Protein AF-0000000070272590 (afdb_homodimer)

pLDDT: mean 91.19, std 13.29, range [21.83, 98.88]

Secondary structure (DSSP, 8-state):
---------------------PPEEEEEEE-TTT--EEEEEEETTTTEEEEEEEETT-SSEEEE--TT---TT-EEPBTTSTTS-TTS-EE--SS--BTTB-SSEEEEEEE-TTSS-EEEEEEEEEEEEETTEEEEEEEEEEE-GGG--SS--TTTTS-TTEEEEEE-SSSTTSHHHHHHH-TTT---SEEEEE--S-STT--EEEEESS--TTSGGGGSPPEEEEPB--SS--SSSB-TTPPP-S-EE-EEEEEETTEE--S-GGGGSB-TTS-B-EEE-SS-SSEEE-HHHHHHHHHHHHHHHHHTTPPB----TT-S-EEEGGG--EETTEE----EEEEEGGG-EEEE-HHHHEEE-SSSEEEE-EEE--SS-SSSEEE-HHHHTT-EEEEETTTTEEEE-S-GGGGT--SS--/---------------------PPEEEEEEE-TTT--EEEEEEETTTTEEEEEEEETT-SS-EEE--TT---TT-EEPBTTSTTS-TTS-EE--SS--BTTB-SSEEEEEEE-TTSS-EEEEEEEEEEEEETTEEEEEEEEEEE-GGG--SS--TTTTS-TTEEEEEE-SSSTTSHHHHHHH-TTT---SEEEEEB-S-STT--EEEEESS--TTSGGGGSPPEEEEPB--SS--SSSB-TTPPP-S-EE-EEEEEETTEE--S-GGGGSB-TTS-B-EEE-SS-SSEEE-HHHHHHHHHHHHHHHHHTTPPB----TT-S-EEEGGGS-EETTEE----EEEEEGGG-EEEE-HHHHEEE-SSSEEEE-EEE--SS-SSSEEE-HHHHBT-EEEEETTTTEEEE-S-GGGGT--SS--

Radius of gyration: 33.16 Å; Cα contacts (8 Å, |Δi|>4): 2237; chains: 2; bounding box: 157×88×71 Å

InterPro domains:
  IPR001461 Aspartic peptidase A1 [PTHR47965] (8-417)
  IPR021109 Aspartic peptidase domain superfamily [G3DSA:2.40.70.10] (17-209)
  IPR021109 Aspartic peptidase domain superfamily [G3DSA:2.40.70.10] (212-418)
  IPR021109 Aspartic peptidase domain superfamily [SSF50630] (30-411)
  IPR032799 Xylanase inhibitor, C-terminal [PF14541] (246-405)
  IPR032861 Xylanase inhibitor, N-terminal [PF14543] (37-210)
  IPR033121 Peptidase family A1 domain [PS51767] (37-405)

Foldseek 3Di:
DPPPPPPPPPPPPPPPPPPQQDWFKWWWAADPVLRFIWTWKWWAVVTDIFTATEKQQAQAWEFECAPPHAHPFKFFAALPDPPQDPPQDFDAAPDDDGAFHHHRGRWDFLDDPVDDDTDITGWIWIWMGGPPDIDGGQTGTYHNQVVDDDPDTSCPSPDPRGGTHQYNFQYCRHDLNVQCPDPVRVAASKKKWAQAPHPPQATFIIIRSDDDPPDPCVPFFWDKAFWDKQQDDPDPDDDPRDIHRFTFAQFQFKDWLRHTFDDDSCQCPQDPNRAHHETETSSFSFKEAAQRVLVRCQVVQVVQCVVLVWAWDDDDPPFDTKTWPVSWDADLLGTRGIWMWGQHPPRDIQIQGNQQQWDPPDPTMIGGRYGYPYNDDRYRIYGYDSSCFQKMWMQRPPRRMITINSHCSVVVDGSGND/DPDPPPPPPPPPPPPPPPPQQDWFKWWWAADPVLRFIWTWKWWAVVTDIFTATEKQQDQAWEFECAPPHAHPFKFFAALPDPPQDPPQDFDAAPDDDGAFHHHRGRWDFLDDPVDDDTDITGWIWIWMGGPPDIDGGQTGTYHNQVVDDDPDTSCPSHDPRGGTHQYNFQYCRHDLNVQCPDPVRVAASKKKWAQAPHPPQATFIIIRSDDDPPDPCVPFFWDKAFWDKQQDDPDPDDDPRDIHRFTFAQFQFKDWLRHTFDDDSCQCPQDPNRAHHETETSSFSFKEAAQRVLVRCQVVQVVQCVVLVWAWDDDDPPFDTKTWPVSWDADLLGTRGIWMWGQHPPRDIQIQGNQQQWDPPDPTMIGGRYGYPYNDDRYRIYGYDSSCFQKMWMQRPPRRMITINSHCSVVVDGRGHD

Structure (mmCIF, N/CA/C/O backbone):
data_AF-0000000070272590-model_v1
#
loop_
_entity.id
_entity.type
_entity.pdbx_description
1 polymer 'Eukaryotic aspartyl protease family protein'
#
loop_
_atom_site.group_PDB
_atom_site.id
_atom_site.type_symbol
_atom_site.label_atom_id
_atom_site.label_alt_id
_atom_site.label_comp_id
_atom_site.label_asym_id
_atom_site.label_entity_id
_atom_site.label_seq_id
_atom_site.pdbx_PDB_ins_code
_atom_site.Cartn_x
_atom_site.Cartn_y
_atom_site.Cartn_z
_atom_site.occupancy
_atom_site.B_iso_or_equiv
_atom_site.auth_seq_id
_atom_site.auth_comp_id
_atom_site.auth_asym_id
_atom_site.auth_atom_id
_atom_site.pdbx_PDB_model_num
ATOM 1 N N . MET A 1 1 ? 79.312 41.531 -0.266 1 23.56 1 MET A N 1
ATOM 2 C CA . MET A 1 1 ? 78 42 0.182 1 23.56 1 MET A CA 1
ATOM 3 C C . MET A 1 1 ? 76.875 41.5 -0.745 1 23.56 1 MET A C 1
ATOM 5 O O . MET A 1 1 ? 76.688 42.031 -1.839 1 23.56 1 MET A O 1
ATOM 9 N N . ALA A 1 2 ? 76.812 40.031 -0.861 1 39.34 2 ALA A N 1
ATOM 10 C CA . ALA A 1 2 ? 75.875 39.219 -1.618 1 39.34 2 ALA A CA 1
ATOM 11 C C . ALA A 1 2 ? 74.438 39.594 -1.263 1 39.34 2 ALA A C 1
ATOM 13 O O . ALA A 1 2 ? 74.062 39.594 -0.087 1 39.34 2 ALA A O 1
ATOM 14 N N . SER A 1 3 ? 73.812 40.5 -2.08 1 29.39 3 SER A N 1
ATOM 15 C CA . SER A 1 3 ? 72.438 41 -2.018 1 29.39 3 SER A CA 1
ATOM 16 C C . SER A 1 3 ? 71.438 39.875 -2.08 1 29.39 3 SER A C 1
ATOM 18 O O . SER A 1 3 ? 71.375 39.094 -3.043 1 29.39 3 SER A O 1
ATOM 20 N N . PHE A 1 4 ? 71 39.344 -0.961 1 34.31 4 PHE A N 1
ATOM 21 C CA . PHE A 1 4 ? 69.875 38.406 -0.749 1 34.31 4 PHE A CA 1
ATOM 22 C C . PHE A 1 4 ? 68.562 39.031 -1.14 1 34.31 4 PHE A C 1
ATOM 24 O O . PHE A 1 4 ? 68.125 39.969 -0.5 1 34.31 4 PHE A O 1
ATOM 31 N N . ALA A 1 5 ? 68.25 39.031 -2.504 1 39.94 5 ALA A N 1
ATOM 32 C CA . ALA A 1 5 ? 66.875 39.375 -2.959 1 39.94 5 ALA A CA 1
ATOM 33 C C . ALA A 1 5 ? 65.812 38.469 -2.312 1 39.94 5 ALA A C 1
ATOM 35 O O . ALA A 1 5 ? 65.938 37.25 -2.402 1 39.94 5 ALA A O 1
ATOM 36 N N . THR A 1 6 ? 65.125 38.969 -1.242 1 35.97 6 THR A N 1
ATOM 37 C CA . THR A 1 6 ? 64 38.344 -0.574 1 35.97 6 THR A CA 1
ATOM 38 C C . THR A 1 6 ? 62.812 38.25 -1.516 1 35.97 6 THR A C 1
ATOM 40 O O . THR A 1 6 ? 62.344 39.281 -2.021 1 35.97 6 THR A O 1
ATOM 43 N N . LEU A 1 7 ? 62.625 37.156 -2.324 1 40.78 7 LEU A N 1
ATOM 44 C CA . LEU A 1 7 ? 61.438 36.844 -3.088 1 40.78 7 LEU A CA 1
ATOM 45 C C . LEU A 1 7 ? 60.219 36.781 -2.178 1 40.78 7 LEU A C 1
ATOM 47 O O . LEU A 1 7 ? 60.125 35.906 -1.305 1 40.78 7 LEU A O 1
ATOM 51 N N . PHE A 1 8 ? 59.562 37.938 -1.929 1 36.78 8 PHE A N 1
ATOM 52 C CA . PHE A 1 8 ? 58.281 37.969 -1.274 1 36.78 8 PHE A CA 1
ATOM 53 C C . PHE A 1 8 ? 57.219 37.25 -2.115 1 36.78 8 PHE A C 1
ATOM 55 O O . PHE A 1 8 ? 56.875 37.688 -3.213 1 36.78 8 PHE A O 1
ATOM 62 N N . SER A 1 9 ? 57.156 35.938 -2.043 1 42.31 9 SER A N 1
ATOM 63 C CA . SER A 1 9 ? 56.031 35.219 -2.617 1 42.31 9 SER A CA 1
ATOM 64 C C . SER A 1 9 ? 54.719 35.688 -2 1 42.31 9 SER A C 1
ATOM 66 O O . SER A 1 9 ? 54.531 35.625 -0.784 1 42.31 9 SER A O 1
ATOM 68 N N . LEU A 1 10 ? 54.031 36.625 -2.635 1 40.84 10 LEU A N 1
ATOM 69 C CA . LEU A 1 10 ? 52.656 37 -2.301 1 40.84 10 LEU A CA 1
ATOM 70 C C . LEU A 1 10 ? 51.75 35.75 -2.326 1 40.84 10 LEU A C 1
ATOM 72 O O . LEU A 1 10 ? 51.531 35.156 -3.385 1 40.84 10 LEU A O 1
ATOM 76 N N . LEU A 1 11 ? 51.594 35.031 -1.229 1 41.69 11 LEU A N 1
ATOM 77 C CA . LEU A 1 11 ? 50.531 34.062 -1.007 1 41.69 11 LEU A CA 1
ATOM 78 C C . LEU A 1 11 ? 49.156 34.688 -1.185 1 41.69 11 LEU A C 1
ATOM 80 O O . LEU A 1 11 ? 48.75 35.5 -0.378 1 41.69 11 LEU A O 1
ATOM 84 N N . THR A 1 12 ? 48.688 34.781 -2.395 1 41.72 12 THR A N 1
ATOM 85 C CA . THR A 1 12 ? 47.281 35.062 -2.584 1 41.72 12 THR A CA 1
ATOM 86 C C . THR A 1 12 ? 46.406 34.031 -1.862 1 41.72 12 THR A C 1
ATOM 88 O O . THR A 1 12 ? 46.469 32.844 -2.168 1 41.72 12 THR A O 1
ATOM 91 N N . ILE A 1 13 ? 46.062 34.25 -0.66 1 39.94 13 ILE A N 1
ATOM 92 C CA . ILE A 1 13 ? 45 33.469 -0.012 1 39.94 13 ILE A CA 1
ATOM 93 C C . ILE A 1 13 ? 43.75 33.5 -0.869 1 39.94 13 ILE A C 1
ATOM 95 O O . ILE A 1 13 ? 43.156 34.562 -1.077 1 39.94 13 ILE A O 1
ATOM 99 N N . ALA A 1 14 ? 43.562 32.531 -1.718 1 43.75 14 ALA A N 1
ATOM 100 C CA . ALA A 1 14 ? 42.25 32.281 -2.303 1 43.75 14 ALA A CA 1
ATOM 101 C C . ALA A 1 14 ? 41.156 32.25 -1.229 1 43.75 14 ALA A C 1
ATOM 103 O O . ALA A 1 14 ? 41.125 31.359 -0.386 1 43.75 14 ALA A O 1
ATOM 104 N N . ILE A 1 15 ? 40.75 33.438 -0.889 1 37.97 15 ILE A N 1
ATOM 105 C CA . ILE A 1 15 ? 39.469 33.438 -0.148 1 37.97 15 ILE A CA 1
ATOM 106 C C . ILE A 1 15 ? 38.438 32.594 -0.88 1 37.97 15 ILE A C 1
ATOM 108 O O . ILE A 1 15 ? 38 32.938 -1.963 1 37.97 15 ILE A O 1
ATOM 112 N N . LEU A 1 16 ? 38.5 31.359 -0.751 1 38.59 16 LEU A N 1
ATOM 113 C CA . LEU A 1 16 ? 37.344 30.562 -1.112 1 38.59 16 LEU A CA 1
ATOM 114 C C . LEU A 1 16 ? 36.094 31.125 -0.49 1 38.59 16 LEU A C 1
ATOM 116 O O . LEU A 1 16 ? 35.875 31.062 0.727 1 38.59 16 LEU A O 1
ATOM 120 N N . SER A 1 17 ? 35.594 32.156 -1.078 1 37 17 SER A N 1
ATOM 121 C CA . SER A 1 17 ? 34.188 32.438 -0.777 1 37 17 SER A CA 1
ATOM 122 C C . SER A 1 17 ? 33.312 31.188 -0.854 1 37 17 SER A C 1
ATOM 124 O O . SER A 1 17 ? 33.156 30.609 -1.933 1 37 17 SER A O 1
ATOM 126 N N . PHE A 1 18 ? 33.375 30.375 0.127 1 38 18 PHE A N 1
ATOM 127 C CA . PHE A 1 18 ? 32.219 29.469 0.241 1 38 18 PHE A CA 1
ATOM 128 C C . PHE A 1 18 ? 30.922 30.188 -0.061 1 38 18 PHE A C 1
ATOM 130 O O . PHE A 1 18 ? 30.516 31.062 0.695 1 38 18 PHE A O 1
ATOM 137 N N . SER A 1 19 ? 30.703 30.469 -1.24 1 42.25 19 SER A N 1
ATOM 138 C CA . SER A 1 19 ? 29.312 30.812 -1.555 1 42.25 19 SER A CA 1
ATOM 139 C C . SER A 1 19 ? 28.328 30 -0.724 1 42.25 19 SER A C 1
ATOM 141 O O . SER A 1 19 ? 28.234 28.781 -0.895 1 42.25 19 SER A O 1
ATOM 143 N N . CYS A 1 20 ? 28.188 30.141 0.578 1 47.84 20 CYS A N 1
ATOM 144 C CA . CYS A 1 20 ? 27.25 29.516 1.518 1 47.84 20 CYS A CA 1
ATOM 145 C C . CYS A 1 20 ? 25.875 29.359 0.895 1 47.84 20 CYS A C 1
ATOM 147 O O . CYS A 1 20 ? 25.266 30.359 0.476 1 47.84 20 CYS A O 1
ATOM 149 N N . SER A 1 21 ? 25.562 28.406 0.154 1 58.12 21 SER A N 1
ATOM 150 C CA . SER A 1 21 ? 24.234 28.062 -0.337 1 58.12 21 SER A CA 1
ATOM 151 C C . SER A 1 21 ? 23.141 28.531 0.635 1 58.12 21 SER A C 1
ATOM 153 O O . SER A 1 21 ? 23.188 28.203 1.822 1 58.12 21 SER A O 1
ATOM 155 N N . SER A 1 22 ? 22.422 29.75 0.385 1 77 22 SER A N 1
ATOM 156 C CA . SER A 1 22 ? 21.5 30.5 1.222 1 77 22 SER A CA 1
ATOM 157 C C . SER A 1 22 ? 20.219 29.703 1.487 1 77 22 SER A C 1
ATOM 159 O O . SER A 1 22 ? 19.719 29.016 0.598 1 77 22 SER A O 1
ATOM 161 N N . GLN A 1 23 ? 19.812 29.516 2.717 1 88 23 GLN A N 1
ATOM 162 C CA . GLN A 1 23 ? 18.562 28.953 3.207 1 88 23 GLN A CA 1
ATOM 163 C C . GLN A 1 23 ? 17.359 29.594 2.525 1 88 23 GLN A C 1
ATOM 165 O O . GLN A 1 23 ? 17.453 30.719 2.027 1 88 23 GLN A O 1
ATOM 170 N N . PHE A 1 24 ? 16.406 28.812 2.262 1 92.62 24 PHE A N 1
ATOM 171 C CA . PHE A 1 24 ? 15.195 29.328 1.657 1 92.62 24 PHE A CA 1
ATOM 172 C C . PHE A 1 24 ? 14.188 29.734 2.729 1 92.62 24 PHE A C 1
ATOM 174 O O . PHE A 1 24 ? 14.047 29.062 3.746 1 92.62 24 PHE A O 1
ATOM 181 N N . ILE A 1 25 ? 13.562 30.875 2.479 1 93.62 25 ILE A N 1
ATOM 182 C CA . ILE A 1 25 ? 12.492 31.328 3.355 1 93.62 25 ILE A CA 1
ATOM 183 C C . ILE A 1 25 ? 11.203 31.484 2.559 1 93.62 25 ILE A C 1
ATOM 185 O O . ILE A 1 25 ? 11.164 32.188 1.543 1 93.62 25 ILE A O 1
ATOM 189 N N . LEU A 1 26 ? 10.18 30.781 2.973 1 95.5 26 LEU A N 1
ATOM 190 C CA . LEU A 1 26 ? 8.852 30.891 2.363 1 95.5 26 LEU A CA 1
ATOM 191 C C . LEU A 1 26 ? 7.852 31.5 3.34 1 95.5 26 LEU A C 1
ATOM 193 O O . LEU A 1 26 ? 7.836 31.141 4.52 1 95.5 26 LEU A O 1
ATOM 197 N N . PRO A 1 27 ? 7.098 32.438 2.877 1 95.31 27 PRO A N 1
ATOM 198 C CA . PRO A 1 27 ? 6.059 32.969 3.758 1 95.31 27 PRO A CA 1
ATOM 199 C C . PRO A 1 27 ? 4.93 31.969 4.012 1 95.31 27 PRO A C 1
ATOM 201 O O . PRO A 1 27 ? 4.574 31.203 3.121 1 95.31 27 PRO A O 1
ATOM 204 N N . ILE A 1 28 ? 4.375 31.953 5.176 1 97.38 28 ILE A N 1
ATOM 205 C CA . ILE A 1 28 ? 3.254 31.094 5.527 1 97.38 28 ILE A CA 1
ATOM 206 C C . ILE A 1 28 ? 2.01 31.938 5.785 1 97.38 28 ILE A C 1
ATOM 208 O O . ILE A 1 28 ? 2.051 32.906 6.566 1 97.38 28 ILE A O 1
ATOM 212 N N . GLU A 1 29 ? 0.971 31.609 5.109 1 96.88 29 GLU A N 1
ATOM 213 C CA . GLU A 1 29 ? -0.335 32.219 5.359 1 96.88 29 GLU A CA 1
ATOM 214 C C . GLU A 1 29 ? -1.28 31.234 6.035 1 96.88 29 GLU A C 1
ATOM 216 O O . GLU A 1 29 ? -1.221 30.031 5.773 1 96.88 29 GLU A O 1
ATOM 221 N N . LYS A 1 30 ? -2.074 31.734 6.914 1 96.81 30 LYS A N 1
ATOM 222 C CA . LYS A 1 30 ? -3.133 30.922 7.523 1 96.81 30 LYS A CA 1
ATOM 223 C C . LYS A 1 30 ? -4.477 31.188 6.848 1 96.81 30 LYS A C 1
ATOM 225 O O . LYS A 1 30 ? -4.883 32.344 6.688 1 96.81 30 LYS A O 1
ATOM 230 N N . ASP A 1 31 ? -5.094 30.141 6.402 1 96.81 31 ASP A N 1
ATOM 231 C CA . ASP A 1 31 ? -6.445 30.281 5.871 1 96.81 31 ASP A CA 1
ATOM 232 C C . ASP A 1 31 ? -7.473 30.375 6.996 1 96.81 31 ASP A C 1
ATOM 234 O O . ASP A 1 31 ? -7.633 29.422 7.766 1 96.81 31 ASP A O 1
ATOM 238 N N . PRO A 1 32 ? -8.18 31.453 7.074 1 92.31 32 PRO A N 1
ATOM 239 C CA . PRO A 1 32 ? -9.078 31.641 8.219 1 92.31 32 PRO A CA 1
ATOM 240 C C . PRO A 1 32 ? -10.266 30.688 8.203 1 92.31 32 PRO A C 1
ATOM 242 O O . PRO A 1 32 ? -10.875 30.438 9.242 1 92.31 32 PRO A O 1
ATOM 245 N N . LEU A 1 33 ? -10.586 30.188 7.074 1 93.38 33 LEU A N 1
ATOM 246 C CA . LEU A 1 33 ? -11.758 29.312 6.977 1 93.38 33 LEU A CA 1
ATOM 247 C C . LEU A 1 33 ? -11.406 27.891 7.375 1 93.38 33 LEU A C 1
ATOM 249 O O . LEU A 1 33 ? -12.133 27.266 8.148 1 93.38 33 LEU A O 1
ATOM 253 N N . THR A 1 34 ? -10.289 27.359 6.883 1 95.56 34 THR A N 1
ATOM 254 C CA . THR A 1 34 ? -9.922 25.984 7.133 1 95.56 34 THR A CA 1
ATOM 255 C C . THR A 1 34 ? -8.953 25.875 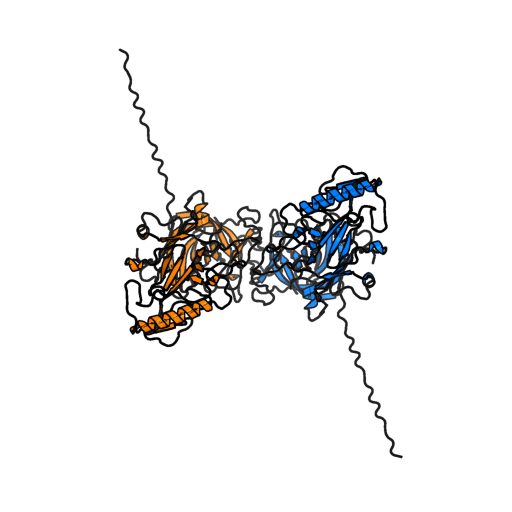8.305 1 95.56 34 THR A C 1
ATOM 257 O O . THR A 1 34 ? -8.727 24.797 8.852 1 95.56 34 THR A O 1
ATOM 260 N N . ASN A 1 35 ? -8.344 26.969 8.703 1 95.69 35 ASN A N 1
ATOM 261 C CA . ASN A 1 35 ? -7.312 27.047 9.727 1 95.69 35 ASN A CA 1
ATOM 262 C C . ASN A 1 35 ? -6.055 26.297 9.312 1 95.69 35 ASN A C 1
ATOM 264 O O . ASN A 1 35 ? -5.23 25.938 10.156 1 95.69 35 ASN A O 1
ATOM 268 N N . LEU A 1 36 ? -5.938 26.016 7.996 1 98.19 36 LEU A N 1
ATOM 269 C CA . LEU A 1 36 ? -4.727 25.406 7.465 1 98.19 36 LEU A CA 1
ATOM 270 C C . LEU A 1 36 ? -3.727 26.469 7.02 1 98.19 36 LEU A C 1
ATOM 272 O O . LEU A 1 36 ? -4.059 27.656 6.961 1 98.19 36 LEU A O 1
ATOM 276 N N . PHE A 1 37 ? -2.541 26.031 6.789 1 98.5 37 PHE A N 1
ATOM 277 C CA . PHE A 1 37 ? -1.443 26.938 6.441 1 98.5 37 PHE A CA 1
ATOM 278 C C . PHE A 1 37 ? -0.927 26.625 5.039 1 98.5 37 PHE A C 1
ATOM 280 O O . PHE A 1 37 ? -0.817 25.469 4.648 1 98.5 37 PHE A O 1
ATOM 287 N N . TYR A 1 38 ? -0.654 27.609 4.285 1 98.19 38 TYR A N 1
ATOM 288 C CA . TYR A 1 38 ? -0.16 27.391 2.928 1 98.19 38 TYR A CA 1
ATOM 289 C C . TYR A 1 38 ? 0.9 28.422 2.562 1 98.19 38 TYR A C 1
ATOM 291 O O . TYR A 1 38 ? 1.097 29.406 3.287 1 98.19 38 TYR A O 1
ATOM 299 N N . THR A 1 39 ? 1.668 28.172 1.595 1 97.38 39 THR A N 1
ATOM 300 C CA . THR A 1 39 ? 2.674 29.062 1.037 1 97.38 39 THR A CA 1
ATOM 301 C C . THR A 1 39 ? 2.553 29.141 -0.482 1 97.38 39 THR A C 1
ATOM 303 O O . THR A 1 39 ? 1.835 28.344 -1.091 1 97.38 39 THR A O 1
ATOM 306 N N . SER A 1 40 ? 3.154 30.141 -1.022 1 96.19 40 SER A N 1
ATOM 307 C CA . SER A 1 40 ? 3.121 30.328 -2.469 1 96.19 40 SER A CA 1
ATOM 308 C C . SER A 1 40 ? 4.48 30.031 -3.096 1 96.19 40 SER A C 1
ATOM 310 O O . SER A 1 40 ? 5.508 30.5 -2.613 1 96.19 40 SER A O 1
ATOM 312 N N . VAL A 1 41 ? 4.426 29.219 -4.148 1 96.31 41 VAL A N 1
ATOM 313 C CA . VAL A 1 41 ? 5.645 28.922 -4.891 1 96.31 41 VAL A CA 1
ATOM 314 C C . VAL A 1 41 ? 5.383 29.016 -6.391 1 96.31 41 VAL A C 1
ATOM 316 O O . VAL A 1 41 ? 4.23 28.969 -6.828 1 96.31 41 VAL A O 1
ATOM 319 N N . GLY A 1 42 ? 6.469 29.281 -7.125 1 95.69 42 GLY A N 1
ATOM 320 C CA . GLY A 1 42 ? 6.398 29.188 -8.578 1 95.69 42 GLY A CA 1
ATOM 321 C C . GLY A 1 42 ? 6.918 27.875 -9.125 1 95.69 42 GLY A C 1
ATOM 322 O O . GLY A 1 42 ? 7.934 27.359 -8.656 1 95.69 42 GLY A O 1
ATOM 323 N N . ILE A 1 43 ? 6.184 27.344 -10.156 1 95.75 43 ILE A N 1
ATOM 324 C CA . ILE A 1 43 ? 6.621 26.078 -10.75 1 95.75 43 ILE A CA 1
ATOM 325 C C . ILE A 1 43 ? 6.574 26.188 -12.273 1 95.75 43 ILE A C 1
ATOM 327 O O . ILE A 1 43 ? 5.629 26.75 -12.836 1 95.75 43 ILE A O 1
ATOM 331 N N . GLY A 1 44 ? 7.668 25.781 -12.875 1 95.94 44 GLY A N 1
ATOM 332 C CA . GLY A 1 44 ? 7.652 25.578 -14.312 1 95.94 44 GLY A CA 1
ATOM 333 C C . GLY A 1 44 ? 8.109 26.797 -15.094 1 95.94 44 GLY A C 1
ATOM 334 O O . GLY A 1 44 ? 8.406 27.844 -14.508 1 95.94 44 GLY A O 1
ATOM 335 N N . THR A 1 45 ? 8.195 26.531 -16.391 1 94.69 45 THR A N 1
ATOM 336 C CA . THR A 1 45 ? 8.516 27.562 -17.375 1 94.69 45 THR A CA 1
ATOM 337 C C . THR A 1 45 ? 7.441 27.641 -18.453 1 94.69 45 THR A C 1
ATOM 339 O O . THR A 1 45 ? 7.32 26.734 -19.281 1 94.69 45 THR A O 1
ATOM 342 N N . PRO A 1 46 ? 6.711 28.75 -18.625 1 94.38 46 PRO A N 1
ATOM 343 C CA . PRO A 1 46 ? 6.852 29.906 -17.75 1 94.38 46 PRO A CA 1
ATOM 344 C C . PRO A 1 46 ? 6.422 29.625 -16.312 1 94.38 46 PRO A C 1
ATOM 346 O O . PRO A 1 46 ? 5.824 28.578 -16.047 1 94.38 46 PRO A O 1
ATOM 349 N N . GLN A 1 47 ? 6.754 30.5 -15.484 1 93.94 47 GLN A N 1
ATOM 350 C CA . GLN A 1 47 ? 6.461 30.328 -14.062 1 93.94 47 GLN A CA 1
ATOM 351 C C . GLN A 1 47 ? 4.965 30.453 -13.797 1 93.94 47 GLN A C 1
ATOM 353 O O . GLN A 1 47 ? 4.316 31.391 -14.258 1 93.94 47 GLN A O 1
ATOM 358 N N . HIS A 1 48 ? 4.398 29.422 -13.117 1 94.69 48 HIS A N 1
ATOM 359 C CA . HIS A 1 48 ? 3.029 29.438 -12.617 1 94.69 48 HIS A CA 1
ATOM 360 C C . HIS A 1 48 ? 3.004 29.438 -11.094 1 94.69 48 HIS A C 1
ATOM 362 O O . HIS A 1 48 ? 3.676 28.625 -10.453 1 94.69 48 HIS A O 1
ATOM 368 N N . ASN A 1 49 ? 2.258 30.312 -10.531 1 94.25 49 ASN A N 1
ATOM 369 C CA . ASN A 1 49 ? 2.205 30.422 -9.078 1 94.25 49 ASN A CA 1
ATOM 370 C C . ASN A 1 49 ? 1.186 29.453 -8.484 1 94.25 49 ASN A C 1
ATOM 372 O O . ASN A 1 49 ? 0.055 29.359 -8.961 1 94.25 49 ASN A O 1
ATOM 376 N N . PHE A 1 50 ? 1.6 28.719 -7.504 1 96.25 50 PHE A N 1
ATOM 377 C CA . PHE A 1 50 ? 0.749 27.766 -6.797 1 96.25 50 PHE A CA 1
ATOM 378 C C . PHE A 1 50 ? 0.747 28.047 -5.301 1 96.25 50 PHE A C 1
ATOM 380 O O . PHE A 1 50 ? 1.808 28.203 -4.691 1 96.25 50 PHE A O 1
ATOM 387 N N . ASN A 1 51 ? -0.426 28.203 -4.727 1 97.75 51 ASN A N 1
ATOM 388 C CA . ASN A 1 51 ? -0.552 28.078 -3.279 1 97.75 51 ASN A CA 1
ATOM 389 C C . ASN A 1 51 ? -0.587 26.609 -2.846 1 97.75 51 ASN A C 1
ATOM 391 O O . ASN A 1 51 ? -1.481 25.859 -3.242 1 97.75 51 ASN A O 1
ATOM 395 N N . LEU A 1 52 ? 0.398 26.172 -2.109 1 98.5 52 LEU A N 1
ATOM 396 C CA . LEU A 1 52 ? 0.476 24.797 -1.638 1 98.5 52 LEU A CA 1
ATOM 397 C C . LEU A 1 52 ? 0.305 24.734 -0.124 1 98.5 52 LEU A C 1
ATOM 399 O O . LEU A 1 52 ? 0.97 25.469 0.612 1 98.5 52 LEU A O 1
ATOM 403 N N . VAL A 1 53 ? -0.628 23.891 0.3 1 98.88 53 VAL A N 1
ATOM 404 C CA . VAL A 1 53 ? -0.833 23.672 1.729 1 98.88 53 VAL A CA 1
ATOM 405 C C . VAL A 1 53 ? 0.383 22.969 2.33 1 98.88 53 VAL A C 1
ATOM 407 O O . VAL A 1 53 ? 0.918 22.031 1.737 1 98.88 53 VAL A O 1
ATOM 410 N N . ILE A 1 54 ? 0.801 23.438 3.471 1 98.81 54 ILE A N 1
ATOM 411 C CA . ILE A 1 54 ? 1.987 22.891 4.125 1 98.81 54 ILE A CA 1
ATOM 412 C C . ILE A 1 54 ? 1.604 21.672 4.961 1 98.81 54 ILE A C 1
ATOM 414 O O . ILE A 1 54 ? 0.823 21.781 5.91 1 98.81 54 ILE A O 1
ATOM 418 N N . ASP A 1 55 ? 2.107 20.531 4.574 1 98.75 55 ASP A N 1
ATOM 419 C CA . ASP A 1 55 ? 1.881 19.281 5.297 1 98.75 55 ASP A CA 1
ATOM 420 C C . ASP A 1 55 ? 3.191 18.719 5.832 1 98.75 55 ASP A C 1
ATOM 422 O O . ASP A 1 55 ? 3.93 18.047 5.098 1 98.75 55 ASP A O 1
ATOM 426 N N . ILE A 1 56 ? 3.439 18.844 7.113 1 98.5 56 ILE A N 1
ATOM 427 C CA . ILE A 1 56 ? 4.684 18.359 7.703 1 98.5 56 ILE A CA 1
ATOM 428 C C . ILE A 1 56 ? 4.758 16.844 7.578 1 98.5 56 ILE A C 1
ATOM 430 O O . ILE A 1 56 ? 5.848 16.266 7.555 1 98.5 56 ILE A O 1
ATOM 434 N N . GLY A 1 57 ? 3.621 16.188 7.465 1 97.94 57 GLY A N 1
ATOM 435 C CA . GLY A 1 57 ? 3.578 14.75 7.305 1 97.94 57 GLY A CA 1
ATOM 436 C C . GLY A 1 57 ? 3.34 14.312 5.871 1 97.94 57 GLY A C 1
ATOM 437 O O . GLY A 1 57 ? 3.105 13.133 5.602 1 97.94 57 GLY A O 1
ATOM 438 N N . GLY A 1 58 ? 3.357 15.242 4.965 1 97.81 58 GLY A N 1
ATOM 439 C CA . GLY A 1 58 ? 3.137 14.922 3.562 1 97.81 58 GLY A CA 1
ATOM 440 C C . GLY A 1 58 ? 4.359 14.336 2.885 1 97.81 58 GLY A C 1
ATOM 441 O O . GLY A 1 58 ? 5.449 14.914 2.951 1 97.81 58 GLY A O 1
ATOM 442 N N . PRO A 1 59 ? 4.23 13.242 2.234 1 96.12 59 PRO A N 1
ATOM 443 C CA . PRO A 1 59 ? 5.402 12.531 1.712 1 96.12 59 PRO A CA 1
ATOM 444 C C . PRO A 1 59 ? 5.949 13.156 0.431 1 96.12 59 PRO A C 1
ATOM 446 O O . PRO A 1 59 ? 7.078 12.867 0.03 1 96.12 59 PRO A O 1
ATOM 449 N N . THR A 1 60 ? 5.129 14 -0.289 1 95.69 60 THR A N 1
ATOM 450 C CA . THR A 1 60 ? 5.562 14.539 -1.572 1 95.69 60 THR A CA 1
ATOM 451 C C . THR A 1 60 ? 5.004 15.945 -1.787 1 95.69 60 THR A C 1
ATOM 453 O O . THR A 1 60 ? 4.113 16.375 -1.053 1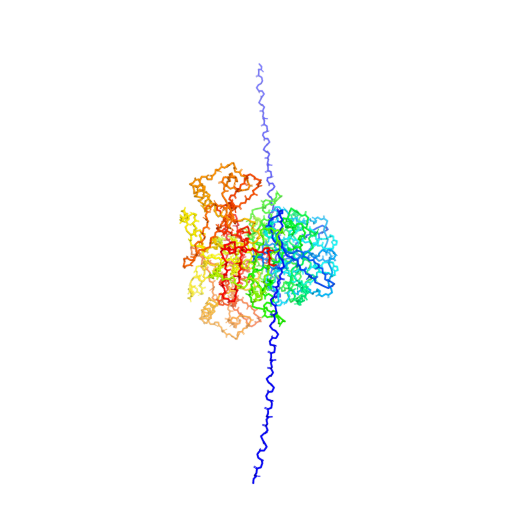 95.69 60 THR A O 1
ATOM 456 N N . ILE A 1 61 ? 5.633 16.625 -2.689 1 97.69 61 ILE A N 1
ATOM 457 C CA . ILE A 1 61 ? 5.023 17.828 -3.256 1 97.69 61 ILE A CA 1
ATOM 458 C C . ILE A 1 61 ? 4.121 17.438 -4.426 1 97.69 61 ILE A C 1
ATOM 460 O O . ILE A 1 61 ? 4.52 16.672 -5.301 1 97.69 61 ILE A O 1
ATOM 464 N N . TRP A 1 62 ? 2.918 17.922 -4.379 1 97.75 62 TRP A N 1
ATOM 465 C CA . TRP A 1 62 ? 2.074 17.688 -5.547 1 97.75 62 TRP A CA 1
ATOM 466 C C . TRP A 1 62 ? 1.17 18.891 -5.805 1 97.75 62 TRP A C 1
ATOM 468 O O . TRP A 1 62 ? 0.902 19.688 -4.895 1 97.75 62 TRP A O 1
ATOM 478 N N . TYR A 1 63 ? 0.791 19.125 -7.027 1 97.69 63 TYR A N 1
ATOM 479 C CA . TYR A 1 63 ? -0.053 20.25 -7.422 1 97.69 63 TYR A CA 1
ATOM 480 C C . TYR A 1 63 ? -0.984 19.859 -8.562 1 97.69 63 TYR A C 1
ATOM 482 O O . TYR A 1 63 ? -0.772 18.828 -9.219 1 97.69 63 TYR A O 1
ATOM 490 N N . ASP A 1 64 ? -1.979 20.625 -8.711 1 96.5 64 ASP A N 1
ATOM 491 C CA . ASP A 1 64 ? -2.967 20.453 -9.773 1 96.5 64 ASP A CA 1
ATOM 492 C C . ASP A 1 64 ? -2.453 21.031 -11.094 1 96.5 64 ASP A C 1
ATOM 494 O O . ASP A 1 64 ? -2.557 22.234 -11.336 1 96.5 64 ASP A O 1
ATOM 498 N N . CYS A 1 65 ? -1.915 20.109 -11.93 1 92.94 65 CYS A N 1
ATOM 499 C CA . CYS A 1 65 ? -1.512 20.562 -13.258 1 92.94 65 CYS A CA 1
ATOM 500 C C . CYS A 1 65 ? -2.699 20.562 -14.219 1 92.94 65 CYS A C 1
ATOM 502 O O . CYS A 1 65 ? -2.76 19.75 -15.141 1 92.94 65 CYS A O 1
ATOM 504 N N . ASN A 1 66 ? -3.547 21.453 -13.984 1 83.56 66 ASN A N 1
ATOM 505 C CA . ASN A 1 66 ? -4.805 21.547 -14.727 1 83.56 66 ASN A CA 1
ATOM 506 C C . ASN A 1 66 ? -4.562 21.766 -16.219 1 83.56 66 ASN A C 1
ATOM 508 O O . ASN A 1 66 ? -3.418 21.766 -16.672 1 83.56 66 ASN A O 1
ATOM 512 N N . LYS A 1 67 ? -5.594 21.938 -16.922 1 77.5 67 LYS A N 1
ATOM 513 C CA . LYS A 1 67 ? -5.543 22 -18.375 1 77.5 67 LYS A CA 1
ATOM 514 C C . LYS A 1 67 ? -4.742 23.219 -18.844 1 77.5 67 LYS A C 1
ATOM 516 O O . LYS A 1 67 ? -4.219 23.234 -19.953 1 77.5 67 LYS A O 1
ATOM 521 N N . ASN A 1 68 ? -4.527 24.141 -17.953 1 81.19 68 ASN A N 1
ATOM 522 C CA . ASN A 1 68 ? -3.842 25.359 -18.359 1 81.19 68 ASN A CA 1
ATOM 523 C C . ASN A 1 68 ? -2.375 25.344 -17.938 1 81.19 68 ASN A C 1
ATOM 525 O O . ASN A 1 68 ? -1.629 26.281 -18.25 1 81.19 68 ASN A O 1
ATOM 529 N N . TYR A 1 69 ? -2.078 24.344 -17.25 1 89.06 69 TYR A N 1
ATOM 530 C CA . TYR A 1 69 ? -0.676 24.266 -16.859 1 89.06 69 TYR A CA 1
ATOM 531 C C . TYR A 1 69 ? 0.174 23.656 -17.969 1 89.06 69 TYR A C 1
ATOM 533 O O . TYR A 1 69 ? -0.121 22.562 -18.469 1 89.06 69 TYR A O 1
ATOM 541 N N . ASN A 1 70 ? 1.118 24.375 -18.406 1 91.19 70 ASN A N 1
ATOM 542 C CA . ASN A 1 70 ? 2.145 23.906 -19.328 1 91.19 70 ASN A CA 1
ATOM 543 C C . ASN A 1 70 ? 3.533 24.391 -18.906 1 91.19 70 ASN A C 1
ATOM 545 O O . ASN A 1 70 ? 3.672 25.469 -18.312 1 91.19 70 ASN A O 1
ATOM 549 N N . SER A 1 71 ? 4.484 23.578 -19.062 1 95.31 71 SER A N 1
ATOM 550 C CA . SER A 1 71 ? 5.859 23.906 -18.703 1 95.31 71 SER A CA 1
ATOM 551 C C . SER A 1 71 ? 6.855 23.266 -19.672 1 95.31 71 SER A C 1
ATOM 553 O O . SER A 1 71 ? 6.855 22.047 -19.844 1 95.31 71 SER A O 1
ATOM 555 N N . SER A 1 72 ? 7.758 24.062 -20.266 1 95.56 72 SER A N 1
ATOM 556 C CA . SER A 1 72 ? 8.789 23.547 -21.156 1 95.56 72 SER A CA 1
ATOM 557 C C . SER A 1 72 ? 9.883 22.812 -20.406 1 95.56 72 SER A C 1
ATOM 559 O O . SER A 1 72 ? 10.672 22.078 -21 1 95.56 72 SER A O 1
ATOM 561 N N . THR A 1 73 ? 9.93 23.016 -19.109 1 95.94 73 THR A N 1
ATOM 562 C CA . THR A 1 73 ? 10.977 22.391 -18.312 1 95.94 73 THR A CA 1
ATOM 563 C C . THR A 1 73 ? 10.453 21.141 -17.609 1 95.94 73 THR A C 1
ATOM 565 O O . THR A 1 73 ? 11.211 20.438 -16.953 1 95.94 73 THR A O 1
ATOM 568 N N . TYR A 1 74 ? 9.164 20.859 -17.812 1 96.31 74 TYR A N 1
ATOM 569 C CA . TYR A 1 74 ? 8.594 19.656 -17.219 1 96.31 74 TYR A CA 1
ATOM 570 C C . TYR A 1 74 ? 9.125 18.406 -17.891 1 96.31 74 TYR A C 1
ATOM 572 O O . TYR A 1 74 ? 9.109 18.312 -19.125 1 96.31 74 TYR A O 1
ATOM 580 N N . ASN A 1 75 ? 9.594 17.5 -17.141 1 96.5 75 ASN A N 1
ATOM 581 C CA . ASN A 1 75 ? 10.047 16.203 -17.625 1 96.5 75 ASN A CA 1
ATOM 582 C C . ASN A 1 75 ? 9.516 15.062 -16.75 1 96.5 75 ASN A C 1
ATOM 584 O O . ASN A 1 75 ? 9.898 14.93 -15.594 1 96.5 75 ASN A O 1
ATOM 588 N N . PRO A 1 76 ? 8.602 14.203 -17.344 1 95.69 76 PRO A N 1
ATOM 589 C CA . PRO A 1 76 ? 8.094 13.078 -16.562 1 95.69 76 PRO A CA 1
ATOM 590 C C . PRO A 1 76 ? 9.18 12.062 -16.203 1 95.69 76 PRO A C 1
ATOM 592 O O . PRO A 1 76 ? 10.086 11.82 -17 1 95.69 76 PRO A O 1
ATOM 595 N N . ILE A 1 77 ? 9.102 11.492 -15.031 1 96.19 77 ILE A N 1
ATOM 596 C CA . ILE A 1 77 ? 10.039 10.477 -14.586 1 96.19 77 ILE A CA 1
ATOM 597 C C . ILE A 1 77 ? 9.586 9.102 -15.07 1 96.19 77 ILE A C 1
ATOM 599 O O . ILE A 1 77 ? 8.461 8.68 -14.797 1 96.19 77 ILE A O 1
ATOM 603 N N . SER A 1 78 ? 10.477 8.477 -15.789 1 94.5 78 SER A N 1
ATOM 604 C CA . SER A 1 78 ? 10.148 7.148 -16.312 1 94.5 78 SER A CA 1
ATOM 605 C C . SER A 1 78 ? 9.961 6.145 -15.172 1 94.5 78 SER A C 1
ATOM 607 O O . SER A 1 78 ? 10.602 6.25 -14.125 1 94.5 78 SER A O 1
ATOM 609 N N . CYS A 1 79 ? 9.148 5.172 -15.453 1 92 79 CYS A N 1
ATOM 610 C CA . CYS A 1 79 ? 8.922 4.102 -14.484 1 92 79 CYS A CA 1
ATOM 611 C C . CYS A 1 79 ? 10.211 3.344 -14.203 1 92 79 CYS A C 1
ATOM 613 O O . CYS A 1 79 ? 10.375 2.768 -13.125 1 92 79 CYS A O 1
ATOM 615 N N . ASP A 1 80 ? 11.164 3.447 -15.031 1 92.06 80 ASP A N 1
ATOM 616 C CA . ASP A 1 80 ? 12.414 2.709 -14.914 1 92.06 80 ASP A CA 1
ATOM 617 C C . ASP A 1 80 ? 13.469 3.52 -14.164 1 92.06 80 ASP A C 1
ATOM 619 O O . ASP A 1 80 ? 14.547 3.014 -13.859 1 92.06 80 ASP A O 1
ATOM 623 N N . SER A 1 81 ? 13.094 4.727 -13.953 1 92.12 81 SER A N 1
ATOM 624 C CA . SER A 1 81 ? 14.062 5.621 -13.32 1 92.12 81 SER A CA 1
ATOM 625 C C . SER A 1 81 ? 14.367 5.191 -11.891 1 92.12 81 SER A C 1
ATOM 627 O O . SER A 1 81 ? 13.469 4.754 -11.164 1 92.12 81 SER A O 1
ATOM 629 N N . LYS A 1 82 ? 15.586 5.34 -11.43 1 88.56 82 LYS A N 1
ATOM 630 C CA . LYS A 1 82 ? 15.984 5.074 -10.055 1 88.56 82 LYS A CA 1
ATOM 631 C C . LYS A 1 82 ? 15.289 6.023 -9.078 1 88.56 82 LYS A C 1
ATOM 633 O O . LYS A 1 82 ? 15.234 5.758 -7.879 1 88.56 82 LYS A O 1
ATOM 638 N N . LEU A 1 83 ? 14.766 7.148 -9.672 1 89.19 83 LEU A N 1
ATOM 639 C CA . LEU A 1 83 ? 14.07 8.141 -8.859 1 89.19 83 LEU A CA 1
ATOM 640 C C . LEU A 1 83 ? 12.656 7.688 -8.531 1 89.19 83 LEU A C 1
ATOM 642 O O . LEU A 1 83 ? 12.008 8.25 -7.645 1 89.19 83 LEU A O 1
ATOM 646 N N . CYS A 1 84 ? 12.211 6.719 -9.281 1 89 84 CYS A N 1
ATOM 647 C CA . CYS A 1 84 ? 10.875 6.176 -9.031 1 89 84 CYS A CA 1
ATOM 648 C C . CYS A 1 84 ? 10.898 5.156 -7.902 1 89 84 CYS A C 1
ATOM 650 O O . CYS A 1 84 ? 11.539 4.109 -8.016 1 89 84 CYS A O 1
ATOM 652 N N . PRO A 1 85 ? 10.188 5.57 -6.777 1 82.25 85 PRO A N 1
ATOM 653 C CA . PRO A 1 85 ? 10.172 4.578 -5.699 1 82.25 85 PRO A CA 1
ATOM 654 C C . PRO A 1 85 ? 9.602 3.232 -6.145 1 82.25 85 PRO A C 1
ATOM 656 O O . PRO A 1 85 ? 8.734 3.184 -7.02 1 82.25 85 PRO A O 1
ATOM 659 N N . LYS A 1 86 ? 10.07 2.236 -5.434 1 73.5 86 LYS A N 1
ATOM 660 C CA . LYS A 1 86 ? 9.617 0.89 -5.762 1 73.5 86 LYS A CA 1
ATOM 661 C C . LYS A 1 86 ? 8.117 0.743 -5.508 1 73.5 86 LYS A C 1
ATOM 663 O O . LYS A 1 86 ? 7.602 1.23 -4.5 1 73.5 86 LYS A O 1
ATOM 668 N N . PHE A 1 87 ? 7.43 0.335 -6.344 1 73.81 87 PHE A N 1
ATOM 669 C CA . PHE A 1 87 ? 6.027 -0.066 -6.293 1 73.81 87 PHE A CA 1
ATOM 670 C C . PHE A 1 87 ? 5.117 1.153 -6.219 1 73.81 87 PHE A C 1
ATOM 672 O O . PHE A 1 87 ? 3.998 1.07 -5.707 1 73.81 87 PHE A O 1
ATOM 679 N N . SER A 1 88 ? 5.598 2.375 -6.625 1 80.75 88 SER A N 1
ATOM 680 C CA . SER A 1 88 ? 4.742 3.547 -6.77 1 80.75 88 SER A CA 1
ATOM 681 C C . SER A 1 88 ? 3.699 3.336 -7.863 1 80.75 88 SER A C 1
ATOM 683 O O . SER A 1 88 ? 2.67 4.012 -7.887 1 80.75 88 SER A O 1
ATOM 685 N N . GLY A 1 89 ? 3.771 2.402 -8.602 1 87.38 89 GLY A N 1
ATOM 686 C CA . GLY A 1 89 ? 2.949 2.188 -9.781 1 87.38 89 GLY A CA 1
ATOM 687 C C . GLY A 1 89 ? 3.492 2.877 -11.016 1 87.38 89 GLY A C 1
ATOM 688 O O . GLY A 1 89 ? 4.363 3.742 -10.922 1 87.38 89 GLY A O 1
ATOM 689 N N . CYS A 1 90 ? 3.068 2.473 -12.156 1 92.94 90 CYS A N 1
ATOM 690 C CA . CYS A 1 90 ? 3.395 3.068 -13.445 1 92.94 90 CYS A CA 1
ATOM 691 C C . CYS A 1 90 ? 2.133 3.525 -14.172 1 92.94 90 CYS A C 1
ATOM 693 O O . CYS A 1 90 ? 1.137 2.801 -14.211 1 92.94 90 CYS A O 1
ATOM 695 N N . THR A 1 91 ? 2.189 4.711 -14.625 1 91.81 91 THR A N 1
ATOM 696 C CA . THR A 1 91 ? 1.024 5.262 -15.305 1 91.81 91 THR A CA 1
ATOM 697 C C . THR A 1 91 ? 1.311 5.457 -16.797 1 91.81 91 THR A C 1
ATOM 699 O O . THR A 1 91 ? 2.471 5.523 -17.203 1 91.81 91 THR A O 1
ATOM 702 N N . GLY A 1 92 ? 0.261 5.426 -17.547 1 88.06 92 GLY A N 1
ATOM 703 C CA . GLY A 1 92 ? 0.247 5.824 -18.938 1 88.06 92 GLY A CA 1
ATOM 704 C C . GLY A 1 92 ? -0.932 6.711 -19.297 1 88.06 92 GLY A C 1
ATOM 705 O O . GLY A 1 92 ? -1.851 6.883 -18.484 1 88.06 92 GLY A O 1
ATOM 706 N N . CYS A 1 93 ? -0.756 7.324 -20.469 1 85.44 93 CYS A N 1
ATOM 707 C CA . CYS A 1 93 ? -1.788 8.266 -20.875 1 85.44 93 CYS A CA 1
ATOM 708 C C . CYS A 1 93 ? -2.137 8.07 -22.359 1 85.44 93 CYS A C 1
ATOM 710 O O . CYS A 1 93 ? -1.25 7.891 -23.188 1 85.44 93 CYS A O 1
ATOM 712 N N . SER A 1 94 ? -3.455 8.023 -22.688 1 79.12 94 SER A N 1
ATOM 713 C CA . SER A 1 94 ? -3.932 7.824 -24.047 1 79.12 94 SER A CA 1
ATOM 714 C C . SER A 1 94 ? -4.004 9.141 -24.812 1 79.12 94 SER A C 1
ATOM 716 O O . SER A 1 94 ? -4.105 9.156 -26.031 1 79.12 94 SER A O 1
ATOM 718 N N . GLY A 1 95 ? -3.861 10.234 -24.156 1 79.69 95 GLY A N 1
ATOM 719 C CA . GLY A 1 95 ? -3.932 11.547 -24.781 1 79.69 95 GLY A CA 1
ATOM 720 C C . GLY A 1 95 ? -2.574 12.094 -25.172 1 79.69 95 GLY A C 1
ATOM 721 O O . GLY A 1 95 ? -1.559 11.406 -25.031 1 79.69 95 GLY A O 1
ATOM 722 N N . PRO A 1 96 ? -2.58 13.32 -25.828 1 85.25 96 PRO A N 1
ATOM 723 C CA . PRO A 1 96 ? -1.304 13.961 -26.141 1 85.25 96 PRO A CA 1
ATOM 724 C C . PRO A 1 96 ? -0.486 14.305 -24.906 1 85.25 96 PRO A C 1
ATOM 726 O O . PRO A 1 96 ? -1.054 14.562 -23.828 1 85.25 96 PRO A O 1
ATOM 729 N N . PHE A 1 97 ? 0.795 14.359 -25.156 1 89.25 97 PHE A N 1
ATOM 730 C CA . PHE A 1 97 ? 1.693 14.656 -24.047 1 89.25 97 PHE A CA 1
ATOM 731 C C . PHE A 1 97 ? 1.399 16.031 -23.453 1 89.25 97 PHE A C 1
ATOM 733 O O . PHE A 1 97 ? 1.249 17 -24.203 1 89.25 97 PHE A O 1
ATOM 740 N N . LYS A 1 98 ? 1.351 16.125 -22.203 1 90.12 98 LYS A N 1
ATOM 741 C CA . LYS A 1 98 ? 1.347 17.312 -21.344 1 90.12 98 LYS A CA 1
ATOM 742 C C . LYS A 1 98 ? 1.666 16.938 -19.906 1 90.12 98 LYS A C 1
ATOM 744 O O . LYS A 1 98 ? 1.635 15.758 -19.547 1 90.12 98 LYS A O 1
ATOM 749 N N . PRO A 1 99 ? 2.01 17.969 -19.141 1 91.44 99 PRO A N 1
ATOM 750 C CA . PRO A 1 99 ? 2.168 17.625 -17.719 1 91.44 99 PRO A CA 1
ATOM 751 C C . PRO A 1 99 ? 0.932 16.953 -17.125 1 91.44 99 PRO A C 1
ATOM 753 O O . PRO A 1 99 ? -0.184 17.453 -17.281 1 91.44 99 PRO A O 1
ATOM 756 N N . GLY A 1 100 ? 1.152 15.82 -16.547 1 88.62 100 GLY A N 1
ATOM 757 C CA . GLY A 1 100 ? 0.047 15.047 -16 1 88.62 100 GLY A CA 1
ATOM 758 C C . GLY A 1 100 ? -0.476 13.992 -16.953 1 88.62 100 GLY A C 1
ATOM 759 O O . GLY A 1 100 ? -1.354 13.203 -16.609 1 88.62 100 GLY A O 1
ATOM 760 N N . CYS A 1 101 ? 0.027 13.992 -18.172 1 90 101 CYS A N 1
ATOM 761 C CA . CYS A 1 101 ? -0.343 12.992 -19.172 1 90 101 CYS A CA 1
ATOM 762 C C . CYS A 1 101 ? 0.876 12.531 -19.953 1 90 101 CYS A C 1
ATOM 764 O O . CYS A 1 101 ? 1.232 13.133 -20.969 1 90 101 CYS A O 1
ATOM 766 N N . SER A 1 102 ? 1.479 11.469 -19.531 1 91 102 SER A N 1
ATOM 767 C CA . SER A 1 102 ? 2.68 10.914 -20.141 1 91 102 SER A CA 1
ATOM 768 C C . SER A 1 102 ? 2.688 9.391 -20.062 1 91 102 SER A C 1
ATOM 770 O O . SER A 1 102 ? 1.992 8.805 -19.234 1 91 102 SER A O 1
ATOM 772 N N . ASN A 1 103 ? 3.43 8.789 -20.984 1 91.62 103 ASN A N 1
ATOM 773 C CA . ASN A 1 103 ? 3.52 7.336 -21.016 1 91.62 103 ASN A CA 1
ATOM 774 C C . ASN A 1 103 ? 4.688 6.82 -20.188 1 91.62 103 ASN A C 1
ATOM 776 O O . ASN A 1 103 ? 5.68 7.531 -20 1 91.62 103 ASN A O 1
ATOM 780 N N . ASN A 1 104 ? 4.488 5.605 -19.703 1 93.94 104 ASN A N 1
ATOM 781 C CA . ASN A 1 104 ? 5.543 4.93 -18.953 1 93.94 104 ASN A CA 1
ATOM 782 C C . ASN A 1 104 ? 6.121 5.832 -17.859 1 93.94 104 ASN A C 1
ATOM 784 O O . ASN A 1 104 ? 7.332 6.051 -17.812 1 93.94 104 ASN A O 1
ATOM 788 N N . THR A 1 105 ? 5.203 6.305 -17.031 1 95.44 105 THR A N 1
ATOM 789 C CA . THR A 1 105 ? 5.582 7.34 -16.078 1 95.44 105 THR A CA 1
ATOM 790 C C . THR A 1 105 ? 5.434 6.832 -14.648 1 95.44 105 THR A C 1
ATOM 792 O O . THR A 1 105 ? 4.461 6.152 -14.32 1 95.44 105 THR A O 1
ATOM 795 N N . CYS A 1 106 ? 6.434 7.176 -13.867 1 95.44 106 CYS A N 1
ATOM 796 C CA . CYS A 1 106 ? 6.332 6.895 -12.445 1 95.44 106 CYS A CA 1
ATOM 797 C C . CYS A 1 106 ? 5.074 7.512 -11.852 1 95.44 106 CYS A C 1
ATOM 799 O O . CYS A 1 106 ? 4.855 8.719 -11.969 1 95.44 106 CYS A O 1
ATOM 801 N N . ALA A 1 107 ? 4.27 6.648 -11.273 1 93.94 107 ALA A N 1
ATOM 802 C CA . ALA A 1 107 ? 3.01 7.145 -10.719 1 93.94 107 ALA A CA 1
ATOM 803 C C . ALA A 1 107 ? 3.252 7.957 -9.453 1 93.94 107 ALA A C 1
ATOM 805 O O . ALA A 1 107 ? 4.121 7.613 -8.648 1 93.94 107 ALA A O 1
ATOM 806 N N . ALA A 1 108 ? 2.529 9.008 -9.312 1 94.56 108 ALA A N 1
ATOM 807 C CA . ALA A 1 108 ? 2.5 9.773 -8.07 1 94.56 108 ALA A CA 1
ATOM 808 C C . ALA A 1 108 ? 1.234 9.477 -7.273 1 94.56 108 ALA A C 1
ATOM 810 O O . ALA A 1 108 ? 0.123 9.586 -7.793 1 94.56 108 ALA A O 1
ATOM 811 N N . ASN A 1 109 ? 1.391 9.055 -6.043 1 92.62 109 ASN A N 1
ATOM 812 C CA . ASN A 1 109 ? 0.252 9 -5.133 1 92.62 109 ASN A CA 1
ATOM 813 C C . ASN A 1 109 ? -0.129 10.391 -4.633 1 92.62 109 ASN A C 1
ATOM 815 O O . ASN A 1 109 ? 0.598 10.992 -3.836 1 92.62 109 ASN A O 1
ATOM 819 N N . ILE A 1 110 ? -1.215 10.867 -5.148 1 95.38 110 ILE A N 1
ATOM 820 C CA . ILE A 1 110 ? -1.735 12.164 -4.723 1 95.38 110 ILE A CA 1
ATOM 821 C C . ILE A 1 110 ? -2.549 12 -3.441 1 95.38 110 ILE A C 1
ATOM 823 O O . ILE A 1 110 ? -3.703 11.57 -3.482 1 95.38 110 ILE A O 1
ATOM 827 N N . ILE A 1 111 ? -1.902 12.383 -2.334 1 95.44 111 ILE A N 1
ATOM 828 C CA . ILE A 1 111 ? -2.492 12.133 -1.021 1 95.44 111 ILE A CA 1
ATOM 829 C C . ILE A 1 111 ? -2.918 13.461 -0.393 1 95.44 111 ILE A C 1
ATOM 831 O O . ILE A 1 111 ? -2.08 14.328 -0.136 1 95.44 111 ILE A O 1
ATOM 835 N N . ASN A 1 112 ? -4.195 13.672 -0.27 1 96.62 112 ASN A N 1
ATOM 836 C CA . ASN A 1 112 ? -4.824 14.672 0.594 1 96.62 112 ASN A CA 1
ATOM 837 C C . ASN A 1 112 ? -5.398 14.031 1.855 1 96.62 112 ASN A C 1
ATOM 839 O O . ASN A 1 112 ? -6.398 13.312 1.793 1 96.62 112 ASN A O 1
ATOM 843 N N . PRO A 1 113 ? -4.695 14.25 2.961 1 96.25 113 PRO A N 1
ATOM 844 C CA . PRO A 1 113 ? -5.109 13.531 4.172 1 96.25 113 PRO A CA 1
ATOM 845 C C . PRO A 1 113 ? -6.488 13.961 4.668 1 96.25 113 PRO A C 1
ATOM 847 O O . PRO A 1 113 ? -7.016 13.367 5.617 1 96.25 113 PRO A O 1
ATOM 850 N N . LEU A 1 114 ? -7.125 14.914 4.055 1 96.75 114 LEU A N 1
ATOM 851 C CA . LEU A 1 114 ? -8.43 15.406 4.484 1 96.75 114 LEU A CA 1
ATOM 852 C C . LEU A 1 114 ? -9.555 14.68 3.75 1 96.75 114 LEU A C 1
ATOM 854 O O . LEU A 1 114 ? -10.727 14.977 3.963 1 96.75 114 LEU A O 1
ATOM 858 N N . VAL A 1 115 ? -9.172 13.797 2.869 1 93.38 115 VAL A N 1
ATOM 859 C CA . VAL A 1 115 ? -10.172 13 2.166 1 93.38 115 VAL A CA 1
ATOM 860 C C . VAL A 1 115 ? -9.828 11.516 2.303 1 93.38 115 VAL A C 1
ATOM 862 O O . VAL A 1 115 ? -8.758 11.156 2.787 1 93.38 115 VAL A O 1
ATOM 865 N N . ASN A 1 116 ? -10.828 10.703 1.992 1 88.44 116 ASN A N 1
ATOM 866 C CA . ASN A 1 116 ? -10.656 9.266 2.154 1 88.44 116 ASN A CA 1
ATOM 867 C C . ASN A 1 116 ? -10.406 8.578 0.817 1 88.44 116 ASN A C 1
ATOM 869 O O . ASN A 1 116 ? -11.086 7.602 0.478 1 88.44 116 ASN A O 1
ATOM 873 N N . ALA A 1 117 ? -9.445 9.094 0.057 1 91.19 117 ALA A N 1
ATOM 874 C CA . ALA A 1 117 ? -9.086 8.539 -1.245 1 91.19 117 ALA A CA 1
ATOM 875 C C . ALA A 1 117 ? -7.641 8.875 -1.604 1 91.19 117 ALA A C 1
ATOM 877 O O . ALA A 1 117 ? -7.086 9.867 -1.114 1 91.19 117 ALA A O 1
ATOM 878 N N . ILE A 1 118 ? -7.043 8.023 -2.33 1 93.19 118 ILE A N 1
ATOM 879 C CA . ILE A 1 118 ? -5.762 8.305 -2.971 1 93.19 118 ILE A CA 1
ATOM 880 C C . ILE A 1 118 ? -5.969 8.508 -4.469 1 93.19 118 ILE A C 1
ATOM 882 O O . ILE A 1 118 ? -6.727 7.773 -5.105 1 93.19 118 ILE A O 1
ATOM 886 N N . PHE A 1 119 ? -5.406 9.508 -5.023 1 94 119 PHE A N 1
ATOM 887 C CA . PHE A 1 119 ? -5.535 9.781 -6.449 1 94 119 PHE A CA 1
ATOM 888 C C . PHE A 1 119 ? -4.219 9.523 -7.172 1 94 119 PHE A C 1
ATOM 890 O O . PHE A 1 119 ? -3.148 9.586 -6.562 1 94 119 PHE A O 1
ATOM 897 N N . VAL A 1 120 ? -4.359 9.219 -8.375 1 92.62 120 VAL A N 1
ATOM 898 C CA . VAL A 1 120 ? -3.164 8.914 -9.156 1 92.62 120 VAL A CA 1
ATOM 899 C C . VAL A 1 120 ? -2.758 10.133 -9.984 1 92.62 120 VAL A C 1
ATOM 901 O O . VAL A 1 120 ? -3.609 10.805 -10.562 1 92.62 120 VAL A O 1
ATOM 904 N N . GLY A 1 121 ? -1.483 10.469 -9.977 1 94.31 121 GLY A N 1
ATOM 905 C CA . GLY A 1 121 ? -0.864 11.461 -10.836 1 94.31 121 GLY A CA 1
ATOM 906 C C . GLY A 1 121 ? 0.456 11 -11.43 1 94.31 121 GLY A C 1
ATOM 907 O O . GLY A 1 121 ? 0.769 9.812 -11.406 1 94.31 121 GLY A O 1
ATOM 908 N N . ASP A 1 122 ? 1.119 11.969 -12.07 1 95.31 122 ASP A N 1
ATOM 909 C CA . ASP A 1 122 ? 2.42 11.68 -12.664 1 95.31 122 ASP A CA 1
ATOM 910 C C . ASP A 1 122 ? 3.545 12.344 -11.867 1 95.31 122 ASP A C 1
ATOM 912 O O . ASP A 1 122 ? 3.438 13.508 -11.492 1 95.31 122 ASP A O 1
ATOM 916 N N . THR A 1 123 ? 4.562 11.555 -11.633 1 96.44 123 THR A N 1
ATOM 917 C CA . THR A 1 123 ? 5.77 12.156 -11.078 1 96.44 123 THR A CA 1
ATOM 918 C C . THR A 1 123 ? 6.605 12.805 -12.172 1 96.44 123 THR A C 1
ATOM 920 O O . THR A 1 123 ? 6.852 12.195 -13.219 1 96.44 123 THR A O 1
ATOM 923 N N . GLY A 1 124 ? 6.977 14.055 -11.977 1 96.31 124 GLY A N 1
ATOM 924 C CA . GLY A 1 124 ? 7.812 14.758 -12.938 1 96.31 124 GLY A CA 1
ATOM 925 C C . GLY A 1 124 ? 8.805 15.703 -12.289 1 96.31 124 GLY A C 1
ATOM 926 O O . GLY A 1 124 ? 8.695 15.992 -11.094 1 96.31 124 GLY A O 1
ATOM 927 N N . ASN A 1 125 ? 9.766 16.047 -13.109 1 95.38 125 ASN A N 1
ATOM 928 C CA . ASN A 1 125 ? 10.719 17.094 -12.75 1 95.38 125 ASN A CA 1
ATOM 929 C C . ASN A 1 125 ? 10.336 18.438 -13.367 1 95.38 125 ASN A C 1
ATOM 931 O O . ASN A 1 125 ? 9.883 18.484 -14.508 1 95.38 125 ASN A O 1
ATOM 935 N N . ASP A 1 126 ? 10.477 19.438 -12.555 1 95.5 126 ASP A N 1
ATOM 936 C CA . ASP A 1 126 ? 10.281 20.797 -13.078 1 95.5 126 ASP A CA 1
ATOM 937 C C . ASP A 1 126 ? 11.086 21.812 -12.273 1 95.5 126 ASP A C 1
ATOM 939 O O . ASP A 1 126 ? 11.844 21.438 -11.375 1 95.5 126 ASP A O 1
ATOM 943 N N . VAL A 1 127 ? 11 23.047 -12.68 1 95.31 127 VAL A N 1
ATOM 944 C CA . VAL A 1 127 ? 11.711 24.109 -11.961 1 95.31 127 VAL A CA 1
ATOM 945 C C . VAL A 1 127 ? 10.805 24.688 -10.875 1 95.31 127 VAL A C 1
ATOM 947 O O . VAL A 1 127 ? 9.609 24.859 -11.086 1 95.31 127 VAL A O 1
ATOM 950 N N . LEU A 1 128 ? 11.438 24.891 -9.711 1 94.12 128 LEU A N 1
ATOM 951 C CA . LEU A 1 128 ? 10.758 25.516 -8.586 1 94.12 128 LEU A CA 1
ATOM 952 C C . LEU A 1 128 ? 11.32 26.906 -8.32 1 94.12 128 LEU A C 1
ATOM 954 O O . LEU A 1 128 ? 12.539 27.109 -8.352 1 94.12 128 LEU A O 1
ATOM 958 N N . PHE A 1 129 ? 10.453 27.797 -8.141 1 94 129 PHE A N 1
ATOM 959 C CA . PHE A 1 129 ? 10.852 29.156 -7.785 1 94 129 PHE A CA 1
ATOM 960 C C . PHE A 1 129 ? 10.406 29.5 -6.367 1 94 129 PHE A C 1
ATOM 962 O O . PHE A 1 129 ? 9.211 29.453 -6.059 1 94 129 PHE A O 1
ATOM 969 N N . ILE A 1 130 ? 11.391 29.734 -5.559 1 90.81 130 ILE A N 1
ATOM 970 C CA . ILE A 1 130 ? 11.148 30.25 -4.211 1 90.81 130 ILE A CA 1
ATOM 971 C C . ILE A 1 130 ? 11.672 31.672 -4.094 1 90.81 130 ILE A C 1
ATOM 973 O O . ILE A 1 130 ? 12.883 31.891 -4.098 1 90.81 130 ILE A O 1
ATOM 977 N N . SER A 1 131 ? 10.711 32.531 -3.939 1 81.88 131 SER A N 1
ATOM 978 C CA . SER A 1 131 ? 11.102 33.938 -3.984 1 81.88 131 SER A CA 1
ATOM 979 C C . SER A 1 131 ? 11.938 34.219 -5.219 1 81.88 131 SER A C 1
ATOM 981 O O . SER A 1 131 ? 11.492 34.031 -6.348 1 81.88 131 SER A O 1
ATOM 983 N N . HIS A 1 132 ? 13.148 34.531 -5.125 1 79.44 132 HIS A N 1
ATOM 984 C CA . HIS A 1 132 ? 13.938 34.938 -6.289 1 79.44 132 HIS A CA 1
ATOM 985 C C . HIS A 1 132 ? 14.969 33.875 -6.645 1 79.44 132 HIS A C 1
ATOM 987 O O . HIS A 1 132 ? 15.82 34.094 -7.508 1 79.44 132 HIS A O 1
ATOM 993 N N . SER A 1 133 ? 14.703 32.719 -6.02 1 86.12 133 SER A N 1
ATOM 994 C CA . SER A 1 133 ? 15.664 31.656 -6.277 1 86.12 133 SER A CA 1
ATOM 995 C C . SER A 1 133 ? 15.031 30.547 -7.098 1 86.12 133 SER A C 1
ATOM 997 O O . SER A 1 133 ? 13.867 30.188 -6.887 1 86.12 133 SER A O 1
ATOM 999 N N . LYS A 1 134 ? 15.836 30.094 -8 1 88.12 134 LYS A N 1
ATOM 1000 C CA . LYS A 1 134 ? 15.414 29 -8.883 1 88.12 134 LYS A CA 1
ATOM 1001 C C . LYS A 1 134 ? 16.031 27.672 -8.461 1 88.12 134 LYS A C 1
ATOM 1003 O O . LYS A 1 134 ? 17.234 27.594 -8.211 1 88.12 134 LYS A O 1
ATOM 1008 N N . VAL A 1 135 ? 15.195 26.688 -8.227 1 88.88 135 VAL A N 1
ATOM 1009 C CA . VAL A 1 135 ? 15.641 25.328 -7.941 1 88.88 135 VAL A CA 1
ATOM 1010 C C . VAL A 1 135 ? 15.297 24.422 -9.117 1 88.88 135 VAL A C 1
ATOM 1012 O O . VAL A 1 135 ? 14.125 24.234 -9.438 1 88.88 135 VAL A O 1
ATOM 1015 N N . SER A 1 136 ? 16.328 23.797 -9.688 1 90.31 136 SER A N 1
ATOM 1016 C CA . SER A 1 136 ? 16.094 22.922 -10.828 1 90.31 136 SER A CA 1
ATOM 1017 C C . SER A 1 136 ? 15.844 21.484 -10.391 1 90.31 136 SER A C 1
ATOM 1019 O O . SER A 1 136 ? 16.25 21.094 -9.289 1 90.31 136 SER A O 1
ATOM 1021 N N . ASN A 1 137 ? 15.109 20.766 -11.18 1 90.5 137 ASN A N 1
ATOM 1022 C CA . ASN A 1 137 ? 14.914 19.328 -11.055 1 90.5 137 ASN A CA 1
ATOM 1023 C C . ASN A 1 137 ? 14.172 18.969 -9.773 1 90.5 137 ASN A C 1
ATOM 1025 O O . ASN A 1 137 ? 14.594 18.078 -9.031 1 90.5 137 ASN A O 1
ATOM 1029 N N . LEU A 1 138 ? 13.141 19.75 -9.5 1 92.31 138 LEU A N 1
ATOM 1030 C CA . LEU A 1 138 ? 12.266 19.422 -8.383 1 92.31 138 LEU A CA 1
ATOM 1031 C C . LEU A 1 138 ? 11.32 18.281 -8.75 1 92.31 138 LEU A C 1
ATOM 1033 O O . LEU A 1 138 ? 10.523 18.406 -9.688 1 92.31 138 LEU A O 1
ATOM 1037 N N . LEU A 1 139 ? 11.406 17.172 -8.047 1 95.81 139 LEU A N 1
ATOM 1038 C CA . LEU A 1 139 ? 10.469 16.078 -8.234 1 95.81 139 LEU A CA 1
ATOM 1039 C C . LEU A 1 139 ? 9.141 16.359 -7.535 1 95.81 139 LEU A C 1
ATOM 1041 O O . LEU A 1 139 ? 9.125 16.75 -6.359 1 95.81 139 LEU A O 1
ATOM 1045 N N . SER A 1 140 ? 8.047 16.297 -8.266 1 96.69 140 SER A N 1
ATOM 1046 C CA . SER A 1 140 ? 6.715 16.531 -7.719 1 96.69 140 SER A CA 1
ATOM 1047 C C . SER A 1 140 ? 5.664 15.703 -8.453 1 96.69 140 SER A C 1
ATOM 1049 O O . SER A 1 140 ? 5.938 15.141 -9.508 1 96.69 140 SER A O 1
ATOM 1051 N N . GLY A 1 141 ? 4.555 15.531 -7.758 1 96.5 141 GLY A N 1
ATOM 1052 C CA . GLY A 1 141 ? 3.404 14.906 -8.398 1 96.5 141 GLY A CA 1
ATOM 1053 C C . GLY A 1 141 ? 2.473 15.906 -9.055 1 96.5 141 GLY A C 1
ATOM 1054 O O . GLY A 1 141 ? 2.178 16.953 -8.484 1 96.5 141 GLY A O 1
ATOM 1055 N N . CYS A 1 142 ? 2.057 15.57 -10.266 1 94.56 142 CYS A N 1
ATOM 1056 C CA . CYS A 1 142 ? 1.12 16.391 -11.023 1 94.56 142 CYS A CA 1
ATOM 1057 C C . CYS A 1 142 ? -0.143 15.609 -11.359 1 94.56 142 CYS A C 1
ATOM 1059 O O . CYS A 1 142 ? -0.068 14.492 -11.883 1 94.56 142 CYS A O 1
ATOM 1061 N N . THR A 1 143 ? -1.312 16.156 -10.961 1 93 143 THR A N 1
ATOM 1062 C CA . THR A 1 143 ? -2.574 15.516 -11.297 1 93 143 THR A CA 1
ATOM 1063 C C . THR A 1 143 ? -3.574 16.531 -11.844 1 93 143 THR A C 1
ATOM 1065 O O . THR A 1 143 ? -3.525 17.703 -11.484 1 93 143 THR A O 1
ATOM 1068 N N . GLU A 1 144 ? -4.387 16.094 -12.766 1 91.19 144 GLU A N 1
ATOM 1069 C CA . GLU A 1 144 ? -5.492 16.922 -13.227 1 91.19 144 GLU A CA 1
ATOM 1070 C C . GLU A 1 144 ? -6.734 16.734 -12.367 1 91.19 144 GLU A C 1
ATOM 1072 O O . GLU A 1 144 ? -7.48 15.766 -12.547 1 91.19 144 GLU A O 1
ATOM 1077 N N . SER A 1 145 ? -6.988 17.703 -11.539 1 90.81 145 SER A N 1
ATOM 1078 C CA . SER A 1 145 ? -8.047 17.531 -10.547 1 90.81 145 SER A CA 1
ATOM 1079 C C . SER A 1 145 ? -9.414 17.453 -11.211 1 90.81 145 SER A C 1
ATOM 1081 O O . SER A 1 145 ? -10.344 16.844 -10.664 1 90.81 145 SER A O 1
ATOM 1083 N N . GLU A 1 146 ? -9.57 17.969 -12.414 1 90.44 146 GLU A N 1
ATOM 1084 C CA . GLU A 1 146 ? -10.867 18.094 -13.07 1 90.44 146 GLU A CA 1
ATOM 1085 C C . GLU A 1 146 ? -11.391 16.734 -13.516 1 90.44 146 GLU A C 1
ATOM 1087 O O . GLU A 1 146 ? -12.586 16.578 -13.797 1 90.44 146 GLU A O 1
ATOM 1092 N N . VAL A 1 147 ? -10.523 15.766 -13.547 1 89.25 147 VAL A N 1
ATOM 1093 C CA . VAL A 1 147 ? -10.945 14.461 -14.047 1 89.25 147 VAL A CA 1
ATOM 1094 C C . VAL A 1 147 ? -11.547 13.648 -12.906 1 89.25 147 VAL A C 1
ATOM 1096 O O . VAL A 1 147 ? -12.07 12.547 -13.125 1 89.25 147 VAL A O 1
ATOM 1099 N N . PHE A 1 148 ? -11.5 14.125 -11.758 1 91.62 148 PHE A N 1
ATOM 1100 C CA . PHE A 1 148 ? -12.102 13.492 -10.602 1 91.62 148 PHE A CA 1
ATOM 1101 C C . PHE A 1 148 ? -13.391 14.203 -10.203 1 91.62 148 PHE A C 1
ATOM 1103 O O . PHE A 1 148 ? -13.375 15.398 -9.898 1 91.62 148 PHE A O 1
ATOM 1110 N N . THR A 1 149 ? -14.547 13.57 -10.234 1 90.12 149 THR A N 1
ATOM 1111 C CA . THR A 1 149 ? -15.836 14.219 -10.008 1 90.12 149 THR A CA 1
ATOM 1112 C C . THR A 1 149 ? -16.609 13.516 -8.898 1 90.12 149 THR A C 1
ATOM 1114 O O . THR A 1 149 ? -17.812 13.742 -8.727 1 90.12 149 THR A O 1
ATOM 1117 N N . GLY A 1 150 ? -16.047 12.727 -8.133 1 88.56 150 GLY A N 1
ATOM 1118 C CA . GLY A 1 150 ? -16.719 11.984 -7.078 1 88.56 150 GLY A CA 1
ATOM 1119 C C . GLY A 1 150 ? -16.844 12.781 -5.789 1 88.56 150 GLY A C 1
ATOM 1120 O O . GLY A 1 150 ? -16.734 14.008 -5.793 1 88.56 150 GLY A O 1
ATOM 1121 N N . GLU A 1 151 ? -17.25 12.117 -4.762 1 88.69 151 GLU A N 1
ATOM 1122 C CA . GLU A 1 151 ? -17.375 12.734 -3.443 1 88.69 151 GLU A CA 1
ATOM 1123 C C . GLU A 1 151 ? -16.047 13.297 -2.959 1 88.69 151 GLU A C 1
ATOM 1125 O O . GLU A 1 151 ? -15.992 14.391 -2.4 1 88.69 151 GLU A O 1
ATOM 1130 N N . ASP A 1 152 ? -15.031 12.516 -3.195 1 91.81 152 ASP A N 1
ATOM 1131 C CA . ASP A 1 152 ? -13.68 12.961 -2.877 1 91.81 152 ASP A CA 1
ATOM 1132 C C . ASP A 1 152 ? -12.922 13.359 -4.141 1 91.81 152 ASP A C 1
ATOM 1134 O O . ASP A 1 152 ? -13.016 12.688 -5.168 1 91.81 152 ASP A O 1
ATOM 1138 N N . VAL A 1 153 ? -12.312 14.508 -4.035 1 94.31 153 VAL A N 1
ATOM 1139 C CA . VAL A 1 153 ? -11.453 15.008 -5.102 1 94.31 153 VAL A CA 1
ATOM 1140 C C . VAL A 1 153 ? -10.141 15.523 -4.508 1 94.31 153 VAL A C 1
ATOM 1142 O O . VAL A 1 153 ? -10.07 15.812 -3.314 1 94.31 153 VAL A O 1
ATOM 1145 N N . PRO A 1 154 ? -9.102 15.648 -5.312 1 95.94 154 PRO A N 1
ATOM 1146 C CA . PRO A 1 154 ? -7.758 15.914 -4.789 1 95.94 154 PRO A CA 1
ATOM 1147 C C . PRO A 1 154 ? -7.699 17.188 -3.951 1 95.94 154 PRO A C 1
ATOM 1149 O O . PRO A 1 154 ? -6.973 17.25 -2.957 1 95.94 154 PRO A O 1
ATOM 1152 N N . LEU A 1 155 ? -8.516 18.219 -4.27 1 97.56 155 LEU A N 1
ATOM 1153 C CA . LEU A 1 155 ? -8.359 19.531 -3.645 1 97.56 155 LEU A CA 1
ATOM 1154 C C . LEU A 1 155 ? -9.438 19.766 -2.586 1 97.56 155 LEU A C 1
ATOM 1156 O O . LEU A 1 155 ? -9.492 20.828 -1.973 1 97.56 155 LEU A O 1
ATOM 1160 N N . LYS A 1 156 ? -10.195 18.734 -2.303 1 96.75 156 LYS A N 1
ATOM 1161 C CA . LYS A 1 156 ? -11.328 18.891 -1.394 1 96.75 156 LYS A CA 1
ATOM 1162 C C . LYS A 1 156 ? -10.859 19.219 0.019 1 96.75 156 LYS A C 1
ATOM 1164 O O . LYS A 1 156 ? -9.906 18.625 0.522 1 96.75 156 LYS A O 1
ATOM 1169 N N . ASN A 1 157 ? -11.5 20.219 0.696 1 97.5 157 ASN A N 1
ATOM 1170 C CA . ASN A 1 157 ? -11.32 20.625 2.086 1 97.5 157 ASN A CA 1
ATOM 1171 C C . ASN A 1 157 ? -10.008 21.391 2.281 1 97.5 157 ASN A C 1
ATOM 1173 O O . ASN A 1 157 ? -9.656 21.75 3.404 1 97.5 157 ASN A O 1
ATOM 1177 N N . LEU A 1 158 ? -9.234 21.609 1.188 1 98.31 158 LEU A N 1
ATOM 1178 C CA . LEU A 1 158 ? -8.102 22.531 1.226 1 98.31 158 LEU A CA 1
ATOM 1179 C C . LEU A 1 158 ? -8.57 23.969 1.072 1 98.31 158 LEU A C 1
ATOM 1181 O O . LEU A 1 158 ? -9.719 24.219 0.696 1 98.31 158 LEU A O 1
ATOM 1185 N N . PRO A 1 159 ? -7.637 24.906 1.506 1 97.81 159 PRO A N 1
ATOM 1186 C CA . PRO A 1 159 ? -8.008 26.297 1.217 1 97.81 159 PRO A CA 1
ATOM 1187 C C . PRO A 1 159 ? -8.398 26.5 -0.244 1 97.81 159 PRO A C 1
ATOM 1189 O O . PRO A 1 159 ? -7.785 25.922 -1.143 1 97.81 159 PRO A O 1
ATOM 1192 N N . LYS A 1 160 ? -9.406 27.312 -0.51 1 96.06 160 LYS A N 1
ATOM 1193 C CA . LYS A 1 160 ? -9.992 27.5 -1.832 1 96.06 160 LYS A CA 1
ATOM 1194 C C . LYS A 1 160 ? -8.938 27.922 -2.854 1 96.06 160 LYS A C 1
ATOM 1196 O O . LYS A 1 160 ? -9.031 27.547 -4.027 1 96.06 160 LYS A O 1
ATOM 1201 N N . THR A 1 161 ? -7.984 28.641 -2.379 1 94.75 161 THR A N 1
ATOM 1202 C CA . THR A 1 161 ? -6.992 29.172 -3.312 1 94.75 161 THR A CA 1
ATOM 1203 C C . THR A 1 161 ? -5.844 28.188 -3.498 1 94.75 161 THR A C 1
ATOM 1205 O O . THR A 1 161 ? -4.973 28.391 -4.344 1 94.75 161 THR A O 1
ATOM 1208 N N . SER A 1 162 ? -5.844 27.109 -2.715 1 97.06 162 SER A N 1
ATOM 1209 C CA . SER A 1 162 ? -4.742 26.156 -2.779 1 97.06 162 SER A CA 1
ATOM 1210 C C . SER A 1 162 ? -4.906 25.203 -3.959 1 97.06 162 SER A C 1
ATOM 1212 O O . SER A 1 162 ? -6.027 24.844 -4.324 1 97.06 162 SER A O 1
ATOM 1214 N N . LYS A 1 163 ? -3.742 24.797 -4.52 1 97.5 163 LYS A N 1
ATOM 1215 C CA . LYS A 1 163 ? -3.736 23.922 -5.691 1 97.5 163 LYS A CA 1
ATOM 1216 C C . LYS A 1 163 ? -2.838 22.719 -5.469 1 97.5 163 LYS A C 1
ATOM 1218 O O . LYS A 1 163 ? -2.338 22.125 -6.43 1 97.5 163 LYS A O 1
ATOM 1223 N N . GLY A 1 164 ? -2.609 22.375 -4.262 1 98.25 164 GLY A N 1
ATOM 1224 C CA . GLY A 1 164 ? -1.783 21.219 -3.955 1 98.25 164 GLY A CA 1
ATOM 1225 C C . GLY A 1 164 ? -1.254 21.234 -2.533 1 98.25 164 GLY A C 1
ATOM 1226 O O . GLY A 1 164 ? -1.766 21.953 -1.679 1 98.25 164 GLY A O 1
ATOM 1227 N N . ILE A 1 165 ? -0.282 20.375 -2.289 1 98.69 165 ILE A N 1
ATOM 1228 C CA . ILE A 1 165 ? 0.281 20.203 -0.955 1 98.69 165 ILE A CA 1
ATOM 1229 C C . ILE A 1 165 ? 1.806 20.172 -1.037 1 98.69 165 ILE A C 1
ATOM 1231 O O . ILE A 1 165 ? 2.375 19.578 -1.953 1 98.69 165 ILE A O 1
ATOM 1235 N N . LEU A 1 166 ? 2.4 20.891 -0.16 1 98.62 166 LEU A N 1
ATOM 1236 C CA . LEU A 1 166 ? 3.846 20.891 0.039 1 98.62 166 LEU A CA 1
ATOM 1237 C C . LEU A 1 166 ? 4.242 19.938 1.166 1 98.62 166 LEU A C 1
ATOM 1239 O O . LEU A 1 166 ? 4.102 20.281 2.344 1 98.62 166 LEU A O 1
ATOM 1243 N N . GLY A 1 167 ? 4.793 18.797 0.764 1 98.5 167 GLY A N 1
ATOM 1244 C CA . GLY A 1 167 ? 5.164 17.781 1.748 1 98.5 167 GLY A CA 1
ATOM 1245 C C . GLY A 1 167 ? 6.527 18.031 2.369 1 98.5 167 GLY A C 1
ATOM 1246 O O . GLY A 1 167 ? 7.488 18.344 1.666 1 98.5 167 GLY A O 1
ATOM 1247 N N . LEU A 1 168 ? 6.594 17.828 3.688 1 98.62 168 LEU A N 1
ATOM 1248 C CA . LEU A 1 168 ? 7.832 18.078 4.422 1 98.62 168 LEU A CA 1
ATOM 1249 C C . LEU A 1 168 ? 8.266 16.844 5.191 1 98.62 168 LEU A C 1
ATOM 1251 O O . LEU A 1 168 ? 9.156 16.906 6.039 1 98.62 168 LEU A O 1
ATOM 1255 N N . ALA A 1 169 ? 7.633 15.664 4.906 1 98.06 169 ALA A N 1
ATOM 1256 C CA . ALA A 1 169 ? 7.871 14.445 5.68 1 98.06 169 ALA A CA 1
ATOM 1257 C C . ALA A 1 169 ? 9.273 13.906 5.434 1 98.06 169 ALA A C 1
ATOM 1259 O O . ALA A 1 169 ? 10.047 14.492 4.676 1 98.06 169 ALA A O 1
ATOM 1260 N N . ARG A 1 170 ? 9.594 12.852 6.195 1 96.62 170 ARG A N 1
ATOM 1261 C CA . ARG A 1 170 ? 10.891 12.203 6.07 1 96.62 170 ARG A CA 1
ATOM 1262 C C . ARG A 1 170 ? 10.922 11.266 4.867 1 96.62 170 ARG A C 1
ATOM 1264 O O . ARG A 1 170 ? 11.031 10.047 5.02 1 96.62 170 ARG A O 1
ATOM 1271 N N . THR A 1 171 ? 10.789 11.805 3.723 1 94.62 171 THR A N 1
ATOM 1272 C CA . THR A 1 171 ? 10.836 11.023 2.492 1 94.62 171 THR A CA 1
ATOM 1273 C C . THR A 1 171 ? 11.805 11.648 1.49 1 94.62 171 THR A C 1
ATOM 1275 O O . THR A 1 171 ? 12.188 12.812 1.635 1 94.62 171 THR A O 1
ATOM 1278 N N . LYS A 1 172 ? 12.148 10.93 0.501 1 91.69 172 LYS A N 1
ATOM 1279 C CA . LYS A 1 172 ? 13.07 11.398 -0.53 1 91.69 172 LYS A CA 1
ATOM 1280 C C . LYS A 1 172 ? 12.414 12.461 -1.41 1 91.69 172 LYS A C 1
ATOM 1282 O O . LYS A 1 172 ? 13.109 13.273 -2.029 1 91.69 172 LYS A O 1
ATOM 1287 N N . LEU A 1 173 ? 11.086 12.523 -1.404 1 92.94 173 LEU A N 1
ATOM 1288 C CA . LEU A 1 173 ? 10.367 13.391 -2.336 1 92.94 173 LEU A CA 1
ATOM 1289 C C . LEU A 1 173 ? 9.898 14.664 -1.642 1 92.94 173 LEU A C 1
ATOM 1291 O O . LEU A 1 173 ? 9.312 15.547 -2.279 1 92.94 173 LEU A O 1
ATOM 1295 N N . SER A 1 174 ? 10.195 14.805 -0.381 1 95.94 174 SER A N 1
ATOM 1296 C CA . SER A 1 174 ? 9.82 16.016 0.347 1 95.94 174 SER A CA 1
ATOM 1297 C C . SER A 1 174 ? 10.742 17.188 -0.014 1 95.94 174 SER A C 1
ATOM 1299 O O . SER A 1 174 ? 11.859 16.969 -0.479 1 95.94 174 SER A O 1
ATOM 1301 N N . LEU A 1 175 ? 10.312 18.375 0.214 1 96.38 175 LEU A N 1
ATOM 1302 C CA . LEU A 1 175 ? 11.047 19.562 -0.209 1 96.38 175 LEU A CA 1
ATOM 1303 C C . LEU A 1 175 ? 12.383 19.672 0.513 1 96.38 175 LEU A C 1
ATOM 1305 O O . LEU A 1 175 ? 13.43 19.828 -0.125 1 96.38 175 LEU A O 1
ATOM 1309 N N . PRO A 1 176 ? 12.461 19.531 1.871 1 96.25 176 PRO A N 1
ATOM 1310 C CA . PRO A 1 176 ? 13.758 19.656 2.539 1 96.25 176 PRO A CA 1
ATOM 1311 C C . PRO A 1 176 ? 14.766 18.609 2.066 1 96.25 176 PRO A C 1
ATOM 1313 O O . PRO A 1 176 ? 15.938 18.938 1.856 1 96.25 176 PRO A O 1
ATOM 1316 N N . LYS A 1 177 ? 14.312 17.391 1.894 1 95.19 177 LYS A N 1
ATOM 1317 C CA . LYS A 1 177 ? 15.227 16.328 1.464 1 95.19 177 LYS A CA 1
ATOM 1318 C C . LYS A 1 177 ? 15.75 16.594 0.055 1 95.19 177 LYS A C 1
ATOM 1320 O O . LYS A 1 177 ? 16.938 16.406 -0.217 1 95.19 177 LYS A O 1
ATOM 1325 N N . GLN A 1 178 ? 14.867 17.031 -0.821 1 94 178 GLN A N 1
ATOM 1326 C CA . GLN A 1 178 ? 15.281 17.297 -2.195 1 94 178 GLN A CA 1
ATOM 1327 C C . GLN A 1 178 ? 16.281 18.438 -2.256 1 94 178 GLN A C 1
ATOM 1329 O O . GLN A 1 178 ? 17.25 18.391 -3.021 1 94 178 GLN A O 1
ATOM 1334 N N . LEU A 1 179 ? 16.109 19.484 -1.509 1 93.5 179 LEU A N 1
ATOM 1335 C CA . LEU A 1 179 ? 17.016 20.625 -1.518 1 93.5 179 LEU A CA 1
ATOM 1336 C C . LEU A 1 179 ? 18.344 20.266 -0.858 1 93.5 179 LEU A C 1
ATOM 1338 O O . LEU A 1 179 ? 19.391 20.828 -1.21 1 93.5 179 LEU A O 1
ATOM 1342 N N . SER A 1 180 ? 18.281 19.328 0.071 1 92.88 180 SER A N 1
ATOM 1343 C CA . SER A 1 180 ? 19.516 18.875 0.706 1 92.88 180 SER A CA 1
ATOM 1344 C C . SER A 1 180 ? 20.328 17.984 -0.236 1 92.88 180 SER A C 1
ATOM 1346 O O . SER A 1 180 ? 21.547 17.938 -0.139 1 92.88 180 SER A O 1
ATOM 1348 N N . SER A 1 181 ? 19.641 17.297 -1.124 1 87.88 181 SER A N 1
ATOM 1349 C CA . SER A 1 181 ? 20.297 16.375 -2.037 1 87.88 181 SER A CA 1
ATOM 1350 C C . SER A 1 181 ? 20.688 17.062 -3.336 1 87.88 181 SER A C 1
ATOM 1352 O O . SER A 1 181 ? 21.406 16.484 -4.164 1 87.88 181 SER A O 1
ATOM 1354 N N . SER A 1 182 ? 20.188 18.219 -3.49 1 84.56 182 SER A N 1
ATOM 1355 C CA . SER A 1 182 ? 20.5 18.969 -4.703 1 84.56 182 SER A CA 1
ATOM 1356 C C . SER A 1 182 ? 21.969 19.375 -4.738 1 84.56 182 SER A C 1
ATOM 1358 O O . SER A 1 182 ? 22.516 19.828 -3.73 1 84.56 182 SER A O 1
ATOM 1360 N N . SER A 1 183 ? 22.641 19.188 -5.836 1 76.81 183 SER A N 1
ATOM 1361 C CA . SER A 1 183 ? 24.047 19.531 -5.988 1 76.81 183 SER A CA 1
ATOM 1362 C C . SER A 1 183 ? 24.25 21.047 -5.98 1 76.81 183 SER A C 1
ATOM 1364 O O . SER A 1 183 ? 25.328 21.531 -5.629 1 76.81 183 SER A O 1
ATOM 1366 N N . SER A 1 184 ? 23.156 21.75 -6.289 1 78.31 184 SER A N 1
ATOM 1367 C CA . SER A 1 184 ? 23.266 23.188 -6.406 1 78.31 184 SER A CA 1
ATOM 1368 C C . SER A 1 184 ? 23.109 23.875 -5.051 1 78.31 184 SER A C 1
ATOM 1370 O O . SER A 1 184 ? 23.656 24.969 -4.832 1 78.31 184 SER A O 1
ATOM 1372 N N . HIS A 1 185 ? 22.453 23.25 -4.152 1 79.19 185 HIS A N 1
ATOM 1373 C CA . HIS A 1 185 ? 22.156 23.922 -2.895 1 79.19 185 HIS A CA 1
ATOM 1374 C C . HIS A 1 185 ? 22.797 23.188 -1.716 1 79.19 185 HIS A C 1
ATOM 1376 O O . HIS A 1 185 ? 23.422 23.812 -0.862 1 79.19 185 HIS A O 1
ATOM 1382 N N . LYS A 1 186 ? 22.781 21.984 -1.627 1 83.38 186 LYS A N 1
ATOM 1383 C CA . LYS A 1 186 ? 23.375 21.125 -0.603 1 83.38 186 LYS A CA 1
ATOM 1384 C C . LYS A 1 186 ? 23.078 21.656 0.797 1 83.38 186 LYS A C 1
ATOM 1386 O O . LYS A 1 186 ? 23.984 21.828 1.608 1 83.38 186 LYS A O 1
ATOM 1391 N N . LEU A 1 187 ? 21.844 22.016 1.019 1 91.69 187 LEU A N 1
ATOM 1392 C CA . LEU A 1 187 ? 21.375 22.516 2.312 1 91.69 187 LEU A CA 1
ATOM 1393 C C . LEU A 1 187 ? 21.297 21.375 3.328 1 91.69 187 LEU A C 1
ATOM 1395 O O . LEU A 1 187 ? 21.141 20.203 2.951 1 91.69 187 LEU A O 1
ATOM 1399 N N . PRO A 1 188 ? 21.547 21.75 4.578 1 94.56 188 PRO A N 1
ATOM 1400 C CA . PRO A 1 188 ? 21.266 20.703 5.57 1 94.56 188 PRO A CA 1
ATOM 1401 C C . PRO A 1 188 ? 19.812 20.219 5.527 1 94.56 188 PRO A C 1
ATOM 1403 O O . PRO A 1 188 ? 18.906 21.016 5.324 1 94.56 188 PRO A O 1
ATOM 1406 N N . ASN A 1 189 ? 19.609 18.922 5.676 1 96.31 189 ASN A N 1
ATOM 1407 C CA . ASN A 1 189 ? 18.266 18.375 5.738 1 96.31 189 ASN A CA 1
ATOM 1408 C C . ASN A 1 189 ? 17.547 18.781 7.02 1 96.31 189 ASN A C 1
ATOM 1410 O O . ASN A 1 189 ? 17.359 17.969 7.922 1 96.31 189 ASN A O 1
ATOM 1414 N N . LYS A 1 190 ? 17.203 20.047 6.992 1 96.38 190 LYS A N 1
ATOM 1415 C CA . LYS A 1 190 ? 16.531 20.734 8.094 1 96.38 190 LYS A CA 1
ATOM 1416 C C . LYS A 1 190 ? 15.461 21.672 7.578 1 96.38 190 LYS A C 1
ATOM 1418 O O . LYS A 1 190 ? 15.57 22.203 6.469 1 96.38 190 LYS A O 1
ATOM 1423 N N . PHE A 1 191 ? 14.484 21.797 8.438 1 98 191 PHE A N 1
ATOM 1424 C CA . PHE A 1 191 ? 13.531 22.875 8.156 1 98 191 PHE A CA 1
ATOM 1425 C C . PHE A 1 191 ? 12.906 23.391 9.453 1 98 191 PHE A C 1
ATOM 1427 O O . PHE A 1 191 ? 12.961 22.719 10.484 1 98 191 PHE A O 1
ATOM 1434 N N . ALA A 1 192 ? 12.445 24.578 9.398 1 97.56 192 ALA A N 1
ATOM 1435 C CA . ALA A 1 192 ? 11.789 25.203 10.547 1 97.56 192 ALA A CA 1
ATOM 1436 C C . ALA A 1 192 ? 10.484 25.875 10.141 1 97.56 192 ALA A C 1
ATOM 1438 O O . ALA A 1 192 ? 10.328 26.297 8.992 1 97.56 192 ALA A O 1
ATOM 1439 N N . LEU A 1 193 ? 9.57 25.891 11.078 1 96.94 193 LEU A N 1
ATOM 1440 C CA . LEU A 1 193 ? 8.258 26.5 10.867 1 96.94 193 LEU A CA 1
ATOM 1441 C C . LEU A 1 193 ? 7.934 27.484 11.984 1 96.94 193 LEU A C 1
ATOM 1443 O O . LEU A 1 193 ? 8.195 27.219 13.156 1 96.94 193 LEU A O 1
ATOM 1447 N N . CYS A 1 194 ? 7.488 28.578 11.617 1 96.75 194 CYS A N 1
ATOM 1448 C CA . CYS A 1 194 ? 6.84 29.531 12.508 1 96.75 194 CYS A CA 1
ATOM 1449 C C . CYS A 1 194 ? 5.457 29.906 11.992 1 96.75 194 CYS A C 1
ATOM 1451 O O . CYS A 1 194 ? 5.32 30.797 11.148 1 96.75 194 CYS A O 1
ATOM 1453 N N . LEU A 1 195 ? 4.418 29.234 12.508 1 97.12 195 LEU A N 1
ATOM 1454 C CA . LEU A 1 195 ? 3.051 29.375 12.023 1 97.12 195 LEU A CA 1
ATOM 1455 C C . LEU A 1 195 ? 2.387 30.609 12.617 1 97.12 195 LEU A C 1
ATOM 1457 O O . LEU A 1 195 ? 2.449 30.828 13.828 1 97.12 195 LEU A O 1
ATOM 1461 N N . PRO A 1 196 ? 1.787 31.391 11.781 1 95.94 196 PRO A N 1
ATOM 1462 C CA . PRO A 1 196 ? 1.111 32.594 12.289 1 95.94 196 PRO A CA 1
ATOM 1463 C C . PRO A 1 196 ? -0.254 32.281 12.898 1 95.94 196 PRO A C 1
ATOM 1465 O O . PRO A 1 196 ? -0.946 31.359 12.445 1 95.94 196 PRO A O 1
ATOM 1468 N N . SER A 1 197 ? -0.628 33.031 13.922 1 90.81 197 SER A N 1
ATOM 1469 C CA . SER A 1 197 ? -1.966 32.906 14.492 1 90.81 197 SER A CA 1
ATOM 1470 C C . SER A 1 197 ? -3.002 33.625 13.648 1 90.81 197 SER A C 1
ATOM 1472 O O . SER A 1 197 ? -4.184 33.281 13.672 1 90.81 197 SER A O 1
ATOM 1474 N N . SER A 1 198 ? -2.602 34.625 12.992 1 84.69 198 SER A N 1
ATOM 1475 C CA . SER A 1 198 ? -3.428 35.375 12.062 1 84.69 198 SER A CA 1
ATOM 1476 C C . SER A 1 198 ? -2.578 36.062 10.992 1 84.69 198 SER A C 1
ATOM 1478 O O . SER A 1 198 ? -1.38 36.281 11.18 1 84.69 198 SER A O 1
ATOM 1480 N N . ASN A 1 199 ? -3.283 36.344 9.914 1 83.62 199 ASN A N 1
ATOM 1481 C CA . ASN A 1 199 ? -2.574 37 8.836 1 83.62 199 ASN A CA 1
ATOM 1482 C C . ASN A 1 199 ? -2.535 38.531 9.055 1 83.62 199 ASN A C 1
ATOM 1484 O O . ASN A 1 199 ? -1.821 39.25 8.352 1 83.62 199 ASN A O 1
ATOM 1488 N N . LYS A 1 200 ? -3.275 39.031 9.93 1 82.25 200 LYS A N 1
ATOM 1489 C CA . LYS A 1 200 ? -3.447 40.469 10.117 1 82.25 200 LYS A CA 1
ATOM 1490 C C . LYS A 1 200 ? -2.141 41.125 10.555 1 82.25 200 LYS A C 1
ATOM 1492 O O . LYS A 1 200 ? -1.862 42.25 10.188 1 82.25 200 LYS A O 1
ATOM 1497 N N . LYS A 1 201 ? -1.343 40.406 11.266 1 78.75 201 LYS A N 1
ATOM 1498 C CA . LYS A 1 201 ? -0.11 41 11.789 1 78.75 201 LYS A CA 1
ATOM 1499 C C . LYS A 1 201 ? 1.101 40.531 10.984 1 78.75 201 LYS A C 1
ATOM 1501 O O . LYS A 1 201 ? 2.244 40.75 11.398 1 78.75 201 LYS A O 1
ATOM 1506 N N . GLY A 1 202 ? 0.823 39.906 9.914 1 86.69 202 GLY A N 1
ATOM 1507 C CA . GLY A 1 202 ? 1.93 39.438 9.094 1 86.69 202 GLY A CA 1
ATOM 1508 C C . GLY A 1 202 ? 1.854 37.938 8.789 1 86.69 202 GLY A C 1
ATOM 1509 O O . GLY A 1 202 ? 0.908 37.281 9.195 1 86.69 202 GLY A O 1
ATOM 1510 N N . LEU A 1 203 ? 2.891 37.531 8.016 1 94 203 LEU A N 1
ATOM 1511 C CA . LEU A 1 203 ? 2.949 36.156 7.574 1 94 203 LEU A CA 1
ATOM 1512 C C . LEU A 1 203 ? 3.965 35.375 8.391 1 94 203 LEU A C 1
ATOM 1514 O O . LEU A 1 203 ? 4.848 35.938 9.023 1 94 203 LEU A O 1
ATOM 1518 N N . GLY A 1 204 ? 3.725 34.062 8.531 1 96.12 204 GLY A N 1
ATOM 1519 C CA . GLY A 1 204 ? 4.719 33.188 9.133 1 96.12 204 GLY A CA 1
ATOM 1520 C C . GLY A 1 204 ? 5.875 32.875 8.203 1 96.12 204 GLY A C 1
ATOM 1521 O O . GLY A 1 204 ? 6.027 33.5 7.156 1 96.12 204 GLY A O 1
ATOM 1522 N N . SER A 1 205 ? 6.703 31.969 8.703 1 95.31 205 SER A N 1
ATOM 1523 C CA . SER A 1 205 ? 7.883 31.656 7.902 1 95.31 205 SER A CA 1
ATOM 1524 C C . SER A 1 205 ? 8.172 30.156 7.91 1 95.31 205 SER A C 1
ATOM 1526 O O . SER A 1 205 ? 8.094 29.5 8.961 1 95.31 205 SER A O 1
ATOM 1528 N N . LEU A 1 206 ? 8.398 29.641 6.754 1 96.88 206 LEU A N 1
ATOM 1529 C CA . LEU A 1 206 ? 8.984 28.312 6.555 1 96.88 206 LEU A CA 1
ATOM 1530 C C . LEU A 1 206 ? 10.438 28.422 6.105 1 96.88 206 LEU A C 1
ATOM 1532 O O . LEU A 1 206 ? 10.727 29.016 5.07 1 96.88 206 LEU A O 1
ATOM 1536 N N . PHE A 1 207 ? 11.336 27.875 6.914 1 95.88 207 PHE A N 1
ATOM 1537 C CA . PHE A 1 207 ? 12.758 27.891 6.598 1 95.88 207 PHE A CA 1
ATOM 1538 C C . PHE A 1 207 ? 13.211 26.516 6.105 1 95.88 207 PHE A C 1
ATOM 1540 O O . PHE A 1 207 ? 12.984 25.5 6.77 1 95.88 207 PHE A O 1
ATOM 1547 N N . ILE A 1 208 ? 13.758 26.469 4.973 1 96.06 208 ILE A N 1
ATOM 1548 C CA . ILE A 1 208 ? 14.359 25.234 4.477 1 96.06 208 ILE A CA 1
ATOM 1549 C C . ILE A 1 208 ? 15.883 25.328 4.582 1 96.06 208 ILE A C 1
ATOM 1551 O O . ILE A 1 208 ? 16.484 26.312 4.129 1 96.06 208 ILE A O 1
ATOM 1555 N N . GLY A 1 209 ? 16.531 24.359 5.137 1 94.44 209 GLY A N 1
ATOM 1556 C CA . GLY A 1 209 ? 17.969 24.391 5.387 1 94.44 209 GLY A CA 1
ATOM 1557 C C . GLY A 1 209 ? 18.328 24.906 6.77 1 94.44 209 GLY A C 1
ATOM 1558 O O . GLY A 1 209 ? 19.5 25.141 7.066 1 94.44 209 GLY A O 1
ATOM 1559 N N . GLY A 1 210 ? 17.297 25.125 7.555 1 92.62 210 GLY A N 1
ATOM 1560 C CA . GLY A 1 210 ? 17.5 25.672 8.891 1 92.62 210 GLY A CA 1
ATOM 1561 C C . GLY A 1 210 ? 17.219 27.156 8.969 1 92.62 210 GLY A C 1
ATOM 1562 O O . GLY A 1 210 ? 16.953 27.797 7.949 1 92.62 210 GLY A O 1
ATOM 1563 N N . ILE A 1 211 ? 17.25 27.625 10.18 1 92.31 211 ILE A N 1
ATOM 1564 C CA . ILE A 1 211 ? 17 29.047 10.414 1 92.31 211 ILE A CA 1
ATOM 1565 C C . ILE A 1 211 ? 18.266 29.844 10.086 1 92.31 211 ILE A C 1
ATOM 1567 O O . ILE A 1 211 ? 19.328 29.594 10.656 1 92.31 211 ILE A O 1
ATOM 1571 N N . PRO A 1 212 ? 18.109 30.75 9.195 1 90.88 212 PRO A N 1
ATOM 1572 C CA . PRO A 1 212 ? 19.297 31.547 8.859 1 90.88 212 PRO A CA 1
ATOM 1573 C C . PRO A 1 212 ? 19.797 32.375 10.039 1 90.88 212 PRO A C 1
ATOM 1575 O O . PRO A 1 212 ? 19 32.875 10.828 1 90.88 212 PRO A O 1
ATOM 1578 N N . GLN A 1 213 ? 21.094 32.562 10.008 1 88.25 213 GLN A N 1
ATOM 1579 C CA . GLN A 1 213 ? 21.719 33.312 11.094 1 88.25 213 GLN A CA 1
ATOM 1580 C C . GLN A 1 213 ? 21.234 34.781 11.109 1 88.25 213 GLN A C 1
ATOM 1582 O O . GLN A 1 213 ? 21.156 35.406 12.172 1 88.25 213 GLN A O 1
ATOM 1587 N N . GLN A 1 214 ? 20.906 35.25 9.961 1 85.75 214 GLN A N 1
ATOM 1588 C CA . GLN A 1 214 ? 20.484 36.625 9.844 1 85.75 214 GLN A CA 1
ATOM 1589 C C . GLN A 1 214 ? 19.031 36.812 10.25 1 85.75 214 GLN A C 1
ATOM 1591 O O . GLN A 1 214 ? 18.562 37.938 10.445 1 85.75 214 GLN A O 1
ATOM 1596 N N . SER A 1 215 ? 18.359 35.688 10.383 1 87 215 SER A N 1
ATOM 1597 C CA . SER A 1 215 ? 16.953 35.781 10.766 1 87 215 SER A CA 1
ATOM 1598 C C . SER A 1 215 ? 16.781 36.188 12.219 1 87 215 SER A C 1
ATOM 1600 O O . SER A 1 215 ? 17.578 35.781 13.078 1 87 215 SER A O 1
ATOM 1602 N N . SER A 1 216 ? 15.781 36.969 12.477 1 85 216 SER A N 1
ATOM 1603 C CA . SER A 1 216 ? 15.477 37.375 13.836 1 85 216 SER A CA 1
ATOM 1604 C C . SER A 1 216 ? 15.117 36.188 14.719 1 85 216 SER A C 1
ATOM 1606 O O . SER A 1 216 ? 15.164 36.281 15.945 1 85 216 SER A O 1
ATOM 1608 N N . PHE A 1 217 ? 14.836 35.156 14.086 1 88.12 217 PHE A N 1
ATOM 1609 C CA . PHE A 1 217 ? 14.422 33.969 14.836 1 88.12 217 PHE A CA 1
ATOM 1610 C C . PHE A 1 217 ? 15.633 33.219 15.352 1 88.12 217 PHE A C 1
ATOM 1612 O O . PHE A 1 217 ? 15.508 32.344 16.219 1 88.12 217 PHE A O 1
ATOM 1619 N N . PHE A 1 218 ? 16.75 33.562 14.82 1 87 218 PHE A N 1
ATOM 1620 C CA . PHE A 1 218 ? 17.953 32.812 15.188 1 87 218 PHE A CA 1
ATOM 1621 C C . PHE A 1 218 ? 18.312 33.062 16.641 1 87 218 PHE A C 1
ATOM 1623 O O . PHE A 1 218 ? 19 32.25 17.266 1 87 218 PHE A O 1
ATOM 1630 N N . LYS A 1 219 ? 17.828 34.094 17.125 1 84.62 219 LYS A N 1
ATOM 1631 C CA . LYS A 1 219 ? 18.188 34.5 18.484 1 84.62 219 LYS A CA 1
ATOM 1632 C C . LYS A 1 219 ? 17.484 33.625 19.516 1 84.62 219 LYS A C 1
ATOM 1634 O O . LYS A 1 219 ? 17.891 33.594 20.688 1 84.62 219 LYS A O 1
ATOM 1639 N N . PHE A 1 220 ? 16.469 33 19.125 1 89 220 PHE A N 1
ATOM 1640 C CA . PHE A 1 220 ? 15.719 32.188 20.078 1 89 220 PHE A CA 1
ATOM 1641 C C . PHE A 1 220 ? 16.391 30.859 20.312 1 89 220 PHE A C 1
ATOM 1643 O O . PHE A 1 220 ? 16.766 30.156 19.375 1 89 220 PHE A O 1
ATOM 1650 N N . GLN A 1 221 ? 16.672 30.578 21.594 1 87.94 221 GLN A N 1
ATOM 1651 C CA . GLN A 1 221 ? 17.203 29.266 21.969 1 87.94 221 GLN A CA 1
ATOM 1652 C C . GLN A 1 221 ? 16.094 28.219 22.016 1 87.94 221 GLN A C 1
ATOM 1654 O O . GLN A 1 221 ? 15.141 28.344 22.797 1 87.94 221 GLN A O 1
ATOM 1659 N N . LEU A 1 222 ? 16.266 27.219 21.219 1 94.25 222 LEU A N 1
ATOM 1660 C CA . LEU A 1 222 ? 15.25 26.188 21.141 1 94.25 222 LEU A CA 1
ATOM 1661 C C . LEU A 1 222 ? 15.609 25 22.031 1 94.25 222 LEU A C 1
ATOM 1663 O O . LEU A 1 222 ? 16.781 24.625 22.141 1 94.25 222 LEU A O 1
ATOM 1667 N N . THR A 1 223 ? 14.656 24.531 22.734 1 94.88 223 THR A N 1
ATOM 1668 C CA . THR A 1 223 ? 14.805 23.266 23.422 1 94.88 223 THR A CA 1
ATOM 1669 C C . THR A 1 223 ? 14.828 22.109 22.422 1 94.88 223 THR A C 1
ATOM 1671 O O . THR A 1 223 ? 13.977 22.031 21.531 1 94.88 223 THR A O 1
ATOM 1674 N N . LYS A 1 224 ? 15.828 21.203 22.594 1 95.25 224 LYS A N 1
ATOM 1675 C CA . LYS A 1 224 ? 15.977 20.109 21.641 1 95.25 224 LYS A CA 1
ATOM 1676 C C . LYS A 1 224 ? 15.594 18.766 22.25 1 95.25 224 LYS A C 1
ATOM 1678 O O . LYS A 1 224 ? 15.992 18.469 23.375 1 95.25 224 LYS A O 1
ATOM 1683 N N . ILE A 1 225 ? 14.773 18.078 21.516 1 96.44 225 ILE A N 1
ATOM 1684 C CA . ILE A 1 225 ? 14.391 16.734 21.922 1 96.44 225 ILE A CA 1
ATOM 1685 C C . ILE A 1 225 ? 14.531 15.773 20.734 1 96.44 225 ILE A C 1
ATOM 1687 O O . ILE A 1 225 ? 14.477 16.203 19.578 1 96.44 225 ILE A O 1
ATOM 1691 N N . PRO A 1 226 ? 14.727 14.492 21.047 1 96.62 226 PRO A N 1
ATOM 1692 C CA . PRO A 1 226 ? 14.859 13.547 19.938 1 96.62 226 PRO A CA 1
ATOM 1693 C C . PRO A 1 226 ? 13.555 13.352 19.172 1 96.62 226 PRO A C 1
ATOM 1695 O O . PRO A 1 226 ? 12.477 13.344 19.766 1 96.62 226 PRO A O 1
ATOM 1698 N N . LEU A 1 227 ? 13.68 13.219 17.859 1 97.69 227 LEU A N 1
ATOM 1699 C CA . LEU A 1 227 ? 12.586 12.711 17.047 1 97.69 227 LEU A CA 1
ATOM 1700 C C . LEU A 1 227 ? 12.531 11.188 17.094 1 97.69 227 LEU A C 1
ATOM 1702 O O . LEU A 1 227 ? 13.57 10.523 17.016 1 97.69 227 LEU A O 1
ATOM 1706 N N . VAL A 1 228 ? 11.344 10.711 17.281 1 96.75 228 VAL A N 1
ATOM 1707 C CA . VAL A 1 228 ? 11.164 9.266 17.359 1 96.75 228 VAL A CA 1
ATOM 1708 C C . VAL A 1 228 ? 10.609 8.742 16.031 1 96.75 228 VAL A C 1
ATOM 1710 O O . VAL A 1 228 ? 9.844 9.43 15.359 1 96.75 228 VAL A O 1
ATOM 1713 N N . ILE A 1 229 ? 11.039 7.531 15.727 1 96.88 229 ILE A N 1
ATOM 1714 C CA . ILE A 1 229 ? 10.547 6.895 14.508 1 96.88 229 ILE A CA 1
ATOM 1715 C C . ILE A 1 229 ? 9.539 5.805 14.867 1 96.88 229 ILE A C 1
ATOM 1717 O O . ILE A 1 229 ? 9.844 4.914 15.664 1 96.88 229 ILE A O 1
ATOM 1721 N N . ASN A 1 230 ? 8.312 5.949 14.414 1 97 230 ASN A N 1
ATOM 1722 C CA . ASN A 1 230 ? 7.41 4.805 14.43 1 97 230 ASN A CA 1
ATOM 1723 C C . ASN A 1 230 ? 7.832 3.738 13.43 1 97 230 ASN A C 1
ATOM 1725 O O . ASN A 1 230 ? 7.84 3.984 12.219 1 97 230 ASN A O 1
ATOM 1729 N N . PRO A 1 231 ? 8.188 2.574 13.867 1 94.88 231 PRO A N 1
ATOM 1730 C CA . PRO A 1 231 ? 8.719 1.566 12.953 1 94.88 231 PRO A CA 1
ATOM 1731 C C . PRO A 1 231 ? 7.66 1.003 12.008 1 94.88 231 PRO A C 1
ATOM 1733 O O . PRO A 1 231 ? 7.98 0.23 11.102 1 94.88 231 PRO A O 1
ATOM 1736 N N . PHE A 1 232 ? 6.434 1.402 12.242 1 92.69 232 PHE A N 1
ATOM 1737 C CA . PHE A 1 232 ? 5.336 1.001 11.375 1 92.69 232 PHE A CA 1
ATOM 1738 C C . PHE A 1 232 ? 4.801 2.193 10.586 1 92.69 232 PHE A C 1
ATOM 1740 O O . PHE A 1 232 ? 4.629 3.281 11.148 1 92.69 232 PHE A O 1
ATOM 1747 N N . SER A 1 233 ? 4.531 1.944 9.305 1 93.31 233 SER A N 1
ATOM 1748 C CA . SER A 1 233 ? 4.086 3.023 8.422 1 93.31 233 SER A CA 1
ATOM 1749 C C . SER A 1 233 ? 2.719 3.551 8.844 1 93.31 233 SER A C 1
ATOM 1751 O O . SER A 1 233 ? 1.846 2.777 9.242 1 93.31 233 SER A O 1
ATOM 1753 N N . THR A 1 234 ? 2.588 4.844 8.719 1 92.62 234 THR A N 1
ATOM 1754 C CA . THR A 1 234 ? 1.294 5.484 8.938 1 92.62 234 THR A CA 1
ATOM 1755 C C . THR A 1 234 ? 0.694 5.949 7.609 1 92.62 234 THR A C 1
ATOM 1757 O O . THR A 1 234 ? -0.292 6.688 7.598 1 92.62 234 THR A O 1
ATOM 1760 N N . ALA A 1 235 ? 1.373 5.531 6.477 1 90.75 235 ALA A N 1
ATOM 1761 C CA . ALA A 1 235 ? 0.866 5.863 5.148 1 90.75 235 ALA A CA 1
ATOM 1762 C C . ALA A 1 235 ? -0.409 5.086 4.836 1 90.75 235 ALA A C 1
ATOM 1764 O O . ALA A 1 235 ? -0.636 4.008 5.391 1 90.75 235 ALA A O 1
ATOM 1765 N N . PRO A 1 236 ? -1.262 5.688 4.031 1 89 236 PRO A N 1
ATOM 1766 C CA . PRO A 1 236 ? -2.471 4.941 3.676 1 89 236 PRO A CA 1
ATOM 1767 C C . PRO A 1 236 ? -2.162 3.621 2.969 1 89 236 PRO A C 1
ATOM 1769 O O . PRO A 1 236 ? -2.857 2.625 3.184 1 89 236 PRO A O 1
ATOM 1772 N N . ILE A 1 237 ? -1.182 3.607 2.127 1 87.69 237 ILE A N 1
ATOM 1773 C CA . ILE A 1 237 ? -0.655 2.408 1.484 1 87.69 237 ILE A CA 1
ATOM 1774 C C . ILE A 1 237 ? 0.867 2.385 1.604 1 87.69 237 ILE A C 1
ATOM 1776 O O . ILE A 1 237 ? 1.518 3.43 1.536 1 87.69 237 ILE A O 1
ATOM 1780 N N . PHE A 1 238 ? 1.375 1.164 1.846 1 89.94 238 PHE A N 1
ATOM 1781 C CA . PHE A 1 238 ? 2.814 1.083 2.064 1 89.94 238 PHE A CA 1
ATOM 1782 C C . PHE A 1 238 ? 3.334 -0.312 1.74 1 89.94 238 PHE A C 1
ATOM 1784 O O . PHE A 1 238 ? 2.562 -1.193 1.355 1 89.94 238 PHE A O 1
ATOM 1791 N N . THR A 1 239 ? 4.613 -0.462 1.652 1 87.88 239 THR A N 1
ATOM 1792 C CA . THR A 1 239 ? 5.27 -1.745 1.428 1 87.88 239 THR A CA 1
ATOM 1793 C C . THR A 1 239 ? 5.738 -2.352 2.748 1 87.88 239 THR A C 1
ATOM 1795 O O . THR A 1 239 ? 5.863 -1.646 3.75 1 87.88 239 THR A O 1
ATOM 1798 N N . LYS A 1 240 ? 5.887 -3.609 2.74 1 86.25 240 LYS A N 1
ATOM 1799 C CA . LYS A 1 240 ? 6.297 -4.336 3.939 1 86.25 240 LYS A CA 1
ATOM 1800 C C . LYS A 1 240 ? 7.582 -3.754 4.52 1 86.25 240 LYS A C 1
ATOM 1802 O O . LYS A 1 240 ? 8.555 -3.527 3.793 1 86.25 240 LYS A O 1
ATOM 1807 N N . GLY A 1 241 ? 7.555 -3.439 5.773 1 87.5 241 GLY A N 1
ATOM 1808 C CA . GLY A 1 241 ? 8.75 -3.014 6.477 1 87.5 241 GLY A CA 1
ATOM 1809 C C . GLY A 1 241 ? 8.922 -1.506 6.516 1 87.5 241 GLY A C 1
ATOM 1810 O O . GLY A 1 241 ? 9.812 -0.992 7.191 1 87.5 241 GLY A O 1
ATOM 1811 N N . ASP A 1 242 ? 8.016 -0.776 5.867 1 91.81 242 ASP A N 1
ATOM 1812 C CA . ASP A 1 242 ? 8.109 0.68 5.84 1 91.81 242 ASP A CA 1
ATOM 1813 C C . ASP A 1 242 ? 7.863 1.273 7.227 1 91.81 242 ASP A C 1
ATOM 1815 O O . ASP A 1 242 ? 6.914 0.887 7.91 1 91.81 242 ASP A O 1
ATOM 1819 N N . ALA A 1 243 ? 8.727 2.188 7.652 1 95.69 243 ALA A N 1
ATOM 1820 C CA . ALA A 1 243 ? 8.484 2.986 8.852 1 95.69 243 ALA A CA 1
ATOM 1821 C C . ALA A 1 243 ? 7.637 4.215 8.523 1 95.69 243 ALA A C 1
ATOM 1823 O O . ALA A 1 243 ? 7.422 4.539 7.352 1 95.69 243 ALA A O 1
ATOM 1824 N N . SER A 1 244 ? 7.113 4.812 9.578 1 97.19 244 SER A N 1
ATOM 1825 C CA . SER A 1 244 ? 6.402 6.07 9.375 1 97.19 244 SER A CA 1
ATOM 1826 C C . SER A 1 244 ? 7.355 7.176 8.938 1 97.19 244 SER A C 1
ATOM 1828 O O . SER A 1 244 ? 8.469 7.285 9.445 1 97.19 244 SER A O 1
ATOM 1830 N N . TYR A 1 245 ? 6.871 7.969 7.977 1 97.25 245 TYR A N 1
ATOM 1831 C CA . TYR A 1 245 ? 7.664 9.109 7.535 1 97.25 245 TYR A CA 1
ATOM 1832 C C . TYR A 1 245 ? 7.258 10.383 8.273 1 97.25 245 TYR A C 1
ATOM 1834 O O . TYR A 1 245 ? 7.773 11.461 7.992 1 97.25 245 TYR A O 1
ATOM 1842 N N . GLU A 1 246 ? 6.328 10.297 9.195 1 98.06 246 GLU A N 1
ATOM 1843 C CA . GLU A 1 246 ? 5.84 11.445 9.953 1 98.06 246 GLU A CA 1
ATOM 1844 C C . GLU A 1 246 ? 6.719 11.719 11.172 1 98.06 246 GLU A C 1
ATOM 1846 O O . GLU A 1 246 ? 7.645 10.953 11.453 1 98.06 246 GLU A O 1
ATOM 1851 N N . TYR A 1 247 ? 6.48 12.828 11.844 1 98.62 247 TYR A N 1
ATOM 1852 C CA . TYR A 1 247 ? 7.328 13.25 12.953 1 98.62 247 TYR A CA 1
ATOM 1853 C C . TYR A 1 247 ? 6.66 12.961 14.289 1 98.62 247 TYR A C 1
ATOM 1855 O O . TYR A 1 247 ? 5.629 13.555 14.617 1 98.62 247 TYR A O 1
ATOM 1863 N N . PHE A 1 248 ? 7.281 12.047 15.039 1 98.44 248 PHE A N 1
ATOM 1864 C CA . PHE A 1 248 ? 6.816 11.664 16.359 1 98.44 248 PHE A CA 1
ATOM 1865 C C . PHE A 1 248 ? 7.762 12.18 17.438 1 98.44 248 PHE A C 1
ATOM 1867 O O . PHE A 1 248 ? 8.961 12.32 17.203 1 98.44 248 PHE A O 1
ATOM 1874 N N . ILE A 1 249 ? 7.25 12.492 18.531 1 97.81 249 ILE A N 1
ATOM 1875 C CA . ILE A 1 249 ? 8.023 12.828 19.719 1 97.81 249 ILE A CA 1
ATOM 1876 C C . ILE A 1 249 ? 7.621 11.922 20.891 1 97.81 249 ILE A C 1
ATOM 1878 O O . ILE A 1 249 ? 6.574 11.273 20.844 1 97.81 249 ILE A O 1
ATOM 1882 N N . ASP A 1 250 ? 8.477 11.906 21.875 1 97 250 ASP A N 1
ATOM 1883 C CA . ASP A 1 250 ? 8.273 10.977 22.969 1 97 250 ASP A CA 1
ATOM 1884 C C . ASP A 1 250 ? 7.672 11.688 24.188 1 97 250 ASP A C 1
ATOM 1886 O O . ASP A 1 250 ? 8.398 12.055 25.109 1 97 250 ASP A O 1
ATOM 1890 N N . VAL A 1 251 ? 6.371 11.789 24.188 1 98.25 251 VAL A N 1
ATOM 1891 C CA . VAL A 1 251 ? 5.656 12.344 25.328 1 98.25 251 VAL A CA 1
ATOM 1892 C C . VAL A 1 251 ? 5.465 11.266 26.391 1 98.25 251 VAL A C 1
ATOM 1894 O O . VAL A 1 251 ? 4.988 10.172 26.094 1 98.25 251 VAL A O 1
ATOM 1897 N N . LYS A 1 252 ? 5.797 11.609 27.609 1 97.69 252 LYS A N 1
ATOM 1898 C CA . LYS A 1 252 ? 5.727 10.633 28.703 1 97.69 252 LYS A CA 1
ATOM 1899 C C . LYS A 1 252 ? 4.461 10.82 29.531 1 97.69 252 LYS A C 1
ATOM 1901 O O . LYS A 1 252 ? 3.891 9.852 30.031 1 97.69 252 LYS A O 1
ATOM 1906 N N . SER A 1 253 ? 4.082 11.969 29.656 1 97.81 253 SER A N 1
ATOM 1907 C CA . SER A 1 253 ? 2.863 12.312 30.391 1 97.81 253 SER A CA 1
ATOM 1908 C C . SER A 1 253 ? 2.346 13.688 30 1 97.81 253 SER A C 1
ATOM 1910 O O . SER A 1 253 ? 3.027 14.43 29.281 1 97.81 253 SER A O 1
ATOM 1912 N N . ILE A 1 254 ? 1.127 13.977 30.359 1 98.62 254 ILE A N 1
ATOM 1913 C CA . ILE A 1 254 ? 0.492 15.266 30.109 1 98.62 254 ILE A CA 1
ATOM 1914 C C . ILE A 1 254 ? 0.011 15.859 31.438 1 98.62 254 ILE A C 1
ATOM 1916 O O . ILE A 1 254 ? -0.549 15.148 32.281 1 98.62 254 ILE A O 1
ATOM 1920 N N . LYS A 1 255 ? 0.245 17.156 31.625 1 98.44 255 LYS A N 1
ATOM 1921 C CA . LYS A 1 255 ? -0.19 17.859 32.812 1 98.44 255 LYS A CA 1
ATOM 1922 C C . LYS A 1 255 ? -1.201 18.953 32.5 1 98.44 255 LYS A C 1
ATOM 1924 O O . LYS A 1 255 ? -1.143 19.547 31.422 1 98.44 255 LYS A O 1
ATOM 1929 N N . VAL A 1 256 ? -2.047 19.172 33.375 1 98.5 256 VAL A N 1
ATOM 1930 C CA . VAL A 1 256 ? -2.926 20.328 33.344 1 98.5 256 VAL A CA 1
ATOM 1931 C C . VAL A 1 256 ? -2.787 21.109 34.656 1 98.5 256 VAL A C 1
ATOM 1933 O O . VAL A 1 256 ? -2.988 20.547 35.75 1 98.5 256 VAL A O 1
ATOM 1936 N N . GLY A 1 257 ? -2.408 22.328 34.5 1 97.38 257 GLY A N 1
ATOM 1937 C CA . GLY A 1 257 ? -2.199 23.109 35.719 1 97.38 257 GLY A CA 1
ATOM 1938 C C . GLY A 1 257 ? -1.169 22.5 36.656 1 97.38 257 GLY A C 1
ATOM 1939 O O . GLY A 1 257 ? -1.37 22.453 37.875 1 97.38 257 GLY A O 1
ATOM 1940 N N . GLY A 1 258 ? -0.273 21.844 36.062 1 96.62 258 GLY A N 1
ATOM 1941 C CA . GLY A 1 258 ? 0.828 21.297 36.844 1 96.62 258 GLY A CA 1
ATOM 1942 C C . GLY A 1 258 ? 0.57 19.875 37.344 1 96.62 258 GLY A C 1
ATOM 1943 O O . GLY A 1 258 ? 1.478 19.219 37.844 1 96.62 258 GLY A O 1
ATOM 1944 N N . GLU A 1 259 ? -0.545 19.375 37.188 1 97.81 259 GLU A N 1
ATOM 1945 C CA . GLU A 1 259 ? -0.888 18.031 37.656 1 97.81 259 GLU A CA 1
ATOM 1946 C C . GLU A 1 259 ? -0.947 17.031 36.531 1 97.81 259 GLU A C 1
ATOM 1948 O O . GLU A 1 259 ? -1.544 17.297 35.469 1 97.81 259 GLU A O 1
ATOM 1953 N N . ILE A 1 260 ? -0.405 15.875 36.781 1 97.75 260 ILE A N 1
ATOM 1954 C CA . ILE A 1 260 ? -0.343 14.828 35.781 1 97.75 260 ILE A CA 1
ATOM 1955 C C . ILE A 1 260 ? -1.73 14.227 35.562 1 97.75 260 ILE A C 1
ATOM 1957 O O . ILE A 1 260 ? -2.438 13.938 36.531 1 97.75 260 ILE A O 1
ATOM 1961 N N . LEU A 1 261 ? -2.117 14.117 34.344 1 98.31 261 LEU A N 1
ATOM 1962 C CA . LEU A 1 261 ? -3.393 13.492 34 1 98.31 261 LEU A CA 1
ATOM 1963 C C . LEU A 1 261 ? -3.352 11.992 34.25 1 98.31 261 LEU A C 1
ATOM 1965 O O . LEU A 1 261 ? -2.324 11.344 34.031 1 98.31 261 LEU A O 1
ATOM 1969 N N . ASN A 1 262 ? -4.504 11.469 34.656 1 97.5 262 ASN A N 1
ATOM 1970 C CA . ASN A 1 262 ? -4.598 10.047 34.969 1 97.5 262 ASN A CA 1
ATOM 1971 C C . ASN A 1 262 ? -5.23 9.273 33.812 1 97.5 262 ASN A C 1
ATOM 1973 O O . ASN A 1 262 ? -6.453 9.156 33.719 1 97.5 262 ASN A O 1
ATOM 1977 N N . PHE A 1 263 ? -4.492 8.703 32.938 1 97.56 263 PHE A N 1
ATOM 1978 C CA . PHE A 1 263 ? -4.883 7.781 31.875 1 97.56 263 PHE A CA 1
ATOM 1979 C C . PHE A 1 263 ? -3.787 6.75 31.625 1 97.56 263 PHE A C 1
ATOM 1981 O O . PHE A 1 263 ? -2.707 6.828 32.219 1 97.56 263 PHE A O 1
ATOM 1988 N N . LYS A 1 264 ? -4.066 5.684 30.859 1 96.25 264 LYS A N 1
ATOM 1989 C CA . LYS A 1 264 ? -3.09 4.629 30.578 1 96.25 264 LYS A CA 1
ATOM 1990 C C . LYS A 1 264 ? -1.894 5.176 29.812 1 96.25 264 LYS A C 1
ATOM 1992 O O . LYS A 1 264 ? -2.025 5.566 28.656 1 96.25 264 LYS A O 1
ATOM 1997 N N . SER A 1 265 ? -0.742 5.184 30.406 1 95.5 265 SER A N 1
ATOM 1998 C CA . SER A 1 265 ? 0.457 5.805 29.859 1 95.5 265 SER A CA 1
ATOM 1999 C C . SER A 1 265 ? 0.912 5.098 28.594 1 95.5 265 SER A C 1
ATOM 2001 O O . SER A 1 265 ? 1.646 5.672 27.781 1 95.5 265 SER A O 1
ATOM 2003 N N . SER A 1 266 ? 0.463 3.875 28.391 1 97.06 266 SER A N 1
ATOM 2004 C CA . SER A 1 266 ? 0.852 3.115 27.203 1 97.06 266 SER A CA 1
ATOM 2005 C C . SER A 1 266 ? 0.333 3.771 25.922 1 97.06 266 SER A C 1
ATOM 2007 O O . SER A 1 266 ? 0.86 3.529 24.844 1 97.06 266 SER A O 1
ATOM 2009 N N . LEU A 1 267 ? -0.677 4.652 26.062 1 98.12 267 LEU A N 1
ATOM 2010 C CA . LEU A 1 267 ? -1.235 5.367 24.922 1 98.12 267 LEU A CA 1
ATOM 2011 C C . LEU A 1 267 ? -0.216 6.344 24.344 1 98.12 267 LEU A C 1
ATOM 2013 O O . LEU A 1 267 ? -0.305 6.715 23.172 1 98.12 267 LEU A O 1
ATOM 2017 N N . LEU A 1 268 ? 0.756 6.711 25.234 1 98.19 268 LEU A N 1
ATOM 2018 C CA . LEU A 1 268 ? 1.728 7.715 24.812 1 98.19 268 LEU A CA 1
ATOM 2019 C C . LEU A 1 268 ? 2.951 7.055 24.172 1 98.19 268 LEU A C 1
ATOM 2021 O O . LEU A 1 268 ? 3.82 7.738 23.641 1 98.19 268 LEU A O 1
ATOM 2025 N N . SER A 1 269 ? 2.986 5.734 24.219 1 97.19 269 SER A N 1
ATOM 2026 C CA . SER A 1 269 ? 4.062 4.973 23.594 1 97.19 269 SER A CA 1
ATOM 2027 C C . SER A 1 269 ? 3.576 4.273 22.328 1 97.19 269 SER A C 1
ATOM 2029 O O . SER A 1 269 ? 2.389 3.965 22.188 1 97.19 269 SER A O 1
ATOM 2031 N N . ILE A 1 270 ? 4.461 4.133 21.406 1 96.88 270 ILE A N 1
ATOM 2032 C CA . ILE A 1 270 ? 4.133 3.379 20.203 1 96.88 270 ILE A CA 1
ATOM 2033 C C . ILE A 1 270 ? 4.188 1.882 20.5 1 96.88 270 ILE A C 1
ATOM 2035 O O . ILE A 1 270 ? 5.215 1.372 20.953 1 96.88 270 ILE A O 1
ATOM 2039 N N . ASP A 1 271 ? 3.145 1.188 20.219 1 94.31 271 ASP A N 1
ATOM 2040 C CA . ASP A 1 271 ? 3.102 -0.234 20.547 1 94.31 271 ASP A CA 1
ATOM 2041 C C . ASP A 1 271 ? 3.666 -1.075 19.406 1 94.31 271 ASP A C 1
ATOM 2043 O O . ASP A 1 271 ? 4.203 -0.535 18.438 1 94.31 271 ASP A O 1
ATOM 2047 N N . ASN A 1 272 ? 3.52 -2.381 19.531 1 89.06 272 ASN A N 1
ATOM 2048 C CA . ASN A 1 272 ? 4.164 -3.297 18.594 1 89.06 272 ASN A CA 1
ATOM 2049 C C . ASN A 1 272 ? 3.393 -3.395 17.281 1 89.06 272 ASN A C 1
ATOM 2051 O O . ASN A 1 272 ? 3.762 -4.164 16.406 1 89.06 272 ASN A O 1
ATOM 2055 N N . LYS A 1 273 ? 2.322 -2.602 17.094 1 86.38 273 LYS A N 1
ATOM 2056 C CA . LYS A 1 273 ? 1.564 -2.529 15.852 1 86.38 273 LYS A CA 1
ATOM 2057 C C . LYS A 1 273 ? 1.585 -1.117 15.273 1 86.38 273 LYS A C 1
ATOM 2059 O O . LYS A 1 273 ? 0.88 -0.826 14.305 1 86.38 273 LYS A O 1
ATOM 2064 N N . GLY A 1 274 ? 2.299 -0.246 16 1 92.94 274 GLY A N 1
ATOM 2065 C CA . GLY A 1 274 ? 2.486 1.106 15.492 1 92.94 274 GLY A CA 1
ATOM 2066 C C . GLY A 1 274 ? 1.438 2.08 16 1 92.94 274 GLY A C 1
ATOM 2067 O O . GLY A 1 274 ? 1.366 3.219 15.539 1 92.94 274 GLY A O 1
ATOM 2068 N N . ASN A 1 275 ? 0.592 1.636 16.938 1 95.44 275 ASN A N 1
ATOM 2069 C CA . ASN A 1 275 ? -0.425 2.516 17.5 1 95.44 275 ASN A CA 1
ATOM 2070 C C . ASN A 1 275 ? 0.115 3.309 18.688 1 95.44 275 ASN A C 1
ATOM 2072 O O . ASN A 1 275 ? 1.062 2.879 19.344 1 95.44 275 ASN A O 1
ATOM 2076 N N . GLY A 1 276 ? -0.518 4.398 18.891 1 97.88 276 GLY A N 1
ATOM 2077 C CA . GLY A 1 276 ? -0.124 5.211 20.031 1 97.88 276 GLY A CA 1
ATOM 2078 C C . GLY A 1 276 ? 0.897 6.277 19.688 1 97.88 276 GLY A C 1
ATOM 2079 O O . GLY A 1 276 ? 1.047 6.645 18.516 1 97.88 276 GLY A O 1
ATOM 2080 N N . GLY A 1 277 ? 1.425 6.871 20.734 1 98.19 277 GLY A N 1
ATOM 2081 C CA . GLY A 1 277 ? 2.449 7.887 20.547 1 98.19 277 GLY A CA 1
ATOM 2082 C C . GLY A 1 277 ? 1.88 9.266 20.266 1 98.19 277 GLY A C 1
ATOM 2083 O O . GLY A 1 277 ? 0.688 9.5 20.469 1 98.19 277 GLY A O 1
ATOM 2084 N N . THR A 1 278 ? 2.826 10.133 19.953 1 98.62 278 THR A N 1
ATOM 2085 C CA . THR A 1 278 ? 2.482 11.523 19.703 1 98.62 278 THR A CA 1
ATOM 2086 C C . THR A 1 278 ? 3.152 12.023 18.422 1 98.62 278 THR A C 1
ATOM 2088 O O . THR A 1 278 ? 4.371 11.914 18.266 1 98.62 278 THR A O 1
ATOM 2091 N N . LYS A 1 279 ? 2.35 12.516 17.531 1 98.5 279 LYS A N 1
ATOM 2092 C CA . LYS A 1 279 ? 2.93 13.094 16.328 1 98.5 279 LYS A CA 1
ATOM 2093 C C . LYS A 1 279 ? 2.465 14.539 16.141 1 98.5 279 LYS A C 1
ATOM 2095 O O . LYS A 1 279 ? 1.565 15.008 16.844 1 98.5 279 LYS A O 1
ATOM 2100 N N . ILE A 1 280 ? 3.121 15.242 15.242 1 98.5 280 ILE A N 1
ATOM 2101 C CA . ILE A 1 280 ? 2.807 16.625 14.93 1 98.5 280 ILE A CA 1
ATOM 2102 C C . ILE A 1 280 ? 2.209 16.719 13.523 1 98.5 280 ILE A C 1
ATOM 2104 O O . ILE A 1 280 ? 2.689 16.062 12.594 1 98.5 280 ILE A O 1
ATOM 2108 N N . SER A 1 281 ? 1.134 17.453 13.398 1 98.5 281 SER A N 1
ATOM 2109 C CA . SER A 1 281 ? 0.463 17.578 12.109 1 98.5 281 SER A CA 1
ATOM 2110 C C . SER A 1 281 ? 0.028 19.016 11.844 1 98.5 281 SER A C 1
ATOM 2112 O O . SER A 1 281 ? -0.519 19.672 12.727 1 98.5 281 SER A O 1
ATOM 2114 N N . THR A 1 282 ? 0.299 19.5 10.633 1 98.69 282 THR A N 1
ATOM 2115 C CA . THR A 1 282 ? -0.224 20.797 10.211 1 98.69 282 THR A CA 1
ATOM 2116 C C . THR A 1 282 ? -1.52 20.625 9.422 1 98.69 282 THR A C 1
ATOM 2118 O O . THR A 1 282 ? -2.125 21.609 8.992 1 98.69 282 THR A O 1
ATOM 2121 N N . MET A 1 283 ? -1.954 19.359 9.266 1 98.56 283 MET A N 1
ATOM 2122 C CA . MET A 1 283 ? -3.172 19.109 8.5 1 98.56 283 MET A CA 1
ATOM 2123 C C . MET A 1 283 ? -4.363 18.906 9.43 1 98.56 283 MET A C 1
ATOM 2125 O O . MET A 1 283 ? -5.492 18.734 8.969 1 98.56 283 MET A O 1
ATOM 2129 N N . LYS A 1 284 ? -4.082 18.875 10.703 1 97.81 284 LYS A N 1
ATOM 2130 C CA . LYS A 1 284 ? -5.109 18.984 11.734 1 97.81 284 LYS A CA 1
ATOM 2131 C C . LYS A 1 284 ? -5.125 20.375 12.359 1 97.81 284 LYS A C 1
ATOM 2133 O O . LYS A 1 284 ? -4.121 20.828 12.906 1 97.81 284 LYS A O 1
ATOM 2138 N N . SER A 1 285 ? -6.27 21.016 12.25 1 96.56 285 SER A N 1
ATOM 2139 C CA . SER A 1 285 ? -6.355 22.375 12.766 1 96.56 285 SER A CA 1
ATOM 2140 C C . SER A 1 285 ? -6.148 22.406 14.273 1 96.56 285 SER A C 1
ATOM 2142 O O . SER A 1 285 ? -5.48 23.312 14.797 1 96.56 285 SER A O 1
ATOM 2144 N N . PHE A 1 286 ? -6.738 21.422 14.922 1 97.94 286 PHE A N 1
ATOM 2145 C CA . PHE A 1 286 ? -6.645 21.312 16.375 1 97.94 286 PHE A CA 1
ATOM 2146 C C . PHE A 1 286 ? -6.047 19.969 16.766 1 97.94 286 PHE A C 1
ATOM 2148 O O . PHE A 1 286 ? -6.066 19.016 15.984 1 97.94 286 PHE A O 1
ATOM 2155 N N . SER A 1 287 ? -5.492 19.953 17.938 1 98.62 287 SER A N 1
ATOM 2156 C CA . SER A 1 287 ? -4.945 18.688 18.422 1 98.62 287 SER A CA 1
ATOM 2157 C C . SER A 1 287 ? -6.039 17.641 18.594 1 98.62 287 SER A C 1
ATOM 2159 O O . SER A 1 287 ? -7.133 17.953 19.078 1 98.62 287 SER A O 1
ATOM 2161 N N . VAL A 1 288 ? -5.738 16.484 18.203 1 98.75 288 VAL A N 1
ATOM 2162 C CA . VAL A 1 288 ? -6.652 15.352 18.297 1 98.75 288 VAL A CA 1
ATOM 2163 C C . VAL A 1 288 ? -6.121 14.344 19.312 1 98.75 288 VAL A C 1
ATOM 2165 O O . VAL A 1 288 ? -4.961 13.93 19.234 1 98.75 288 VAL A O 1
ATOM 2168 N N . LEU A 1 289 ? -6.992 13.945 20.234 1 98.88 289 LEU A N 1
ATOM 2169 C CA . LEU A 1 289 ? -6.559 13.07 21.312 1 98.88 289 LEU A CA 1
ATOM 2170 C C . LEU A 1 289 ? -7.402 11.797 21.359 1 98.88 289 LEU A C 1
ATOM 2172 O O . LEU A 1 289 ? -8.602 11.836 21.094 1 98.88 289 LEU A O 1
ATOM 2176 N N . HIS A 1 290 ? -6.68 10.727 21.672 1 98.81 290 HIS A N 1
ATOM 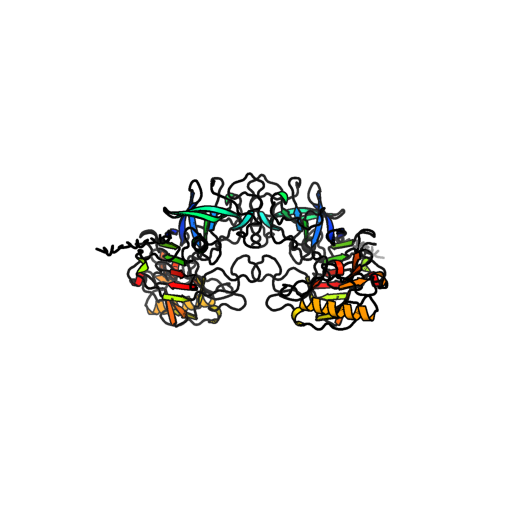2177 C CA . HIS A 1 290 ? -7.426 9.523 22.031 1 98.81 290 HIS A CA 1
ATOM 2178 C C . HIS A 1 290 ? -8.508 9.844 23.062 1 98.81 290 HIS A C 1
ATOM 2180 O O . HIS A 1 290 ? -8.281 10.609 24 1 98.81 290 HIS A O 1
ATOM 2186 N N . SER A 1 291 ? -9.648 9.164 22.984 1 98.62 291 SER A N 1
ATOM 2187 C CA . SER A 1 291 ? -10.82 9.477 23.797 1 98.62 291 SER A CA 1
ATOM 2188 C C . SER A 1 291 ? -10.484 9.453 25.281 1 98.62 291 SER A C 1
ATOM 2190 O O . SER A 1 291 ? -10.961 10.297 26.047 1 98.62 291 SER A O 1
ATOM 2192 N N . SER A 1 292 ? -9.664 8.5 25.703 1 98.56 292 SER A N 1
ATOM 2193 C CA . SER A 1 292 ? -9.312 8.391 27.109 1 98.56 292 SER A CA 1
ATOM 2194 C C . SER A 1 292 ? -8.477 9.578 27.562 1 98.56 292 SER A C 1
ATOM 2196 O O . SER A 1 292 ? -8.641 10.07 28.688 1 98.56 292 SER A O 1
ATOM 2198 N N . ILE A 1 293 ? -7.625 10.016 26.766 1 98.75 293 ILE A N 1
ATOM 2199 C CA . ILE A 1 293 ? -6.797 11.172 27.078 1 98.75 293 ILE A CA 1
ATOM 2200 C C . ILE A 1 293 ? -7.648 12.438 27.031 1 98.75 293 ILE A C 1
ATOM 2202 O O . ILE A 1 293 ? -7.578 13.273 27.938 1 98.75 293 ILE A O 1
ATOM 2206 N N . TYR A 1 294 ? -8.477 12.484 25.969 1 98.62 294 TYR A N 1
ATOM 2207 C CA . TYR A 1 294 ? -9.312 13.656 25.734 1 98.62 294 TYR A CA 1
ATOM 2208 C C . TYR A 1 294 ? -10.25 13.898 26.906 1 98.62 294 TYR A C 1
ATOM 2210 O O . TYR A 1 294 ? -10.328 15.008 27.438 1 98.62 294 TYR A O 1
ATOM 2218 N N . SER A 1 295 ? -10.906 12.883 27.328 1 98.44 295 SER A N 1
ATOM 2219 C CA . SER A 1 295 ? -11.875 13.008 28.422 1 98.44 295 SER A CA 1
ATOM 2220 C C . SER A 1 295 ? -11.203 13.414 29.719 1 98.44 295 SER A C 1
ATOM 2222 O O . SER A 1 295 ? -11.734 14.242 30.469 1 98.44 295 SER A O 1
ATOM 2224 N N . THR A 1 296 ? -10.086 12.812 29.953 1 98.56 296 THR A N 1
ATOM 2225 C CA . THR A 1 296 ? -9.344 13.141 31.172 1 98.56 296 THR A CA 1
ATOM 2226 C C . THR A 1 296 ? -8.836 14.586 31.125 1 98.56 296 THR A C 1
ATOM 2228 O O . THR A 1 296 ? -8.906 15.297 32.125 1 98.56 296 THR A O 1
ATOM 2231 N N . LEU A 1 297 ? -8.344 15.023 30.016 1 98.75 297 LEU A N 1
ATOM 2232 C CA . LEU A 1 297 ? -7.848 16.391 29.844 1 98.75 297 LEU A CA 1
ATOM 2233 C C . LEU A 1 297 ? -8.961 17.406 30.062 1 98.75 297 LEU A C 1
ATOM 2235 O O . LEU A 1 297 ? -8.789 18.375 30.797 1 98.75 297 LEU A O 1
ATOM 2239 N N . VAL A 1 298 ? -10.086 17.156 29.391 1 98.5 298 VAL A N 1
ATOM 2240 C CA . VAL A 1 298 ? -11.219 18.078 29.469 1 98.5 298 VAL A CA 1
ATOM 2241 C C . VAL A 1 298 ? -11.695 18.172 30.922 1 98.5 298 VAL A C 1
ATOM 2243 O O . VAL A 1 298 ? -11.898 19.281 31.438 1 98.5 298 VAL A O 1
ATOM 2246 N N . ARG A 1 299 ? -11.844 17.016 31.594 1 98.19 299 ARG A N 1
ATOM 2247 C CA . ARG A 1 299 ? -12.305 16.984 32.969 1 98.19 299 ARG A CA 1
ATOM 2248 C C . ARG A 1 299 ? -11.375 17.781 33.875 1 98.19 299 ARG A C 1
ATOM 2250 O O . ARG A 1 299 ? -11.836 18.625 34.656 1 98.19 299 ARG A O 1
ATOM 2257 N N . ASP A 1 300 ? -10.125 17.5 33.781 1 98.44 300 ASP A N 1
ATOM 2258 C CA . ASP A 1 300 ? -9.156 18.156 34.656 1 98.44 300 ASP A CA 1
ATOM 2259 C C . ASP A 1 300 ? -9.016 19.641 34.312 1 98.44 300 ASP A C 1
ATOM 2261 O O . ASP A 1 300 ? -8.812 20.453 35.219 1 98.44 300 ASP A O 1
ATOM 2265 N N . PHE A 1 301 ? -9.055 20.016 33.062 1 98.69 301 PHE A N 1
ATOM 2266 C CA . PHE A 1 301 ? -8.969 21.406 32.656 1 98.69 301 PHE A CA 1
ATOM 2267 C C . PHE A 1 301 ? -10.141 22.219 33.219 1 98.69 301 PHE A C 1
ATOM 2269 O O . PHE A 1 301 ? -9.953 23.312 33.75 1 98.69 301 PHE A O 1
ATOM 2276 N N . VAL A 1 302 ? -11.336 21.641 33.062 1 98.44 302 VAL A N 1
ATOM 2277 C CA . VAL A 1 302 ? -12.547 22.312 33.562 1 98.44 302 VAL A CA 1
ATOM 2278 C C . VAL A 1 302 ? -12.445 22.516 35.062 1 98.44 302 VAL A C 1
ATOM 2280 O O . VAL A 1 302 ? -12.805 23.578 35.562 1 98.44 302 VAL A O 1
ATOM 2283 N N . LYS A 1 303 ? -12 21.5 35.75 1 98.12 303 LYS A N 1
ATOM 2284 C CA . LYS A 1 303 ? -11.828 21.609 37.188 1 98.12 303 LYS A CA 1
ATOM 2285 C C . LYS A 1 303 ? -10.867 22.734 37.531 1 98.12 303 LYS A C 1
ATOM 2287 O O . LYS A 1 303 ? -11.172 23.578 38.406 1 98.12 303 LYS A O 1
ATOM 2292 N N . LYS A 1 304 ? -9.758 22.75 36.906 1 98.12 304 LYS A N 1
ATOM 2293 C CA . LYS A 1 304 ? -8.758 23.766 37.188 1 98.12 304 LYS A CA 1
ATOM 2294 C C . LYS A 1 304 ? -9.266 25.156 36.781 1 98.12 304 LYS A C 1
ATOM 2296 O O . LYS A 1 304 ? -8.93 26.156 37.406 1 98.12 304 LYS A O 1
ATOM 2301 N N . ALA A 1 305 ? -9.961 25.25 35.688 1 98.19 305 ALA A N 1
ATOM 2302 C CA . ALA A 1 305 ? -10.555 26.5 35.281 1 98.19 305 ALA A CA 1
ATOM 2303 C C . ALA A 1 305 ? -11.539 27.031 36.312 1 98.19 305 ALA A C 1
ATOM 2305 O O . ALA A 1 305 ? -11.586 28.234 36.594 1 98.19 305 ALA A O 1
ATOM 2306 N N . SER A 1 306 ? -12.281 26.125 36.844 1 97.38 306 SER A N 1
ATOM 2307 C CA . SER A 1 306 ? -13.219 26.5 37.875 1 97.38 306 SER A CA 1
ATOM 2308 C C . SER A 1 306 ? -12.5 27.062 39.094 1 97.38 306 SER A C 1
ATOM 2310 O O . SER A 1 306 ? -12.969 28.016 39.719 1 97.38 306 SER A O 1
ATOM 2312 N N . ASP A 1 307 ? -11.422 26.422 39.438 1 96.94 307 ASP A N 1
ATOM 2313 C CA . ASP A 1 307 ? -10.617 26.906 40.562 1 96.94 307 ASP A CA 1
ATOM 2314 C C . ASP A 1 307 ? -10.156 28.344 40.312 1 96.94 307 ASP A C 1
ATOM 2316 O O . ASP A 1 307 ? -9.961 29.094 41.281 1 96.94 307 ASP A O 1
ATOM 2320 N N . LYS A 1 308 ? -10.047 28.719 39.062 1 96.31 308 LYS A N 1
ATOM 2321 C CA . LYS A 1 308 ? -9.641 30.078 38.688 1 96.31 308 LYS A CA 1
ATOM 2322 C C . LYS A 1 308 ? -10.852 30.984 38.531 1 96.31 308 LYS A C 1
ATOM 2324 O O . LYS A 1 308 ? -10.727 32.125 38.062 1 96.31 308 LYS A O 1
ATOM 2329 N N . LYS A 1 309 ? -12.023 30.5 38.781 1 97 309 LYS A N 1
ATOM 2330 C CA . LYS A 1 309 ? -13.289 31.234 38.75 1 97 309 LYS A CA 1
ATOM 2331 C C . LYS A 1 309 ? -13.672 31.562 37.312 1 97 309 LYS A C 1
ATOM 2333 O O . LYS A 1 309 ? -14.266 32.625 37.062 1 97 309 LYS A O 1
ATOM 2338 N N . ILE A 1 310 ? -13.219 30.75 36.406 1 98.06 310 ILE A N 1
ATOM 2339 C CA . ILE A 1 310 ? -13.625 30.859 35.031 1 98.06 310 ILE A CA 1
ATOM 2340 C C . ILE A 1 310 ? -14.961 30.156 34.812 1 98.06 310 ILE A C 1
ATOM 2342 O O . ILE A 1 310 ? -15.094 28.969 35.156 1 98.06 310 ILE A O 1
ATOM 2346 N N . LYS A 1 311 ? -15.898 30.812 34.281 1 98 311 LYS A N 1
ATOM 2347 C CA . LYS A 1 311 ? -17.266 30.297 34.219 1 98 311 LYS A CA 1
ATOM 2348 C C . LYS A 1 311 ? -17.469 29.422 33 1 98 311 LYS A C 1
ATOM 2350 O O . LYS A 1 311 ? -17.266 29.875 31.859 1 98 311 LYS A O 1
ATOM 2355 N N . LYS A 1 312 ? -17.891 28.234 33.188 1 97.62 312 LYS A N 1
ATOM 2356 C CA . LYS A 1 312 ? -18.219 27.312 32.094 1 97.62 312 LYS A CA 1
ATOM 2357 C C . LYS A 1 312 ? -19.547 27.688 31.453 1 97.62 312 LYS A C 1
ATOM 2359 O O . LYS A 1 312 ? -20.469 28.125 32.125 1 97.62 312 LYS A O 1
ATOM 2364 N N . VAL A 1 313 ? -19.625 27.531 30.188 1 97.75 313 VAL A N 1
ATOM 2365 C CA . VAL A 1 313 ? -20.859 27.781 29.453 1 97.75 313 VAL A CA 1
ATOM 2366 C C . VAL A 1 313 ? -21.203 26.578 28.578 1 97.75 313 VAL A C 1
ATOM 2368 O O . VAL A 1 313 ? -20.562 25.531 28.688 1 97.75 313 VAL A O 1
ATOM 2371 N N . ALA A 1 314 ? -22.234 26.672 27.75 1 96 314 ALA A N 1
ATOM 2372 C CA . ALA A 1 314 ? -22.656 25.578 26.859 1 96 314 ALA A CA 1
ATOM 2373 C C . ALA A 1 314 ? -21.562 25.234 25.844 1 96 314 ALA A C 1
ATOM 2375 O O . ALA A 1 314 ? -20.859 26.125 25.359 1 96 314 ALA A O 1
ATOM 2376 N N . LEU A 1 315 ? -21.531 23.969 25.547 1 94.81 315 LEU A N 1
ATOM 2377 C CA . LEU A 1 315 ? -20.516 23.484 24.625 1 94.81 315 LEU A CA 1
ATOM 2378 C C . LEU A 1 315 ? -20.781 23.984 23.219 1 94.81 315 LEU A C 1
ATOM 2380 O O . LEU A 1 315 ? -21.938 24.156 22.812 1 94.81 315 LEU A O 1
ATOM 2384 N N . VAL A 1 316 ? -19.75 24.297 22.547 1 93.81 316 VAL A N 1
ATOM 2385 C CA . VAL A 1 316 ? -19.797 24.594 21.125 1 93.81 316 VAL A CA 1
ATOM 2386 C C . VAL A 1 316 ? -19.016 23.547 20.328 1 93.81 316 VAL A C 1
ATOM 2388 O O . VAL A 1 316 ? -17.797 23.406 20.516 1 93.81 316 VAL A O 1
ATOM 2391 N N . ALA A 1 317 ? -19.688 22.875 19.453 1 91.06 317 ALA A N 1
ATOM 2392 C CA . ALA A 1 317 ? -19.016 21.828 18.672 1 91.06 317 ALA A CA 1
ATOM 2393 C C . ALA A 1 317 ? -17.844 22.391 17.875 1 91.06 317 ALA A C 1
ATOM 2395 O O . ALA A 1 317 ? -17.922 23.516 17.359 1 91.06 317 ALA A O 1
ATOM 2396 N N . PRO A 1 318 ? -16.719 21.656 17.766 1 93.94 318 PRO A N 1
ATOM 2397 C CA . PRO A 1 318 ? -16.484 20.281 18.203 1 93.94 318 PRO A CA 1
ATOM 2398 C C . PRO A 1 318 ? -15.812 20.219 19.578 1 93.94 318 PRO A C 1
ATOM 2400 O O . PRO A 1 318 ? -15.289 19.172 19.969 1 93.94 318 PRO A O 1
ATOM 2403 N N . PHE A 1 319 ? -15.844 21.281 20.297 1 97.25 319 PHE A N 1
ATOM 2404 C CA . PHE A 1 319 ? -15.062 21.391 21.531 1 97.25 319 PHE A CA 1
ATOM 2405 C C . PHE A 1 319 ? -15.852 20.906 22.734 1 97.25 319 PHE A C 1
ATOM 2407 O O . PHE A 1 319 ? -17.062 21.125 22.812 1 97.25 319 PHE A O 1
ATOM 2414 N N . GLY A 1 320 ? -15.156 20.297 23.641 1 96.38 320 GLY A N 1
ATOM 2415 C CA . GLY A 1 320 ? -15.812 19.656 24.766 1 96.38 320 GLY A CA 1
ATOM 2416 C C . GLY A 1 320 ? -15.781 20.5 26.031 1 96.38 320 GLY A C 1
ATOM 2417 O O . GLY A 1 320 ? -16.281 20.078 27.078 1 96.38 320 GLY A O 1
ATOM 2418 N N . ALA A 1 321 ? -15.211 21.625 26 1 98 321 ALA A N 1
ATOM 2419 C CA . ALA A 1 321 ? -15.195 22.578 27.109 1 98 321 ALA A CA 1
ATOM 2420 C C . ALA A 1 321 ? -15.172 24.016 26.625 1 98 321 ALA A C 1
ATOM 2422 O O . ALA A 1 321 ? -14.273 24.406 25.875 1 98 321 ALA A O 1
ATOM 2423 N N . CYS A 1 322 ? -16.141 24.766 27.062 1 98.44 322 CYS A N 1
ATOM 2424 C CA . CYS A 1 322 ? -16.25 26.172 26.672 1 98.44 322 CYS A CA 1
ATOM 2425 C C . CYS A 1 322 ? -16.531 27.062 27.891 1 98.44 322 CYS A C 1
ATOM 2427 O O . CYS A 1 322 ? -17.109 26.594 28.875 1 98.44 322 CYS A O 1
ATOM 2429 N N . PHE A 1 323 ? -16.141 28.312 27.797 1 98.62 323 PHE A N 1
ATOM 2430 C CA . PHE A 1 323 ? -16.156 29.219 28.953 1 98.62 323 PHE A CA 1
ATOM 2431 C C . PHE A 1 323 ? -16.594 30.609 28.531 1 98.62 323 PHE A C 1
ATOM 2433 O O . PHE A 1 323 ? -16.438 31 27.359 1 98.62 323 PHE A O 1
ATOM 2440 N N . ASP A 1 324 ? -17.031 31.344 29.469 1 98.19 324 ASP A N 1
ATOM 2441 C CA . ASP A 1 324 ? -17.344 32.75 29.297 1 98.19 324 ASP A CA 1
ATOM 2442 C C . ASP A 1 324 ? -16.078 33.594 29.156 1 98.19 324 ASP A C 1
ATOM 2444 O O . ASP A 1 324 ? -15.32 33.75 30.109 1 98.19 324 ASP A O 1
ATOM 2448 N N . PHE A 1 325 ? -15.984 34.156 27.984 1 97.19 325 PHE A N 1
ATOM 2449 C CA . PHE A 1 325 ? -14.781 34.906 27.641 1 97.19 325 PHE A CA 1
ATOM 2450 C C . PHE A 1 325 ? -14.547 36.031 28.641 1 97.19 325 PHE A C 1
ATOM 2452 O O . PHE A 1 325 ? -13.398 36.344 28.984 1 97.19 325 PHE A O 1
ATOM 2459 N N . SER A 1 326 ? -15.5 36.656 29.156 1 97 326 SER A N 1
ATOM 2460 C CA . SER A 1 326 ? -15.422 37.812 30.031 1 97 326 SER A CA 1
ATOM 2461 C C . SER A 1 326 ? -14.828 37.438 31.391 1 97 326 SER A C 1
ATOM 2463 O O . SER A 1 326 ? -14.391 38.312 32.156 1 97 326 SER A O 1
ATOM 2465 N N . THR A 1 327 ? -14.852 36.125 31.609 1 97.62 327 THR A N 1
ATOM 2466 C CA . THR A 1 327 ? -14.375 35.688 32.906 1 97.62 327 THR A CA 1
ATOM 2467 C C . THR A 1 327 ? -12.914 35.25 32.844 1 97.62 327 THR A C 1
ATOM 2469 O O . THR A 1 327 ? -12.344 34.781 33.844 1 97.62 327 THR A O 1
ATOM 2472 N N . ILE A 1 328 ? -12.359 35.344 31.766 1 97.81 328 ILE A N 1
ATOM 2473 C CA . ILE A 1 328 ? -10.992 34.875 31.562 1 97.81 328 ILE A CA 1
ATOM 2474 C C . ILE A 1 328 ? -10.039 36.062 31.469 1 97.81 328 ILE A C 1
ATOM 2476 O O . ILE A 1 328 ? -10.25 36.969 30.656 1 97.81 328 ILE A O 1
ATOM 2480 N N . GLY A 1 329 ? -9.047 36.094 32.25 1 96.56 329 GLY A N 1
ATOM 2481 C CA . GLY A 1 329 ? -8.031 37.125 32.156 1 96.56 329 GLY A CA 1
ATOM 2482 C C . GLY A 1 329 ? -7.141 37 30.938 1 96.56 329 GLY A C 1
ATOM 2483 O O . GLY A 1 329 ? -7.293 36.094 30.141 1 96.56 329 GLY A O 1
ATOM 2484 N N . ARG A 1 330 ? -6.301 38.031 30.781 1 95.12 330 ARG A N 1
ATOM 2485 C CA . ARG A 1 330 ? -5.344 38.031 29.688 1 95.12 330 ARG A CA 1
ATOM 2486 C C . ARG A 1 330 ? -3.91 38.094 30.203 1 95.12 330 ARG A C 1
ATOM 2488 O O . ARG A 1 330 ? -3.639 38.719 31.234 1 95.12 330 ARG A O 1
ATOM 2495 N N . THR A 1 331 ? -3.123 37.344 29.5 1 94 331 THR A N 1
ATOM 2496 C CA . THR A 1 331 ? -1.691 37.344 29.781 1 94 331 THR A CA 1
ATOM 2497 C C . THR A 1 331 ? -0.894 37.562 28.5 1 94 331 THR A C 1
ATOM 2499 O O . THR A 1 331 ? -1.472 37.688 27.406 1 94 331 THR A O 1
ATOM 2502 N N . ASN A 1 332 ? 0.417 37.625 28.625 1 92.31 332 ASN A N 1
ATOM 2503 C CA . ASN A 1 332 ? 1.279 37.781 27.469 1 92.31 332 ASN A CA 1
ATOM 2504 C C . ASN A 1 332 ? 1.236 36.531 26.578 1 92.31 332 ASN A C 1
ATOM 2506 O O . ASN A 1 332 ? 1.577 36.594 25.391 1 92.31 332 ASN A O 1
ATOM 2510 N N . THR A 1 333 ? 0.81 35.438 27.172 1 94.06 333 THR A N 1
ATOM 2511 C CA . THR A 1 333 ? 0.771 34.188 26.422 1 94.06 333 THR A CA 1
ATOM 2512 C C . THR A 1 333 ? -0.661 33.844 26.031 1 94.06 333 THR A C 1
ATOM 2514 O O . THR A 1 333 ? -0.961 32.688 25.75 1 94.06 333 THR A O 1
ATOM 2517 N N . GLY A 1 334 ? -1.558 34.844 26.078 1 93.94 334 GLY A N 1
ATOM 2518 C CA . GLY A 1 334 ? -2.947 34.656 25.703 1 93.94 334 GLY A CA 1
ATOM 2519 C C . GLY A 1 334 ? -3.891 34.625 26.891 1 93.94 334 GLY A C 1
ATOM 2520 O O . GLY A 1 334 ? -3.682 35.375 27.859 1 93.94 334 GLY A O 1
ATOM 2521 N N . LEU A 1 335 ? -4.879 33.812 26.75 1 96.38 335 LEU A N 1
ATOM 2522 C CA . LEU A 1 335 ? -5.883 33.781 27.812 1 96.38 335 LEU A CA 1
ATOM 2523 C C . LEU A 1 335 ? -5.312 33.125 29.078 1 96.38 335 LEU A C 1
ATOM 2525 O O . LEU A 1 335 ? -4.539 32.156 28.984 1 96.38 335 LEU A O 1
ATOM 2529 N N . ASP A 1 336 ? -5.699 33.75 30.156 1 97.56 336 ASP A N 1
ATOM 2530 C CA . ASP A 1 336 ? -5.219 33.25 31.438 1 97.56 336 ASP A CA 1
ATOM 2531 C C . ASP A 1 336 ? -5.996 32 31.875 1 97.56 336 ASP A C 1
ATOM 2533 O O . ASP A 1 336 ? -6.828 32.094 32.781 1 97.56 336 ASP A O 1
ATOM 2537 N N . VAL A 1 337 ? -5.688 30.938 31.359 1 98.25 337 VAL A N 1
ATOM 2538 C CA . VAL A 1 337 ? -6.289 29.641 31.656 1 98.25 337 VAL A CA 1
ATOM 2539 C C . VAL A 1 337 ? -5.211 28.656 32.125 1 98.25 337 VAL A C 1
ATOM 2541 O O . VAL A 1 337 ? -4.02 28.953 32.031 1 98.25 337 VAL A O 1
ATOM 2544 N N . PRO A 1 338 ? -5.605 27.469 32.656 1 98.25 338 PRO A N 1
ATOM 2545 C CA . PRO A 1 338 ? -4.59 26.484 33.062 1 98.25 338 PRO A CA 1
ATOM 2546 C C . PRO A 1 338 ? -3.711 26.062 31.875 1 98.25 338 PRO A C 1
ATOM 2548 O O . PRO A 1 338 ? -4.2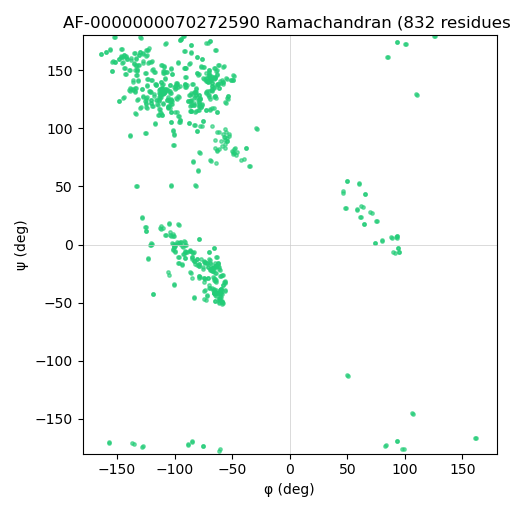03 25.906 30.75 1 98.25 338 PRO A O 1
ATOM 2551 N N . THR A 1 339 ? -2.445 25.953 32.156 1 97.62 339 THR A N 1
ATOM 2552 C CA . THR A 1 339 ? -1.532 25.5 31.094 1 97.62 339 THR A CA 1
ATOM 2553 C C . THR A 1 339 ? -1.642 24 30.891 1 97.62 339 THR A C 1
ATOM 2555 O O . THR A 1 339 ? -2.096 23.266 31.781 1 97.62 339 THR A O 1
ATOM 2558 N N . ILE A 1 340 ? -1.354 23.578 29.781 1 98.44 340 ILE A N 1
ATOM 2559 C CA . ILE A 1 340 ? -1.23 22.172 29.438 1 98.44 340 ILE A CA 1
ATOM 2560 C C . ILE A 1 340 ? 0.219 21.844 29.094 1 98.44 340 ILE A C 1
ATOM 2562 O O . ILE A 1 340 ? 0.794 22.453 28.188 1 98.44 340 ILE A O 1
ATOM 2566 N N . ASP A 1 341 ? 0.812 20.891 29.766 1 98 341 ASP A N 1
ATOM 2567 C CA . ASP A 1 341 ? 2.223 20.578 29.547 1 98 341 ASP A CA 1
ATOM 2568 C C . ASP A 1 341 ? 2.396 19.172 29 1 98 341 ASP A C 1
ATOM 2570 O O . ASP A 1 341 ? 1.866 18.203 29.562 1 98 341 ASP A O 1
ATOM 2574 N N . LEU A 1 342 ? 3.045 19.094 27.906 1 98.06 342 LEU A N 1
ATOM 2575 C CA . LEU A 1 342 ? 3.547 17.812 27.438 1 98.06 342 LEU A CA 1
ATOM 2576 C C . LEU A 1 342 ? 4.91 17.516 28.047 1 98.06 342 LEU A C 1
ATOM 2578 O O . LEU A 1 342 ? 5.891 18.203 27.766 1 98.06 342 LEU A O 1
ATOM 2582 N N . VAL A 1 343 ? 4.949 16.516 28.828 1 97.75 343 VAL A N 1
ATOM 2583 C CA . VAL A 1 343 ? 6.203 16.141 29.484 1 97.75 343 VAL A CA 1
ATOM 2584 C C . VAL A 1 343 ? 6.988 15.188 28.578 1 97.75 343 VAL A C 1
ATOM 2586 O O . VAL A 1 343 ? 6.48 14.133 28.188 1 97.75 343 VAL A O 1
ATOM 2589 N N . LEU A 1 344 ? 8.164 15.625 28.312 1 96.19 344 LEU A N 1
ATOM 2590 C CA . LEU A 1 344 ? 8.992 14.875 27.375 1 96.19 344 LEU A CA 1
ATOM 2591 C C . LEU A 1 344 ? 10.125 14.164 28.109 1 96.19 344 LEU A C 1
ATOM 2593 O O . LEU A 1 344 ? 10.227 14.234 29.328 1 96.19 344 LEU A O 1
ATOM 2597 N N . GLN A 1 345 ? 10.773 13.367 27.266 1 87.94 345 GLN A N 1
ATOM 2598 C CA . GLN A 1 345 ? 11.898 12.641 27.844 1 87.94 345 GLN A CA 1
ATOM 2599 C C . GLN A 1 345 ? 12.891 13.586 28.516 1 87.94 345 GLN A C 1
ATOM 2601 O O . GLN A 1 345 ? 13.172 14.672 27.984 1 87.94 345 GLN A O 1
ATOM 2606 N N . GLY A 1 346 ? 13.484 13.188 29.641 1 86.69 346 GLY A N 1
ATOM 2607 C CA . GLY A 1 346 ? 14.469 13.977 30.359 1 86.69 346 GLY A CA 1
ATOM 2608 C C . GLY A 1 346 ? 13.852 15.062 31.234 1 86.69 346 GLY A C 1
ATOM 2609 O O . GLY A 1 346 ? 14.562 15.898 31.781 1 86.69 346 GLY A O 1
ATOM 2610 N N . GLY A 1 347 ? 12.609 15.078 31.25 1 86.94 347 GLY A N 1
ATOM 2611 C CA . GLY A 1 347 ? 11.922 16.031 32.094 1 86.94 347 GLY A CA 1
ATOM 2612 C C . GLY A 1 347 ? 11.656 17.359 31.422 1 86.94 347 GLY A C 1
ATOM 2613 O O . GLY A 1 347 ? 11.18 18.312 32.062 1 86.94 347 GLY A O 1
ATOM 2614 N N . VAL A 1 348 ? 11.953 17.438 30.219 1 93 348 VAL A N 1
ATOM 2615 C CA . VAL A 1 348 ? 11.664 18.625 29.438 1 93 348 VAL A CA 1
ATOM 2616 C C . VAL A 1 348 ? 10.156 18.75 29.203 1 93 348 VAL A C 1
ATOM 2618 O O . VAL A 1 348 ? 9.477 17.734 29 1 93 348 VAL A O 1
ATOM 2621 N N . GLU A 1 349 ? 9.656 20.031 29.297 1 95.12 349 GLU A N 1
ATOM 2622 C CA . GLU A 1 349 ? 8.227 20.219 29.125 1 95.12 349 GLU A CA 1
ATOM 2623 C C . GLU A 1 349 ? 7.934 21.172 27.969 1 95.12 349 GLU A C 1
ATOM 2625 O O . GLU A 1 349 ? 8.625 22.188 27.797 1 95.12 349 GLU A O 1
ATOM 2630 N N . TRP A 1 350 ? 7.055 20.781 27.156 1 96.44 350 TRP A N 1
ATOM 2631 C CA . TRP A 1 350 ? 6.441 21.672 26.172 1 96.44 350 TRP A CA 1
ATOM 2632 C C . TRP A 1 350 ? 5.109 22.219 26.688 1 96.44 350 TRP A C 1
ATOM 2634 O O . TRP A 1 350 ? 4.117 21.484 26.734 1 96.44 350 TRP A O 1
ATOM 2644 N N . THR A 1 351 ? 5.09 23.484 26.984 1 96.88 351 THR A N 1
ATOM 2645 C CA . THR A 1 351 ? 3.922 24.078 27.625 1 96.88 351 THR A CA 1
ATOM 2646 C C . THR A 1 351 ? 3.01 24.734 26.594 1 96.88 351 THR A C 1
ATOM 2648 O O . THR A 1 351 ? 3.469 25.516 25.75 1 96.88 351 THR A O 1
ATOM 2651 N N . ILE A 1 352 ? 1.779 24.391 26.609 1 97.56 352 ILE A N 1
ATOM 2652 C CA . ILE A 1 352 ? 0.729 25.016 25.812 1 97.56 352 ILE A CA 1
ATOM 2653 C C . ILE A 1 352 ? -0.029 26.031 26.656 1 97.56 352 ILE A C 1
ATOM 2655 O O . ILE A 1 352 ? -0.721 25.672 27.609 1 97.56 352 ILE A O 1
ATOM 2659 N N . TYR A 1 353 ? 0.1 27.266 26.281 1 97.06 353 TYR A N 1
ATOM 2660 C CA . TYR A 1 353 ? -0.537 28.359 27.016 1 97.06 353 TYR A CA 1
ATOM 2661 C C . TYR A 1 353 ? -1.906 28.688 26.422 1 97.06 353 TYR A C 1
ATOM 2663 O O . TYR A 1 353 ? -2.33 28.062 25.438 1 97.06 353 TYR A O 1
ATOM 2671 N N . GLY A 1 354 ? -2.551 29.641 27.016 1 96.69 354 GLY A N 1
ATOM 2672 C CA . GLY A 1 354 ? -3.902 29.984 26.609 1 96.69 354 GLY A CA 1
ATOM 2673 C C . GLY A 1 354 ? -3.99 30.438 25.156 1 96.69 354 GLY A C 1
ATOM 2674 O O . GLY A 1 354 ? -5.012 30.219 24.5 1 96.69 354 GLY A O 1
ATOM 2675 N N . GLY A 1 355 ? -2.906 30.969 24.672 1 94.19 355 GLY A N 1
ATOM 2676 C CA . GLY A 1 355 ? -2.883 31.391 23.281 1 94.19 355 GLY A CA 1
ATOM 2677 C C . GLY A 1 355 ? -2.986 30.234 22.297 1 94.19 355 GLY A C 1
ATOM 2678 O O . GLY A 1 355 ? -3.424 30.422 21.156 1 94.19 355 GLY A O 1
ATOM 2679 N N . ASN A 1 356 ? -2.607 29.062 22.781 1 96.75 356 ASN A N 1
ATOM 2680 C CA . ASN A 1 356 ? -2.605 27.891 21.906 1 96.75 356 ASN A CA 1
ATOM 2681 C C . ASN A 1 356 ? -3.525 26.797 22.438 1 96.75 356 ASN A C 1
ATOM 2683 O O . ASN A 1 356 ? -3.623 25.719 21.844 1 96.75 356 ASN A O 1
ATOM 2687 N N . SER A 1 357 ? -4.16 27.031 23.562 1 97.94 357 SER A N 1
ATOM 2688 C CA . SER A 1 357 ? -5.051 26 24.094 1 97.94 357 SER A CA 1
ATOM 2689 C C . SER A 1 357 ? -6.516 26.391 23.891 1 97.94 357 SER A C 1
ATOM 2691 O O . SER A 1 357 ? -7.391 25.516 23.859 1 97.94 357 SER A O 1
ATOM 2693 N N . MET A 1 358 ? -6.734 27.719 23.766 1 97.88 358 MET A N 1
ATOM 2694 C CA . MET A 1 358 ? -8.109 28.219 23.688 1 97.88 358 MET A CA 1
ATOM 2695 C C . MET A 1 358 ? -8.414 28.75 22.297 1 97.88 358 MET A C 1
ATOM 2697 O O . MET A 1 358 ? -7.531 29.281 21.625 1 97.88 358 MET A O 1
ATOM 2701 N N . VAL A 1 359 ? -9.656 28.625 21.938 1 96 359 VAL A N 1
ATOM 2702 C CA . VAL A 1 359 ? -10.164 29.141 20.672 1 96 359 VAL A CA 1
ATOM 2703 C C . VAL A 1 359 ? -11.359 30.047 20.938 1 96 359 VAL A C 1
ATOM 2705 O O . VAL A 1 359 ? -12.32 29.656 21.594 1 96 359 VAL A O 1
ATOM 2708 N N . LEU A 1 360 ? -11.242 31.25 20.469 1 94.44 360 LEU A N 1
ATOM 2709 C CA . LEU A 1 360 ? -12.406 32.125 20.531 1 94.44 360 LEU A CA 1
ATOM 2710 C C . LEU A 1 360 ? -13.422 31.75 19.453 1 94.44 360 LEU A C 1
ATOM 2712 O O . LEU A 1 360 ? -13.25 32.094 18.297 1 94.44 360 LEU A O 1
ATOM 2716 N N . VAL A 1 361 ? -14.453 31.062 19.844 1 94.38 361 VAL A N 1
ATOM 2717 C CA . VAL A 1 361 ? -15.438 30.578 18.875 1 94.38 361 VAL A CA 1
ATOM 2718 C C . VAL A 1 361 ? -16.375 31.703 18.469 1 94.38 361 VAL A C 1
ATOM 2720 O O . VAL A 1 361 ? -16.969 31.672 17.391 1 94.38 361 VAL A O 1
ATOM 2723 N N . ASN A 1 362 ? -16.594 32.688 19.297 1 93.12 362 ASN A N 1
ATOM 2724 C CA . ASN A 1 362 ? -17.281 33.938 19.047 1 93.12 362 ASN A CA 1
ATOM 2725 C C . ASN A 1 362 ? -16.844 35 20.047 1 93.12 362 ASN A C 1
ATOM 2727 O O . ASN A 1 362 ? -15.859 34.844 20.75 1 93.12 362 ASN A O 1
ATOM 2731 N N . LYS A 1 363 ? -17.531 36.094 20.047 1 93.19 363 LYS A N 1
ATOM 2732 C CA . LYS A 1 363 ? -17.094 37.25 20.844 1 93.19 363 LYS A CA 1
ATOM 2733 C C . LYS A 1 363 ? -17.234 36.969 22.328 1 93.19 363 LYS A C 1
ATOM 2735 O O . LYS A 1 363 ? -16.578 37.594 23.156 1 93.19 363 LYS A O 1
ATOM 2740 N N . LYS A 1 364 ? -17.953 35.906 22.703 1 96 364 LYS A N 1
ATOM 2741 C CA . LYS A 1 364 ? -18.297 35.781 24.109 1 96 364 LYS A CA 1
ATOM 2742 C C . LYS A 1 364 ? -17.781 34.438 24.656 1 96 364 LYS A C 1
ATOM 2744 O O . LYS A 1 364 ? -17.75 34.219 25.875 1 96 364 LYS A O 1
ATOM 2749 N N . VAL A 1 365 ? -17.391 33.594 23.75 1 97.62 365 VAL A N 1
ATOM 2750 C CA . VAL A 1 365 ? -17.141 32.219 24.188 1 97.62 365 VAL A CA 1
ATOM 2751 C C . VAL A 1 365 ? -15.742 31.797 23.734 1 97.62 365 VAL A C 1
ATOM 2753 O O . VAL A 1 365 ? -15.383 31.938 22.562 1 97.62 365 VAL A O 1
ATOM 2756 N N . ALA A 1 366 ? -14.969 31.312 24.672 1 98.06 366 ALA A N 1
ATOM 2757 C CA . ALA A 1 366 ? -13.68 30.672 24.422 1 98.06 366 ALA A CA 1
ATOM 2758 C C . ALA A 1 366 ? -13.742 29.172 24.719 1 98.06 366 ALA A C 1
ATOM 2760 O O . ALA A 1 366 ? -14.266 28.766 25.75 1 98.06 366 ALA A O 1
ATOM 2761 N N . SER A 1 367 ? -13.312 28.422 23.828 1 98.44 367 SER A N 1
ATOM 2762 C CA . SER A 1 367 ? -13.383 26.969 24.016 1 98.44 367 SER A CA 1
ATOM 2763 C C . SER A 1 367 ? -11.992 26.344 24 1 98.44 367 SER A C 1
ATOM 2765 O O . SER A 1 367 ? -11.055 26.891 23.422 1 98.44 367 SER A O 1
ATOM 2767 N N . LEU A 1 368 ? -11.875 25.203 24.734 1 98.56 368 LEU A N 1
ATOM 2768 C CA . LEU A 1 368 ? -10.641 24.438 24.719 1 98.56 368 LEU A CA 1
ATOM 2769 C C . LEU A 1 368 ? -10.398 23.797 23.359 1 98.56 368 LEU A C 1
ATOM 2771 O O . LEU A 1 368 ? -11.203 23 22.891 1 98.56 368 LEU A O 1
ATOM 2775 N N . GLY A 1 369 ? -9.281 24.188 22.672 1 98 369 GLY A N 1
ATOM 2776 C CA . GLY A 1 369 ? -9.023 23.859 21.281 1 98 369 GLY A CA 1
ATOM 2777 C C . GLY A 1 369 ? -8.453 22.469 21.078 1 98 369 GLY A C 1
ATOM 2778 O O . GLY A 1 369 ? -7.422 22.297 20.422 1 98 369 GLY A O 1
ATOM 2779 N N . PHE A 1 370 ? -9.078 21.453 21.656 1 98.56 370 PHE A N 1
ATOM 2780 C CA . PHE A 1 370 ? -8.766 20.031 21.484 1 98.56 370 PHE A CA 1
ATOM 2781 C C . PHE A 1 370 ? -9.992 19.266 21.031 1 98.56 370 PHE A C 1
ATOM 2783 O O . PHE A 1 370 ? -11.125 19.609 21.391 1 98.56 370 PHE A O 1
ATOM 2790 N N . VAL A 1 371 ? -9.766 18.25 20.25 1 98.25 371 VAL A N 1
ATOM 2791 C CA . VAL A 1 371 ? -10.914 17.484 19.766 1 98.25 371 VAL A CA 1
ATOM 2792 C C . VAL A 1 371 ? -10.703 15.992 20.062 1 98.25 371 VAL A C 1
ATOM 2794 O O . VAL A 1 371 ? -9.57 15.547 20.25 1 98.25 371 VAL A O 1
ATOM 2797 N N . ASP A 1 372 ? -11.797 15.258 20.141 1 98.31 372 ASP A N 1
ATOM 2798 C CA . ASP A 1 372 ? -11.789 13.82 20.422 1 98.31 372 ASP A CA 1
ATOM 2799 C C . ASP A 1 372 ? -11.539 13.016 19.141 1 98.31 372 ASP A C 1
ATOM 2801 O O . ASP A 1 372 ? -12.32 13.078 18.203 1 98.31 372 ASP A O 1
ATOM 2805 N N . GLY A 1 373 ? -10.438 12.25 19.203 1 97.69 373 GLY A N 1
ATOM 2806 C CA . GLY A 1 373 ? -10.07 11.461 18.031 1 97.69 373 GLY A CA 1
ATOM 2807 C C . GLY A 1 373 ? -10.672 10.07 18.031 1 97.69 373 GLY A C 1
ATOM 2808 O O . GLY A 1 373 ? -10.414 9.266 17.141 1 97.69 373 GLY A O 1
ATOM 2809 N N . GLY A 1 374 ? -11.422 9.742 19.062 1 97.44 374 GLY A N 1
ATOM 2810 C CA . GLY A 1 374 ? -12.055 8.438 19.125 1 97.44 374 GLY A CA 1
ATOM 2811 C C . GLY A 1 374 ? -11.297 7.445 19.984 1 97.44 374 GLY A C 1
ATOM 2812 O O . GLY A 1 374 ? -10.219 7.758 20.5 1 97.44 374 GLY A O 1
ATOM 2813 N N . LYS A 1 375 ? -11.82 6.156 20 1 96.69 375 LYS A N 1
ATOM 2814 C CA . LYS A 1 375 ? -11.305 5.141 20.922 1 96.69 375 LYS A CA 1
ATOM 2815 C C . LYS A 1 375 ? -10.219 4.297 20.25 1 96.69 375 LYS A C 1
ATOM 2817 O O . LYS A 1 375 ? -9.469 3.598 20.938 1 96.69 375 LYS A O 1
ATOM 2822 N N . LYS A 1 376 ? -10.164 4.332 18.938 1 93.06 376 LYS A N 1
ATOM 2823 C CA . LYS A 1 376 ? -9.211 3.461 18.266 1 93.06 376 LYS A CA 1
ATOM 2824 C C . LYS A 1 376 ? -8.43 4.223 17.203 1 93.06 376 LYS A C 1
ATOM 2826 O O . LYS A 1 376 ? -8.336 3.779 16.047 1 93.06 376 LYS A O 1
ATOM 2831 N N . PRO A 1 377 ? -7.852 5.379 17.531 1 95.44 377 PRO A N 1
ATOM 2832 C CA . PRO A 1 377 ? -6.984 6.051 16.562 1 95.44 377 PRO A CA 1
ATOM 2833 C C . PRO A 1 377 ? -5.621 5.375 16.422 1 95.44 377 PRO A C 1
ATOM 2835 O O . PRO A 1 377 ? -5.156 4.719 17.359 1 95.44 377 PRO A O 1
ATOM 2838 N N . THR A 1 378 ? -5.043 5.523 15.266 1 94.5 378 THR A N 1
ATOM 2839 C CA . THR A 1 378 ? -3.689 5.008 15.086 1 94.5 378 THR A CA 1
ATOM 2840 C C . THR A 1 378 ? -2.703 5.75 15.984 1 94.5 378 THR A C 1
ATOM 2842 O O . THR A 1 378 ? -1.849 5.129 16.625 1 94.5 378 THR A O 1
ATOM 2845 N N . THR A 1 379 ? -2.824 7.035 16.047 1 97.69 379 THR A N 1
ATOM 2846 C CA . THR A 1 379 ? -1.98 7.867 16.906 1 97.69 379 THR A CA 1
ATOM 2847 C C . THR A 1 379 ? -2.795 8.469 18.047 1 97.69 379 THR A C 1
ATOM 2849 O O . THR A 1 379 ? -3.854 9.055 17.828 1 97.69 379 THR A O 1
ATOM 2852 N N . SER A 1 380 ? -2.283 8.344 19.25 1 98.69 380 SER A N 1
ATOM 2853 C CA . SER A 1 380 ? -3.033 8.734 20.438 1 98.69 380 SER A CA 1
ATOM 2854 C C . SER A 1 380 ? -3.115 10.25 20.578 1 98.69 380 SER A C 1
ATOM 2856 O O . SER A 1 380 ? -4.117 10.781 21.047 1 98.69 380 SER A O 1
ATOM 2858 N N . VAL A 1 381 ? -2.027 10.867 20.25 1 98.81 381 VAL A N 1
ATOM 2859 C CA . VAL A 1 381 ? -1.967 12.32 20.359 1 98.81 381 VAL A CA 1
ATOM 2860 C C . VAL A 1 381 ? -1.441 12.906 19.047 1 98.81 381 VAL A C 1
ATOM 2862 O O . VAL A 1 381 ? -0.33 12.586 18.609 1 98.81 381 VAL A O 1
ATOM 2865 N N . VAL A 1 382 ? -2.244 13.688 18.406 1 98.75 382 VAL A N 1
ATOM 2866 C CA . VAL A 1 382 ? -1.816 14.453 17.234 1 98.75 382 VAL A CA 1
ATOM 2867 C C . VAL A 1 382 ? -1.842 15.945 17.562 1 98.75 382 VAL A C 1
ATOM 2869 O O . VAL A 1 382 ? -2.91 16.516 17.797 1 98.75 382 VAL A O 1
ATOM 2872 N N . ILE A 1 383 ? -0.684 16.547 17.625 1 98.69 383 ILE A N 1
ATOM 2873 C CA . ILE A 1 383 ? -0.606 17.969 17.875 1 98.69 383 ILE A CA 1
ATOM 2874 C C . ILE A 1 383 ? -0.97 18.75 16.609 1 98.69 383 ILE A C 1
ATOM 2876 O O . ILE A 1 383 ? -0.305 18.625 15.586 1 98.69 383 ILE A O 1
ATOM 2880 N N . GLY A 1 384 ? -1.985 19.562 16.703 1 98.44 384 GLY A N 1
ATOM 2881 C CA . GLY A 1 384 ? -2.529 20.25 15.547 1 98.44 384 GLY A CA 1
ATOM 2882 C C . GLY A 1 384 ? -1.969 21.641 15.367 1 98.44 384 GLY A C 1
ATOM 2883 O O . GLY A 1 384 ? -1.221 22.125 16.219 1 98.44 384 GLY A O 1
ATOM 2884 N N . GLY A 1 385 ? -2.373 22.266 14.273 1 97.88 385 GLY A N 1
ATOM 2885 C CA . GLY A 1 385 ? -1.836 23.547 13.844 1 97.88 385 GLY A CA 1
ATOM 2886 C C . GLY A 1 385 ? -2.043 24.641 14.859 1 97.88 385 GLY A C 1
ATOM 2887 O O . GLY A 1 385 ? -1.155 25.469 15.078 1 97.88 385 GLY A O 1
ATOM 2888 N N . HIS A 1 386 ? -3.16 24.641 15.492 1 97.12 386 HIS A N 1
ATOM 2889 C CA . HIS A 1 386 ? -3.469 25.688 16.453 1 97.12 386 HIS A CA 1
ATOM 2890 C C . HIS A 1 386 ? -2.461 25.703 17.594 1 97.12 386 HIS A C 1
ATOM 2892 O O . HIS A 1 386 ? -2.033 26.766 18.047 1 97.12 386 HIS A O 1
ATOM 2898 N N . GLN A 1 387 ? -2.061 24.531 18.031 1 97.5 387 GLN A N 1
ATOM 2899 C CA . GLN A 1 387 ? -1.121 24.406 19.141 1 97.5 387 GLN A CA 1
ATOM 2900 C C . GLN A 1 387 ? 0.294 24.781 18.719 1 97.5 387 GLN A C 1
ATOM 2902 O O . GLN A 1 387 ? 1.161 25.031 19.547 1 97.5 387 GLN A O 1
ATOM 2907 N N . LEU A 1 388 ? 0.469 24.844 17.438 1 97.5 388 LEU A N 1
ATOM 2908 C CA . LEU A 1 388 ? 1.803 25.125 16.922 1 97.5 388 LEU A CA 1
ATOM 2909 C C . LEU A 1 388 ? 1.979 26.594 16.609 1 97.5 388 LEU A C 1
ATOM 2911 O O . LEU A 1 388 ? 3.1 27.062 16.391 1 97.5 388 LEU A O 1
ATOM 2915 N N . GLU A 1 389 ? 0.923 27.359 16.625 1 96.38 389 GLU A N 1
ATOM 2916 C CA . GLU A 1 389 ? 0.988 28.781 16.266 1 96.38 389 GLU A CA 1
ATOM 2917 C C . GLU A 1 389 ? 1.888 29.547 17.234 1 96.38 389 GLU A C 1
ATOM 2919 O O . GLU A 1 389 ? 1.89 29.281 18.438 1 96.38 389 GLU A O 1
ATOM 2924 N N . ASP A 1 390 ? 2.674 30.422 16.703 1 94.88 390 ASP A N 1
ATOM 2925 C CA . ASP A 1 390 ? 3.561 31.312 17.438 1 94.88 390 ASP A CA 1
ATOM 2926 C C . ASP A 1 390 ? 4.594 30.516 18.234 1 94.88 390 ASP A C 1
ATOM 2928 O O . ASP A 1 390 ? 5.004 30.938 19.328 1 94.88 390 ASP A O 1
ATOM 2932 N N . ASN A 1 391 ? 4.855 29.328 17.812 1 95.62 391 ASN A N 1
ATOM 2933 C CA . ASN A 1 391 ? 5.996 28.516 18.203 1 95.62 391 ASN A CA 1
ATOM 2934 C C . ASN A 1 391 ? 6.98 28.328 17.062 1 95.62 391 ASN A C 1
ATOM 2936 O O . ASN A 1 391 ? 6.57 28.141 15.906 1 95.62 391 ASN A O 1
ATOM 2940 N N . LEU A 1 392 ? 8.195 28.547 17.406 1 96.5 392 LEU A N 1
ATOM 2941 C CA . LEU A 1 392 ? 9.234 28.188 16.438 1 96.5 392 LEU A CA 1
ATOM 2942 C C . LEU A 1 392 ? 9.633 26.719 16.578 1 96.5 392 LEU A C 1
ATOM 2944 O O . LEU A 1 392 ? 10.008 26.281 17.672 1 96.5 392 LEU A O 1
ATOM 2948 N N . LEU A 1 393 ? 9.453 26.016 15.523 1 97.44 393 LEU A N 1
ATOM 2949 C CA . LEU A 1 393 ? 9.812 24.594 15.484 1 97.44 393 LEU A CA 1
ATOM 2950 C C . LEU A 1 393 ? 10.883 24.328 14.438 1 97.44 393 LEU A C 1
ATOM 2952 O O . LEU A 1 393 ? 10.758 24.766 13.297 1 97.44 393 LEU A O 1
ATOM 2956 N N . GLU A 1 394 ? 11.93 23.688 14.844 1 97.75 394 GLU A N 1
ATOM 2957 C CA . GLU A 1 394 ? 12.977 23.297 13.898 1 97.75 394 GLU A CA 1
ATOM 2958 C C . GLU A 1 394 ? 13.141 21.781 13.867 1 97.75 394 GLU A C 1
ATOM 2960 O O . GLU A 1 394 ? 13.43 21.156 14.891 1 97.75 394 GLU A O 1
ATOM 2965 N N . PHE A 1 395 ? 12.914 21.219 12.703 1 98.44 395 PHE A N 1
ATOM 2966 C CA . PHE A 1 395 ? 13.117 19.797 12.461 1 98.44 395 PHE A CA 1
ATOM 2967 C C . PHE A 1 395 ? 14.5 19.531 11.859 1 98.44 395 PHE A C 1
ATOM 2969 O O . PHE A 1 395 ? 14.742 19.859 10.695 1 98.44 395 PHE A O 1
ATOM 2976 N N . ASP A 1 396 ? 15.359 18.984 12.672 1 97.69 396 ASP A N 1
ATOM 2977 C CA . ASP A 1 396 ? 16.734 18.688 12.273 1 97.69 396 ASP A CA 1
ATOM 2978 C C . ASP A 1 396 ? 16.891 17.203 11.961 1 97.69 396 ASP A C 1
ATOM 2980 O O . ASP A 1 396 ? 17.156 16.391 12.859 1 97.69 396 ASP A O 1
ATOM 2984 N N . LEU A 1 397 ? 16.828 16.859 10.688 1 97.56 397 LEU A N 1
ATOM 2985 C CA . LEU A 1 397 ? 16.859 15.453 10.297 1 97.56 397 LEU A CA 1
ATOM 2986 C C . LEU A 1 397 ? 18.281 14.938 10.188 1 97.56 397 LEU A C 1
ATOM 2988 O O . LEU A 1 397 ? 18.5 13.734 10.023 1 97.56 397 LEU A O 1
ATOM 2992 N N . VAL A 1 398 ? 19.203 15.852 10.328 1 96 398 VAL A N 1
ATOM 2993 C CA . VAL A 1 398 ? 20.609 15.438 10.391 1 96 398 VAL A CA 1
ATOM 2994 C C . VAL A 1 398 ? 20.891 14.781 11.734 1 96 398 VAL A C 1
ATOM 2996 O O . VAL A 1 398 ? 21.422 13.672 11.797 1 96 398 VAL A O 1
ATOM 2999 N N . SER A 1 399 ? 20.453 15.43 12.773 1 96.88 399 SER A N 1
ATOM 3000 C CA . SER A 1 399 ? 20.688 14.922 14.117 1 96.88 399 SER A CA 1
ATOM 3001 C C . SER A 1 399 ? 19.438 14.227 14.664 1 96.88 399 SER A C 1
ATOM 3003 O O . SER A 1 399 ? 19.453 13.719 15.781 1 96.88 399 SER A O 1
ATOM 3005 N N . SER A 1 400 ? 18.375 14.219 13.938 1 96.81 400 SER A N 1
ATOM 3006 C CA . SER A 1 400 ? 17.109 13.609 14.312 1 96.81 400 SER A CA 1
ATOM 3007 C C . SER A 1 400 ? 16.547 14.227 15.586 1 96.81 400 SER A C 1
ATOM 3009 O O . SER A 1 400 ? 16.234 13.516 16.531 1 96.81 400 SER A O 1
ATOM 3011 N N . LYS A 1 401 ? 16.469 15.547 15.547 1 97.56 401 LYS A N 1
ATOM 3012 C CA . LYS A 1 401 ? 15.992 16.266 16.719 1 97.56 401 LYS A CA 1
ATOM 3013 C C . LYS A 1 401 ? 14.938 17.297 16.328 1 97.56 401 LYS A C 1
ATOM 3015 O O . LYS A 1 401 ? 14.953 17.828 15.219 1 97.56 401 LYS A O 1
ATOM 3020 N N . LEU A 1 402 ? 14.078 17.516 17.25 1 97.44 402 LEU A N 1
ATOM 3021 C CA . LEU A 1 402 ? 13.133 18.625 17.172 1 97.44 402 LEU A CA 1
ATOM 3022 C C . LEU A 1 402 ? 13.516 19.734 18.141 1 97.44 402 LEU A C 1
ATOM 3024 O O . LEU A 1 402 ? 13.711 19.484 19.328 1 97.44 402 LEU A O 1
ATOM 3028 N N . GLY A 1 403 ? 13.68 20.938 17.625 1 96.62 403 GLY A N 1
ATOM 3029 C CA . GLY A 1 403 ? 13.797 22.125 18.453 1 96.62 403 GLY A CA 1
ATOM 3030 C C . GLY A 1 403 ? 12.508 22.922 18.531 1 96.62 403 GLY A C 1
ATOM 3031 O O . GLY A 1 403 ? 11.797 23.078 17.547 1 96.62 403 GLY A O 1
ATOM 3032 N N . PHE A 1 404 ? 12.172 23.359 19.766 1 95.69 404 PHE A N 1
ATOM 3033 C CA . PHE A 1 404 ? 10.961 24.156 19.875 1 95.69 404 PHE A CA 1
ATOM 3034 C C . PHE A 1 404 ? 11.141 25.281 20.891 1 95.69 404 PHE A C 1
ATOM 3036 O O . PHE A 1 404 ? 11.938 25.141 21.828 1 95.69 404 PHE A O 1
ATOM 3043 N N . SER A 1 405 ? 10.562 26.406 20.734 1 90.94 405 SER A N 1
ATOM 3044 C CA . SER A 1 405 ? 10.664 27.578 21.594 1 90.94 405 SER A CA 1
ATOM 3045 C C . SER A 1 405 ? 9.703 27.484 22.781 1 90.94 405 SER A C 1
ATOM 3047 O O . SER A 1 405 ? 9.891 28.156 23.797 1 90.94 405 SER A O 1
ATOM 3049 N N . SER A 1 406 ? 8.852 26.578 22.922 1 80.69 406 SER A N 1
ATOM 3050 C CA . SER A 1 406 ? 7.781 26.516 23.906 1 80.69 406 SER A CA 1
ATOM 3051 C C . SER A 1 406 ? 7.004 27.828 23.969 1 80.69 406 SER A C 1
ATOM 3053 O O . SER A 1 406 ? 6.816 28.406 25.031 1 80.69 406 SER A O 1
ATOM 3055 N N . SER A 1 407 ? 6.836 28.578 22.984 1 89.25 407 SER A N 1
ATOM 3056 C CA . SER A 1 407 ? 6.02 29.75 22.719 1 89.25 407 SER A CA 1
ATOM 3057 C C . SER A 1 407 ? 6.883 31 22.594 1 89.25 407 SER A C 1
ATOM 3059 O O . SER A 1 407 ? 7.57 31.391 23.531 1 89.25 407 SER A O 1
ATOM 3061 N N . LEU A 1 408 ? 6.719 31.672 21.625 1 90.94 408 LEU A N 1
ATOM 3062 C CA . LEU A 1 408 ? 7.414 32.938 21.375 1 90.94 408 LEU A CA 1
ATOM 3063 C C . LEU A 1 408 ? 6.754 34.062 22.141 1 90.94 408 LEU A C 1
ATOM 3065 O O . LEU A 1 408 ? 7.371 35.125 22.344 1 90.94 408 LEU A O 1
ATOM 3069 N N . LEU A 1 409 ? 5.562 33.812 22.562 1 90 409 LEU A N 1
ATOM 3070 C CA . LEU A 1 409 ? 4.797 34.844 23.25 1 90 409 LEU A CA 1
ATOM 3071 C C . LEU A 1 409 ? 5.441 35.188 24.594 1 90 409 LEU A C 1
ATOM 3073 O O . LEU A 1 409 ? 5.285 36.312 25.094 1 90 409 LEU A O 1
ATOM 3077 N N . LEU A 1 410 ? 6.117 34.219 25.156 1 90.69 410 LEU A N 1
ATOM 3078 C CA . LEU A 1 410 ? 6.82 34.438 26.406 1 90.69 410 LEU A CA 1
ATOM 3079 C C . LEU A 1 410 ? 7.879 35.531 26.25 1 90.69 410 LEU A C 1
ATOM 3081 O O . LEU A 1 410 ? 8.297 36.156 27.219 1 90.69 410 LEU A O 1
ATOM 3085 N N . HIS A 1 411 ? 8.281 35.75 25.047 1 89 411 HIS A N 1
ATOM 3086 C CA . HIS A 1 411 ? 9.32 36.75 24.75 1 89 411 HIS A CA 1
ATOM 3087 C C . HIS A 1 411 ? 8.758 37.938 23.984 1 89 411 HIS A C 1
ATOM 3089 O O . HIS A 1 411 ? 9.492 38.625 23.281 1 89 411 HIS A O 1
ATOM 3095 N N . ASN A 1 412 ? 7.492 38.031 23.953 1 88 412 ASN A N 1
ATOM 3096 C CA . ASN A 1 412 ? 6.789 39.125 23.266 1 88 412 ASN A CA 1
ATOM 3097 C C . ASN A 1 412 ? 7.062 39.094 21.766 1 88 412 ASN A C 1
ATOM 3099 O O . ASN A 1 412 ? 7.254 40.156 21.156 1 88 412 ASN A O 1
ATOM 3103 N N . ALA A 1 413 ? 7.227 37.906 21.312 1 89.31 413 ALA A N 1
ATOM 3104 C CA . ALA A 1 413 ? 7.445 37.719 19.875 1 89.31 413 ALA A CA 1
ATOM 3105 C C . ALA A 1 413 ? 6.344 36.844 19.266 1 89.31 413 ALA A C 1
ATOM 3107 O O . ALA A 1 413 ? 5.59 36.188 20 1 89.31 413 ALA A O 1
ATOM 3108 N N . ARG A 1 414 ? 6.141 36.969 17.906 1 91.62 414 ARG A N 1
ATOM 3109 C CA . ARG A 1 414 ? 5.164 36.219 17.156 1 91.62 414 ARG A CA 1
ATOM 3110 C C . ARG A 1 414 ? 5.75 35.75 15.82 1 91.62 414 ARG A C 1
ATOM 3112 O O . ARG A 1 414 ? 6.77 36.281 15.367 1 91.62 414 ARG A O 1
ATOM 3119 N N . CYS A 1 415 ? 5.105 34.75 15.328 1 93 415 CYS A N 1
ATOM 3120 C CA . CYS A 1 415 ? 5.547 34.25 14.031 1 93 415 CYS A CA 1
ATOM 3121 C C . CYS A 1 415 ? 5.133 35.188 12.914 1 93 415 CYS A C 1
ATOM 3123 O O . CYS A 1 415 ? 5.793 35.281 11.875 1 93 415 CYS A O 1
ATOM 3125 N N . SER A 1 416 ? 4.016 36 12.938 1 85.5 416 SER A N 1
ATOM 3126 C CA . SER A 1 416 ? 3.537 36.938 11.938 1 85.5 416 SER A CA 1
ATOM 3127 C C . SER A 1 416 ? 4.457 38.156 11.836 1 85.5 416 SER A C 1
ATOM 3129 O O . SER A 1 416 ? 4.391 38.938 10.867 1 85.5 416 SER A O 1
ATOM 3131 N N . ASN A 1 417 ? 5.105 38.719 12.852 1 62.66 417 ASN A N 1
ATOM 3132 C CA . ASN A 1 417 ? 5.711 40.062 12.922 1 62.66 417 ASN A CA 1
ATOM 3133 C C . ASN A 1 417 ? 7.035 40.094 12.164 1 62.66 417 ASN A C 1
ATOM 3135 O O . ASN A 1 417 ? 7.57 41.188 11.914 1 62.66 417 ASN A O 1
ATOM 3139 N N . SER A 1 418 ? 7.867 39.094 11.633 1 46.75 418 SER A N 1
ATOM 3140 C CA . SER A 1 418 ? 9.211 39.625 11.453 1 46.75 418 SER A CA 1
ATOM 3141 C C . SER A 1 418 ? 9.367 40.281 10.094 1 46.75 418 SER A C 1
ATOM 3143 O O . SER A 1 418 ? 8.672 39.938 9.141 1 46.75 418 SER A O 1
ATOM 3145 N N . MET B 1 1 ? -80.125 -38.562 1.434 1 21.83 1 MET B N 1
ATOM 3146 C CA . MET B 1 1 ? -79.438 -38.594 0.164 1 21.83 1 MET B CA 1
ATOM 3147 C C . MET B 1 1 ? -78.062 -37.969 0.31 1 21.83 1 MET B C 1
ATOM 3149 O O . MET B 1 1 ? -77.438 -37.625 -0.688 1 21.83 1 MET B O 1
ATOM 3153 N N . ALA B 1 2 ? -77.625 -37.531 1.539 1 35.97 2 ALA B N 1
ATOM 3154 C CA . ALA B 1 2 ? -76.5 -36.562 1.629 1 35.97 2 ALA B CA 1
ATOM 3155 C C . ALA B 1 2 ? -75.188 -37.156 1.077 1 35.97 2 ALA B C 1
ATOM 3157 O O . ALA B 1 2 ? -74.75 -38.188 1.568 1 35.97 2 ALA B O 1
ATOM 3158 N N . SER B 1 3 ? -74.812 -36.875 -0.249 1 27.14 3 SER B N 1
ATOM 3159 C CA . SER B 1 3 ? -73.688 -37.281 -1.073 1 27.14 3 SER B CA 1
ATOM 3160 C C . SER B 1 3 ? -72.375 -36.688 -0.552 1 27.14 3 SER B C 1
ATOM 3162 O O . SER B 1 3 ? -72.312 -35.469 -0.353 1 27.14 3 SER B O 1
ATOM 3164 N N . PHE B 1 4 ? -71.562 -37.438 0.142 1 37.41 4 PHE B N 1
ATOM 3165 C CA . PHE B 1 4 ? -70.25 -37.156 0.633 1 37.41 4 PHE B CA 1
ATOM 3166 C C . PHE B 1 4 ? -69.25 -36.938 -0.525 1 37.41 4 PHE B C 1
ATOM 3168 O O . PHE B 1 4 ? -68.938 -37.906 -1.195 1 37.41 4 PHE B O 1
ATOM 3175 N N . ALA B 1 5 ? -69.375 -35.75 -1.305 1 38.94 5 ALA B N 1
ATOM 3176 C CA . ALA B 1 5 ? -68.375 -35.375 -2.318 1 38.94 5 ALA B CA 1
ATOM 3177 C C . ALA B 1 5 ? -67 -35.312 -1.731 1 38.94 5 ALA B C 1
ATOM 3179 O O . ALA B 1 5 ? -66.688 -34.562 -0.787 1 38.94 5 ALA B O 1
ATOM 3180 N N . THR B 1 6 ? -66.188 -36.438 -1.877 1 35.62 6 THR B N 1
ATOM 3181 C CA . THR B 1 6 ? -64.75 -36.531 -1.551 1 35.62 6 THR B CA 1
ATOM 3182 C C . THR B 1 6 ? -63.906 -35.625 -2.455 1 35.62 6 THR B C 1
ATOM 3184 O O . THR B 1 6 ? -63.875 -35.844 -3.672 1 35.62 6 THR B O 1
ATOM 3187 N N . LEU B 1 7 ? -63.719 -34.312 -2.225 1 38.06 7 LEU B N 1
ATOM 3188 C CA . LEU B 1 7 ? -62.844 -33.406 -2.918 1 38.06 7 LEU B CA 1
ATOM 3189 C C . LEU B 1 7 ? -61.375 -33.875 -2.805 1 38.06 7 LEU B C 1
ATOM 3191 O O . LEU B 1 7 ? -60.812 -33.906 -1.705 1 38.06 7 LEU B O 1
ATOM 3195 N N . PHE B 1 8 ? -60.906 -34.719 -3.73 1 35.62 8 PHE B N 1
ATOM 3196 C CA . PHE B 1 8 ? -59.5 -35.031 -3.926 1 35.62 8 PHE B CA 1
ATOM 3197 C C . PHE B 1 8 ? -58.719 -33.781 -4.297 1 35.62 8 PHE B C 1
ATOM 3199 O O . PHE B 1 8 ? -58.906 -33.219 -5.371 1 35.62 8 PHE B O 1
ATOM 3206 N N . SER B 1 9 ? -58.312 -32.969 -3.365 1 39.41 9 SER B N 1
ATOM 3207 C CA . SER B 1 9 ? -57.375 -31.891 -3.646 1 39.41 9 SER B CA 1
ATOM 3208 C C . SER B 1 9 ? -56.031 -32.438 -4.168 1 39.41 9 SER B C 1
ATOM 3210 O O . SER B 1 9 ? -55.375 -33.25 -3.498 1 39.41 9 SER B O 1
ATOM 3212 N N . LEU B 1 10 ? -55.781 -32.5 -5.492 1 37.28 10 LEU B N 1
ATOM 3213 C CA . LEU B 1 10 ? -54.5 -32.75 -6.125 1 37.28 10 LEU B CA 1
ATOM 3214 C C . LEU B 1 10 ? -53.469 -31.734 -5.652 1 37.28 10 LEU B C 1
ATOM 3216 O O . LEU B 1 10 ? -53.594 -30.547 -5.949 1 37.28 10 LEU B O 1
ATOM 3220 N N . LEU B 1 11 ? -52.719 -32.031 -4.621 1 38.06 11 LEU B N 1
ATOM 3221 C CA . LEU B 1 11 ? -51.5 -31.312 -4.238 1 38.06 11 LEU B CA 1
ATOM 3222 C C . LEU B 1 11 ? -50.469 -31.328 -5.363 1 38.06 11 LEU B C 1
ATOM 3224 O O . LEU B 1 11 ? -49.938 -32.406 -5.695 1 38.06 11 LEU B O 1
ATOM 3228 N N . THR B 1 12 ? -50.594 -30.422 -6.262 1 39.44 12 THR B N 1
ATOM 3229 C CA . THR B 1 12 ? -49.5 -30.203 -7.199 1 39.44 12 THR B CA 1
ATOM 3230 C C . THR B 1 12 ? -48.219 -29.938 -6.457 1 39.44 12 THR B C 1
ATOM 3232 O O . THR B 1 12 ? -48.094 -28.953 -5.723 1 39.44 12 THR B O 1
ATOM 3235 N N . ILE B 1 13 ? -47.438 -30.906 -6.172 1 40.91 13 ILE B N 1
ATOM 3236 C CA . ILE B 1 13 ? -46.031 -30.734 -5.742 1 40.91 13 ILE B CA 1
ATOM 3237 C C . ILE B 1 13 ? -45.281 -29.891 -6.773 1 40.91 13 ILE B C 1
ATOM 3239 O O . ILE B 1 13 ? -45.094 -30.312 -7.918 1 40.91 13 ILE B O 1
ATOM 3243 N N . ALA B 1 14 ? -45.281 -28.609 -6.633 1 43.38 14 ALA B N 1
ATOM 3244 C CA . ALA B 1 14 ? -44.344 -27.766 -7.332 1 43.38 14 ALA B CA 1
ATOM 3245 C C . ALA B 1 14 ? -42.906 -28.312 -7.199 1 43.38 14 ALA B C 1
ATOM 3247 O O . ALA B 1 14 ? -42.344 -28.312 -6.109 1 43.38 14 ALA B O 1
ATOM 3248 N N . ILE B 1 15 ? -42.594 -29.25 -8.047 1 37.78 15 ILE B N 1
ATOM 3249 C CA . ILE B 1 15 ? -41.188 -29.547 -8.18 1 37.78 15 ILE B CA 1
ATOM 3250 C C . ILE B 1 15 ? -40.406 -28.25 -8.398 1 37.78 15 ILE B C 1
ATOM 3252 O O . ILE B 1 15 ? -40.531 -27.609 -9.445 1 37.78 15 ILE B O 1
ATOM 3256 N N . LEU B 1 16 ? -40.125 -27.547 -7.422 1 38.47 16 LEU B N 1
ATOM 3257 C CA . LEU B 1 16 ? -39.094 -26.531 -7.527 1 38.47 16 LEU B CA 1
ATOM 3258 C C . LEU B 1 16 ? -37.844 -27.109 -8.148 1 38.47 16 LEU B C 1
ATOM 3260 O O . LEU B 1 16 ? -37.125 -27.922 -7.52 1 38.47 16 LEU B O 1
ATOM 3264 N N . SER B 1 17 ? -37.844 -27.266 -9.422 1 36.72 17 SER B N 1
ATOM 3265 C CA . SER B 1 17 ? -36.531 -27.406 -10.07 1 36.72 17 SER B CA 1
ATOM 3266 C C . SER B 1 17 ? -35.562 -26.375 -9.555 1 36.72 17 SER B C 1
ATOM 3268 O O . SER B 1 17 ? -35.688 -25.172 -9.836 1 36.72 17 SER B O 1
ATOM 3270 N N . PHE B 1 18 ? -35 -26.578 -8.438 1 37.84 18 PHE B N 1
ATOM 3271 C CA . PHE B 1 18 ? -33.781 -25.844 -8.188 1 37.84 18 PHE B CA 1
ATOM 3272 C C . PHE B 1 18 ? -32.875 -25.828 -9.422 1 37.84 18 PHE B C 1
ATOM 3274 O O . PHE B 1 18 ? -32.375 -26.875 -9.828 1 37.84 18 PHE B O 1
ATOM 3281 N N . SER B 1 19 ? -33.25 -25.109 -10.359 1 42.34 19 SER B N 1
ATOM 3282 C CA . SER B 1 19 ? -32.219 -24.828 -11.367 1 42.34 19 SER B CA 1
ATOM 3283 C C . SER B 1 19 ? -30.828 -24.719 -10.742 1 42.34 19 SER B C 1
ATOM 3285 O O . SER B 1 19 ? -30.562 -23.766 -9.992 1 42.34 19 SER B O 1
ATOM 3287 N N . CYS B 1 20 ? -30.203 -25.719 -10.211 1 47.78 20 CYS B N 1
ATOM 3288 C CA . CYS B 1 20 ? -28.859 -25.828 -9.648 1 47.78 20 CYS B CA 1
ATOM 3289 C C . CYS B 1 20 ? -27.859 -25.016 -10.461 1 47.78 20 CYS B C 1
ATOM 3291 O O . CYS B 1 20 ? -27.703 -25.25 -11.664 1 47.78 20 CYS B O 1
ATOM 3293 N N . SER B 1 21 ? -27.688 -23.781 -10.312 1 58.31 21 SER B N 1
ATOM 3294 C CA . SER B 1 21 ? -26.641 -22.953 -10.906 1 58.31 21 SER B CA 1
ATOM 3295 C C . SER B 1 21 ? -25.375 -23.75 -11.156 1 58.31 21 SER B C 1
ATOM 3297 O O . SER B 1 21 ? -24.844 -24.391 -10.242 1 58.31 21 SER B O 1
ATOM 3299 N N . SER B 1 22 ? -25.078 -24.25 -12.484 1 77.06 22 SER B N 1
ATOM 3300 C CA . SER B 1 22 ? -24.047 -25.172 -12.961 1 77.06 22 SER B CA 1
ATOM 3301 C C . SER B 1 22 ? -22.656 -24.594 -12.773 1 77.06 22 SER B C 1
ATOM 3303 O O . SER B 1 22 ? -22.438 -23.391 -12.945 1 77.06 22 SER B O 1
ATOM 3305 N N . GLN B 1 23 ? -21.734 -25.297 -12.156 1 88.12 23 GLN B N 1
ATOM 3306 C CA . GLN B 1 23 ? -20.312 -25.047 -12 1 88.12 23 GLN B CA 1
ATOM 3307 C C . GLN B 1 23 ? -19.656 -24.719 -13.344 1 88.12 23 GLN B C 1
ATOM 3309 O O . GLN B 1 23 ? -20.172 -25.109 -14.391 1 88.12 23 GLN B O 1
ATOM 3314 N N . PHE B 1 24 ? -18.766 -23.828 -13.297 1 92.62 24 PHE B N 1
ATOM 3315 C CA . PHE B 1 24 ? -18.047 -23.484 -14.516 1 92.62 24 PHE B CA 1
ATOM 3316 C C . PHE B 1 24 ? -16.781 -24.328 -14.664 1 92.62 24 PHE B C 1
ATOM 3318 O O . PHE B 1 24 ? -16.094 -24.609 -13.68 1 92.62 24 PHE B O 1
ATOM 3325 N N . ILE B 1 25 ? -16.578 -24.75 -15.891 1 93.62 25 ILE B N 1
ATOM 3326 C CA . ILE B 1 25 ? -15.344 -25.484 -16.203 1 93.62 25 ILE B CA 1
ATOM 3327 C C . ILE B 1 25 ? -14.562 -24.734 -17.281 1 93.62 25 ILE B C 1
ATOM 3329 O O . ILE B 1 25 ? -15.102 -24.438 -18.359 1 93.62 25 ILE B O 1
ATOM 3333 N N . LEU B 1 26 ? -13.344 -24.375 -16.984 1 95.5 26 LEU B N 1
ATOM 3334 C CA . LEU B 1 26 ? -12.453 -23.734 -17.938 1 95.5 26 LEU B CA 1
ATOM 3335 C C . LEU B 1 26 ? -11.273 -24.641 -18.281 1 95.5 26 LEU B C 1
ATOM 3337 O O . LEU B 1 26 ? -10.688 -25.266 -17.391 1 95.5 26 LEU B O 1
ATOM 3341 N N . PRO B 1 27 ? -10.992 -24.766 -19.547 1 95.38 27 PRO B N 1
ATOM 3342 C CA . PRO B 1 27 ? -9.812 -25.547 -19.906 1 95.38 27 PRO B CA 1
ATOM 3343 C C . PRO B 1 27 ? -8.508 -24.859 -19.5 1 95.38 27 PRO B C 1
ATOM 3345 O O . PRO B 1 27 ? -8.406 -23.641 -19.562 1 95.38 27 PRO B O 1
ATOM 3348 N N . ILE B 1 28 ? -7.527 -25.609 -19.109 1 97.38 28 ILE B N 1
ATOM 3349 C CA . ILE B 1 28 ? -6.215 -25.078 -18.766 1 97.38 28 ILE B CA 1
ATOM 3350 C C . ILE B 1 28 ? -5.176 -25.562 -19.766 1 97.38 28 ILE B C 1
ATOM 3352 O O . ILE B 1 28 ? -5.078 -26.766 -20.031 1 97.38 28 ILE B O 1
ATOM 3356 N N . GLU B 1 29 ? -4.473 -24.656 -20.312 1 96.94 29 GLU B N 1
ATOM 3357 C CA . GLU B 1 29 ? -3.334 -24.969 -21.172 1 96.94 29 GLU B CA 1
ATOM 3358 C C . GLU B 1 29 ? -2.016 -24.641 -20.484 1 96.94 29 GLU B C 1
ATOM 3360 O O . GLU B 1 29 ? -1.936 -23.672 -19.719 1 96.94 29 GLU B O 1
ATOM 3365 N N . LYS B 1 30 ? -1.054 -25.453 -20.703 1 96.88 30 LYS B N 1
ATOM 3366 C CA . LYS B 1 30 ? 0.3 -25.172 -20.234 1 96.88 30 LYS B CA 1
ATOM 3367 C C . LYS B 1 30 ? 1.153 -24.578 -21.359 1 96.88 30 LYS B C 1
ATOM 3369 O O . LYS B 1 30 ? 1.214 -25.125 -22.453 1 96.88 30 LYS B O 1
ATOM 3374 N N . ASP B 1 31 ? 1.718 -23.438 -21.094 1 96.88 31 ASP B N 1
ATOM 3375 C CA . ASP B 1 31 ? 2.658 -22.875 -22.062 1 96.88 31 ASP B CA 1
ATOM 3376 C C . ASP B 1 31 ? 4.023 -23.547 -21.953 1 96.88 31 ASP B C 1
ATOM 3378 O O . ASP B 1 31 ? 4.68 -23.469 -20.922 1 96.88 31 ASP B O 1
ATOM 3382 N N . PRO B 1 32 ? 4.461 -24.172 -23 1 92.44 32 PRO B N 1
ATOM 3383 C CA . PRO B 1 32 ? 5.695 -24.953 -22.906 1 92.44 32 PRO B CA 1
ATOM 3384 C C . PRO B 1 32 ? 6.934 -24.078 -22.719 1 92.44 32 PRO B C 1
ATOM 3386 O O . PRO B 1 32 ? 7.961 -24.562 -22.234 1 92.44 32 PRO B O 1
ATOM 3389 N N . LEU B 1 33 ? 6.844 -22.859 -23.094 1 93.38 33 LEU B N 1
ATOM 3390 C CA . LEU B 1 33 ? 8.016 -21.984 -23 1 93.38 33 LEU B CA 1
ATOM 3391 C C . LEU B 1 33 ? 8.164 -21.422 -21.594 1 93.38 33 LEU B C 1
ATOM 3393 O O . LEU B 1 33 ? 9.258 -21.438 -21.016 1 93.38 33 LEU B O 1
ATOM 3397 N N . THR B 1 34 ? 7.078 -20.953 -21 1 95.56 34 THR B N 1
ATOM 3398 C CA . THR B 1 34 ? 7.137 -20.312 -19.688 1 95.56 34 THR B CA 1
ATOM 3399 C C . THR B 1 34 ? 6.789 -21.297 -18.578 1 95.56 34 THR B C 1
ATOM 3401 O O . THR B 1 34 ? 7.039 -21.047 -17.406 1 95.56 34 THR B O 1
ATOM 3404 N N . ASN B 1 35 ? 6.199 -22.422 -18.922 1 95.75 35 ASN B N 1
ATOM 3405 C CA . ASN B 1 35 ? 5.699 -23.422 -17.984 1 95.75 35 ASN B CA 1
ATOM 3406 C C . ASN B 1 35 ? 4.562 -22.875 -17.125 1 95.75 35 ASN B C 1
ATOM 3408 O O . ASN B 1 35 ? 4.254 -23.438 -16.078 1 95.75 35 ASN B O 1
ATOM 3412 N N . LEU B 1 36 ? 3.971 -21.766 -17.578 1 98.19 36 LEU B N 1
ATOM 3413 C CA . LEU B 1 36 ? 2.801 -21.203 -16.891 1 98.19 36 LEU B CA 1
ATOM 3414 C C . LEU B 1 36 ? 1.515 -21.766 -17.5 1 98.19 36 LEU B C 1
ATOM 3416 O O . LEU B 1 36 ? 1.546 -22.438 -18.531 1 98.19 36 LEU B O 1
ATOM 3420 N N . PHE B 1 37 ? 0.462 -21.562 -16.812 1 98.5 37 PHE B N 1
ATOM 3421 C CA . PHE B 1 37 ? -0.837 -22.094 -17.188 1 98.5 37 PHE B CA 1
ATOM 3422 C C . PHE B 1 37 ? -1.82 -20.984 -17.5 1 98.5 37 PHE B C 1
ATOM 3424 O O . PHE B 1 37 ? -1.845 -19.953 -16.812 1 98.5 37 PHE B O 1
ATOM 3431 N N . TYR B 1 38 ? -2.576 -21.125 -18.5 1 98.19 38 TYR B N 1
ATOM 3432 C CA . TYR B 1 38 ? -3.537 -20.078 -18.859 1 98.19 38 TYR B CA 1
ATOM 3433 C C . TYR B 1 38 ? -4.836 -20.703 -19.359 1 98.19 38 TYR B C 1
ATOM 3435 O O . TYR B 1 38 ? -4.906 -21.906 -19.609 1 98.19 38 TYR B O 1
ATOM 3443 N N . THR B 1 39 ? -5.863 -19.984 -19.375 1 97.38 39 THR B N 1
ATOM 3444 C CA . THR B 1 39 ? -7.168 -20.344 -19.906 1 97.38 39 THR B CA 1
ATOM 3445 C C . THR B 1 39 ? -7.715 -19.25 -20.828 1 97.38 39 THR B C 1
ATOM 3447 O O . THR B 1 39 ? -7.188 -18.141 -20.844 1 97.38 39 THR B O 1
ATOM 3450 N N . SER B 1 40 ? -8.68 -19.625 -21.594 1 96.19 40 SER B N 1
ATOM 3451 C CA . SER B 1 40 ? -9.297 -18.672 -22.516 1 96.19 40 SER B CA 1
ATOM 3452 C C . SER B 1 40 ? -10.703 -18.297 -22.047 1 96.19 40 SER B C 1
ATOM 3454 O O . SER B 1 40 ? -11.5 -19.156 -21.703 1 96.19 40 SER B O 1
ATOM 3456 N N . VAL B 1 41 ? -10.93 -16.984 -22.047 1 96.31 41 VAL B N 1
ATOM 3457 C CA . VAL B 1 41 ? -12.266 -16.484 -21.719 1 96.31 41 VAL B CA 1
ATOM 3458 C C . VAL B 1 41 ? -12.68 -15.398 -22.703 1 96.31 41 VAL B C 1
ATOM 3460 O O . VAL B 1 41 ? -11.828 -14.812 -23.375 1 96.31 41 VAL B O 1
ATOM 3463 N N . GLY B 1 42 ? -13.992 -15.234 -22.828 1 95.69 42 GLY B N 1
ATOM 3464 C CA . GLY B 1 42 ? -14.523 -14.109 -23.578 1 95.69 42 GLY B CA 1
ATOM 3465 C C . GLY B 1 42 ? -14.953 -12.953 -22.688 1 95.69 42 GLY B C 1
ATOM 3466 O O . GLY B 1 42 ? -15.562 -13.172 -21.641 1 95.69 42 GLY B O 1
ATOM 3467 N N . ILE B 1 43 ? -14.625 -11.711 -23.156 1 95.62 43 ILE B N 1
ATOM 3468 C CA . ILE B 1 43 ? -15.008 -10.547 -22.359 1 95.62 43 ILE B CA 1
ATOM 3469 C C . ILE B 1 43 ? -15.625 -9.484 -23.266 1 95.62 43 ILE B C 1
ATOM 3471 O O . ILE B 1 43 ? -15.133 -9.242 -24.375 1 95.62 43 ILE B O 1
ATOM 3475 N N . GLY B 1 44 ? -16.75 -8.992 -22.828 1 95.81 44 GLY B N 1
ATOM 3476 C CA . GLY B 1 44 ? -17.297 -7.797 -23.453 1 95.81 44 GLY B CA 1
ATOM 3477 C C . GLY B 1 44 ? -18.281 -8.109 -24.562 1 95.81 44 GLY B C 1
ATOM 3478 O O . GLY B 1 44 ? -18.5 -9.273 -24.906 1 95.81 44 GLY B O 1
ATOM 3479 N N . THR B 1 45 ? -18.844 -7.004 -25.031 1 94.62 45 THR B N 1
ATOM 3480 C CA . THR B 1 45 ? -19.734 -7.027 -26.188 1 94.62 45 THR B CA 1
ATOM 3481 C C . THR B 1 45 ? -19.25 -6.066 -27.266 1 94.62 45 THR B C 1
ATOM 3483 O O . THR B 1 45 ? -19.297 -4.848 -27.094 1 94.62 45 THR B O 1
ATOM 3486 N N . PRO B 1 46 ? -18.906 -6.512 -28.484 1 94.38 46 PRO B N 1
ATOM 3487 C CA . PRO B 1 46 ? -18.891 -7.941 -28.797 1 94.38 46 PRO B CA 1
ATOM 3488 C C . PRO B 1 46 ? -17.859 -8.719 -28 1 94.38 46 PRO B C 1
ATOM 3490 O O . PRO B 1 46 ? -17 -8.117 -27.328 1 94.38 46 PRO B O 1
ATOM 3493 N N . GLN B 1 47 ? -17.984 -9.953 -28.047 1 93.94 47 GLN B N 1
ATOM 3494 C CA . GLN B 1 47 ? -17.109 -10.836 -27.297 1 93.94 47 GLN B CA 1
ATOM 3495 C C . GLN B 1 47 ? -15.688 -10.812 -27.875 1 93.94 47 GLN B C 1
ATOM 3497 O O . GLN B 1 47 ? -15.5 -10.969 -29.078 1 93.94 47 GLN B O 1
ATOM 3502 N N . HIS B 1 48 ? -14.695 -10.516 -27 1 94.56 48 HIS B N 1
ATOM 3503 C CA . HIS B 1 48 ? -13.281 -10.617 -27.328 1 94.56 48 HIS B CA 1
ATOM 3504 C C . HIS B 1 48 ? -12.617 -11.734 -26.516 1 94.56 48 HIS B C 1
ATOM 3506 O O . HIS B 1 48 ? -12.781 -11.812 -25.297 1 94.56 48 HIS B O 1
ATOM 3512 N N . ASN B 1 49 ? -11.906 -12.57 -27.172 1 94.19 49 ASN B N 1
ATOM 3513 C CA . ASN B 1 49 ? -11.266 -13.703 -26.5 1 94.19 49 ASN B CA 1
ATOM 3514 C C . ASN B 1 49 ? -9.922 -13.312 -25.906 1 94.19 49 ASN B C 1
ATOM 3516 O O . ASN B 1 49 ? -9.102 -12.672 -26.562 1 94.19 49 ASN B O 1
ATOM 3520 N N . PHE B 1 50 ? -9.734 -13.625 -24.672 1 96.19 50 PHE B N 1
ATOM 3521 C CA . PHE B 1 50 ? -8.492 -13.359 -23.953 1 96.19 50 PHE B CA 1
ATOM 3522 C C . PHE B 1 50 ? -7.918 -14.648 -23.359 1 96.19 50 PHE B C 1
ATOM 3524 O O . PHE B 1 50 ? -8.633 -15.406 -22.703 1 96.19 50 PHE B O 1
ATOM 3531 N N . ASN B 1 51 ? -6.672 -14.922 -23.656 1 97.75 51 ASN B N 1
ATOM 3532 C CA . ASN B 1 51 ? -5.926 -15.883 -22.844 1 97.75 51 ASN B CA 1
ATOM 3533 C C . ASN B 1 51 ? -5.422 -15.242 -21.547 1 97.75 51 ASN B C 1
ATOM 3535 O O . ASN B 1 51 ? -4.641 -14.289 -21.594 1 97.75 51 ASN B O 1
ATOM 3539 N N . LEU B 1 52 ? -5.898 -15.703 -20.422 1 98.5 52 LEU B N 1
ATOM 3540 C CA . LEU B 1 52 ? -5.492 -15.172 -19.125 1 98.5 52 LEU B CA 1
ATOM 3541 C C . LEU B 1 52 ? -4.691 -16.203 -18.344 1 98.5 52 LEU B C 1
ATOM 3543 O O . LEU B 1 52 ? -5.117 -17.359 -18.203 1 98.5 52 LEU B O 1
ATOM 3547 N N . VAL B 1 53 ? -3.514 -15.781 -17.891 1 98.88 53 VAL B N 1
ATOM 3548 C CA . VAL B 1 53 ? -2.693 -16.656 -17.062 1 98.88 53 VAL B CA 1
ATOM 3549 C C . VAL B 1 53 ? -3.375 -16.891 -15.711 1 98.88 53 VAL B C 1
ATOM 3551 O O . VAL B 1 53 ? -3.906 -15.945 -15.117 1 98.88 53 VAL B O 1
ATOM 3554 N N . ILE B 1 54 ? -3.361 -18.094 -15.266 1 98.81 54 ILE B N 1
ATOM 3555 C CA . ILE B 1 54 ? -4.027 -18.469 -14.023 1 98.81 54 ILE B CA 1
ATOM 3556 C C . ILE B 1 54 ? -3.096 -18.219 -12.844 1 98.81 54 ILE B C 1
ATOM 3558 O O . ILE B 1 54 ? -2.027 -18.828 -12.742 1 98.81 54 ILE B O 1
ATOM 3562 N N . ASP B 1 55 ? -3.475 -17.297 -12.008 1 98.75 55 ASP B N 1
ATOM 3563 C CA . ASP B 1 55 ? -2.717 -16.969 -10.797 1 98.75 55 ASP B CA 1
ATOM 3564 C C . ASP B 1 55 ? -3.535 -17.25 -9.539 1 98.75 55 ASP B C 1
ATOM 3566 O O . ASP B 1 55 ? -4.367 -16.438 -9.141 1 98.75 55 ASP B O 1
ATOM 3570 N N . ILE B 1 56 ? -3.24 -18.328 -8.844 1 98.44 56 ILE B N 1
ATOM 3571 C CA . ILE B 1 56 ? -3.994 -18.688 -7.648 1 98.44 56 ILE B CA 1
ATOM 3572 C C . ILE B 1 56 ? -3.803 -17.625 -6.574 1 98.44 56 ILE B C 1
ATOM 3574 O O . ILE B 1 56 ? -4.656 -17.453 -5.699 1 98.44 56 ILE B O 1
ATOM 3578 N N . GLY B 1 57 ? -2.713 -16.891 -6.633 1 97.88 57 GLY B N 1
ATOM 3579 C CA . GLY B 1 57 ? -2.449 -15.828 -5.68 1 97.88 57 GLY B CA 1
ATOM 3580 C C . GLY B 1 57 ? -2.758 -14.453 -6.227 1 97.88 57 GLY B C 1
ATOM 3581 O O . GLY B 1 57 ? -2.428 -13.438 -5.602 1 97.88 57 GLY B O 1
ATOM 3582 N N . GLY B 1 58 ? -3.344 -14.398 -7.391 1 97.81 58 GLY B N 1
ATOM 3583 C CA . GLY B 1 58 ? -3.672 -13.117 -7.996 1 97.81 58 GLY B CA 1
ATOM 3584 C C . GLY B 1 58 ? -4.922 -12.484 -7.414 1 97.81 58 GLY B C 1
ATOM 3585 O O . GLY B 1 58 ? -5.973 -13.125 -7.344 1 97.81 58 GLY B O 1
ATOM 3586 N N . PRO B 1 59 ? -4.855 -11.266 -7.016 1 96.12 59 PRO B N 1
ATOM 3587 C CA . PRO B 1 59 ? -5.969 -10.656 -6.281 1 96.12 59 PRO B CA 1
ATOM 3588 C C . PRO B 1 59 ? -7.117 -10.234 -7.195 1 96.12 59 PRO B C 1
ATOM 3590 O O . PRO B 1 59 ? -8.227 -9.977 -6.719 1 96.12 59 PRO B O 1
ATOM 3593 N N . THR B 1 60 ? -6.859 -10.086 -8.531 1 95.69 60 THR B N 1
ATOM 3594 C CA . THR B 1 60 ? -7.895 -9.586 -9.43 1 95.69 60 THR B CA 1
ATOM 3595 C C . THR B 1 60 ? -7.773 -10.227 -10.805 1 95.69 60 THR B C 1
ATOM 3597 O O . THR B 1 60 ? -6.773 -10.883 -11.102 1 95.69 60 THR B O 1
ATOM 3600 N N . ILE B 1 61 ? -8.844 -10.117 -11.531 1 97.62 61 ILE B N 1
ATOM 3601 C CA . ILE B 1 61 ? -8.781 -10.359 -12.969 1 97.62 61 ILE B CA 1
ATOM 3602 C C . ILE B 1 61 ? -8.398 -9.078 -13.695 1 97.62 61 ILE B C 1
ATOM 3604 O O . ILE B 1 61 ? -8.961 -8.008 -13.43 1 97.62 61 ILE B O 1
ATOM 3608 N N . TRP B 1 62 ? -7.41 -9.18 -14.516 1 97.69 62 TRP B N 1
ATOM 3609 C CA . TRP B 1 62 ? -7.109 -8.008 -15.328 1 97.69 62 TRP B CA 1
ATOM 3610 C C . TRP B 1 62 ? -6.66 -8.422 -16.734 1 97.69 62 TRP B C 1
ATOM 3612 O O . TRP B 1 62 ? -6.203 -9.547 -16.938 1 97.69 62 TRP B O 1
ATOM 3622 N N . TYR B 1 63 ? -6.883 -7.598 -17.703 1 97.62 63 TYR B N 1
ATOM 3623 C CA . TYR B 1 63 ? -6.531 -7.867 -19.094 1 97.62 63 TYR B CA 1
ATOM 3624 C C . TYR B 1 63 ? -6.105 -6.59 -19.812 1 97.62 63 TYR B C 1
ATOM 3626 O O . TYR B 1 63 ? -6.367 -5.484 -19.328 1 97.62 63 TYR B O 1
ATOM 3634 N N . ASP B 1 64 ? -5.438 -6.789 -20.875 1 96.38 64 ASP B N 1
ATOM 3635 C CA . ASP B 1 64 ? -4.977 -5.703 -21.734 1 96.38 64 ASP B CA 1
ATOM 3636 C C . ASP B 1 64 ? -6.098 -5.207 -22.641 1 96.38 64 ASP B C 1
ATOM 3638 O O . ASP B 1 64 ? -6.355 -5.797 -23.688 1 96.38 64 ASP B O 1
ATOM 3642 N N . CYS B 1 65 ? -6.742 -4.102 -22.188 1 92.75 65 CYS B N 1
ATOM 3643 C CA . CYS B 1 65 ? -7.746 -3.498 -23.062 1 92.75 65 CYS B CA 1
ATOM 3644 C C . CYS B 1 65 ? -7.102 -2.564 -24.078 1 92.75 65 CYS B C 1
ATOM 3646 O O . CYS B 1 65 ? -7.262 -1.345 -24 1 92.75 65 CYS B O 1
ATOM 3648 N N . ASN B 1 66 ? -6.445 -3.145 -24.984 1 83.06 66 ASN B N 1
ATOM 3649 C CA . ASN B 1 66 ? -5.664 -2.412 -25.969 1 83.06 66 ASN B CA 1
ATOM 3650 C C . ASN B 1 66 ? -6.547 -1.502 -26.812 1 83.06 66 ASN B C 1
ATOM 3652 O O . ASN B 1 66 ? -7.754 -1.404 -26.578 1 83.06 66 ASN B O 1
ATOM 3656 N N . LYS B 1 67 ? -5.957 -0.867 -27.719 1 76.94 67 LYS B N 1
ATOM 3657 C CA . LYS B 1 67 ? -6.625 0.156 -28.516 1 76.94 67 LYS B CA 1
ATOM 3658 C C . LYS B 1 67 ? -7.777 -0.439 -29.328 1 76.94 67 LYS B C 1
ATOM 3660 O O . LYS B 1 67 ? -8.711 0.272 -29.703 1 76.94 67 LYS B O 1
ATOM 3665 N N . ASN B 1 68 ? -7.793 -1.723 -29.453 1 80.69 68 ASN B N 1
ATOM 3666 C CA . ASN B 1 68 ? -8.82 -2.342 -30.266 1 80.69 68 ASN B CA 1
ATOM 3667 C C . ASN B 1 68 ? -9.938 -2.947 -29.422 1 80.69 68 ASN B C 1
ATOM 3669 O O . ASN B 1 68 ? -10.914 -3.479 -29.953 1 80.69 68 ASN B O 1
ATOM 3673 N N . TYR B 1 69 ? -9.695 -2.857 -28.188 1 88.88 69 TYR B N 1
ATOM 3674 C CA . TYR B 1 69 ? -10.75 -3.387 -27.328 1 88.88 69 TYR B CA 1
ATOM 3675 C C . TYR B 1 69 ? -11.852 -2.357 -27.125 1 88.88 69 TYR B C 1
ATOM 3677 O O . TYR B 1 69 ? -11.594 -1.232 -26.688 1 88.88 69 TYR B O 1
ATOM 3685 N N . ASN B 1 70 ? -13.008 -2.701 -27.516 1 91 70 ASN B N 1
ATOM 3686 C CA . ASN B 1 70 ? -14.219 -1.929 -27.234 1 91 70 ASN B CA 1
ATOM 3687 C C . ASN B 1 70 ? -15.367 -2.826 -26.797 1 91 70 ASN B C 1
ATOM 3689 O O . ASN B 1 70 ? -15.453 -3.984 -27.203 1 91 70 ASN B O 1
ATOM 3693 N N . SER B 1 71 ? -16.094 -2.379 -25.859 1 95.19 71 SER B N 1
ATOM 3694 C CA . SER B 1 71 ? -17.219 -3.139 -25.328 1 95.19 71 SER B CA 1
ATOM 3695 C C . SER B 1 71 ? -18.375 -2.219 -24.953 1 95.19 71 SER B C 1
ATOM 3697 O O . SER B 1 71 ? -18.219 -1.302 -24.156 1 95.19 71 SER B O 1
ATOM 3699 N N . SER B 1 72 ? -19.594 -2.484 -25.469 1 95.5 72 SER B N 1
ATOM 3700 C CA . SER B 1 72 ? -20.781 -1.7 -25.156 1 95.5 72 SER B CA 1
ATOM 3701 C C . SER B 1 72 ? -21.281 -2.01 -23.75 1 95.5 72 SER B C 1
ATOM 3703 O O . SER B 1 72 ? -22.078 -1.258 -23.188 1 95.5 72 SER B O 1
ATOM 3705 N N . THR B 1 73 ? -20.812 -3.088 -23.188 1 95.88 73 THR B N 1
ATOM 3706 C CA . THR B 1 73 ? -21.281 -3.482 -21.859 1 95.88 73 THR B CA 1
ATOM 3707 C C . THR B 1 73 ? -20.281 -3.086 -20.781 1 95.88 73 THR B C 1
ATOM 3709 O O . THR B 1 73 ? -20.516 -3.271 -19.594 1 95.88 73 THR B O 1
ATOM 3712 N N . TYR B 1 74 ? -19.172 -2.494 -21.234 1 96.31 74 TYR B N 1
ATOM 3713 C CA . TYR B 1 74 ? -18.172 -2.037 -20.266 1 96.31 74 TYR B CA 1
ATOM 3714 C C . TYR B 1 74 ? -18.672 -0.827 -19.5 1 96.31 74 TYR B C 1
ATOM 3716 O O . TYR B 1 74 ? -19.156 0.141 -20.078 1 96.31 74 TYR B O 1
ATOM 3724 N N . ASN B 1 75 ? -18.594 -0.889 -18.219 1 96.44 75 ASN B N 1
ATOM 3725 C CA . ASN B 1 75 ? -18.938 0.217 -17.328 1 96.44 75 ASN B CA 1
ATOM 3726 C C . ASN B 1 75 ? -17.875 0.431 -16.266 1 96.44 75 ASN B C 1
ATOM 3728 O O . ASN B 1 75 ? -17.703 -0.406 -15.367 1 96.44 75 ASN B O 1
ATOM 3732 N N . PRO B 1 76 ? -17.141 1.595 -16.328 1 95.69 76 PRO B N 1
ATOM 3733 C CA . PRO B 1 76 ? -16.125 1.856 -15.305 1 95.69 76 PRO B CA 1
ATOM 3734 C C . PRO B 1 76 ? -16.734 2.023 -13.914 1 95.69 76 PRO B C 1
ATOM 3736 O O . PRO B 1 76 ? -17.828 2.584 -13.773 1 95.69 76 PRO B O 1
ATOM 3739 N N . ILE B 1 77 ? -16.062 1.564 -12.898 1 96.12 77 ILE B N 1
ATOM 3740 C CA . ILE B 1 77 ? -16.5 1.704 -11.516 1 96.12 77 ILE B CA 1
ATOM 3741 C C . ILE B 1 77 ? -16.016 3.043 -10.961 1 96.12 77 ILE B C 1
ATOM 3743 O O . ILE B 1 77 ? -14.82 3.336 -10.969 1 96.12 77 ILE B O 1
ATOM 3747 N N . SER B 1 78 ? -16.984 3.797 -10.5 1 94.44 78 SER B N 1
ATOM 3748 C CA . SER B 1 78 ? -16.641 5.102 -9.938 1 94.44 78 SER B CA 1
ATOM 3749 C C . SER B 1 78 ? -15.805 4.961 -8.672 1 94.44 78 SER B C 1
ATOM 3751 O O . SER B 1 78 ? -15.953 3.994 -7.922 1 94.44 78 SER B O 1
ATOM 3753 N N . CYS B 1 79 ? -15.008 5.945 -8.445 1 91.94 79 CYS B N 1
ATOM 3754 C CA . CYS B 1 79 ? -14.195 5.973 -7.238 1 91.94 79 CYS B CA 1
ATOM 3755 C C . CYS B 1 79 ? -15.07 6 -5.992 1 91.94 79 CYS B C 1
ATOM 3757 O O . CYS B 1 79 ? -14.648 5.555 -4.922 1 91.94 79 CYS B O 1
ATOM 3759 N N . ASP B 1 80 ? -16.266 6.359 -6.121 1 92 80 ASP B N 1
ATOM 3760 C CA . ASP B 1 80 ? -17.188 6.504 -4.992 1 92 80 ASP B CA 1
ATOM 3761 C C . ASP B 1 80 ? -17.953 5.211 -4.746 1 92 80 ASP B C 1
ATOM 3763 O O . ASP B 1 80 ? -18.688 5.098 -3.754 1 92 80 ASP B O 1
ATOM 3767 N N . SER B 1 81 ? -17.766 4.34 -5.668 1 92.19 81 SER B N 1
ATOM 3768 C CA . SER B 1 81 ? -18.547 3.105 -5.582 1 92.19 81 SER B CA 1
ATOM 3769 C C . SER B 1 81 ? -18.125 2.271 -4.375 1 92.19 81 SER B C 1
ATOM 3771 O O . SER B 1 81 ? -16.938 2.203 -4.047 1 92.19 81 SER B O 1
ATOM 3773 N N . LYS B 1 82 ? -19.047 1.598 -3.721 1 88.56 82 LYS B N 1
ATOM 3774 C CA . LYS B 1 82 ? -18.766 0.677 -2.623 1 88.56 82 LYS B CA 1
ATOM 3775 C C . LYS B 1 82 ? -17.938 -0.509 -3.1 1 88.56 82 LYS B C 1
ATOM 3777 O O . LYS B 1 82 ? -17.328 -1.215 -2.291 1 88.56 82 LYS B O 1
ATOM 3782 N N . LEU B 1 83 ? -17.938 -0.694 -4.469 1 89.25 83 LEU B N 1
ATOM 3783 C CA . LEU B 1 83 ? -17.188 -1.796 -5.059 1 89.25 83 LEU B CA 1
ATOM 3784 C C . LEU B 1 83 ? -15.711 -1.455 -5.145 1 89.25 83 LEU B C 1
ATOM 3786 O O . LEU B 1 83 ? -14.875 -2.34 -5.359 1 89.25 83 LEU B O 1
ATOM 3790 N N . CYS B 1 84 ? -15.43 -0.188 -5.02 1 88.94 84 CYS B N 1
ATOM 3791 C CA . CYS B 1 84 ? -14.039 0.251 -5.051 1 88.94 84 CYS B CA 1
ATOM 3792 C C . CYS B 1 84 ? -13.375 0.067 -3.689 1 88.94 84 CYS B C 1
ATOM 3794 O O . CYS B 1 84 ? -13.781 0.693 -2.709 1 88.94 84 CYS B O 1
ATOM 3796 N N . PRO B 1 85 ? -12.352 -0.862 -3.701 1 82.31 85 PRO B N 1
ATOM 3797 C CA . PRO B 1 85 ? -11.68 -1.021 -2.408 1 82.31 85 PRO B CA 1
ATOM 3798 C C . PRO B 1 85 ? -11.094 0.289 -1.884 1 82.31 85 PRO B C 1
ATOM 3800 O O . PRO B 1 85 ? -10.695 1.149 -2.672 1 82.31 85 PRO B O 1
ATOM 3803 N N . LYS B 1 86 ? -11.016 0.297 -0.559 1 73.62 86 LYS B N 1
ATOM 3804 C CA . LYS B 1 86 ? -10.484 1.499 0.072 1 73.62 86 LYS B CA 1
ATOM 3805 C C . LYS B 1 86 ? -9.023 1.722 -0.322 1 73.62 86 LYS B C 1
ATOM 3807 O O . LYS B 1 86 ? -8.234 0.777 -0.354 1 73.62 86 LYS B O 1
ATOM 3812 N N . PHE B 1 87 ? -8.695 2.729 -0.78 1 73.81 87 PHE B N 1
ATOM 3813 C CA . PHE B 1 87 ? -7.359 3.25 -1.051 1 73.81 87 PHE B CA 1
ATOM 3814 C C . PHE B 1 87 ? -6.762 2.592 -2.289 1 73.81 87 PHE B C 1
ATOM 3816 O O . PHE B 1 87 ? -5.539 2.504 -2.424 1 73.81 87 PHE B O 1
ATOM 3823 N N . SER B 1 88 ? -7.59 1.992 -3.201 1 81.06 88 SER B N 1
ATOM 3824 C CA . SER B 1 88 ? -7.125 1.519 -4.5 1 81.06 88 SER B CA 1
ATOM 3825 C C . SER B 1 88 ? -6.621 2.672 -5.363 1 81.06 88 SER B C 1
ATOM 3827 O O . SER B 1 88 ? -5.852 2.461 -6.301 1 81.06 88 SER B O 1
ATOM 3829 N N . GLY B 1 89 ? -6.801 3.807 -5.039 1 87.5 89 GLY B N 1
ATOM 3830 C CA . GLY B 1 89 ? -6.527 4.98 -5.852 1 87.5 89 GLY B CA 1
ATOM 3831 C C . GLY B 1 89 ? -7.664 5.328 -6.797 1 87.5 89 GLY B C 1
ATOM 3832 O O . GLY B 1 89 ? -8.562 4.516 -7.023 1 87.5 89 GLY B O 1
ATOM 3833 N N . CYS B 1 90 ? -7.699 6.516 -7.277 1 93.06 90 CYS B N 1
ATOM 3834 C CA . CYS B 1 90 ? -8.648 7.004 -8.273 1 93.06 90 CYS B CA 1
ATOM 3835 C C . CYS B 1 90 ? -7.93 7.492 -9.523 1 93.06 90 CYS B C 1
ATOM 3837 O O . CYS B 1 90 ? -6.922 8.195 -9.43 1 93.06 90 CYS B O 1
ATOM 3839 N N . THR B 1 91 ? -8.406 7.035 -10.609 1 91.88 91 THR B N 1
ATOM 3840 C CA . THR B 1 91 ? -7.773 7.41 -11.867 1 91.88 91 THR B CA 1
ATOM 3841 C C . THR B 1 91 ? -8.688 8.32 -12.68 1 91.88 91 THR B C 1
ATOM 3843 O O . THR B 1 91 ? -9.906 8.344 -12.461 1 91.88 91 THR B O 1
ATOM 3846 N N . GLY B 1 92 ? -8.07 9.094 -13.5 1 88.19 92 GLY B N 1
ATOM 3847 C CA . GLY B 1 92 ? -8.727 9.875 -14.539 1 88.19 92 GLY B CA 1
ATOM 3848 C C . GLY B 1 92 ? -8.016 9.797 -15.875 1 88.19 92 GLY B C 1
ATOM 3849 O O . GLY B 1 92 ? -6.906 9.273 -15.961 1 88.19 92 GLY B O 1
ATOM 3850 N N . CYS B 1 93 ? -8.797 10.234 -16.875 1 85.38 93 CYS B N 1
ATOM 3851 C CA . CYS B 1 93 ? -8.25 10.141 -18.219 1 85.38 93 CYS B CA 1
ATOM 3852 C C . CYS B 1 93 ? -8.523 11.422 -19 1 85.38 93 CYS B C 1
ATOM 3854 O O . CYS B 1 93 ? -9.617 11.977 -18.938 1 85.38 93 CYS B O 1
ATOM 3856 N N . SER B 1 94 ? -7.484 11.961 -19.688 1 79.19 94 SER B N 1
ATOM 3857 C CA . SER B 1 94 ? -7.598 13.188 -20.484 1 79.19 94 SER B CA 1
ATOM 3858 C C . SER B 1 94 ? -8.117 12.891 -21.891 1 79.19 94 SER B C 1
ATOM 3860 O O . SER B 1 94 ? -8.57 13.805 -22.594 1 79.19 94 SER B O 1
ATOM 3862 N N . GLY B 1 95 ? -8.188 11.68 -22.281 1 79.69 95 GLY B N 1
ATOM 3863 C CA . GLY B 1 95 ? -8.648 11.289 -23.609 1 79.69 95 GLY B CA 1
ATOM 3864 C C . GLY B 1 95 ? -10.125 10.945 -23.641 1 79.69 95 GLY B C 1
ATOM 3865 O O . GLY B 1 95 ? -10.828 11.086 -22.641 1 79.69 95 GLY B O 1
ATOM 3866 N N . PRO B 1 96 ? -10.648 10.633 -24.906 1 85.19 96 PRO B N 1
ATOM 3867 C CA . PRO B 1 96 ? -12.039 10.195 -25.016 1 85.19 96 PRO B CA 1
ATOM 3868 C C . PRO B 1 96 ? -12.305 8.898 -24.25 1 85.19 96 PRO B C 1
ATOM 3870 O O . PRO B 1 96 ? -11.406 8.062 -24.109 1 85.19 96 PRO B O 1
ATOM 3873 N N . PHE B 1 97 ? -13.555 8.797 -23.891 1 89.06 97 PHE B N 1
ATOM 3874 C CA . PHE B 1 97 ? -13.938 7.609 -23.141 1 89.06 97 PHE B CA 1
ATOM 3875 C C . PHE B 1 97 ? -13.711 6.344 -23.953 1 89.06 97 PHE B C 1
ATOM 3877 O O . PHE B 1 97 ? -14.086 6.281 -25.125 1 89.06 97 PHE B O 1
ATOM 3884 N N . LYS B 1 98 ? -13.156 5.367 -23.375 1 90 98 LYS B N 1
ATOM 3885 C CA . LYS B 1 98 ? -13.031 3.973 -23.797 1 90 98 LYS B CA 1
ATOM 3886 C C . LYS B 1 98 ? -12.633 3.09 -22.609 1 90 98 LYS B C 1
ATOM 3888 O O . LYS B 1 98 ? -12.203 3.594 -21.562 1 90 98 LYS B O 1
ATOM 3893 N N . PRO B 1 99 ? -12.82 1.796 -22.797 1 91.31 99 PRO B N 1
ATOM 3894 C CA . PRO B 1 99 ? -12.297 0.943 -21.734 1 91.31 99 PRO B CA 1
ATOM 3895 C C . PRO B 1 99 ? -10.82 1.201 -21.438 1 91.31 99 PRO B C 1
ATOM 3897 O O . PRO B 1 99 ? -10 1.223 -22.359 1 91.31 99 PRO B O 1
ATOM 3900 N N . GLY B 1 100 ? -10.539 1.469 -20.203 1 88.5 100 GLY B N 1
ATOM 3901 C CA . GLY B 1 100 ? -9.18 1.789 -19.812 1 88.5 100 GLY B CA 1
ATOM 3902 C C . GLY B 1 100 ? -8.906 3.281 -19.781 1 88.5 100 GLY B C 1
ATOM 3903 O O . GLY B 1 100 ? -7.816 3.707 -19.375 1 88.5 100 GLY B O 1
ATOM 3904 N N . CYS B 1 101 ? -9.859 4.07 -20.219 1 90 101 CYS B N 1
ATOM 3905 C CA . CYS B 1 101 ? -9.742 5.523 -20.172 1 90 101 CYS B CA 1
ATOM 3906 C C . CYS B 1 101 ? -11.062 6.16 -19.734 1 90 101 CYS B C 1
ATOM 3908 O O . CYS B 1 101 ? -11.922 6.438 -20.578 1 90 101 CYS B O 1
ATOM 3910 N N . SER B 1 102 ? -11.203 6.398 -18.484 1 91 102 SER B N 1
ATOM 3911 C CA . SER B 1 102 ? -12.414 6.977 -17.906 1 91 102 SER B CA 1
ATOM 3912 C C . SER B 1 102 ? -12.078 7.902 -16.734 1 91 102 SER B C 1
ATOM 3914 O O . SER B 1 102 ? -10.992 7.812 -16.156 1 91 102 SER B O 1
ATOM 3916 N N . ASN B 1 103 ? -12.992 8.805 -16.469 1 91.62 103 ASN B N 1
ATOM 3917 C CA . ASN B 1 103 ? -12.789 9.766 -15.391 1 91.62 103 ASN B CA 1
ATOM 3918 C C . ASN B 1 103 ? -13.367 9.25 -14.07 1 91.62 103 ASN B C 1
ATOM 3920 O O . ASN B 1 103 ? -14.305 8.453 -14.07 1 91.62 103 ASN B O 1
ATOM 3924 N N . ASN B 1 104 ? -12.742 9.719 -13.008 1 93.94 104 ASN B N 1
ATOM 3925 C CA . ASN B 1 104 ? -13.219 9.391 -11.664 1 93.94 104 ASN B CA 1
ATOM 3926 C C . ASN B 1 104 ? -13.453 7.895 -11.5 1 93.94 104 ASN B C 1
ATOM 3928 O O . ASN B 1 104 ? -14.555 7.473 -11.125 1 93.94 104 ASN B O 1
ATOM 3932 N N . THR B 1 105 ? -12.406 7.172 -11.797 1 95.44 105 THR B N 1
ATOM 3933 C CA . THR B 1 105 ? -12.547 5.723 -11.883 1 95.44 105 THR B CA 1
ATOM 3934 C C . THR B 1 105 ? -11.711 5.031 -10.812 1 95.44 105 THR B C 1
ATOM 3936 O O . THR B 1 105 ? -10.578 5.43 -10.555 1 95.44 105 THR B O 1
ATOM 3939 N N . CYS B 1 106 ? -12.336 4.027 -10.227 1 95.38 106 CYS B N 1
ATOM 3940 C CA . CYS B 1 106 ? -11.586 3.186 -9.297 1 95.38 106 CYS B CA 1
ATOM 3941 C C . CYS B 1 106 ? -10.344 2.605 -9.969 1 95.38 106 CYS B C 1
ATOM 3943 O O . CYS B 1 106 ? -10.445 1.949 -11.008 1 95.38 106 CYS B O 1
ATOM 3945 N N . ALA B 1 107 ? -9.219 2.912 -9.359 1 93.94 107 ALA B N 1
ATOM 3946 C CA . ALA B 1 107 ? -7.977 2.439 -9.961 1 93.94 107 ALA B CA 1
ATOM 3947 C C . ALA B 1 107 ? -7.816 0.933 -9.781 1 93.94 107 ALA B C 1
ATOM 3949 O O . ALA B 1 107 ? -8.18 0.385 -8.734 1 93.94 107 ALA B O 1
ATOM 3950 N N . ALA B 1 108 ? -7.332 0.289 -10.781 1 94.5 108 ALA B N 1
ATOM 3951 C CA . ALA B 1 108 ? -6.938 -1.114 -10.695 1 94.5 108 ALA B CA 1
ATOM 3952 C C . ALA B 1 108 ? -5.422 -1.253 -10.586 1 94.5 108 ALA B C 1
ATOM 3954 O O . ALA B 1 108 ? -4.68 -0.712 -11.406 1 94.5 108 ALA B O 1
ATOM 3955 N N . ASN B 1 109 ? -4.961 -1.906 -9.562 1 92.62 109 ASN B N 1
ATOM 3956 C CA . ASN B 1 109 ? -3.559 -2.311 -9.508 1 92.62 109 ASN B CA 1
ATOM 3957 C C . ASN B 1 109 ? -3.289 -3.508 -10.422 1 92.62 109 ASN B C 1
ATOM 3959 O O . ASN B 1 109 ? -3.721 -4.625 -10.133 1 92.62 109 ASN B O 1
ATOM 3963 N N . ILE B 1 110 ? -2.643 -3.221 -11.508 1 95.31 110 ILE B N 1
ATOM 3964 C CA . ILE B 1 110 ? -2.266 -4.27 -12.445 1 95.31 110 ILE B CA 1
ATOM 3965 C C . ILE B 1 110 ? -0.974 -4.938 -11.977 1 95.31 110 ILE B C 1
ATOM 3967 O O . ILE B 1 110 ? 0.117 -4.398 -12.172 1 95.31 110 ILE B O 1
ATOM 3971 N N . ILE B 1 111 ? -1.163 -6.129 -11.398 1 95.44 111 ILE B N 1
ATOM 3972 C CA . ILE B 1 111 ? -0.04 -6.816 -10.766 1 95.44 111 ILE B CA 1
ATOM 3973 C C . ILE B 1 111 ? 0.331 -8.055 -11.578 1 95.44 111 ILE B C 1
ATOM 3975 O O . ILE B 1 111 ? -0.479 -8.969 -11.727 1 95.44 111 ILE B O 1
ATOM 3979 N N . ASN B 1 112 ? 1.47 -8.031 -12.203 1 96.62 112 ASN B N 1
ATOM 3980 C CA . ASN B 1 112 ? 2.186 -9.188 -12.734 1 96.62 112 ASN B CA 1
ATOM 3981 C C . ASN B 1 112 ? 3.352 -9.586 -11.836 1 96.62 112 ASN B C 1
ATOM 3983 O O . ASN B 1 112 ? 4.355 -8.875 -11.758 1 96.62 112 ASN B O 1
ATOM 3987 N N . PRO B 1 113 ? 3.152 -10.688 -11.109 1 96.25 113 PRO B N 1
ATOM 3988 C CA . PRO B 1 113 ? 4.168 -11.031 -10.117 1 96.25 113 PRO B CA 1
ATOM 3989 C C . PRO B 1 113 ? 5.512 -11.398 -10.742 1 96.25 113 PRO B C 1
ATOM 3991 O O . PRO B 1 113 ? 6.496 -11.602 -10.023 1 96.25 113 PRO B O 1
ATOM 3994 N N . LEU B 1 114 ? 5.625 -11.438 -12.031 1 96.75 114 LEU B N 1
ATOM 3995 C CA . LEU B 1 114 ? 6.859 -11.812 -12.719 1 96.75 114 LEU B CA 1
ATOM 3996 C C . LEU B 1 114 ? 7.691 -10.578 -13.047 1 96.75 114 LEU B C 1
ATOM 3998 O O . LEU B 1 114 ? 8.766 -10.688 -13.641 1 96.75 114 LEU B O 1
ATOM 4002 N N . VAL B 1 115 ? 7.164 -9.422 -12.703 1 93.31 115 VAL B N 1
ATOM 4003 C CA . VAL B 1 115 ? 7.914 -8.188 -12.914 1 93.31 115 VAL B CA 1
ATOM 4004 C C . VAL B 1 115 ? 7.965 -7.391 -11.609 1 93.31 115 VAL B C 1
ATOM 4006 O O . VAL B 1 115 ? 7.285 -7.73 -10.641 1 93.31 115 VAL B O 1
ATOM 4009 N N . ASN B 1 116 ? 8.875 -6.441 -11.602 1 88.44 116 ASN B N 1
ATOM 4010 C CA . ASN B 1 116 ? 9.086 -5.656 -10.383 1 88.44 116 ASN B CA 1
ATOM 4011 C C . ASN B 1 116 ? 8.438 -4.277 -10.492 1 88.44 116 ASN B C 1
ATOM 4013 O O . ASN B 1 116 ? 9.094 -3.264 -10.234 1 88.44 116 ASN B O 1
ATOM 4017 N N . ALA B 1 117 ? 7.164 -4.25 -10.875 1 91.19 117 ALA B N 1
ATOM 4018 C CA . ALA B 1 117 ? 6.41 -3.004 -11.016 1 91.19 117 ALA B CA 1
ATOM 4019 C C . ALA B 1 117 ? 4.914 -3.248 -10.844 1 91.19 117 ALA B C 1
ATOM 4021 O O . ALA B 1 117 ? 4.43 -4.355 -11.078 1 91.19 117 ALA B O 1
ATOM 4022 N N . ILE B 1 118 ? 4.254 -2.277 -10.359 1 93.19 118 ILE B N 1
ATOM 4023 C CA . ILE B 1 118 ? 2.795 -2.24 -10.359 1 93.19 118 ILE B CA 1
ATOM 4024 C C . ILE B 1 118 ? 2.305 -1.232 -11.398 1 93.19 118 ILE B C 1
ATOM 4026 O O . ILE B 1 118 ? 2.857 -0.135 -11.516 1 93.19 118 ILE B O 1
ATOM 4030 N N . PHE B 1 119 ? 1.381 -1.59 -12.188 1 93.94 119 PHE B N 1
ATOM 4031 C CA . PHE B 1 119 ? 0.843 -0.694 -13.203 1 93.94 119 PHE B CA 1
ATOM 4032 C C . PHE B 1 119 ? -0.575 -0.263 -12.852 1 93.94 119 PHE B C 1
ATOM 4034 O O . PHE B 1 119 ? -1.285 -0.972 -12.133 1 93.94 119 PHE B O 1
ATOM 4041 N N . VAL B 1 120 ? -0.888 0.856 -13.328 1 92.56 120 VAL B N 1
ATOM 4042 C CA . VAL B 1 120 ? -2.211 1.387 -13.023 1 92.56 120 VAL B CA 1
ATOM 4043 C C . VAL B 1 120 ? -3.162 1.12 -14.188 1 92.56 120 VAL B C 1
ATOM 4045 O O . VAL B 1 120 ? -2.785 1.276 -15.352 1 92.56 120 VAL B O 1
ATOM 4048 N N . GLY B 1 121 ? -4.359 0.661 -13.891 1 94.19 121 GLY B N 1
ATOM 4049 C CA . GLY B 1 121 ? -5.469 0.526 -14.82 1 94.19 121 GLY B CA 1
ATOM 4050 C C . GLY B 1 121 ? -6.793 0.987 -14.242 1 94.19 121 GLY B C 1
ATOM 4051 O O . GLY B 1 121 ? -6.824 1.684 -13.227 1 94.19 121 GLY B O 1
ATOM 4052 N N . ASP B 1 122 ? -7.844 0.687 -15.023 1 95.19 122 ASP B N 1
ATOM 4053 C CA . ASP B 1 122 ? -9.188 1.044 -14.578 1 95.19 122 ASP B CA 1
ATOM 4054 C C . ASP B 1 122 ? -9.977 -0.197 -14.172 1 95.19 122 ASP B C 1
ATOM 4056 O O . ASP B 1 122 ? -9.953 -1.212 -14.875 1 95.19 122 ASP B O 1
ATOM 4060 N N . THR B 1 123 ? -10.617 -0.068 -13.031 1 96.38 123 THR B N 1
ATOM 4061 C CA . THR B 1 123 ? -11.57 -1.11 -12.672 1 96.38 123 THR B CA 1
ATOM 4062 C C . THR B 1 123 ? -12.906 -0.888 -13.383 1 96.38 123 THR B C 1
ATOM 4064 O O . THR B 1 123 ? -13.438 0.225 -13.391 1 96.38 123 THR B O 1
ATOM 4067 N N . GLY B 1 124 ? -13.406 -1.918 -14.039 1 96.31 124 GLY B N 1
ATOM 4068 C CA . GLY B 1 124 ? -14.688 -1.835 -14.719 1 96.31 124 GLY B CA 1
ATOM 4069 C C . GLY B 1 124 ? -15.484 -3.125 -14.656 1 96.31 124 GLY B C 1
ATOM 4070 O O . GLY B 1 124 ? -14.945 -4.172 -14.273 1 96.31 124 GLY B O 1
ATOM 4071 N N . ASN B 1 125 ? -16.75 -2.947 -14.938 1 95.31 125 ASN B N 1
ATOM 4072 C CA . ASN B 1 125 ? -17.641 -4.086 -15.109 1 95.31 125 ASN B CA 1
ATOM 4073 C C . ASN B 1 125 ? -17.844 -4.418 -16.594 1 95.31 125 ASN B C 1
ATOM 4075 O O . ASN B 1 125 ? -17.938 -3.52 -17.422 1 95.31 125 ASN B O 1
ATOM 4079 N N . ASP B 1 126 ? -17.812 -5.68 -16.828 1 95.38 126 ASP B N 1
ATOM 4080 C CA . ASP B 1 126 ? -18.141 -6.137 -18.188 1 95.38 126 ASP B CA 1
ATOM 4081 C C . ASP B 1 126 ? -18.719 -7.547 -18.156 1 95.38 126 ASP B C 1
ATOM 4083 O O . ASP B 1 126 ? -18.938 -8.117 -17.094 1 95.38 126 ASP B O 1
ATOM 4087 N N . VAL B 1 127 ? -19.078 -8.039 -19.328 1 95.25 127 VAL B N 1
ATOM 4088 C CA . VAL B 1 127 ? -19.609 -9.391 -19.422 1 95.25 127 VAL B CA 1
ATOM 4089 C C . VAL B 1 127 ? -18.469 -10.383 -19.641 1 95.25 127 VAL B C 1
ATOM 4091 O O . VAL B 1 127 ? -17.531 -10.102 -20.391 1 95.25 127 VAL B O 1
ATOM 4094 N N . LEU B 1 128 ? -18.594 -11.492 -18.906 1 94.06 128 LEU B N 1
ATOM 4095 C CA . LEU B 1 128 ? -17.641 -12.594 -19.047 1 94.06 128 LEU B CA 1
ATOM 4096 C C . LEU B 1 128 ? -18.312 -13.805 -19.688 1 94.06 128 LEU B C 1
ATOM 4098 O O . LEU B 1 128 ? -19.438 -14.164 -19.328 1 94.06 128 LEU B O 1
ATOM 4102 N N . PHE B 1 129 ? -17.641 -14.336 -20.609 1 94 129 PHE B N 1
ATOM 4103 C CA . PHE B 1 129 ? -18.125 -15.555 -21.25 1 94 129 PHE B CA 1
ATOM 4104 C C . PHE B 1 129 ? -17.203 -16.734 -20.938 1 94 129 PHE B C 1
ATOM 4106 O O . PHE B 1 129 ? -16.016 -16.688 -21.25 1 94 129 PHE B O 1
ATOM 4113 N N . ILE B 1 130 ? -17.797 -17.672 -20.266 1 90.81 130 ILE B N 1
ATOM 4114 C CA . ILE B 1 130 ? -17.109 -18.938 -20.016 1 90.81 130 ILE B CA 1
ATOM 4115 C C . ILE B 1 130 ? -17.812 -20.062 -20.781 1 90.81 130 ILE B C 1
ATOM 4117 O O . ILE B 1 130 ? -18.938 -20.438 -20.438 1 90.81 130 ILE B O 1
ATOM 4121 N N . SER B 1 131 ? -17.062 -20.547 -21.703 1 81.88 131 SER B N 1
ATOM 4122 C CA . SER B 1 131 ? -17.703 -21.5 -22.594 1 81.88 131 SER B CA 1
ATOM 4123 C C . SER B 1 131 ? -19.031 -20.953 -23.141 1 81.88 131 SER B C 1
ATOM 4125 O O . SER B 1 131 ? -19.062 -19.906 -23.781 1 81.88 131 SER B O 1
ATOM 4127 N N . HIS B 1 132 ? -20.141 -21.469 -22.797 1 79.62 132 HIS B N 1
ATOM 4128 C CA . HIS B 1 132 ? -21.391 -21.016 -23.391 1 79.62 132 HIS B CA 1
ATOM 4129 C C . HIS B 1 132 ? -22.25 -20.281 -22.359 1 79.62 132 HIS B C 1
ATOM 4131 O O . HIS B 1 132 ? -23.406 -19.969 -22.625 1 79.62 132 HIS B O 1
ATOM 4137 N N . SER B 1 133 ? -21.516 -19.938 -21.297 1 86.25 133 SER B N 1
ATOM 4138 C CA . SER B 1 133 ? -22.266 -19.234 -20.25 1 86.25 133 SER B CA 1
ATOM 4139 C C . SER B 1 133 ? -21.828 -17.781 -20.125 1 86.25 133 SER B C 1
ATOM 4141 O O . SER B 1 133 ? -20.641 -17.484 -20.25 1 86.25 133 SER B O 1
ATOM 4143 N N . LYS B 1 134 ? -22.828 -17 -19.938 1 88.12 134 LYS B N 1
ATOM 4144 C CA . LYS B 1 134 ? -22.594 -15.562 -19.797 1 88.12 134 LYS B CA 1
ATOM 4145 C C . LYS B 1 134 ? -22.688 -15.133 -18.344 1 88.12 134 LYS B C 1
ATOM 4147 O O . LYS B 1 134 ? -23.641 -15.492 -17.641 1 88.12 134 LYS B O 1
ATOM 4152 N N . VAL B 1 135 ? -21.656 -14.5 -17.859 1 88.88 135 VAL B N 1
ATOM 4153 C CA . VAL B 1 135 ? -21.656 -13.914 -16.531 1 88.88 135 VAL B CA 1
ATOM 4154 C C . VAL B 1 135 ? -21.656 -12.391 -16.625 1 88.88 135 VAL B C 1
ATOM 4156 O O . VAL B 1 135 ? -20.719 -11.789 -17.156 1 88.88 135 VAL B O 1
ATOM 4159 N N . SER B 1 136 ? -22.672 -11.773 -16.062 1 90.31 136 SER B N 1
ATOM 4160 C CA . SER B 1 136 ? -22.781 -10.32 -16.125 1 90.31 136 SER B CA 1
ATOM 4161 C C . SER B 1 136 ? -22.078 -9.664 -14.93 1 90.31 136 SER B C 1
ATOM 4163 O O . SER B 1 136 ? -21.906 -10.297 -13.883 1 90.31 136 SER B O 1
ATOM 4165 N N . ASN B 1 137 ? -21.625 -8.484 -15.125 1 90.56 137 ASN B N 1
ATOM 4166 C CA . ASN B 1 137 ? -21.109 -7.598 -14.078 1 90.56 137 ASN B CA 1
ATOM 4167 C C . ASN B 1 137 ? -19.844 -8.156 -13.445 1 90.56 137 ASN B C 1
ATOM 4169 O O . ASN B 1 137 ? -19.734 -8.211 -12.219 1 90.56 137 ASN B O 1
ATOM 4173 N N . LEU B 1 138 ? -18.969 -8.656 -14.305 1 92.31 138 LEU B N 1
ATOM 4174 C CA . LEU B 1 138 ? -17.672 -9.086 -13.828 1 92.31 138 LEU B CA 1
ATOM 4175 C C . LEU B 1 138 ? -16.75 -7.891 -13.586 1 92.31 138 LEU B C 1
ATOM 4177 O O . LEU B 1 138 ? -16.469 -7.129 -14.516 1 92.31 138 LEU B O 1
ATOM 4181 N N . LEU B 1 139 ? -16.312 -7.699 -12.359 1 95.81 139 LEU B N 1
ATOM 4182 C CA . LEU B 1 139 ? -15.336 -6.66 -12.047 1 95.81 139 LEU B CA 1
ATOM 4183 C C . LEU B 1 139 ? -13.938 -7.102 -12.445 1 95.81 139 LEU B C 1
ATOM 4185 O O . LEU B 1 139 ? -13.5 -8.203 -12.094 1 95.81 139 LEU B O 1
ATOM 4189 N N . SER B 1 140 ? -13.258 -6.301 -13.25 1 96.69 140 SER B N 1
ATOM 4190 C CA . SER B 1 140 ? -11.898 -6.59 -13.688 1 96.69 140 SER B CA 1
ATOM 4191 C C . SER B 1 140 ? -11.102 -5.309 -13.914 1 96.69 140 SER B C 1
ATOM 4193 O O . SER B 1 140 ? -11.68 -4.215 -13.953 1 96.69 140 SER B O 1
ATOM 4195 N N . GLY B 1 141 ? -9.797 -5.484 -13.883 1 96.38 141 GLY B N 1
ATOM 4196 C CA . GLY B 1 141 ? -8.922 -4.383 -14.25 1 96.38 141 GLY B CA 1
ATOM 4197 C C . GLY B 1 141 ? -8.578 -4.359 -15.734 1 96.38 141 GLY B C 1
ATOM 4198 O O . GLY B 1 141 ? -8.289 -5.402 -16.328 1 96.38 141 GLY B O 1
ATOM 4199 N N . CYS B 1 142 ? -8.648 -3.178 -16.297 1 94.5 142 CYS B N 1
ATOM 4200 C CA . 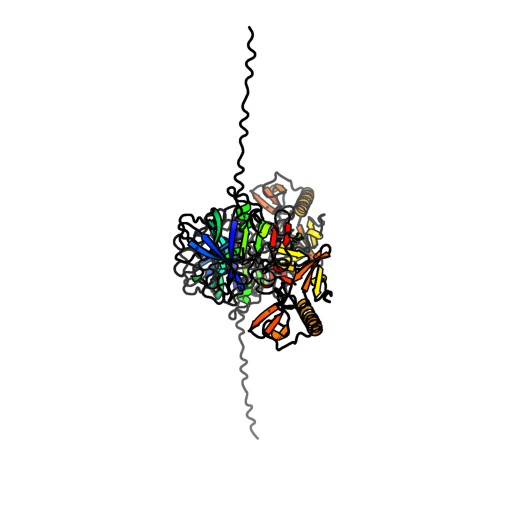CYS B 1 142 ? -8.312 -2.961 -17.703 1 94.5 142 CYS B CA 1
ATOM 4201 C C . CYS B 1 142 ? -7.176 -1.952 -17.844 1 94.5 142 CYS B C 1
ATOM 4203 O O . CYS B 1 142 ? -7.234 -0.863 -17.266 1 94.5 142 CYS B O 1
ATOM 4205 N N . THR B 1 143 ? -6.082 -2.365 -18.531 1 92.94 143 THR B N 1
ATOM 4206 C CA . THR B 1 143 ? -4.973 -1.444 -18.766 1 92.94 143 THR B CA 1
ATOM 4207 C C . THR B 1 143 ? -4.52 -1.508 -20.219 1 92.94 143 THR B C 1
ATOM 4209 O O . THR B 1 143 ? -4.645 -2.547 -20.859 1 92.94 143 THR B O 1
ATOM 4212 N N . GLU B 1 144 ? -4.105 -0.394 -20.734 1 90.94 144 GLU B N 1
ATOM 4213 C CA . GLU B 1 144 ? -3.484 -0.369 -22.047 1 90.94 144 GLU B CA 1
ATOM 4214 C C . GLU B 1 144 ? -1.982 -0.626 -21.969 1 90.94 144 GLU B C 1
ATOM 4216 O O . GLU B 1 144 ? -1.208 0.285 -21.672 1 90.94 144 GLU B O 1
ATOM 4221 N N . SER B 1 145 ? -1.6 -1.812 -22.344 1 90.5 145 SER B N 1
ATOM 4222 C CA . SE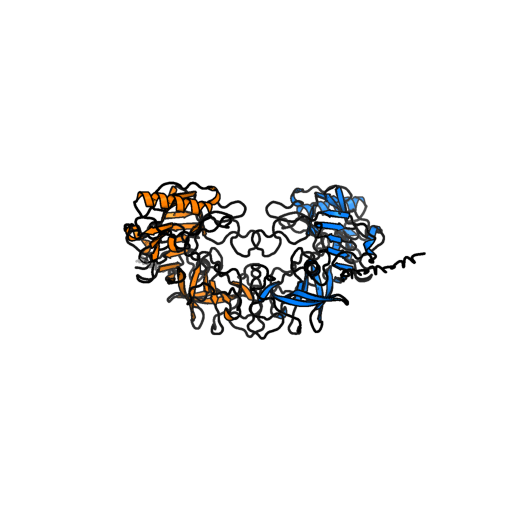R B 1 145 ? -0.213 -2.215 -22.125 1 90.5 145 SER B CA 1
ATOM 4223 C C . SER B 1 145 ? 0.739 -1.405 -23 1 90.5 145 SER B C 1
ATOM 4225 O O . SER B 1 145 ? 1.906 -1.22 -22.656 1 90.5 145 SER B O 1
ATOM 4227 N N . GLU B 1 146 ? 0.268 -0.825 -24.094 1 90.19 146 GLU B N 1
ATOM 4228 C CA . GLU B 1 146 ? 1.118 -0.164 -25.078 1 90.19 146 GLU B CA 1
ATOM 4229 C C . GLU B 1 146 ? 1.663 1.157 -24.531 1 90.19 146 GLU B C 1
ATOM 4231 O O . GLU B 1 146 ? 2.625 1.705 -25.078 1 90.19 146 GLU B O 1
ATOM 4236 N N . VAL B 1 147 ? 1.065 1.625 -23.484 1 89.12 147 VAL B N 1
ATOM 4237 C CA . VAL B 1 147 ? 1.491 2.924 -22.969 1 89.12 147 VAL B CA 1
ATOM 4238 C C . VAL B 1 147 ? 2.664 2.744 -22.016 1 89.12 147 VAL B C 1
ATOM 4240 O O . VAL B 1 147 ? 3.246 3.725 -21.547 1 89.12 147 VAL B O 1
ATOM 4243 N N . PHE B 1 148 ? 3.012 1.578 -21.75 1 91.62 148 PHE B N 1
ATOM 4244 C CA . PHE B 1 148 ? 4.164 1.263 -20.906 1 91.62 148 PHE B CA 1
ATOM 4245 C C . PHE B 1 148 ? 5.328 0.767 -21.75 1 91.62 148 PHE B C 1
ATOM 4247 O O . PHE B 1 148 ? 5.203 -0.232 -22.469 1 91.62 148 PHE B O 1
ATOM 4254 N N . THR B 1 149 ? 6.477 1.438 -21.797 1 90.06 149 THR B N 1
ATOM 4255 C CA . THR B 1 149 ? 7.582 1.107 -22.688 1 90.06 149 THR B CA 1
ATOM 4256 C C . THR B 1 149 ? 8.867 0.901 -21.906 1 90.06 149 THR B C 1
ATOM 4258 O O . THR B 1 149 ? 9.961 0.856 -22.484 1 90.06 149 THR B O 1
ATOM 4261 N N . GLY B 1 150 ? 8.852 0.738 -20.688 1 88.44 150 GLY B N 1
ATOM 4262 C CA . GLY B 1 150 ? 10.039 0.577 -19.859 1 88.44 150 GLY B CA 1
ATOM 4263 C C . GLY B 1 150 ? 10.539 -0.855 -19.812 1 88.44 150 GLY B C 1
ATOM 4264 O O . GLY B 1 150 ? 10.188 -1.672 -20.656 1 88.44 150 GLY B O 1
ATOM 4265 N N . GLU B 1 151 ? 11.453 -1.101 -18.922 1 88.62 151 GLU B N 1
ATOM 4266 C CA . GLU B 1 151 ? 12 -2.439 -18.734 1 88.62 151 GLU B CA 1
ATOM 4267 C C . GLU B 1 151 ? 10.906 -3.426 -18.328 1 88.62 151 GLU B C 1
ATOM 4269 O O . GLU B 1 151 ? 10.875 -4.562 -18.812 1 88.62 151 GLU B O 1
ATOM 4274 N N . ASP B 1 152 ? 10.062 -2.951 -17.469 1 91.81 152 ASP B N 1
ATOM 4275 C CA . ASP B 1 152 ? 8.914 -3.744 -17.047 1 91.81 152 ASP B CA 1
ATOM 4276 C C . ASP B 1 152 ? 7.629 -3.23 -17.703 1 91.81 152 ASP B C 1
ATOM 4278 O O . ASP B 1 152 ? 7.418 -2.021 -17.797 1 91.81 152 ASP B O 1
ATOM 4282 N N . VAL B 1 153 ? 6.902 -4.168 -18.234 1 94.19 153 VAL B N 1
ATOM 4283 C CA . VAL B 1 153 ? 5.594 -3.885 -18.812 1 94.19 153 VAL B CA 1
ATOM 4284 C C . VAL B 1 153 ? 4.578 -4.914 -18.328 1 94.19 153 VAL B C 1
ATOM 4286 O O . VAL B 1 153 ? 4.953 -6 -17.875 1 94.19 153 VAL B O 1
ATOM 4289 N N . PRO B 1 154 ? 3.305 -4.609 -18.391 1 95.81 154 PRO B N 1
ATOM 4290 C CA . PRO B 1 154 ? 2.285 -5.441 -17.75 1 95.81 154 PRO B CA 1
ATOM 4291 C C . PRO B 1 154 ? 2.328 -6.895 -18.219 1 95.81 154 PRO B C 1
ATOM 4293 O O . PRO B 1 154 ? 2.1 -7.809 -17.422 1 95.81 154 PRO B O 1
ATOM 4296 N N . LEU B 1 155 ? 2.693 -7.176 -19.484 1 97.56 155 LEU B N 1
ATOM 4297 C CA . LEU B 1 155 ? 2.557 -8.516 -20.047 1 97.56 155 LEU B CA 1
ATOM 4298 C C . LEU B 1 155 ? 3.906 -9.227 -20.109 1 97.56 155 LEU B C 1
ATOM 4300 O O . LEU B 1 155 ? 4 -10.352 -20.594 1 97.56 155 LEU B O 1
ATOM 4304 N N . LYS B 1 156 ? 4.906 -8.617 -19.531 1 96.75 156 LYS B N 1
ATOM 4305 C CA . LYS B 1 156 ? 6.258 -9.156 -19.641 1 96.75 156 LYS B CA 1
ATOM 4306 C C . LYS B 1 156 ? 6.367 -10.508 -18.938 1 96.75 156 LYS B C 1
ATOM 4308 O O . LYS B 1 156 ? 5.855 -10.68 -17.828 1 96.75 156 LYS B O 1
ATOM 4313 N N . ASN B 1 157 ? 7.016 -11.531 -19.562 1 97.5 157 ASN B N 1
ATOM 4314 C CA . ASN B 1 157 ? 7.355 -12.852 -19.031 1 97.5 157 ASN B CA 1
ATOM 4315 C C . ASN B 1 157 ? 6.121 -13.75 -18.938 1 97.5 157 ASN B C 1
ATOM 4317 O O . ASN B 1 157 ? 6.211 -14.883 -18.453 1 97.5 157 ASN B O 1
ATOM 4321 N N . LEU B 1 158 ? 4.938 -13.242 -19.359 1 98.31 158 LEU B N 1
ATOM 4322 C CA . LEU B 1 158 ? 3.766 -14.094 -19.547 1 98.31 158 LEU B CA 1
ATOM 4323 C C . LEU B 1 158 ? 3.824 -14.82 -20.875 1 98.31 158 LEU B C 1
ATOM 4325 O O . LEU B 1 158 ? 4.629 -14.477 -21.75 1 98.31 158 LEU B O 1
ATOM 4329 N N . PRO B 1 159 ? 2.984 -15.93 -20.938 1 97.88 159 PRO B N 1
ATOM 4330 C CA . PRO B 1 159 ? 2.912 -16.547 -22.266 1 97.88 159 PRO B CA 1
ATOM 4331 C C . PRO B 1 159 ? 2.604 -15.531 -23.375 1 97.88 159 PRO B C 1
ATOM 4333 O O . PRO B 1 159 ? 1.803 -14.617 -23.172 1 97.88 159 PRO B O 1
ATOM 4336 N N . LYS B 1 160 ? 3.215 -15.664 -24.531 1 96 160 LYS B N 1
ATOM 4337 C CA . LYS B 1 160 ? 3.15 -14.688 -25.625 1 96 160 LYS B CA 1
ATOM 4338 C C . LYS B 1 160 ? 1.704 -14.422 -26.031 1 96 160 LYS B C 1
ATOM 4340 O O . LYS B 1 160 ? 1.364 -13.297 -26.422 1 96 160 LYS B O 1
ATOM 4345 N N . THR B 1 161 ? 0.902 -15.422 -25.891 1 94.75 161 THR B N 1
ATOM 4346 C CA . THR B 1 161 ? -0.471 -15.273 -26.359 1 94.75 161 THR B CA 1
ATOM 4347 C C . THR B 1 161 ? -1.365 -14.727 -25.25 1 94.75 161 THR B C 1
ATOM 4349 O O . THR B 1 161 ? -2.533 -14.414 -25.484 1 94.75 161 THR B O 1
ATOM 4352 N N . SER B 1 162 ? -0.815 -14.609 -24.047 1 97 162 SER B N 1
ATOM 4353 C CA . SER B 1 162 ? -1.623 -14.172 -22.922 1 97 162 SER B CA 1
ATOM 4354 C C . SER B 1 162 ? -1.785 -12.648 -22.922 1 97 162 SER B C 1
ATOM 4356 O O . SER B 1 162 ? -0.877 -11.922 -23.328 1 97 162 SER B O 1
ATOM 4358 N N . LYS B 1 163 ? -2.965 -12.219 -22.438 1 97.44 163 LYS B N 1
ATOM 4359 C CA . LYS B 1 163 ? -3.289 -10.789 -22.422 1 97.44 163 LYS B CA 1
ATOM 4360 C C . LYS B 1 163 ? -3.742 -10.344 -21.031 1 97.44 163 LYS B C 1
ATOM 4362 O O . LYS B 1 163 ? -4.473 -9.359 -20.906 1 97.44 163 LYS B O 1
ATOM 4367 N N . GLY B 1 164 ? -3.373 -11.062 -20.047 1 98.19 164 GLY B N 1
ATOM 4368 C CA . GLY B 1 164 ? -3.74 -10.703 -18.688 1 98.19 164 GLY B CA 1
ATOM 4369 C C . GLY B 1 164 ? -3.615 -11.859 -17.719 1 98.19 164 GLY B C 1
ATOM 4370 O O . GLY B 1 164 ? -2.955 -12.859 -18.016 1 98.19 164 GLY B O 1
ATOM 4371 N N . ILE B 1 165 ? -4.191 -11.672 -16.547 1 98.69 165 ILE B N 1
ATOM 4372 C CA . ILE B 1 165 ? -4.098 -12.656 -15.469 1 98.69 165 ILE B CA 1
ATOM 4373 C C . ILE B 1 165 ? -5.48 -12.883 -14.859 1 98.69 165 ILE B C 1
ATOM 4375 O O . ILE B 1 165 ? -6.246 -11.938 -14.664 1 98.69 165 ILE B O 1
ATOM 4379 N N . LEU B 1 166 ? -5.777 -14.102 -14.664 1 98.62 166 LEU B N 1
ATOM 4380 C CA . LEU B 1 166 ? -6.973 -14.539 -13.953 1 98.62 166 LEU B CA 1
ATOM 4381 C C . LEU B 1 166 ? -6.66 -14.828 -12.484 1 98.62 166 LEU B C 1
ATOM 4383 O O . LEU B 1 166 ? -6.098 -15.875 -12.164 1 98.62 166 LEU B O 1
ATOM 4387 N N . GLY B 1 167 ? -7.098 -13.906 -11.633 1 98.5 167 GLY B N 1
ATOM 4388 C CA . GLY B 1 167 ? -6.805 -14.047 -10.211 1 98.5 167 GLY B CA 1
ATOM 4389 C C . GLY B 1 167 ? -7.797 -14.93 -9.484 1 98.5 167 GLY B C 1
ATOM 4390 O O . GLY B 1 167 ? -9.008 -14.812 -9.688 1 98.5 167 GLY B O 1
ATOM 4391 N N . LEU B 1 168 ? -7.262 -15.773 -8.609 1 98.62 168 LEU B N 1
ATOM 4392 C CA . LEU B 1 168 ? -8.102 -16.719 -7.879 1 98.62 168 LEU B CA 1
ATOM 4393 C C . LEU B 1 168 ? -7.906 -16.562 -6.371 1 98.62 168 LEU B C 1
ATOM 4395 O O . LEU B 1 168 ? -8.352 -17.406 -5.594 1 98.62 168 LEU B O 1
ATOM 4399 N N . ALA B 1 169 ? -7.227 -15.477 -5.93 1 98.06 169 ALA B N 1
ATOM 4400 C CA . ALA B 1 169 ? -6.867 -15.305 -4.523 1 98.06 169 ALA B CA 1
ATOM 4401 C C . ALA B 1 169 ? -8.109 -15.055 -3.67 1 98.06 169 ALA B C 1
ATOM 4403 O O . ALA B 1 169 ? -9.227 -15.039 -4.18 1 98.06 169 ALA B O 1
ATOM 4404 N N . ARG B 1 170 ? -7.859 -14.984 -2.367 1 96.56 170 ARG B N 1
ATOM 4405 C CA . ARG B 1 170 ? -8.93 -14.727 -1.408 1 96.56 170 ARG B CA 1
ATOM 4406 C C . ARG B 1 170 ? -9.273 -13.242 -1.354 1 96.56 170 ARG B C 1
ATOM 4408 O O . ARG B 1 170 ? -9.055 -12.586 -0.336 1 96.56 170 ARG B O 1
ATOM 4415 N N . THR B 1 171 ? -9.734 -12.727 -2.41 1 94.56 171 THR B N 1
ATOM 4416 C CA . THR B 1 171 ? -10.141 -11.32 -2.475 1 94.56 171 THR B CA 1
ATOM 4417 C C . THR B 1 171 ? -11.539 -11.188 -3.068 1 94.56 171 THR B C 1
ATOM 4419 O O . THR B 1 171 ? -12.047 -12.125 -3.689 1 94.56 171 THR B O 1
ATOM 4422 N N . LYS B 1 172 ? -12.109 -10.062 -2.914 1 91.62 172 LYS B N 1
ATOM 4423 C CA . LYS B 1 172 ? -13.453 -9.797 -3.42 1 91.62 172 LYS B CA 1
ATOM 4424 C C . LYS B 1 172 ? -13.461 -9.711 -4.945 1 91.62 172 LYS B C 1
ATOM 4426 O O . LYS B 1 172 ? -14.492 -9.922 -5.578 1 91.62 172 LYS B O 1
ATOM 4431 N N . LEU B 1 173 ? -12.297 -9.492 -5.551 1 92.88 173 LEU B N 1
ATOM 4432 C CA . LEU B 1 173 ? -12.234 -9.227 -6.984 1 92.88 173 LEU B CA 1
ATOM 4433 C C . LEU B 1 173 ? -11.781 -10.469 -7.746 1 92.88 173 LEU B C 1
ATOM 4435 O O . LEU B 1 173 ? -11.711 -10.453 -8.977 1 92.88 173 LEU B O 1
ATOM 4439 N N . SER B 1 174 ? -11.547 -11.539 -7.055 1 95.88 174 SER B N 1
ATOM 4440 C CA . SER B 1 174 ? -11.156 -12.781 -7.711 1 95.88 174 SER B CA 1
ATOM 4441 C C . SER B 1 174 ? -12.352 -13.461 -8.375 1 95.88 174 SER B C 1
ATOM 4443 O O . SER B 1 174 ? -13.5 -13.203 -7.996 1 95.88 174 SER B O 1
ATOM 4445 N N . LEU B 1 175 ? -12.117 -14.32 -9.305 1 96.31 175 LEU B N 1
ATOM 4446 C CA . LEU B 1 175 ? -13.188 -14.922 -10.102 1 96.31 175 LEU B CA 1
ATOM 4447 C C . LEU B 1 175 ? -14.086 -15.789 -9.219 1 96.31 175 LEU B C 1
ATOM 4449 O O . LEU B 1 175 ? -15.312 -15.633 -9.242 1 96.31 175 LEU B O 1
ATOM 4453 N N . PRO B 1 176 ? -13.555 -16.703 -8.359 1 96.19 176 PRO B N 1
ATOM 4454 C CA . PRO B 1 176 ? -14.453 -17.547 -7.555 1 96.19 176 PRO B CA 1
ATOM 4455 C C . PRO B 1 176 ? -15.336 -16.719 -6.617 1 96.19 176 PRO B C 1
ATOM 4457 O O . PRO B 1 176 ? -16.531 -17.016 -6.48 1 96.19 176 PRO B O 1
ATOM 4460 N N . LYS B 1 177 ? -14.758 -15.703 -5.996 1 95.12 177 LYS B N 1
ATOM 4461 C CA . LYS B 1 177 ? -15.531 -14.891 -5.066 1 95.12 177 LYS B CA 1
ATOM 4462 C C . LYS B 1 177 ? -16.641 -14.133 -5.793 1 95.12 177 LYS B C 1
ATOM 4464 O O . LYS B 1 177 ? -17.766 -14.055 -5.305 1 95.12 177 LYS B O 1
ATOM 4469 N N . GLN B 1 178 ? -16.312 -13.594 -6.949 1 94 178 GLN B N 1
ATOM 4470 C CA . GLN B 1 178 ? -17.312 -12.844 -7.703 1 94 178 GLN B CA 1
ATOM 4471 C C . GLN B 1 178 ? -18.453 -13.742 -8.156 1 94 178 GLN B C 1
ATOM 4473 O O . GLN B 1 178 ? -19.625 -13.344 -8.117 1 94 178 GLN B O 1
ATOM 4478 N N . LEU B 1 179 ? -18.188 -14.922 -8.594 1 93.5 179 LEU B N 1
ATOM 4479 C CA . LEU B 1 179 ? -19.219 -15.836 -9.055 1 93.5 179 LEU B CA 1
ATOM 4480 C C . LEU B 1 179 ? -20.062 -16.359 -7.891 1 93.5 179 LEU B C 1
ATOM 4482 O O . LEU B 1 179 ? -21.234 -16.672 -8.055 1 93.5 179 LEU B O 1
ATOM 4486 N N . SER B 1 180 ? -19.422 -16.422 -6.727 1 92.75 180 SER B N 1
ATOM 4487 C CA . SER B 1 180 ? -20.156 -16.828 -5.535 1 92.75 180 SER B CA 1
ATOM 4488 C C . SER B 1 180 ? -21.094 -15.734 -5.051 1 92.75 180 SER B C 1
ATOM 4490 O O . SER B 1 180 ? -22.141 -16.016 -4.445 1 92.75 180 SER B O 1
ATOM 4492 N N . SER B 1 181 ? -20.719 -14.492 -5.309 1 87.81 181 SER B N 1
ATOM 4493 C CA . SER B 1 181 ? -21.5 -13.352 -4.84 1 87.81 181 SER B CA 1
ATOM 4494 C C . SER B 1 181 ? -22.531 -12.93 -5.875 1 87.81 181 SER B C 1
ATOM 4496 O O . SER B 1 181 ? -23.391 -12.086 -5.594 1 87.81 181 SER B O 1
ATOM 4498 N N . SER B 1 182 ? -22.375 -13.469 -7.012 1 84.5 182 SER B N 1
ATOM 4499 C CA . SER B 1 182 ? -23.297 -13.125 -8.078 1 84.5 182 SER B CA 1
ATOM 4500 C C . SER B 1 182 ? -24.703 -13.664 -7.789 1 84.5 182 SER B C 1
ATOM 4502 O O . SER B 1 182 ? -24.844 -14.812 -7.355 1 84.5 182 SER B O 1
ATOM 4504 N N . SER B 1 183 ? -25.719 -12.859 -7.941 1 76.5 183 SER B N 1
ATOM 4505 C CA . SER B 1 183 ? -27.109 -13.258 -7.688 1 76.5 183 SER B CA 1
ATOM 4506 C C . SER B 1 183 ? -27.578 -14.281 -8.711 1 76.5 183 SER B C 1
ATOM 4508 O O . SER B 1 183 ? -28.484 -15.07 -8.43 1 76.5 183 SER B O 1
ATOM 4510 N N . SER B 1 184 ? -26.875 -14.297 -9.852 1 78.25 184 SER B N 1
ATOM 4511 C CA . SER B 1 184 ? -27.328 -15.164 -10.93 1 78.25 184 SER B CA 1
ATOM 4512 C C . SER B 1 184 ? -26.75 -16.578 -10.781 1 78.25 184 SER B C 1
ATOM 4514 O O . SER B 1 184 ? -27.359 -17.547 -11.234 1 78.25 184 SER B O 1
ATOM 4516 N N . HIS B 1 185 ? -25.672 -16.688 -10.109 1 79.06 185 HIS B N 1
ATOM 4517 C CA . HIS B 1 185 ? -25.016 -17.984 -10.062 1 79.06 185 HIS B CA 1
ATOM 4518 C C . HIS B 1 185 ? -24.938 -18.516 -8.633 1 79.06 185 HIS B C 1
ATOM 4520 O O . HIS B 1 185 ? -25.266 -19.672 -8.367 1 79.06 185 HIS B O 1
ATOM 4526 N N . LYS B 1 186 ? -24.641 -17.797 -7.695 1 83.31 186 LYS B N 1
ATOM 4527 C CA . LYS B 1 186 ? -24.562 -18.109 -6.273 1 83.31 186 LYS B CA 1
ATOM 4528 C C . LYS B 1 186 ? -23.812 -19.422 -6.035 1 83.31 186 LYS B C 1
ATOM 4530 O O . LYS B 1 186 ? -24.312 -20.312 -5.348 1 83.31 186 LYS B O 1
ATOM 4535 N N . LEU B 1 187 ? -22.719 -19.578 -6.73 1 91.69 187 LEU B N 1
ATOM 4536 C CA . LEU B 1 187 ? -21.859 -20.75 -6.59 1 91.69 187 LEU B CA 1
ATOM 4537 C C . LEU B 1 187 ? -21.156 -20.734 -5.246 1 91.69 187 LEU B C 1
ATOM 4539 O O . LEU B 1 187 ? -20.938 -19.688 -4.656 1 91.69 187 LEU B O 1
ATOM 4543 N N . PRO B 1 188 ? -20.922 -21.953 -4.746 1 94.44 188 PRO B N 1
ATOM 4544 C CA . PRO B 1 188 ? -20.047 -21.953 -3.566 1 94.44 188 PRO B CA 1
ATOM 4545 C C . PRO B 1 188 ? -18.688 -21.312 -3.834 1 94.44 188 PRO B C 1
ATOM 4547 O O . PRO B 1 188 ? -18.125 -21.484 -4.918 1 94.44 188 PRO B O 1
ATOM 4550 N N . ASN B 1 189 ? -18.188 -20.547 -2.895 1 96.25 189 ASN B N 1
ATOM 4551 C CA . ASN B 1 189 ? -16.859 -19.969 -3.016 1 96.25 189 ASN B CA 1
ATOM 4552 C C . ASN B 1 189 ? -15.766 -21.031 -2.934 1 96.25 189 ASN B C 1
ATOM 4554 O O . ASN B 1 189 ? -15.062 -21.125 -1.927 1 96.25 189 ASN B O 1
ATOM 4558 N N . LYS B 1 190 ? -15.734 -21.766 -4 1 96.25 190 LYS B N 1
ATOM 4559 C CA . LYS B 1 190 ? -14.812 -22.875 -4.195 1 96.25 190 LYS B CA 1
ATOM 4560 C C . LYS B 1 190 ? -14.266 -22.906 -5.621 1 96.25 190 LYS B C 1
ATOM 4562 O O . LYS B 1 190 ? -14.938 -22.469 -6.555 1 96.25 190 LYS B O 1
ATOM 4567 N N . PHE B 1 191 ? -13.078 -23.422 -5.66 1 98 191 PHE B N 1
ATOM 4568 C CA . PHE B 1 191 ? -12.57 -23.719 -6.992 1 98 191 PHE B CA 1
ATOM 4569 C C . PHE B 1 191 ? -11.578 -24.875 -6.941 1 98 191 PHE B C 1
ATOM 4571 O O . PHE B 1 191 ? -11.055 -25.203 -5.875 1 98 191 PHE B O 1
ATOM 4578 N N . ALA B 1 192 ? -11.422 -25.516 -8.047 1 97.56 192 ALA B N 1
ATOM 4579 C CA . ALA B 1 192 ? -10.484 -26.625 -8.156 1 97.56 192 ALA B CA 1
ATOM 4580 C C . ALA B 1 192 ? -9.633 -26.516 -9.422 1 97.56 192 ALA B C 1
ATOM 4582 O O . ALA B 1 192 ? -10.062 -25.906 -10.406 1 97.56 192 ALA B O 1
ATOM 4583 N N . LEU B 1 193 ? -8.438 -27.031 -9.32 1 96.94 193 LEU B N 1
ATOM 4584 C CA . LEU B 1 193 ? -7.484 -27.016 -10.422 1 96.94 193 LEU B CA 1
ATOM 4585 C C . LEU B 1 193 ? -6.93 -28.406 -10.695 1 96.94 193 LEU B C 1
ATOM 4587 O O . LEU B 1 193 ? -6.617 -29.141 -9.766 1 96.94 193 LEU B O 1
ATOM 4591 N N . CYS B 1 194 ? -6.895 -28.75 -11.867 1 96.81 194 CYS B N 1
ATOM 4592 C CA . CYS B 1 194 ? -6.148 -29.891 -12.375 1 96.81 194 CYS B CA 1
ATOM 4593 C C . CYS B 1 194 ? -5.215 -29.484 -13.508 1 96.81 194 CYS B C 1
ATOM 4595 O O . CYS B 1 194 ? -5.637 -29.406 -14.664 1 96.81 194 CYS B O 1
ATOM 4597 N N . LEU B 1 195 ? -3.945 -29.234 -13.18 1 97.19 195 LEU B N 1
ATOM 4598 C CA . LEU B 1 195 ? -2.973 -28.688 -14.117 1 97.19 195 LEU B CA 1
ATOM 4599 C C . LEU B 1 195 ? -2.385 -29.797 -14.984 1 97.19 195 LEU B C 1
ATOM 4601 O O . LEU B 1 195 ? -1.979 -30.844 -14.477 1 97.19 195 LEU B O 1
ATOM 4605 N N . PRO B 1 196 ? -2.361 -29.578 -16.25 1 96 196 PRO B N 1
ATOM 4606 C CA . PRO B 1 196 ? -1.796 -30.594 -17.141 1 96 196 PRO B CA 1
ATOM 4607 C C . PRO B 1 196 ? -0.269 -30.562 -17.172 1 96 196 PRO B C 1
ATOM 4609 O O . PRO B 1 196 ? 0.339 -29.5 -17.047 1 96 196 PRO B O 1
ATOM 4612 N N . SER B 1 197 ? 0.345 -31.75 -17.312 1 90.94 197 SER B N 1
ATOM 4613 C CA . SER B 1 197 ? 1.794 -31.812 -17.484 1 90.94 197 SER B CA 1
ATOM 4614 C C . SER B 1 197 ? 2.207 -31.453 -18.906 1 90.94 197 SER B C 1
ATOM 4616 O O . SER B 1 197 ? 3.332 -31 -19.141 1 90.94 197 SER B O 1
ATOM 4618 N N . SER B 1 198 ? 1.374 -31.688 -19.812 1 84.75 198 SER B N 1
ATOM 4619 C CA . SER B 1 198 ? 1.562 -31.344 -21.219 1 84.75 198 SER B CA 1
ATOM 4620 C C . SER B 1 198 ? 0.223 -31.156 -21.938 1 84.75 198 SER B C 1
ATOM 4622 O O . SER B 1 198 ? -0.798 -31.688 -21.484 1 84.75 198 SER B O 1
ATOM 4624 N N . ASN B 1 199 ? 0.345 -30.406 -23 1 83.75 199 ASN B N 1
ATOM 4625 C CA . ASN B 1 199 ? -0.872 -30.188 -23.781 1 83.75 199 ASN B CA 1
ATOM 4626 C C . ASN B 1 199 ? -1.123 -31.344 -24.75 1 83.75 199 ASN B C 1
ATOM 4628 O O . ASN B 1 199 ? -2.199 -31.438 -25.344 1 83.75 199 ASN B O 1
ATOM 4632 N N . LYS B 1 200 ? -0.199 -32.156 -24.969 1 82.5 200 LYS B N 1
ATOM 4633 C CA . LYS B 1 200 ? -0.262 -33.188 -25.984 1 82.5 200 LYS B CA 1
ATOM 4634 C C . LYS B 1 200 ? -1.36 -34.188 -25.672 1 82.5 200 LYS B C 1
ATOM 4636 O O . LYS B 1 200 ? -1.986 -34.75 -26.578 1 82.5 200 LYS B O 1
ATOM 4641 N N . LYS B 1 201 ? -1.63 -34.438 -24.453 1 78.69 201 LYS B N 1
ATOM 4642 C CA . LYS B 1 201 ? -2.613 -35.438 -24.062 1 78.69 201 LYS B CA 1
ATOM 4643 C C . LYS B 1 201 ? -3.934 -34.781 -23.656 1 78.69 201 LYS B C 1
ATOM 4645 O O . LYS B 1 201 ? -4.812 -35.469 -23.109 1 78.69 201 LYS B O 1
ATOM 4650 N N . GLY B 1 202 ? -4.031 -33.531 -23.891 1 87.19 202 GLY B N 1
ATOM 4651 C CA . GLY B 1 202 ? -5.258 -32.844 -23.516 1 87.19 202 GLY B CA 1
ATOM 4652 C C . GLY B 1 202 ? -5.016 -31.641 -22.625 1 87.19 202 GLY B C 1
ATOM 4653 O O . GLY B 1 202 ? -3.871 -31.312 -22.312 1 87.19 202 GLY B O 1
ATOM 4654 N N . LEU B 1 203 ? -6.164 -31.016 -22.297 1 93.94 203 LEU B N 1
ATOM 4655 C CA . LEU B 1 203 ? -6.117 -29.797 -21.5 1 93.94 203 LEU B CA 1
ATOM 4656 C C . LEU B 1 203 ? -6.508 -30.094 -20.047 1 93.94 203 LEU B C 1
ATOM 4658 O O . LEU B 1 203 ? -7.148 -31.109 -19.766 1 93.94 203 LEU B O 1
ATOM 4662 N N . GLY B 1 204 ? -5.98 -29.297 -19.125 1 96.19 204 GLY B N 1
ATOM 4663 C CA . GLY B 1 204 ? -6.426 -29.359 -17.734 1 96.19 204 GLY B CA 1
ATOM 4664 C C . GLY B 1 204 ? -7.781 -28.719 -17.516 1 96.19 204 GLY B C 1
ATOM 4665 O O . GLY B 1 204 ? -8.484 -28.391 -18.469 1 96.19 204 GLY B O 1
ATOM 4666 N N . SER B 1 205 ? -8.109 -28.656 -16.234 1 95.31 205 SER B N 1
ATOM 4667 C CA . SER B 1 205 ? -9.422 -28.094 -15.938 1 95.31 205 SER B CA 1
ATOM 4668 C C . SER B 1 205 ? -9.375 -27.188 -14.719 1 95.31 205 SER B C 1
ATOM 4670 O O . SER B 1 205 ? -8.734 -27.516 -13.719 1 95.31 205 SER B O 1
ATOM 4672 N N . LEU B 1 206 ? -9.953 -26.062 -14.867 1 96.88 206 LEU B N 1
ATOM 4673 C CA . LEU B 1 206 ? -10.289 -25.172 -13.758 1 96.88 206 LEU B CA 1
ATOM 4674 C C . LEU B 1 206 ? -11.781 -25.203 -13.461 1 96.88 206 LEU B C 1
ATOM 4676 O O . LEU B 1 206 ? -12.594 -24.891 -14.336 1 96.88 206 LEU B O 1
ATOM 4680 N N . PHE B 1 207 ? -12.133 -25.609 -12.258 1 95.88 207 PHE B N 1
ATOM 4681 C CA . PHE B 1 207 ? -13.531 -25.672 -11.836 1 95.88 207 PHE B CA 1
ATOM 4682 C C . PHE B 1 207 ? -13.859 -24.516 -10.906 1 95.88 207 PHE B C 1
ATOM 4684 O O . PHE B 1 207 ? -13.172 -24.297 -9.914 1 95.88 207 PHE B O 1
ATOM 4691 N N . ILE B 1 208 ? -14.805 -23.766 -11.258 1 96 208 ILE B N 1
ATOM 4692 C CA . ILE B 1 208 ? -15.305 -22.719 -10.359 1 96 208 ILE B CA 1
ATOM 4693 C C . ILE B 1 208 ? -16.625 -23.172 -9.734 1 96 208 ILE B C 1
ATOM 4695 O O . ILE B 1 208 ? -17.547 -23.594 -10.445 1 96 208 ILE B O 1
ATOM 4699 N N . GLY B 1 209 ? -16.781 -23.078 -8.445 1 94.38 209 GLY B N 1
ATOM 4700 C CA . GLY B 1 209 ? -17.953 -23.562 -7.73 1 94.38 209 GLY B CA 1
ATOM 4701 C C . GLY B 1 209 ? -17.781 -24.984 -7.223 1 94.38 209 GLY B C 1
ATOM 4702 O O . GLY B 1 209 ? -18.75 -25.594 -6.758 1 94.38 209 GLY B O 1
ATOM 4703 N N . GLY B 1 210 ? -16.594 -25.484 -7.395 1 92.44 210 GLY B N 1
ATOM 4704 C CA . GLY B 1 210 ? -16.328 -26.859 -7 1 92.44 210 GLY B CA 1
ATOM 4705 C C . GLY B 1 210 ? -16.328 -27.828 -8.164 1 92.44 210 GLY B C 1
ATOM 4706 O O . GLY B 1 210 ? -16.672 -27.453 -9.289 1 92.44 210 GLY B O 1
ATOM 4707 N N . ILE B 1 211 ? -15.945 -29.031 -7.852 1 92.25 211 ILE B N 1
ATOM 4708 C CA . ILE B 1 211 ? -15.922 -30.078 -8.867 1 92.25 211 ILE B CA 1
ATOM 4709 C C . ILE B 1 211 ? -17.328 -30.609 -9.102 1 92.25 211 ILE B C 1
ATOM 4711 O O . ILE B 1 211 ? -17.984 -31.078 -8.164 1 92.25 211 ILE B O 1
ATOM 4715 N N . PRO B 1 212 ? -17.766 -30.516 -10.305 1 90.81 212 PRO B N 1
ATOM 4716 C CA . PRO B 1 212 ? -19.109 -31.016 -10.578 1 90.81 212 PRO B CA 1
ATOM 4717 C C . PRO B 1 212 ? -19.234 -32.531 -10.328 1 90.81 212 PRO B C 1
ATOM 4719 O O . PRO B 1 212 ? -18.297 -33.281 -10.617 1 90.81 212 PRO B O 1
ATOM 4722 N N . GLN B 1 213 ? -20.422 -32.906 -9.953 1 88.06 213 GLN B N 1
ATOM 4723 C CA . GLN B 1 213 ? -20.688 -34.312 -9.664 1 88.06 213 GLN B CA 1
ATOM 4724 C C . GLN B 1 213 ? -20.531 -35.156 -10.914 1 88.06 213 GLN B C 1
ATOM 4726 O O . GLN B 1 213 ? -20.141 -36.312 -10.836 1 88.06 213 GLN B O 1
ATOM 4731 N N . GLN B 1 214 ? -20.812 -34.562 -12.016 1 85.44 214 GLN B N 1
ATOM 4732 C CA . GLN B 1 214 ? -20.766 -35.281 -13.273 1 85.44 214 GLN B CA 1
ATOM 4733 C C . GLN B 1 214 ? -19.344 -35.406 -13.805 1 85.44 214 GLN B C 1
ATOM 4735 O O . GLN B 1 214 ? -19.078 -36.188 -14.727 1 85.44 214 GLN B O 1
ATOM 4740 N N . SER B 1 215 ? -18.469 -34.656 -13.203 1 86.94 215 SER B N 1
ATOM 4741 C CA . SER B 1 215 ? -17.078 -34.688 -13.641 1 86.94 215 SER B CA 1
ATOM 4742 C C . SER B 1 215 ? -16.406 -36 -13.242 1 86.94 215 SER B C 1
ATOM 4744 O O . SER B 1 215 ? -16.656 -36.531 -12.148 1 86.94 215 SER B O 1
ATOM 4746 N N . SER B 1 216 ? -15.562 -36.5 -14.086 1 84.94 216 SER B N 1
ATOM 4747 C CA . SER B 1 216 ? -14.797 -37.688 -13.797 1 84.94 216 SER B CA 1
ATOM 4748 C C . SER B 1 216 ? -13.875 -37.5 -12.602 1 84.94 216 SER B C 1
ATOM 4750 O O . SER B 1 216 ? -13.422 -38.469 -11.984 1 84.94 216 SER B O 1
ATOM 4752 N N . PHE B 1 217 ? -13.688 -36.312 -12.289 1 88 217 PHE B N 1
ATOM 4753 C CA . PHE B 1 217 ? -12.773 -36 -11.195 1 88 217 PHE B CA 1
ATOM 4754 C C . PHE B 1 217 ? -13.477 -36.125 -9.844 1 88 217 PHE B C 1
ATOM 4756 O O . PHE B 1 217 ? -12.828 -36.188 -8.805 1 88 217 PHE B O 1
ATOM 4763 N N . PHE B 1 218 ? -14.766 -36.188 -9.922 1 86.94 218 PHE B N 1
ATOM 4764 C CA . PHE B 1 218 ? -15.531 -36.25 -8.688 1 86.94 218 PHE B CA 1
ATOM 4765 C C . PHE B 1 218 ? -15.297 -37.531 -7.941 1 86.94 218 PHE B C 1
ATOM 4767 O O . PHE B 1 218 ? -15.477 -37.625 -6.723 1 86.94 218 PHE B O 1
ATOM 4774 N N . LYS B 1 219 ? -14.852 -38.438 -8.648 1 84.62 219 LYS B N 1
ATOM 4775 C CA . LYS B 1 219 ? -14.68 -39.781 -8.062 1 84.62 219 LYS B CA 1
ATOM 4776 C C . LYS B 1 219 ? -13.453 -39.812 -7.156 1 84.62 219 LYS B C 1
ATOM 4778 O O . LYS B 1 219 ? -13.305 -40.75 -6.348 1 84.62 219 LYS B O 1
ATOM 4783 N N . PHE B 1 220 ? -12.602 -38.938 -7.348 1 88.81 220 PHE B N 1
ATOM 4784 C CA . PHE B 1 220 ? -11.375 -38.969 -6.559 1 88.81 220 PHE B CA 1
ATOM 4785 C C . PHE B 1 220 ? -11.609 -38.406 -5.164 1 88.81 220 PHE B C 1
ATOM 4787 O O . PHE B 1 220 ? -12.195 -37.344 -5.008 1 88.81 220 PHE B O 1
ATOM 4794 N N . GLN B 1 221 ? -11.266 -39.219 -4.156 1 87.88 221 GLN B N 1
ATOM 4795 C CA . GLN B 1 221 ? -11.312 -38.75 -2.777 1 87.88 221 GLN B CA 1
ATOM 4796 C C . GLN B 1 221 ? -10.102 -37.875 -2.443 1 87.88 221 GLN B C 1
ATOM 4798 O O . GLN B 1 221 ? -8.961 -38.344 -2.512 1 87.88 221 GLN B O 1
ATOM 4803 N N . LEU B 1 222 ? -10.375 -36.688 -2.084 1 94.25 222 LEU B N 1
ATOM 4804 C CA . LEU B 1 222 ? -9.297 -35.75 -1.79 1 94.25 222 LEU B CA 1
ATOM 4805 C C . LEU B 1 222 ? -9.008 -35.719 -0.294 1 94.25 222 LEU B C 1
ATOM 4807 O O . LEU B 1 222 ? -9.922 -35.781 0.526 1 94.25 222 LEU B O 1
ATOM 4811 N N . THR B 1 223 ? -7.785 -35.719 0.038 1 94.94 223 THR B N 1
ATOM 4812 C CA . THR B 1 223 ? -7.375 -35.438 1.407 1 94.94 223 THR B CA 1
ATOM 4813 C C . THR B 1 223 ? -7.574 -33.969 1.731 1 94.94 223 THR B C 1
ATOM 4815 O O . THR B 1 223 ? -7.18 -33.094 0.953 1 94.94 223 THR B O 1
ATOM 4818 N N . LYS B 1 224 ? -8.211 -33.688 2.914 1 95.31 224 LYS B N 1
ATOM 4819 C CA . LYS B 1 224 ? -8.531 -32.312 3.26 1 95.31 224 LYS B CA 1
ATOM 4820 C C . LYS B 1 224 ? -7.656 -31.812 4.41 1 95.31 224 LYS B C 1
ATOM 4822 O O . LYS B 1 224 ? -7.473 -32.531 5.406 1 95.31 224 LYS B O 1
ATOM 4827 N N . ILE B 1 225 ? -7.086 -30.656 4.18 1 96.38 225 ILE B N 1
ATOM 4828 C CA . ILE B 1 225 ? -6.305 -30 5.223 1 96.38 225 ILE B CA 1
ATOM 4829 C C . ILE B 1 225 ? -6.734 -28.531 5.352 1 96.38 225 ILE B C 1
ATOM 4831 O O . ILE B 1 225 ? -7.254 -27.953 4.398 1 96.38 225 ILE B O 1
ATOM 4835 N N . PRO B 1 226 ? -6.535 -27.969 6.535 1 96.56 226 PRO B N 1
ATOM 4836 C CA . PRO B 1 226 ? -6.926 -26.562 6.688 1 96.56 226 PRO B CA 1
ATOM 4837 C C . PRO B 1 226 ? -6.051 -25.609 5.875 1 96.56 226 PRO B C 1
ATOM 4839 O O . PRO B 1 226 ? -4.844 -25.844 5.742 1 96.56 226 PRO B O 1
ATOM 4842 N N . LEU B 1 227 ? -6.68 -24.609 5.332 1 97.62 227 LEU B N 1
ATOM 4843 C CA . LEU B 1 227 ? -5.949 -23.469 4.809 1 97.62 227 LEU B CA 1
ATOM 4844 C C . LEU B 1 227 ? -5.578 -22.5 5.926 1 97.62 227 LEU B C 1
ATOM 4846 O O . LEU B 1 227 ? -6.398 -22.203 6.797 1 97.62 227 LEU B O 1
ATOM 4850 N N . VAL B 1 228 ? -4.348 -22.078 5.875 1 96.62 228 VAL B N 1
ATOM 4851 C CA . VAL B 1 228 ? -3.869 -21.156 6.902 1 96.62 228 VAL B CA 1
ATOM 4852 C C . VAL B 1 228 ? -3.83 -19.734 6.344 1 96.62 228 VAL B C 1
ATOM 4854 O O . VAL B 1 228 ? -3.592 -19.531 5.152 1 96.62 228 VAL B O 1
ATOM 4857 N N . ILE B 1 229 ? -4.094 -18.812 7.25 1 96.88 229 ILE B N 1
ATOM 4858 C CA . ILE B 1 229 ? -4.039 -17.406 6.859 1 96.88 229 ILE B CA 1
ATOM 4859 C C . ILE B 1 229 ? -2.775 -16.766 7.426 1 96.88 229 ILE B C 1
ATOM 4861 O O . ILE B 1 229 ? -2.523 -16.828 8.633 1 96.88 229 ILE B O 1
ATOM 4865 N N . ASN B 1 230 ? -1.899 -16.281 6.559 1 97 230 ASN B N 1
ATOM 4866 C CA . ASN B 1 230 ? -0.855 -15.375 7.027 1 97 230 ASN B CA 1
ATOM 4867 C C . ASN B 1 230 ? -1.432 -14.031 7.449 1 97 230 ASN B C 1
ATOM 4869 O O . ASN B 1 230 ? -1.992 -13.305 6.625 1 97 230 ASN B O 1
ATOM 4873 N N . PRO B 1 231 ? -1.343 -13.672 8.68 1 94.88 231 PRO B N 1
ATOM 4874 C CA . PRO B 1 231 ? -1.995 -12.445 9.148 1 94.88 231 PRO B CA 1
ATOM 4875 C C . PRO B 1 231 ? -1.332 -11.18 8.617 1 94.88 231 PRO B C 1
ATOM 4877 O O . PRO B 1 231 ? -1.84 -10.078 8.828 1 94.88 231 PRO B O 1
ATOM 4880 N N . PHE B 1 232 ? -0.215 -11.367 7.949 1 92.81 232 PHE B N 1
ATOM 4881 C CA . PHE B 1 232 ? 0.473 -10.242 7.316 1 92.81 232 PHE B CA 1
ATOM 4882 C C . PHE B 1 232 ? 0.378 -10.336 5.801 1 92.81 232 PHE B C 1
ATOM 4884 O O . PHE B 1 232 ? 0.553 -11.414 5.227 1 92.81 232 PHE B O 1
ATOM 4891 N N . SER B 1 233 ? 0.124 -9.18 5.188 1 93.31 233 SER B N 1
ATOM 4892 C CA . SER B 1 233 ? -0.067 -9.148 3.742 1 93.31 233 SER B CA 1
ATOM 4893 C C . S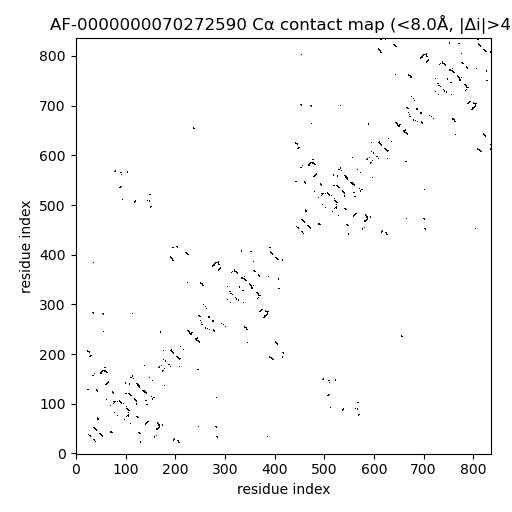ER B 1 233 ? 1.213 -9.531 3.006 1 93.31 233 SER B C 1
ATOM 4895 O O . SER B 1 233 ? 2.311 -9.156 3.426 1 93.31 233 SER B O 1
ATOM 4897 N N . THR B 1 234 ? 1.021 -10.234 1.93 1 92.75 234 THR B N 1
ATOM 4898 C CA . THR B 1 234 ? 2.127 -10.547 1.032 1 92.75 234 THR B CA 1
ATOM 4899 C C . THR B 1 234 ? 2.01 -9.758 -0.268 1 92.75 234 THR B C 1
ATOM 4901 O O . THR B 1 234 ? 2.727 -10.031 -1.233 1 92.75 234 THR B O 1
ATOM 4904 N N . ALA B 1 235 ? 1.01 -8.797 -0.278 1 90.88 235 ALA B N 1
ATOM 4905 C CA . ALA B 1 235 ? 0.833 -7.934 -1.443 1 90.88 235 ALA B CA 1
ATOM 4906 C C . ALA B 1 235 ? 1.989 -6.945 -1.574 1 90.88 235 ALA B C 1
ATOM 4908 O O . ALA B 1 235 ? 2.641 -6.609 -0.583 1 90.88 235 ALA B O 1
ATOM 4909 N N . PRO B 1 236 ? 2.287 -6.566 -2.807 1 89.19 236 PRO B N 1
ATOM 4910 C CA . PRO B 1 236 ? 3.357 -5.578 -2.957 1 89.19 236 PRO B CA 1
ATOM 4911 C C . PRO B 1 236 ? 3.057 -4.27 -2.234 1 89.19 236 PRO B C 1
ATOM 4913 O O . PRO B 1 236 ? 3.963 -3.643 -1.678 1 89.19 236 PRO B O 1
ATOM 4916 N N . ILE B 1 237 ? 1.837 -3.842 -2.268 1 87.88 237 ILE B N 1
ATOM 4917 C CA . ILE B 1 237 ? 1.344 -2.699 -1.505 1 87.88 237 ILE B CA 1
ATOM 4918 C C . ILE B 1 237 ? 0.05 -3.078 -0.788 1 87.88 237 ILE B C 1
ATOM 4920 O O . ILE B 1 237 ? -0.767 -3.83 -1.324 1 87.88 237 ILE B O 1
ATOM 4924 N N . PHE B 1 238 ? -0.055 -2.561 0.453 1 89.94 238 PHE B N 1
ATOM 4925 C CA . PHE B 1 238 ? -1.222 -2.957 1.232 1 89.94 238 PHE B CA 1
ATOM 4926 C C . PHE B 1 238 ? -1.535 -1.919 2.303 1 89.94 238 PHE B C 1
ATOM 4928 O O . PHE B 1 238 ? -0.837 -0.909 2.42 1 89.94 238 PHE B O 1
ATOM 4935 N N . THR B 1 239 ? -2.668 -2.02 2.9 1 87.88 239 THR B N 1
ATOM 4936 C CA . THR B 1 239 ? -3.082 -1.151 3.996 1 87.88 239 THR B CA 1
ATOM 4937 C C . THR B 1 239 ? -2.82 -1.817 5.344 1 87.88 239 THR B C 1
ATOM 4939 O O . THR B 1 239 ? -2.654 -3.037 5.418 1 87.88 239 THR B O 1
ATOM 4942 N N . LYS B 1 240 ? -2.705 -1.017 6.332 1 86.19 240 LYS B N 1
ATOM 4943 C CA . LYS B 1 240 ? -2.42 -1.51 7.676 1 86.19 240 LYS B CA 1
ATOM 4944 C C . LYS B 1 240 ? -3.432 -2.572 8.094 1 86.19 240 LYS B C 1
ATOM 4946 O O . LYS B 1 240 ? -4.641 -2.379 7.949 1 86.19 240 LYS B O 1
ATOM 4951 N N . GLY B 1 241 ? -2.936 -3.693 8.531 1 87.5 241 GLY B N 1
ATOM 4952 C CA . GLY B 1 241 ? -3.789 -4.727 9.094 1 87.5 241 GLY B CA 1
ATOM 4953 C C . GLY B 1 241 ? -4.223 -5.766 8.078 1 87.5 241 GLY B C 1
ATOM 4954 O O . GLY B 1 241 ? -4.84 -6.77 8.438 1 87.5 241 GLY B O 1
ATOM 4955 N N . ASP B 1 242 ? -3.846 -5.582 6.816 1 91.81 242 ASP B N 1
ATOM 4956 C CA . ASP B 1 242 ? -4.238 -6.527 5.773 1 91.81 242 ASP B CA 1
ATOM 4957 C C . ASP B 1 242 ? -3.559 -7.879 5.973 1 91.81 242 ASP B C 1
ATOM 4959 O O . ASP B 1 242 ? -2.354 -7.945 6.227 1 91.81 242 ASP B O 1
ATOM 4963 N N . ALA B 1 243 ? -4.328 -8.953 5.887 1 95.62 243 ALA B N 1
ATOM 4964 C CA . ALA B 1 243 ? -3.773 -10.305 5.832 1 95.62 243 ALA B CA 1
ATOM 4965 C C . ALA B 1 243 ? -3.412 -10.695 4.402 1 95.62 243 ALA B C 1
ATOM 4967 O O . ALA B 1 243 ? -3.777 -10 3.451 1 95.62 243 ALA B O 1
ATOM 4968 N N . SER B 1 244 ? -2.629 -11.766 4.305 1 97.19 244 SER B N 1
ATOM 4969 C CA . SER B 1 244 ? -2.342 -12.289 2.973 1 97.19 244 SER B CA 1
ATOM 4970 C C . SER B 1 244 ? -3.594 -12.867 2.326 1 97.19 244 SER B C 1
ATOM 4972 O O . SER B 1 244 ? -4.387 -13.539 2.988 1 97.19 244 SER B O 1
ATOM 4974 N N . TYR B 1 245 ? -3.721 -12.586 1.032 1 97.19 245 TYR B N 1
ATOM 4975 C CA . TYR B 1 245 ? -4.84 -13.164 0.293 1 97.19 245 TYR B CA 1
ATOM 4976 C C . TYR B 1 245 ? -4.426 -14.445 -0.411 1 97.19 245 TYR B C 1
ATOM 4978 O O . TYR B 1 245 ? -5.219 -15.047 -1.136 1 97.19 245 TYR B O 1
ATOM 4986 N N . GLU B 1 246 ? -3.205 -14.883 -0.25 1 98.12 246 GLU B N 1
ATOM 4987 C CA . GLU B 1 246 ? -2.691 -16.078 -0.895 1 98.12 246 GLU B CA 1
ATOM 4988 C C . GLU B 1 246 ? -3.016 -17.328 -0.076 1 98.12 246 GLU B C 1
ATOM 4990 O O . GLU B 1 246 ? -3.562 -17.234 1.024 1 98.12 246 GLU B O 1
ATOM 4995 N N . TYR B 1 247 ? -2.746 -18.5 -0.629 1 98.62 247 TYR B N 1
ATOM 4996 C CA . TYR B 1 247 ? -3.115 -19.75 0.01 1 98.62 247 TYR B CA 1
ATOM 4997 C C . TYR B 1 247 ? -1.902 -20.422 0.656 1 98.62 247 TYR B C 1
ATOM 4999 O O . TYR B 1 247 ? -0.97 -20.828 -0.038 1 98.62 247 TYR B O 1
ATOM 5007 N N . PHE B 1 248 ? -1.961 -20.5 1.985 1 98.44 248 PHE B N 1
ATOM 5008 C CA . PHE B 1 248 ? -0.915 -21.125 2.779 1 98.44 248 PHE B CA 1
ATOM 5009 C C . PHE B 1 248 ? -1.405 -22.438 3.377 1 98.44 248 PHE B C 1
ATOM 5011 O O . PHE B 1 248 ? -2.596 -22.594 3.658 1 98.44 248 PHE B O 1
ATOM 5018 N N . ILE B 1 249 ? -0.544 -23.344 3.52 1 97.81 249 ILE B N 1
ATOM 5019 C CA . ILE B 1 249 ? -0.806 -24.594 4.227 1 97.81 249 ILE B CA 1
ATOM 5020 C C . ILE B 1 249 ? 0.222 -24.781 5.34 1 97.81 249 ILE B C 1
ATOM 5022 O O . ILE B 1 249 ? 1.261 -24.109 5.355 1 97.81 249 ILE B O 1
ATOM 5026 N N . ASP B 1 250 ? -0.133 -25.656 6.234 1 96.94 250 ASP B N 1
ATOM 5027 C CA . ASP B 1 250 ? 0.699 -25.828 7.422 1 96.94 250 ASP B CA 1
ATOM 5028 C C . ASP B 1 250 ? 1.589 -27.062 7.297 1 96.94 250 ASP B C 1
ATOM 5030 O O . ASP B 1 250 ? 1.253 -28.125 7.812 1 96.94 250 ASP B O 1
ATOM 5034 N N . VAL B 1 251 ? 2.719 -26.875 6.676 1 98.25 251 VAL B N 1
ATOM 5035 C CA . VAL B 1 251 ? 3.715 -27.938 6.586 1 98.25 251 VAL B CA 1
ATOM 5036 C C . VAL B 1 251 ? 4.551 -27.969 7.863 1 98.25 251 VAL B C 1
ATOM 5038 O O . VAL B 1 251 ? 5.062 -26.938 8.312 1 98.25 251 VAL B O 1
ATOM 5041 N N . LYS B 1 252 ? 4.699 -29.156 8.406 1 97.62 252 LYS B N 1
ATOM 5042 C CA . LYS B 1 252 ? 5.41 -29.297 9.672 1 97.62 252 LYS B CA 1
ATOM 5043 C C . LYS B 1 252 ? 6.844 -29.781 9.445 1 97.62 252 LYS B C 1
ATOM 5045 O O . LYS B 1 252 ? 7.75 -29.391 10.188 1 97.62 252 LYS B O 1
ATOM 5050 N N . SER B 1 253 ? 7.004 -30.547 8.516 1 97.88 253 SER B N 1
ATOM 5051 C CA . SER B 1 253 ? 8.32 -31.062 8.148 1 97.88 253 SER B CA 1
ATOM 5052 C C . SER B 1 253 ? 8.336 -31.562 6.707 1 97.88 253 SER B C 1
ATOM 5054 O O . SER B 1 253 ? 7.281 -31.656 6.07 1 97.88 253 SER B O 1
ATOM 5056 N N . ILE B 1 254 ? 9.5 -31.781 6.18 1 98.62 254 ILE B N 1
ATOM 5057 C CA . ILE B 1 254 ? 9.695 -32.312 4.84 1 98.62 254 ILE B CA 1
ATOM 5058 C C . ILE B 1 254 ? 10.555 -33.594 4.91 1 98.62 254 ILE B C 1
ATOM 5060 O O . ILE B 1 254 ? 11.547 -33.625 5.648 1 98.62 254 ILE B O 1
ATOM 5064 N N . LYS B 1 255 ? 10.172 -34.594 4.148 1 98.44 255 LYS B N 1
ATOM 5065 C CA . LYS B 1 255 ? 10.914 -35.844 4.094 1 98.44 255 LYS B CA 1
ATOM 5066 C C . LYS B 1 255 ? 11.453 -36.094 2.689 1 98.44 255 LYS B C 1
ATOM 5068 O O . LYS B 1 255 ? 10.82 -35.719 1.7 1 98.44 255 LYS B O 1
ATOM 5073 N N . VAL B 1 256 ? 12.523 -36.719 2.648 1 98.5 256 VAL B N 1
ATOM 5074 C CA . VAL B 1 256 ? 13.062 -37.312 1.415 1 98.5 256 VAL B CA 1
ATOM 5075 C C . VAL B 1 256 ? 13.328 -38.781 1.607 1 98.5 256 VAL B C 1
ATOM 5077 O O . VAL B 1 256 ? 14.07 -39.188 2.51 1 98.5 256 VAL B O 1
ATOM 5080 N N . GLY B 1 257 ? 12.688 -39.531 0.784 1 97.44 257 GLY B N 1
ATOM 5081 C CA . GLY B 1 257 ? 12.852 -40.969 0.948 1 97.44 257 GLY B CA 1
ATOM 5082 C C . GLY B 1 257 ? 12.445 -41.469 2.324 1 97.44 257 GLY B C 1
ATOM 5083 O O . GLY B 1 257 ? 13.141 -42.312 2.92 1 97.44 257 GLY B O 1
ATOM 5084 N N . GLY B 1 258 ? 11.539 -40.812 2.859 1 96.56 258 GLY B N 1
ATOM 5085 C CA . GLY B 1 258 ? 10.992 -41.219 4.137 1 96.56 258 GLY B CA 1
ATOM 5086 C C . GLY B 1 258 ? 11.711 -40.625 5.328 1 96.56 258 GLY B C 1
ATOM 5087 O O . GLY B 1 258 ? 11.25 -40.75 6.465 1 96.56 258 GLY B O 1
ATOM 5088 N N . GLU B 1 259 ? 12.742 -39.969 5.16 1 97.75 259 GLU B N 1
ATOM 5089 C CA . GLU B 1 259 ? 13.523 -39.375 6.258 1 97.75 259 GLU B CA 1
ATOM 5090 C C . GLU B 1 259 ? 13.305 -37.875 6.363 1 97.75 259 GLU B C 1
ATOM 5092 O O . GLU B 1 259 ? 13.344 -37.156 5.359 1 97.75 259 GLU B O 1
ATOM 5097 N N . ILE B 1 260 ? 13.156 -37.438 7.57 1 97.75 260 ILE B N 1
ATOM 5098 C CA . ILE B 1 260 ? 12.891 -36.031 7.824 1 97.75 260 ILE B CA 1
ATOM 5099 C C . ILE B 1 260 ? 14.156 -35.188 7.578 1 97.75 260 ILE B C 1
ATOM 5101 O O . ILE B 1 260 ? 15.25 -35.594 8 1 97.75 260 ILE B O 1
ATOM 5105 N N . LEU B 1 261 ? 14.008 -34.156 6.844 1 98.31 261 LEU B N 1
ATOM 5106 C CA . LEU B 1 261 ? 15.117 -33.25 6.582 1 98.31 261 LEU B CA 1
ATOM 5107 C C . LEU B 1 261 ? 15.492 -32.469 7.84 1 98.31 261 LEU B C 1
ATOM 5109 O O . LEU B 1 261 ? 14.625 -32.094 8.625 1 98.31 261 LEU B O 1
ATOM 5113 N N . ASN B 1 262 ? 16.781 -32.188 7.961 1 97.5 262 ASN B N 1
ATOM 5114 C CA . ASN B 1 262 ? 17.281 -31.469 9.125 1 97.5 262 ASN B CA 1
ATOM 5115 C C . ASN B 1 262 ? 17.516 -29.984 8.82 1 97.5 262 ASN B C 1
ATOM 5117 O O . ASN B 1 262 ? 18.594 -29.609 8.352 1 97.5 262 ASN B O 1
ATOM 5121 N N . PHE B 1 263 ? 16.625 -29.141 9.07 1 97.56 263 PHE B N 1
ATOM 5122 C CA . PHE B 1 263 ? 16.703 -27.688 9.016 1 97.56 263 PHE B CA 1
ATOM 5123 C C . PHE B 1 263 ? 15.844 -27.047 10.094 1 97.56 263 PHE B C 1
ATOM 5125 O O . PHE B 1 263 ? 15.109 -27.75 10.805 1 97.56 263 PHE B O 1
ATOM 5132 N N . LYS B 1 264 ? 15.984 -25.719 10.352 1 96.31 264 LYS B N 1
ATOM 5133 C CA . LYS B 1 264 ? 15.219 -25.031 11.383 1 96.31 264 LYS B CA 1
ATOM 5134 C C . LYS B 1 264 ? 13.727 -25.062 11.07 1 96.31 264 LYS B C 1
ATOM 5136 O O . LYS B 1 264 ? 13.273 -24.438 10.102 1 96.31 264 LYS B O 1
ATOM 5141 N N . SER B 1 265 ? 12.953 -25.734 11.859 1 95.44 265 SER B N 1
ATOM 5142 C CA . SER B 1 265 ? 11.531 -25.969 11.617 1 95.44 265 SER B CA 1
ATOM 5143 C C . SER B 1 265 ? 10.742 -24.672 11.641 1 95.44 265 SER B C 1
ATOM 5145 O O . SER B 1 265 ? 9.641 -24.594 11.094 1 95.44 265 SER B O 1
ATOM 5147 N N . SER B 1 266 ? 11.297 -23.641 12.25 1 97.06 266 SER B N 1
ATOM 5148 C CA . SER B 1 266 ? 10.617 -22.344 12.336 1 97.06 266 SER B CA 1
ATOM 5149 C C . SER B 1 266 ? 10.414 -21.734 10.953 1 97.06 266 SER B C 1
ATOM 5151 O O . SER B 1 266 ? 9.539 -20.891 10.766 1 97.06 266 SER B O 1
ATOM 5153 N N . LEU B 1 267 ? 11.188 -22.219 9.953 1 98.12 267 LEU B N 1
ATOM 5154 C CA . LEU B 1 267 ? 11.062 -21.734 8.578 1 98.12 267 LEU B CA 1
ATOM 5155 C C . LEU B 1 267 ? 9.719 -22.141 7.98 1 98.12 267 LEU B C 1
ATOM 5157 O O . LEU B 1 267 ? 9.234 -21.516 7.043 1 98.12 267 LEU B O 1
ATOM 5161 N N . LEU B 1 268 ? 9.156 -23.219 8.602 1 98.12 268 LEU B N 1
ATOM 5162 C CA . LEU B 1 268 ? 7.918 -23.766 8.047 1 98.12 268 LEU B CA 1
ATOM 5163 C C . LEU B 1 268 ? 6.703 -23.109 8.703 1 98.12 268 LEU B C 1
ATOM 5165 O O . LEU B 1 268 ? 5.566 -23.328 8.273 1 98.12 268 LEU B O 1
ATOM 5169 N N . SER B 1 269 ? 6.941 -22.281 9.703 1 97.12 269 SER B N 1
ATOM 5170 C CA . SER B 1 269 ? 5.883 -21.547 10.383 1 97.12 269 SER B CA 1
ATOM 5171 C C . SER B 1 269 ? 5.93 -20.062 10.016 1 97.12 269 SER B C 1
ATOM 5173 O O . SER B 1 269 ? 6.988 -19.531 9.664 1 97.12 269 SER B O 1
ATOM 5175 N N . ILE B 1 270 ? 4.789 -19.469 10 1 96.88 270 ILE B N 1
ATOM 5176 C CA . ILE B 1 270 ? 4.73 -18.031 9.773 1 96.88 270 ILE B CA 1
ATOM 5177 C C . ILE B 1 270 ? 5.109 -17.281 11.055 1 96.88 270 ILE B C 1
ATOM 5179 O O . ILE B 1 270 ? 4.492 -17.5 12.102 1 96.88 270 ILE B O 1
ATOM 5183 N N . ASP B 1 271 ? 6.066 -16.422 10.984 1 94.31 271 ASP B N 1
ATOM 5184 C CA . ASP B 1 271 ? 6.531 -15.734 12.18 1 94.31 271 ASP B CA 1
ATOM 5185 C C . ASP B 1 271 ? 5.727 -14.461 12.43 1 94.31 271 ASP B C 1
ATOM 5187 O O . ASP B 1 271 ? 4.738 -14.203 11.742 1 94.31 271 ASP B O 1
ATOM 5191 N N . ASN B 1 272 ? 6.168 -13.68 13.391 1 88.94 272 ASN B N 1
ATOM 5192 C CA . ASN B 1 272 ? 5.398 -12.523 13.836 1 88.94 272 ASN B CA 1
ATOM 5193 C C . ASN B 1 272 ? 5.555 -11.344 12.883 1 88.94 272 ASN B C 1
ATOM 5195 O O . ASN B 1 272 ? 5.02 -10.266 13.141 1 88.94 272 ASN B O 1
ATOM 5199 N N . LYS B 1 273 ? 6.258 -11.508 11.75 1 86.62 273 LYS B N 1
ATOM 5200 C CA . LYS B 1 273 ? 6.395 -10.484 10.711 1 86.62 273 LYS B CA 1
ATOM 5201 C C . LYS B 1 273 ? 5.848 -10.984 9.375 1 86.62 273 LYS B C 1
ATOM 5203 O O . LYS B 1 273 ? 6.008 -10.32 8.352 1 86.62 273 LYS B O 1
ATOM 5208 N N . GLY B 1 274 ? 5.34 -12.234 9.43 1 92.94 274 GLY B N 1
ATOM 5209 C CA . GLY B 1 274 ? 4.691 -12.781 8.25 1 92.94 274 GLY B CA 1
ATOM 5210 C C . GLY B 1 274 ? 5.633 -13.578 7.367 1 92.94 274 GLY B C 1
ATOM 5211 O O . GLY B 1 274 ? 5.273 -13.953 6.246 1 92.94 274 GLY B O 1
ATOM 5212 N N . ASN B 1 275 ? 6.859 -13.812 7.828 1 95.5 275 ASN B N 1
ATOM 5213 C CA . ASN B 1 275 ? 7.816 -14.594 7.055 1 95.5 275 ASN B CA 1
ATOM 5214 C C . ASN B 1 275 ? 7.672 -16.094 7.332 1 95.5 275 ASN B C 1
ATOM 5216 O O . ASN B 1 275 ? 7.191 -16.484 8.398 1 95.5 275 ASN B O 1
ATOM 5220 N N . GLY B 1 276 ? 8.109 -16.828 6.375 1 97.88 276 GLY B N 1
ATOM 5221 C CA . GLY B 1 276 ? 8.078 -18.266 6.555 1 97.88 276 GLY B CA 1
ATOM 5222 C C . GLY B 1 276 ? 6.812 -18.906 6.008 1 97.88 276 GLY B C 1
ATOM 5223 O O . GLY B 1 276 ? 6.117 -18.312 5.18 1 97.88 276 GLY B O 1
ATOM 5224 N N . GLY B 1 277 ? 6.656 -20.156 6.363 1 98.12 277 GLY B N 1
ATOM 5225 C CA . GLY B 1 277 ? 5.465 -20.891 5.949 1 98.12 277 GLY B CA 1
ATOM 5226 C C . GLY B 1 277 ? 5.57 -21.453 4.547 1 98.12 277 GLY B C 1
ATOM 5227 O O . GLY B 1 277 ? 6.664 -21.516 3.98 1 98.12 277 GLY B O 1
ATOM 5228 N N . THR B 1 278 ? 4.422 -21.984 4.148 1 98.62 278 THR B N 1
ATOM 5229 C CA . THR B 1 278 ? 4.336 -22.625 2.846 1 98.62 278 THR B CA 1
ATOM 5230 C C . THR B 1 278 ? 3.107 -22.141 2.08 1 98.62 278 THR B C 1
ATOM 5232 O O . THR B 1 278 ? 1.988 -22.203 2.594 1 98.62 278 THR B O 1
ATOM 5235 N N . LYS B 1 279 ? 3.354 -21.656 0.912 1 98.5 279 LYS B N 1
ATOM 5236 C CA . LYS B 1 279 ? 2.219 -21.266 0.082 1 98.5 279 LYS B CA 1
ATOM 5237 C C . LYS B 1 279 ? 2.258 -21.969 -1.272 1 98.5 279 LYS B C 1
ATOM 5239 O O . LYS B 1 279 ? 3.252 -22.609 -1.616 1 98.5 279 LYS B O 1
ATOM 5244 N N . ILE B 1 280 ? 1.163 -21.891 -1.992 1 98.5 280 ILE B N 1
ATOM 5245 C CA . ILE B 1 280 ? 1.028 -22.5 -3.311 1 98.5 280 ILE B CA 1
ATOM 5246 C C . ILE B 1 280 ? 0.954 -21.406 -4.379 1 98.5 280 ILE B C 1
ATOM 5248 O O . ILE B 1 280 ? 0.272 -20.391 -4.195 1 98.5 280 ILE B O 1
ATOM 5252 N N . SER B 1 281 ? 1.696 -21.594 -5.445 1 98.5 281 SER B N 1
ATOM 5253 C CA . SER B 1 281 ? 1.726 -20.578 -6.504 1 98.5 281 SER B CA 1
ATOM 5254 C C . SER B 1 281 ? 1.71 -21.234 -7.883 1 98.5 281 SER B C 1
ATOM 5256 O O . SER B 1 281 ? 2.436 -22.203 -8.125 1 98.5 281 SER B O 1
ATOM 5258 N N . THR B 1 282 ? 0.876 -20.703 -8.773 1 98.69 282 THR B N 1
ATOM 5259 C CA . THR B 1 282 ? 0.902 -21.141 -10.164 1 98.69 282 THR B CA 1
ATOM 5260 C C . THR B 1 282 ? 1.756 -20.188 -11.008 1 98.69 282 THR B C 1
ATOM 5262 O O . THR B 1 282 ? 1.913 -20.391 -12.211 1 98.69 282 THR B O 1
ATOM 5265 N N . MET B 1 283 ? 2.332 -19.172 -10.344 1 98.56 283 MET B N 1
ATOM 5266 C CA . MET B 1 283 ? 3.143 -18.203 -11.078 1 98.56 283 MET B CA 1
ATOM 5267 C C . MET B 1 283 ? 4.629 -18.516 -10.938 1 98.56 283 MET B C 1
ATOM 5269 O O . MET B 1 283 ? 5.469 -17.844 -11.531 1 98.56 283 MET B O 1
ATOM 5273 N N . LYS B 1 284 ? 4.914 -19.484 -10.109 1 97.88 284 LYS B N 1
ATOM 5274 C CA . LYS B 1 284 ? 6.234 -20.109 -10.062 1 97.88 284 LYS B CA 1
ATOM 5275 C C . LYS B 1 284 ? 6.23 -21.469 -10.766 1 97.88 284 LYS B C 1
ATOM 5277 O O . LYS B 1 284 ? 5.477 -22.359 -10.383 1 97.88 284 LYS B O 1
ATOM 5282 N N . SER B 1 285 ? 7.07 -21.578 -11.766 1 96.69 285 SER B N 1
ATOM 5283 C CA . SER B 1 285 ? 7.082 -22.828 -12.531 1 96.69 285 SER B CA 1
ATOM 5284 C C . SER B 1 285 ? 7.527 -24 -11.664 1 96.69 285 SER B C 1
ATOM 5286 O O . SER B 1 285 ? 6.977 -25.094 -11.766 1 96.69 285 SER B O 1
ATOM 5288 N N . PHE B 1 286 ? 8.508 -23.719 -10.828 1 98 286 PHE B N 1
ATOM 5289 C CA . PHE B 1 286 ? 9.055 -24.734 -9.93 1 98 286 PHE B CA 1
ATOM 5290 C C . PHE B 1 286 ? 8.961 -24.266 -8.477 1 98 286 PHE B C 1
ATOM 5292 O O . PHE B 1 286 ? 8.844 -23.078 -8.203 1 98 286 PHE B O 1
ATOM 5299 N N . SER B 1 287 ? 8.961 -25.219 -7.609 1 98.69 287 SER B N 1
ATOM 5300 C CA . SER B 1 287 ? 8.93 -24.875 -6.195 1 98.69 287 SER B CA 1
ATOM 5301 C C . SER B 1 287 ? 10.188 -24.109 -5.793 1 98.69 287 SER B C 1
ATOM 5303 O O . SER B 1 287 ? 11.297 -24.438 -6.227 1 98.69 287 SER B O 1
ATOM 5305 N N . VAL B 1 288 ? 9.992 -23.125 -5.039 1 98.75 288 VAL B N 1
ATOM 5306 C CA . VAL B 1 288 ? 11.07 -22.266 -4.539 1 98.75 288 VAL B CA 1
ATOM 5307 C C . VAL B 1 288 ? 11.227 -22.469 -3.031 1 98.75 288 VAL B C 1
ATOM 5309 O O . VAL B 1 288 ? 10.25 -22.375 -2.283 1 98.75 288 VAL B O 1
ATOM 5312 N N . LEU B 1 289 ? 12.461 -22.719 -2.619 1 98.88 289 LEU B N 1
ATOM 5313 C CA . LEU B 1 289 ? 12.711 -23.031 -1.217 1 98.88 289 LEU B CA 1
ATOM 5314 C C . LEU B 1 289 ? 13.727 -22.062 -0.615 1 98.88 289 LEU B C 1
ATOM 5316 O O . LEU B 1 289 ? 14.672 -21.656 -1.289 1 98.88 289 LEU B O 1
ATOM 5320 N N . HIS B 1 290 ? 13.438 -21.75 0.629 1 98.81 290 HIS B N 1
ATOM 5321 C CA . HIS B 1 290 ? 14.492 -21.078 1.388 1 98.81 290 HIS B CA 1
ATOM 5322 C C . HIS B 1 290 ? 15.82 -21.828 1.252 1 98.81 290 HIS B C 1
ATOM 5324 O O . HIS B 1 290 ? 15.852 -23.062 1.283 1 98.81 290 HIS B O 1
ATOM 5330 N N . SER B 1 291 ? 16.922 -21.109 1.233 1 98.62 291 SER B N 1
ATOM 5331 C CA . SER B 1 291 ? 18.234 -21.672 0.947 1 98.62 291 SER B CA 1
ATOM 5332 C C . SER B 1 291 ? 18.562 -22.812 1.896 1 98.62 291 SER B C 1
ATOM 5334 O O . SER B 1 291 ? 19.141 -23.828 1.483 1 98.62 291 SER B O 1
ATOM 5336 N N . SER B 1 292 ? 18.203 -22.656 3.17 1 98.56 292 SER B N 1
ATOM 5337 C CA . SER B 1 292 ? 18.516 -23.688 4.148 1 98.56 292 SER B CA 1
ATOM 5338 C C . SER B 1 292 ? 17.719 -24.969 3.875 1 98.56 292 SER B C 1
ATOM 5340 O O . SER B 1 292 ? 18.234 -26.062 4.027 1 98.56 292 SER B O 1
ATOM 5342 N N . ILE B 1 293 ? 16.547 -24.828 3.482 1 98.75 293 ILE B N 1
ATOM 5343 C CA . ILE B 1 293 ? 15.711 -25.984 3.148 1 98.75 293 ILE B CA 1
ATOM 5344 C C . ILE B 1 293 ? 16.188 -26.609 1.84 1 98.75 293 ILE B C 1
ATOM 5346 O O . ILE B 1 293 ? 16.328 -27.828 1.743 1 98.75 293 ILE B O 1
ATOM 5350 N N . TYR B 1 294 ? 16.469 -25.688 0.884 1 98.62 294 TYR B N 1
ATOM 5351 C CA . TYR B 1 294 ? 16.891 -26.109 -0.451 1 98.62 294 TYR B CA 1
ATOM 5352 C C . TYR B 1 294 ? 18.156 -26.938 -0.392 1 98.62 294 TYR B C 1
ATOM 5354 O O . TYR B 1 294 ? 18.219 -28.031 -0.962 1 98.62 294 TYR B O 1
ATOM 5362 N N . SER B 1 295 ? 19.109 -26.453 0.307 1 98.44 295 SER B N 1
ATOM 5363 C CA . SER B 1 295 ? 20.391 -27.141 0.382 1 98.44 295 SER B CA 1
ATOM 5364 C C . SER B 1 295 ? 20.266 -28.5 1.062 1 98.44 295 SER B C 1
ATOM 5366 O O . SER B 1 295 ? 20.875 -29.484 0.63 1 98.44 295 SER B O 1
ATOM 5368 N N . THR B 1 296 ? 19.5 -28.5 2.102 1 98.56 296 THR B N 1
ATOM 5369 C CA . THR B 1 296 ? 19.281 -29.75 2.822 1 98.56 296 THR B CA 1
ATOM 5370 C C . THR B 1 296 ? 18.516 -30.75 1.954 1 98.56 296 THR B C 1
ATOM 5372 O O . THR B 1 296 ? 18.859 -31.938 1.928 1 98.56 296 THR B O 1
ATOM 5375 N N . LEU B 1 297 ? 17.531 -30.328 1.241 1 98.75 297 LEU B N 1
ATOM 5376 C CA . LEU B 1 297 ? 16.734 -31.172 0.36 1 98.75 297 LEU B CA 1
ATOM 5377 C C . LEU B 1 297 ? 17.609 -31.781 -0.737 1 98.75 297 LEU B C 1
ATOM 5379 O O . LEU B 1 297 ? 17.578 -33 -0.975 1 98.75 297 LEU B O 1
ATOM 5383 N N . VAL B 1 298 ? 18.375 -30.906 -1.388 1 98.5 298 VAL B N 1
ATOM 5384 C CA . VAL B 1 298 ? 19.219 -31.344 -2.494 1 98.5 298 VAL B CA 1
ATOM 5385 C C . VAL B 1 298 ? 20.234 -32.375 -1.995 1 98.5 298 VAL B C 1
ATOM 5387 O O . VAL B 1 298 ? 20.406 -33.438 -2.609 1 98.5 298 VAL B O 1
ATOM 5390 N N . ARG B 1 299 ? 20.875 -32.062 -0.854 1 98.12 299 ARG B N 1
ATOM 5391 C CA . ARG B 1 299 ? 21.875 -32.969 -0.282 1 98.12 299 ARG B CA 1
ATOM 5392 C C . ARG B 1 299 ? 21.281 -34.344 0.013 1 98.12 299 ARG B C 1
ATOM 5394 O O . ARG B 1 299 ? 21.828 -35.375 -0.394 1 98.12 299 ARG B O 1
ATOM 5401 N N . ASP B 1 300 ? 20.172 -34.344 0.685 1 98.38 300 ASP B N 1
ATOM 5402 C CA . ASP B 1 300 ? 19.562 -35.594 1.092 1 98.38 300 ASP B CA 1
ATOM 5403 C C . ASP B 1 300 ? 19 -36.344 -0.114 1 98.38 300 ASP B C 1
ATOM 5405 O O . ASP B 1 300 ? 19.031 -37.594 -0.153 1 98.38 300 ASP B O 1
ATOM 5409 N N . PHE B 1 301 ? 18.438 -35.656 -1.071 1 98.69 301 PHE B N 1
ATOM 5410 C CA . PHE B 1 301 ? 17.906 -36.281 -2.279 1 98.69 301 PHE B CA 1
ATOM 5411 C C . PHE B 1 301 ? 19.016 -37 -3.053 1 98.69 301 PHE B C 1
ATOM 5413 O O . PHE B 1 301 ? 18.844 -38.125 -3.494 1 98.69 301 PHE B O 1
ATOM 5420 N N . VAL B 1 302 ? 20.125 -36.281 -3.227 1 98.44 302 VAL B N 1
ATOM 5421 C CA . VAL B 1 302 ? 21.266 -36.812 -3.955 1 98.44 302 VAL B CA 1
ATOM 5422 C C . VAL B 1 302 ? 21.766 -38.094 -3.26 1 98.44 302 VAL B C 1
ATOM 5424 O O . VAL B 1 302 ? 22.078 -39.062 -3.92 1 98.44 302 VAL B O 1
ATOM 5427 N N . LYS B 1 303 ? 21.859 -38 -1.967 1 98.06 303 LYS B N 1
ATOM 5428 C CA . LYS B 1 303 ? 22.297 -39.156 -1.201 1 98.06 303 LYS B CA 1
ATOM 5429 C C . LYS B 1 303 ? 21.359 -40.344 -1.436 1 98.06 303 LYS B C 1
ATOM 5431 O O . LYS B 1 303 ? 21.812 -41.469 -1.719 1 98.06 303 LYS B O 1
ATOM 5436 N N . LYS B 1 304 ? 20.109 -40.094 -1.313 1 98.12 304 LYS B N 1
ATOM 5437 C CA . LYS B 1 304 ? 19.125 -41.188 -1.499 1 98.12 304 LYS B CA 1
ATOM 5438 C C . LYS B 1 304 ? 19.125 -41.688 -2.939 1 98.12 304 LYS B C 1
ATOM 5440 O O . LYS B 1 304 ? 18.906 -42.875 -3.188 1 98.12 304 LYS B O 1
ATOM 5445 N N . ALA B 1 305 ? 19.266 -40.812 -3.877 1 98.19 305 ALA B N 1
ATOM 5446 C CA . ALA B 1 305 ? 19.375 -41.188 -5.281 1 98.19 305 ALA B CA 1
ATOM 5447 C C . ALA B 1 305 ? 20.578 -42.094 -5.52 1 98.19 305 ALA B C 1
ATOM 5449 O O . ALA B 1 305 ? 20.484 -43.094 -6.27 1 98.19 305 ALA B O 1
ATOM 5450 N N . SER B 1 306 ? 21.625 -41.75 -4.887 1 97.31 306 SER B N 1
ATOM 5451 C CA . SER B 1 306 ? 22.828 -42.562 -4.988 1 97.31 306 SER B CA 1
ATOM 5452 C C . SER B 1 306 ? 22.594 -43.969 -4.445 1 97.31 306 SER B C 1
ATOM 5454 O O . SER B 1 306 ? 23.062 -44.969 -5.012 1 97.31 306 SER B O 1
ATOM 5456 N N . ASP B 1 307 ? 21.891 -44.031 -3.352 1 96.88 307 ASP B N 1
ATOM 5457 C CA . ASP B 1 307 ? 21.547 -45.312 -2.766 1 96.88 307 ASP B CA 1
ATOM 5458 C C . ASP B 1 307 ? 20.75 -46.156 -3.75 1 96.88 307 ASP B C 1
ATOM 5460 O O . ASP B 1 307 ? 20.828 -47.406 -3.709 1 96.88 307 ASP B O 1
ATOM 5464 N N . LYS B 1 308 ? 20.062 -45.531 -4.66 1 96.25 308 LYS B N 1
ATOM 5465 C CA . LYS B 1 308 ? 19.281 -46.219 -5.684 1 96.25 308 LYS B CA 1
ATOM 5466 C C . LYS B 1 308 ? 20.094 -46.438 -6.949 1 96.25 308 LYS B C 1
ATOM 5468 O O . LYS B 1 308 ? 19.562 -46.844 -7.977 1 96.25 308 LYS B O 1
ATOM 5473 N N . LYS B 1 309 ? 21.344 -46.062 -6.922 1 96.94 309 LYS B N 1
ATOM 5474 C CA . LYS B 1 309 ? 22.297 -46.25 -8.016 1 96.94 309 LYS B CA 1
ATOM 5475 C C . LYS B 1 309 ? 21.969 -45.375 -9.195 1 96.94 309 LYS B C 1
ATOM 5477 O O . LYS B 1 309 ? 22.172 -45.75 -10.352 1 96.94 309 LYS B O 1
ATOM 5482 N N . ILE B 1 310 ? 21.344 -44.281 -8.891 1 98 310 ILE B N 1
ATOM 5483 C CA . ILE B 1 310 ? 21.109 -43.25 -9.898 1 98 310 ILE B CA 1
ATOM 5484 C C . ILE B 1 310 ? 22.344 -42.375 -10.047 1 98 310 ILE B C 1
ATOM 5486 O O . ILE B 1 310 ? 22.844 -41.812 -9.062 1 98 310 ILE B O 1
ATOM 5490 N N . LYS B 1 311 ? 22.828 -42.219 -11.203 1 98.06 311 LYS B N 1
ATOM 5491 C CA . LYS B 1 311 ? 24.109 -41.562 -11.438 1 98.06 311 LYS B CA 1
ATOM 5492 C C . LYS B 1 311 ? 23.953 -40.031 -11.547 1 98.06 311 LYS B C 1
ATOM 5494 O O . LYS B 1 311 ? 23.203 -39.562 -12.391 1 98.06 311 LYS B O 1
ATOM 5499 N N . LYS B 1 312 ? 24.641 -39.344 -10.742 1 97.62 312 LYS B N 1
ATOM 5500 C CA . LYS B 1 312 ? 24.656 -37.906 -10.789 1 97.62 312 LYS B CA 1
ATOM 5501 C C . LYS B 1 312 ? 25.484 -37.375 -11.969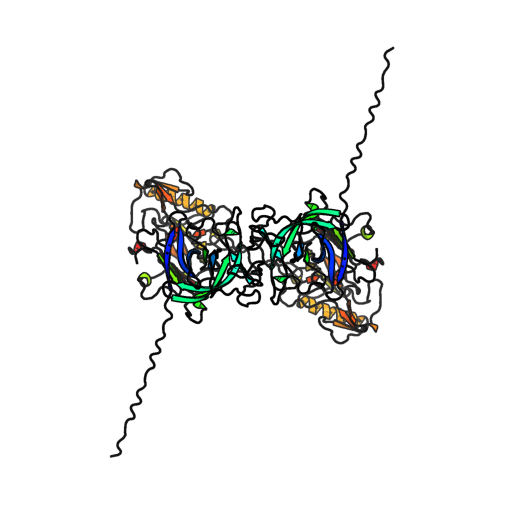 1 97.62 312 LYS B C 1
ATOM 5503 O O . LYS B 1 312 ? 26.5 -37.969 -12.32 1 97.62 312 LYS B O 1
ATOM 5508 N N . VAL B 1 313 ? 25.062 -36.344 -12.57 1 97.75 313 VAL B N 1
ATOM 5509 C CA . VAL B 1 313 ? 25.797 -35.719 -13.664 1 97.75 313 VAL B CA 1
ATOM 5510 C C . VAL B 1 313 ? 25.984 -34.219 -13.383 1 97.75 313 VAL B C 1
ATOM 5512 O O . VAL B 1 313 ? 25.672 -33.75 -12.281 1 97.75 313 VAL B O 1
ATOM 5515 N N . ALA B 1 314 ? 26.516 -33.469 -14.328 1 95.94 314 ALA B N 1
ATOM 5516 C CA . ALA B 1 314 ? 26.734 -32.031 -14.18 1 95.94 314 ALA B CA 1
ATOM 5517 C C . ALA B 1 314 ? 25.422 -31.281 -14.008 1 95.94 314 ALA B C 1
ATOM 5519 O O . ALA B 1 314 ? 24.422 -31.625 -14.633 1 95.94 314 ALA B O 1
ATOM 5520 N N . LEU B 1 315 ? 25.531 -30.234 -13.219 1 94.75 315 LEU B N 1
ATOM 5521 C CA . LEU B 1 315 ? 24.328 -29.438 -12.938 1 94.75 315 LEU B CA 1
ATOM 5522 C C . LEU B 1 315 ? 23.875 -28.672 -14.18 1 94.75 315 LEU B C 1
ATOM 5524 O O . LEU B 1 315 ? 24.703 -28.266 -14.992 1 94.75 315 LEU B O 1
ATOM 5528 N N . VAL B 1 316 ? 22.625 -28.594 -14.328 1 93.75 316 VAL B N 1
ATOM 5529 C CA . VAL B 1 316 ? 22.016 -27.734 -15.336 1 93.75 316 VAL B CA 1
ATOM 5530 C C . VAL B 1 316 ? 21.203 -26.641 -14.656 1 93.75 316 VAL B C 1
ATOM 5532 O O . VAL B 1 316 ? 20.234 -26.922 -13.938 1 93.75 316 VAL B O 1
ATOM 5535 N N . ALA B 1 317 ? 21.562 -25.422 -14.938 1 91 317 ALA B N 1
ATOM 5536 C CA . ALA B 1 317 ? 20.875 -24.297 -14.297 1 91 317 ALA B CA 1
ATOM 5537 C C . ALA B 1 317 ? 19.375 -24.312 -14.648 1 91 317 ALA B C 1
ATOM 5539 O O . ALA B 1 317 ? 19 -24.641 -15.773 1 91 317 ALA B O 1
ATOM 5540 N N . PRO B 1 318 ? 18.484 -23.984 -13.695 1 93.94 318 PRO B N 1
ATOM 5541 C CA . PRO B 1 318 ? 18.734 -23.453 -12.352 1 93.94 318 PRO B CA 1
ATOM 5542 C C . PRO B 1 318 ? 18.719 -24.562 -11.289 1 93.94 318 PRO B C 1
ATOM 5544 O O . PRO B 1 318 ? 18.641 -24.266 -10.094 1 93.94 318 PRO B O 1
ATOM 5547 N N . PHE B 1 319 ? 18.844 -25.766 -11.68 1 97.19 319 PHE B N 1
ATOM 5548 C CA . PHE B 1 319 ? 18.641 -26.891 -10.781 1 97.19 319 PHE B CA 1
ATOM 5549 C C . PHE B 1 319 ? 19.938 -27.297 -10.109 1 97.19 319 PHE B C 1
ATOM 5551 O O . PHE B 1 319 ? 21 -27.266 -10.742 1 97.19 319 PHE B O 1
ATOM 5558 N N . GLY B 1 320 ? 19.828 -27.703 -8.891 1 96.31 320 GLY B N 1
ATOM 5559 C CA . GLY B 1 320 ? 21.016 -28 -8.094 1 96.31 320 GLY B CA 1
ATOM 5560 C C . GLY B 1 320 ? 21.344 -29.469 -8.023 1 96.31 320 GLY B C 1
ATOM 5561 O O . GLY B 1 320 ? 22.297 -29.875 -7.355 1 96.31 320 GLY B O 1
ATOM 5562 N N . ALA B 1 321 ? 20.609 -30.312 -8.633 1 98 321 ALA B N 1
ATOM 5563 C CA . ALA B 1 321 ? 20.859 -31.734 -8.711 1 98 321 ALA B CA 1
ATOM 5564 C C . ALA B 1 321 ? 20.344 -32.312 -10.023 1 98 321 ALA B C 1
ATOM 5566 O O . ALA B 1 321 ? 19.156 -32.219 -10.336 1 98 321 ALA B O 1
ATOM 5567 N N . CYS B 1 322 ? 21.234 -32.938 -10.75 1 98.44 322 CYS B N 1
ATOM 5568 C CA . CYS B 1 322 ? 20.891 -33.562 -12.031 1 98.44 322 CYS B CA 1
ATOM 5569 C C . CYS B 1 322 ? 21.469 -34.969 -12.148 1 98.44 322 CYS B C 1
ATOM 5571 O O . CYS B 1 322 ? 22.484 -35.281 -11.523 1 98.44 322 CYS B O 1
ATOM 5573 N N . PHE B 1 323 ? 20.812 -35.781 -12.953 1 98.62 323 PHE B N 1
ATOM 5574 C CA . PHE B 1 323 ? 21.141 -37.219 -13.008 1 98.62 323 PHE B CA 1
ATOM 5575 C C . PHE B 1 323 ? 21.062 -37.719 -14.438 1 98.62 323 PHE B C 1
ATOM 5577 O O . PHE B 1 323 ? 20.359 -37.156 -15.273 1 98.62 323 PHE B O 1
ATOM 5584 N N . ASP B 1 324 ? 21.703 -38.812 -14.656 1 98.19 324 ASP B N 1
ATOM 5585 C CA . ASP B 1 324 ? 21.625 -39.531 -15.922 1 98.19 324 ASP B CA 1
ATOM 5586 C C . ASP B 1 324 ? 20.281 -40.219 -16.078 1 98.19 324 ASP B C 1
ATOM 5588 O O . ASP B 1 324 ? 19.969 -41.188 -15.359 1 98.19 324 ASP B O 1
ATOM 5592 N N . PHE B 1 325 ? 19.594 -39.75 -17.062 1 97.25 325 PHE B N 1
ATOM 5593 C CA . PHE B 1 325 ? 18.234 -40.219 -17.281 1 97.25 325 PHE B CA 1
ATOM 5594 C C . PHE B 1 325 ? 18.203 -41.719 -17.469 1 97.25 325 PHE B C 1
ATOM 5596 O O . PHE B 1 325 ? 17.281 -42.406 -17.031 1 97.25 325 PHE B O 1
ATOM 5603 N N . SER B 1 326 ? 19.156 -42.312 -18.062 1 97 326 SER B N 1
ATOM 5604 C CA . SER B 1 326 ? 19.203 -43.719 -18.406 1 97 326 SER B CA 1
ATOM 5605 C C . SER B 1 326 ? 19.328 -44.594 -17.156 1 97 326 SER B C 1
ATOM 5607 O O . SER B 1 326 ? 19.094 -45.812 -17.219 1 97 326 SER B O 1
ATOM 5609 N N . THR B 1 327 ? 19.703 -43.906 -16.094 1 97.69 327 THR B N 1
ATOM 5610 C CA . THR B 1 327 ? 19.922 -44.688 -14.875 1 97.69 327 THR B CA 1
ATOM 5611 C C . THR B 1 327 ? 18.688 -44.625 -13.977 1 97.69 327 THR B C 1
ATOM 5613 O O . THR B 1 327 ? 18.688 -45.156 -12.867 1 97.69 327 THR B O 1
ATOM 5616 N N . ILE B 1 328 ? 17.719 -44 -14.383 1 97.75 328 ILE B N 1
ATOM 5617 C CA . ILE B 1 328 ? 16.531 -43.812 -13.57 1 97.75 328 ILE B CA 1
ATOM 5618 C C . ILE B 1 328 ? 15.406 -44.719 -14.102 1 97.75 328 ILE B C 1
ATOM 5620 O O . ILE B 1 328 ? 15.07 -44.656 -15.281 1 97.75 328 ILE B O 1
ATOM 5624 N N . GLY B 1 329 ? 14.828 -45.5 -13.289 1 96.56 329 GLY B N 1
ATOM 5625 C CA . GLY B 1 329 ? 13.695 -46.312 -13.672 1 96.56 329 GLY B CA 1
ATOM 5626 C C . GLY B 1 329 ? 12.422 -45.531 -13.867 1 96.56 329 GLY B C 1
ATOM 5627 O O . GLY B 1 329 ? 12.398 -44.312 -13.656 1 96.56 329 GLY B O 1
ATOM 5628 N N . ARG B 1 330 ? 11.414 -46.25 -14.344 1 95.19 330 ARG B N 1
ATOM 5629 C CA . ARG B 1 330 ? 10.102 -45.625 -14.547 1 95.19 330 ARG B CA 1
ATOM 5630 C C . ARG B 1 330 ? 9.039 -46.344 -13.703 1 95.19 330 ARG B C 1
ATOM 5632 O O . ARG B 1 330 ? 9.086 -47.562 -13.523 1 95.19 330 ARG B O 1
ATOM 5639 N N . THR B 1 331 ? 8.195 -45.469 -13.203 1 94 331 THR B N 1
ATOM 5640 C CA . THR B 1 331 ? 7.043 -45.969 -12.461 1 94 331 THR B CA 1
ATOM 5641 C C . THR B 1 331 ? 5.758 -45.312 -12.969 1 94 331 THR B C 1
ATOM 5643 O O . THR B 1 331 ? 5.793 -44.469 -13.867 1 94 331 THR B O 1
ATOM 5646 N N . ASN B 1 332 ? 4.629 -45.719 -12.391 1 92.5 332 ASN B N 1
ATOM 5647 C CA . ASN B 1 332 ? 3.35 -45.125 -12.758 1 92.5 332 ASN B CA 1
ATOM 5648 C C . ASN B 1 332 ? 3.27 -43.656 -12.336 1 92.5 332 ASN B C 1
ATOM 5650 O O . ASN B 1 332 ? 2.459 -42.906 -12.867 1 92.5 332 ASN B O 1
ATOM 5654 N N . THR B 1 333 ? 4.105 -43.312 -11.406 1 94.19 333 THR B N 1
ATOM 5655 C CA . THR B 1 333 ? 4.078 -41.938 -10.898 1 94.19 333 THR B CA 1
ATOM 5656 C C . THR B 1 333 ? 5.258 -41.156 -11.445 1 94.19 333 THR B C 1
ATOM 5658 O O . THR B 1 333 ? 5.637 -40.125 -10.867 1 94.19 333 THR B O 1
ATOM 5661 N N . GLY B 1 334 ? 5.863 -41.656 -12.539 1 93.94 334 GLY B N 1
ATOM 5662 C CA . GLY B 1 334 ? 6.98 -40.969 -13.164 1 93.94 334 GLY B CA 1
ATOM 5663 C C . GLY B 1 334 ? 8.312 -41.656 -12.922 1 93.94 334 GLY B C 1
ATOM 5664 O O . GLY B 1 334 ? 8.391 -42.875 -12.867 1 93.94 334 GLY B O 1
ATOM 5665 N N . LEU B 1 335 ? 9.305 -40.812 -12.82 1 96.44 335 LEU B N 1
ATOM 5666 C CA . LEU B 1 335 ? 10.648 -41.375 -12.641 1 96.44 335 LEU B CA 1
ATOM 5667 C C . LEU B 1 335 ? 10.797 -42 -11.258 1 96.44 335 LEU B C 1
ATOM 5669 O O . LEU B 1 335 ? 10.273 -41.469 -10.273 1 96.44 335 LEU B O 1
ATOM 5673 N N . ASP B 1 336 ? 11.461 -43.094 -11.281 1 97.56 336 ASP B N 1
ATOM 5674 C CA . ASP B 1 336 ? 11.68 -43.812 -10.031 1 97.56 336 ASP B CA 1
ATOM 5675 C C . ASP B 1 336 ? 12.797 -43.188 -9.219 1 97.56 336 ASP B C 1
ATOM 5677 O O . ASP B 1 336 ? 13.906 -43.719 -9.148 1 97.56 336 ASP B O 1
ATOM 5681 N N . VAL B 1 337 ? 12.531 -42.188 -8.578 1 98.25 337 VAL B N 1
ATOM 5682 C CA . VAL B 1 337 ? 13.445 -41.438 -7.727 1 98.25 337 VAL B CA 1
ATOM 5683 C C . VAL B 1 337 ? 12.883 -41.344 -6.312 1 98.25 337 VAL B C 1
ATOM 5685 O O . VAL B 1 337 ? 11.734 -41.688 -6.07 1 98.25 337 VAL B O 1
ATOM 5688 N N . PRO B 1 338 ? 13.703 -40.906 -5.309 1 98.19 338 PRO B N 1
ATOM 5689 C CA . PRO B 1 338 ? 13.164 -40.75 -3.955 1 98.19 338 PRO B CA 1
ATOM 5690 C C . PRO B 1 338 ? 11.977 -39.781 -3.906 1 98.19 338 PRO B C 1
ATOM 5692 O O . PRO B 1 338 ? 11.977 -38.75 -4.602 1 98.19 338 PRO B O 1
ATOM 5695 N N . THR B 1 339 ? 10.992 -40.156 -3.145 1 97.69 339 THR B N 1
ATOM 5696 C CA . THR B 1 339 ? 9.836 -39.281 -2.994 1 97.69 339 THR B CA 1
ATOM 5697 C C . THR B 1 339 ? 10.148 -38.125 -2.045 1 97.69 339 THR B C 1
ATOM 5699 O O . THR B 1 339 ? 11.062 -38.219 -1.222 1 97.69 339 THR B O 1
ATOM 5702 N N . ILE B 1 340 ? 9.516 -37.094 -2.217 1 98.5 340 ILE B N 1
ATOM 5703 C CA . ILE B 1 340 ? 9.547 -35.969 -1.31 1 98.5 340 ILE B CA 1
ATOM 5704 C C . ILE B 1 340 ? 8.18 -35.781 -0.656 1 98.5 340 ILE B C 1
ATOM 5706 O O . ILE B 1 340 ? 7.172 -35.625 -1.348 1 98.5 340 ILE B O 1
ATOM 5710 N N . ASP B 1 341 ? 8.133 -35.781 0.646 1 98 341 ASP B N 1
ATOM 5711 C CA . ASP B 1 341 ? 6.859 -35.688 1.358 1 98 341 ASP B CA 1
ATOM 5712 C C . ASP B 1 341 ? 6.762 -34.406 2.17 1 98 341 ASP B C 1
ATOM 5714 O O . ASP B 1 341 ? 7.66 -34.094 2.949 1 98 341 ASP B O 1
ATOM 5718 N N . LEU B 1 342 ? 5.746 -33.688 1.911 1 98.06 342 LEU B N 1
ATOM 5719 C CA . LEU B 1 342 ? 5.367 -32.594 2.818 1 98.06 342 LEU B CA 1
ATOM 5720 C C . LEU B 1 342 ? 4.473 -33.125 3.938 1 98.06 342 LEU B C 1
ATOM 5722 O O . LEU B 1 342 ? 3.35 -33.562 3.688 1 98.06 342 LEU B O 1
ATOM 5726 N N . VAL B 1 343 ? 4.973 -33.062 5.094 1 97.75 343 VAL B N 1
ATOM 5727 C CA . VAL B 1 343 ? 4.211 -33.562 6.242 1 97.75 343 VAL B CA 1
ATOM 5728 C C . VAL B 1 343 ? 3.334 -32.438 6.789 1 97.75 343 VAL B C 1
ATOM 5730 O O . VAL B 1 343 ? 3.832 -31.359 7.137 1 97.75 343 VAL B O 1
ATOM 5733 N N . LEU B 1 344 ? 2.094 -32.75 6.82 1 96.25 344 LEU B N 1
ATOM 5734 C CA . LEU B 1 344 ? 1.122 -31.734 7.227 1 96.25 344 LEU B CA 1
ATOM 5735 C C . LEU B 1 344 ? 0.566 -32.031 8.609 1 96.25 344 LEU B C 1
ATOM 5737 O O . LEU B 1 344 ? 0.979 -33 9.25 1 96.25 344 LEU B O 1
ATOM 5741 N N . GLN B 1 345 ? -0.202 -31.047 9.023 1 87.75 345 GLN B N 1
ATOM 5742 C CA . GLN B 1 345 ? -0.802 -31.219 10.344 1 87.75 345 GLN B CA 1
ATOM 5743 C C . GLN B 1 345 ? -1.593 -32.531 10.422 1 87.75 345 GLN B C 1
ATOM 5745 O O . GLN B 1 345 ? -2.279 -32.906 9.461 1 87.75 345 GLN B O 1
ATOM 5750 N N . GLY B 1 346 ? -1.566 -33.219 11.57 1 86.69 346 GLY B N 1
ATOM 5751 C CA . GLY B 1 346 ? -2.301 -34.469 11.781 1 86.69 346 GLY B CA 1
ATOM 5752 C C . GLY B 1 346 ? -1.611 -35.656 11.188 1 86.69 346 GLY B C 1
ATOM 5753 O O . GLY B 1 346 ? -2.184 -36.75 11.148 1 86.69 346 GLY B O 1
ATOM 5754 N N . GLY B 1 347 ? -0.5 -35.469 10.672 1 86.69 347 GLY B N 1
ATOM 5755 C CA . GLY B 1 347 ? 0.267 -36.562 10.133 1 86.69 347 GLY B CA 1
ATOM 5756 C C . GLY B 1 347 ? -0.05 -36.875 8.68 1 86.69 347 GLY B C 1
ATOM 5757 O O . GLY B 1 347 ? 0.436 -37.844 8.125 1 86.69 347 GLY B O 1
ATOM 5758 N N . VAL B 1 348 ? -0.823 -36.094 8.109 1 93.06 348 VAL B N 1
ATOM 5759 C CA . VAL B 1 348 ? -1.14 -36.25 6.695 1 93.06 348 VAL B CA 1
ATOM 5760 C C . VAL B 1 348 ? 0.071 -35.844 5.852 1 93.06 348 VAL B C 1
ATOM 5762 O O . VAL B 1 348 ? 0.788 -34.906 6.195 1 93.06 348 VAL B O 1
ATOM 5765 N N . GLU B 1 349 ? 0.291 -36.625 4.754 1 95.25 349 GLU B N 1
ATOM 5766 C CA . GLU B 1 349 ? 1.449 -36.344 3.914 1 95.25 349 GLU B CA 1
ATOM 5767 C C . GLU B 1 349 ? 1.029 -36.062 2.475 1 95.25 349 GLU B C 1
ATOM 5769 O O . GLU B 1 349 ? 0.151 -36.719 1.933 1 95.25 349 GLU B O 1
ATOM 5774 N N . TRP B 1 350 ? 1.541 -35.031 1.951 1 96.5 350 TRP B N 1
ATOM 5775 C CA . TRP B 1 350 ? 1.493 -34.781 0.518 1 96.5 350 TRP B CA 1
ATOM 5776 C C . TRP B 1 350 ? 2.775 -35.219 -0.166 1 96.5 350 TRP B C 1
ATOM 5778 O O . TRP B 1 350 ? 3.824 -34.594 -0.025 1 96.5 350 TRP B O 1
ATOM 5788 N N . THR B 1 351 ? 2.668 -36.25 -0.938 1 96.94 351 THR B N 1
ATOM 5789 C CA . THR B 1 351 ? 3.848 -36.875 -1.525 1 96.94 351 THR B CA 1
ATOM 5790 C C . THR B 1 351 ? 4.09 -36.375 -2.939 1 96.94 351 THR B C 1
ATOM 5792 O O . THR B 1 351 ? 3.176 -36.344 -3.764 1 96.94 351 THR B O 1
ATOM 5795 N N . ILE B 1 352 ? 5.258 -35.938 -3.195 1 97.69 352 ILE B N 1
ATOM 5796 C CA . ILE B 1 352 ? 5.727 -35.531 -4.52 1 97.69 352 ILE B CA 1
ATOM 5797 C C . ILE B 1 352 ? 6.547 -36.656 -5.133 1 97.69 352 ILE B C 1
ATOM 5799 O O . ILE B 1 352 ? 7.629 -37 -4.648 1 97.69 352 ILE B O 1
ATOM 5803 N N . TYR B 1 353 ? 6.027 -37.219 -6.191 1 97.06 353 TYR B N 1
ATOM 5804 C CA . TYR B 1 353 ? 6.672 -38.344 -6.871 1 97.06 353 TYR B CA 1
ATOM 5805 C C . TYR B 1 353 ? 7.578 -37.844 -7.992 1 97.06 353 TYR B C 1
ATOM 5807 O O . TYR B 1 353 ? 7.664 -36.625 -8.242 1 97.06 353 TYR B O 1
ATOM 5815 N N . GLY B 1 354 ? 8.203 -38.75 -8.641 1 96.75 354 GLY B N 1
ATOM 5816 C CA . GLY B 1 354 ? 9.148 -38.406 -9.688 1 96.75 354 GLY B CA 1
ATOM 5817 C C . GLY B 1 354 ? 8.531 -37.625 -10.82 1 96.75 354 GLY B C 1
ATOM 5818 O O . GLY B 1 354 ? 9.203 -36.812 -11.445 1 96.75 354 GLY B O 1
ATOM 5819 N N . GLY B 1 355 ? 7.254 -37.812 -11.023 1 94.31 355 GLY B N 1
ATOM 5820 C CA . GLY B 1 355 ? 6.562 -37.094 -12.062 1 94.31 355 GLY B CA 1
ATOM 5821 C C . GLY B 1 355 ? 6.477 -35.594 -11.781 1 94.31 355 GLY B C 1
ATOM 5822 O O . GLY B 1 355 ? 6.336 -34.781 -12.711 1 94.31 355 GLY B O 1
ATOM 5823 N N . ASN B 1 356 ? 6.59 -35.25 -10.508 1 96.88 356 ASN B N 1
ATOM 5824 C CA . ASN B 1 356 ? 6.457 -33.875 -10.117 1 96.88 356 ASN B CA 1
ATOM 5825 C C . ASN B 1 356 ? 7.711 -33.375 -9.406 1 96.88 356 ASN B C 1
ATOM 5827 O O . ASN B 1 356 ? 7.762 -32.219 -8.977 1 96.88 356 ASN B O 1
ATOM 5831 N N . SER B 1 357 ? 8.711 -34.219 -9.242 1 98 357 SER B N 1
ATOM 5832 C CA . SER B 1 357 ? 9.93 -33.781 -8.578 1 98 357 SER B CA 1
ATOM 5833 C C . SER B 1 357 ? 11.062 -33.562 -9.578 1 98 357 SER B C 1
ATOM 5835 O O . SER B 1 357 ? 12 -32.812 -9.328 1 98 357 SER B O 1
ATOM 5837 N N . MET B 1 358 ? 10.93 -34.312 -10.719 1 97.88 358 MET B N 1
ATOM 5838 C CA . MET B 1 358 ? 12.016 -34.312 -11.703 1 97.88 358 MET B CA 1
ATOM 5839 C C . MET B 1 358 ? 11.602 -33.562 -12.969 1 97.88 358 MET B C 1
ATOM 5841 O O . MET B 1 358 ? 10.43 -33.594 -13.352 1 97.88 358 MET B O 1
ATOM 5845 N N . VAL B 1 359 ? 12.57 -32.969 -13.594 1 96.06 359 VAL B N 1
ATOM 5846 C CA . VAL B 1 359 ? 12.391 -32.281 -14.867 1 96.06 359 VAL B CA 1
ATOM 5847 C C . VAL B 1 359 ? 13.375 -32.844 -15.898 1 96.06 359 VAL B C 1
ATOM 5849 O O . VAL B 1 359 ? 14.586 -32.875 -15.656 1 96.06 359 VAL B O 1
ATOM 5852 N N . LEU B 1 360 ? 12.828 -33.281 -16.969 1 94.44 360 LEU B N 1
ATOM 5853 C CA . LEU B 1 360 ? 13.711 -33.688 -18.062 1 94.44 360 LEU B CA 1
ATOM 5854 C C . LEU B 1 360 ? 14.227 -32.438 -18.797 1 94.44 360 LEU B C 1
ATOM 5856 O O . LEU B 1 360 ? 13.508 -31.844 -19.594 1 94.44 360 LEU B O 1
ATOM 5860 N N . VAL B 1 361 ? 15.438 -32.062 -18.531 1 94.38 361 VAL B N 1
ATOM 5861 C CA . VAL B 1 361 ? 16 -30.844 -19.094 1 94.38 361 VAL B CA 1
ATOM 5862 C C . VAL B 1 361 ? 16.438 -31.094 -20.531 1 94.38 361 VAL B C 1
ATOM 5864 O O . VAL B 1 361 ? 16.453 -30.172 -21.359 1 94.38 361 VAL B O 1
ATOM 5867 N N . ASN B 1 362 ? 16.781 -32.281 -20.891 1 93 362 ASN B N 1
ATOM 5868 C CA . ASN B 1 362 ? 17.047 -32.781 -22.234 1 93 362 ASN B CA 1
ATOM 5869 C C . ASN B 1 362 ? 16.859 -34.312 -22.312 1 93 362 ASN B C 1
ATOM 5871 O O . ASN B 1 362 ? 16.328 -34.906 -21.391 1 93 362 ASN B O 1
ATOM 5875 N N . LYS B 1 363 ? 17.25 -34.875 -23.391 1 93.06 363 LYS B N 1
ATOM 5876 C CA . LYS B 1 363 ? 16.953 -36.281 -23.625 1 93.06 363 LYS B CA 1
ATOM 5877 C C . LYS B 1 363 ? 17.766 -37.188 -22.688 1 93.06 363 LYS B C 1
ATOM 5879 O O . LYS B 1 363 ? 17.406 -38.344 -22.438 1 93.06 363 LYS B O 1
ATOM 5884 N N . LYS B 1 364 ? 18.766 -36.625 -22.016 1 95.88 364 LYS B N 1
ATOM 5885 C CA . LYS B 1 364 ? 19.688 -37.5 -21.281 1 95.88 364 LYS B CA 1
ATOM 5886 C C . LYS B 1 364 ? 19.734 -37.125 -19.812 1 95.88 364 LYS B C 1
ATOM 5888 O O . LYS B 1 364 ? 20.25 -37.875 -18.984 1 95.88 364 LYS B O 1
ATOM 5893 N N . VAL B 1 365 ? 19.172 -36 -19.516 1 97.62 365 VAL B N 1
ATOM 5894 C CA . VAL B 1 365 ? 19.406 -35.469 -18.172 1 97.62 365 VAL B CA 1
ATOM 5895 C C . VAL B 1 365 ? 18.062 -35.156 -17.5 1 97.62 365 VAL B C 1
ATOM 5897 O O . VAL B 1 365 ? 17.234 -34.469 -18.094 1 97.62 365 VAL B O 1
ATOM 5900 N N . ALA B 1 366 ? 17.875 -35.688 -16.328 1 98.06 366 ALA B N 1
ATOM 5901 C CA . ALA B 1 366 ? 16.75 -35.344 -15.453 1 98.06 366 ALA B CA 1
ATOM 5902 C C . ALA B 1 366 ? 17.234 -34.562 -14.227 1 98.06 366 ALA B C 1
ATOM 5904 O O . ALA B 1 366 ? 18.219 -34.969 -13.586 1 98.06 366 ALA B O 1
ATOM 5905 N N . SER B 1 367 ? 16.641 -33.5 -13.961 1 98.44 367 SER B N 1
ATOM 5906 C CA . SER B 1 367 ? 17.078 -32.688 -12.836 1 98.44 367 SER B CA 1
ATOM 5907 C C . SER B 1 367 ? 15.961 -32.531 -11.797 1 98.44 367 SER B C 1
ATOM 5909 O O . SER B 1 367 ? 14.781 -32.656 -12.125 1 98.44 367 SER B O 1
ATOM 5911 N N . LEU B 1 368 ? 16.391 -32.375 -10.531 1 98.56 368 LEU B N 1
ATOM 5912 C CA . LEU B 1 368 ? 15.453 -32.094 -9.453 1 98.56 368 LEU B CA 1
ATOM 5913 C C . LEU B 1 368 ? 14.797 -30.734 -9.617 1 98.56 368 LEU B C 1
ATOM 5915 O O . LEU B 1 368 ? 15.477 -29.703 -9.617 1 98.56 368 LEU B O 1
ATOM 5919 N N . GLY B 1 369 ? 13.438 -30.703 -9.789 1 98 369 GLY B N 1
ATOM 5920 C CA . GLY B 1 369 ? 12.688 -29.516 -10.195 1 98 369 GLY B CA 1
ATOM 5921 C C . GLY B 1 369 ? 12.383 -28.578 -9.039 1 98 369 GLY B C 1
ATOM 5922 O O . GLY B 1 369 ? 11.227 -28.188 -8.836 1 98 369 GLY B O 1
ATOM 5923 N N . PHE B 1 370 ? 13.383 -28.203 -8.25 1 98.56 370 PHE B N 1
ATOM 5924 C CA . PHE B 1 370 ? 13.32 -27.234 -7.176 1 98.56 370 PHE B CA 1
ATOM 5925 C C . PHE B 1 370 ? 14.375 -26.156 -7.359 1 98.56 370 PHE B C 1
ATOM 5927 O O . PHE B 1 370 ? 15.453 -26.406 -7.906 1 98.56 370 PHE B O 1
ATOM 5934 N N . VAL B 1 371 ? 14.062 -24.969 -6.93 1 98.25 371 VAL B N 1
ATOM 5935 C CA . VAL B 1 371 ? 15.031 -23.891 -7.102 1 98.25 371 VAL B CA 1
ATOM 5936 C C . VAL B 1 371 ? 15.273 -23.188 -5.766 1 98.25 371 VAL B C 1
ATOM 5938 O O . VAL B 1 371 ? 14.43 -23.25 -4.863 1 98.25 371 VAL B O 1
ATOM 5941 N N . ASP B 1 372 ? 16.406 -22.531 -5.652 1 98.31 372 ASP B N 1
ATOM 5942 C CA . ASP B 1 372 ? 16.812 -21.812 -4.449 1 98.31 372 ASP B CA 1
ATOM 5943 C C . ASP B 1 372 ? 16.219 -20.406 -4.426 1 98.31 372 ASP B C 1
ATOM 5945 O O . ASP B 1 372 ? 16.484 -19.594 -5.312 1 98.31 372 ASP B O 1
ATOM 5949 N N . GLY B 1 373 ? 15.414 -20.156 -3.373 1 97.69 373 GLY B N 1
ATOM 5950 C CA . GLY B 1 373 ? 14.758 -18.875 -3.26 1 97.69 373 GLY B CA 1
ATOM 5951 C C . GLY B 1 373 ? 15.578 -17.844 -2.492 1 97.69 373 GLY B C 1
ATOM 5952 O O . GLY B 1 373 ? 15.125 -16.719 -2.266 1 97.69 373 GLY B O 1
ATOM 5953 N N . GLY B 1 374 ? 16.75 -18.234 -2.033 1 97.38 374 GLY B N 1
ATOM 5954 C CA . GLY B 1 374 ? 17.594 -17.312 -1.308 1 97.38 374 GLY B CA 1
ATOM 5955 C C . GLY B 1 374 ? 17.484 -17.453 0.199 1 97.38 374 GLY B C 1
ATOM 5956 O O . GLY B 1 374 ? 16.688 -18.25 0.696 1 97.38 374 GLY B O 1
ATOM 5957 N N . LYS B 1 375 ? 18.219 -16.531 0.94 1 96.69 375 LYS B N 1
ATOM 5958 C CA . LYS B 1 375 ? 18.344 -16.641 2.391 1 96.69 375 LYS B CA 1
ATOM 5959 C C . LYS B 1 375 ? 17.281 -15.812 3.107 1 96.69 375 LYS B C 1
ATOM 5961 O O . LYS B 1 375 ? 17.031 -16 4.301 1 96.69 375 LYS B O 1
ATOM 5966 N N . LYS B 1 376 ? 16.672 -14.891 2.404 1 93.06 376 LYS B N 1
ATOM 5967 C CA . LYS B 1 376 ? 15.727 -14.008 3.08 1 93.06 376 LYS B CA 1
ATOM 5968 C C . LYS B 1 376 ? 14.43 -13.875 2.281 1 93.06 376 LYS B C 1
ATOM 5970 O O . LYS B 1 376 ? 13.961 -12.766 2.033 1 93.06 376 LYS B O 1
ATOM 5975 N N . PRO B 1 377 ? 13.828 -14.992 1.864 1 95.38 377 PRO B N 1
ATOM 5976 C CA . PRO B 1 377 ? 12.516 -14.883 1.217 1 95.38 377 PRO B CA 1
ATOM 5977 C C . PRO B 1 377 ? 11.383 -14.617 2.209 1 95.38 377 PRO B C 1
ATOM 5979 O O . PRO B 1 377 ? 11.492 -14.969 3.387 1 95.38 377 PRO B O 1
ATOM 5982 N N . THR B 1 378 ? 10.359 -13.977 1.722 1 94.62 378 THR B N 1
ATOM 5983 C CA . THR B 1 378 ? 9.188 -13.781 2.568 1 94.62 378 THR B CA 1
ATOM 5984 C C . THR B 1 378 ? 8.547 -15.117 2.92 1 94.62 378 THR B C 1
ATOM 5986 O O . THR B 1 378 ? 8.188 -15.359 4.074 1 94.62 378 THR B O 1
ATOM 5989 N N . THR B 1 379 ? 8.414 -15.977 1.959 1 97.75 379 THR B N 1
ATOM 5990 C CA . THR B 1 379 ? 7.859 -17.312 2.16 1 97.75 379 THR B CA 1
ATOM 5991 C C . THR B 1 379 ? 8.938 -18.375 1.987 1 97.75 379 THR B C 1
ATOM 5993 O O . THR B 1 379 ? 9.664 -18.375 0.992 1 97.75 379 THR B O 1
ATOM 5996 N N . SER B 1 380 ? 9.016 -19.297 2.934 1 98.69 380 SER B N 1
ATOM 5997 C CA . SER B 1 380 ? 10.094 -20.266 2.967 1 98.69 380 SER B CA 1
ATOM 5998 C C . SER B 1 380 ? 9.914 -21.328 1.89 1 98.69 380 SER B C 1
ATOM 6000 O O . SER B 1 380 ? 10.891 -21.828 1.329 1 98.69 380 SER B O 1
ATOM 6002 N N . VAL B 1 381 ? 8.695 -21.719 1.727 1 98.81 381 VAL B N 1
ATOM 6003 C CA . VAL B 1 381 ? 8.391 -22.75 0.737 1 98.81 381 VAL B CA 1
ATOM 6004 C C . VAL B 1 381 ? 7.258 -22.266 -0.17 1 98.81 381 VAL B C 1
ATOM 6006 O O . VAL B 1 381 ? 6.156 -21.984 0.302 1 98.81 381 VAL B O 1
ATOM 6009 N N . VAL B 1 382 ? 7.547 -22.156 -1.421 1 98.75 382 VAL B N 1
ATOM 6010 C CA . VAL B 1 382 ? 6.527 -21.875 -2.426 1 98.75 382 VAL B CA 1
ATOM 6011 C C . VAL B 1 382 ? 6.383 -23.078 -3.357 1 98.75 382 VAL B C 1
ATOM 6013 O O . VAL B 1 382 ? 7.305 -23.406 -4.109 1 98.75 382 VAL B O 1
ATOM 6016 N N . ILE B 1 383 ? 5.262 -23.734 -3.275 1 98.69 383 ILE B N 1
ATOM 6017 C CA . ILE B 1 383 ? 5.008 -24.859 -4.152 1 98.69 383 ILE B CA 1
ATOM 6018 C C . ILE B 1 383 ? 4.648 -24.375 -5.551 1 98.69 383 ILE B C 1
ATOM 6020 O O . ILE B 1 383 ? 3.656 -23.656 -5.727 1 98.69 383 ILE B O 1
ATOM 6024 N N . GLY B 1 384 ? 5.422 -24.766 -6.523 1 98.44 384 GLY B N 1
ATOM 6025 C CA . GLY B 1 384 ? 5.281 -24.25 -7.875 1 98.44 384 GLY B CA 1
ATOM 6026 C C . GLY B 1 384 ? 4.43 -25.125 -8.766 1 98.44 384 GLY B C 1
ATOM 6027 O O . GLY B 1 384 ? 4.016 -26.219 -8.352 1 98.44 384 GLY B O 1
ATOM 6028 N N . GLY B 1 385 ? 4.219 -24.641 -9.977 1 97.88 385 GLY B N 1
ATOM 6029 C CA . GLY B 1 385 ? 3.305 -25.266 -10.922 1 97.88 385 GLY B CA 1
ATOM 6030 C C . GLY B 1 385 ? 3.689 -26.703 -11.266 1 97.88 385 GLY B C 1
ATOM 6031 O O . GLY B 1 385 ? 2.824 -27.562 -11.383 1 97.88 385 GLY B O 1
ATOM 6032 N N . HIS B 1 386 ? 4.941 -26.938 -11.391 1 97.19 386 HIS B N 1
ATOM 6033 C CA . HIS B 1 386 ? 5.406 -28.266 -11.773 1 97.19 386 HIS B CA 1
ATOM 6034 C C . HIS B 1 386 ? 4.984 -29.312 -10.75 1 97.19 386 HIS B C 1
ATOM 6036 O O . HIS B 1 386 ? 4.57 -30.422 -11.117 1 97.19 386 HIS B O 1
ATOM 6042 N N . GLN B 1 387 ? 5.043 -28.953 -9.492 1 97.56 387 GLN B N 1
ATOM 6043 C CA . GLN B 1 387 ? 4.699 -29.875 -8.414 1 97.56 387 GLN B CA 1
ATOM 6044 C C . GLN B 1 387 ? 3.191 -30.078 -8.328 1 97.56 387 GLN B C 1
ATOM 6046 O O . GLN B 1 387 ? 2.725 -31.031 -7.695 1 97.56 387 GLN B O 1
ATOM 6051 N N . LEU B 1 388 ? 2.492 -29.234 -8.984 1 97.56 388 LEU B N 1
ATOM 6052 C CA . LEU B 1 388 ? 1.036 -29.281 -8.898 1 97.56 388 LEU B CA 1
ATOM 6053 C C . LEU B 1 388 ? 0.451 -30.047 -10.078 1 97.56 388 LEU B C 1
ATOM 6055 O O . LEU B 1 388 ? -0.729 -30.406 -10.062 1 97.56 388 LEU B O 1
ATOM 6059 N N . GLU B 1 389 ? 1.241 -30.344 -11.07 1 96.5 389 GLU B N 1
ATOM 6060 C CA . GLU B 1 389 ? 0.75 -31.031 -12.273 1 96.5 389 GLU B CA 1
ATOM 6061 C C . GLU B 1 389 ? 0.204 -32.406 -11.938 1 96.5 389 GLU B C 1
ATOM 6063 O O . GLU B 1 389 ? 0.766 -33.125 -11.102 1 96.5 389 GLU B O 1
ATOM 6068 N N . ASP B 1 390 ? -0.895 -32.75 -12.539 1 95 390 ASP B N 1
ATOM 6069 C CA . ASP B 1 390 ? -1.548 -34.031 -12.414 1 95 390 ASP B CA 1
ATOM 6070 C C . ASP B 1 390 ? -1.969 -34.312 -10.977 1 95 390 ASP B C 1
ATOM 6072 O O . ASP B 1 390 ? -1.971 -35.469 -10.531 1 95 390 ASP B O 1
ATOM 6076 N N . ASN B 1 391 ? -2.137 -33.281 -10.234 1 95.69 391 ASN B N 1
ATOM 6077 C CA . ASN B 1 391 ? -2.816 -33.281 -8.945 1 95.69 391 ASN B CA 1
ATOM 6078 C C . ASN B 1 391 ? -4.129 -32.5 -9.008 1 95.69 391 ASN B C 1
ATOM 6080 O O . ASN B 1 391 ? -4.207 -31.453 -9.641 1 95.69 391 ASN B O 1
ATOM 6084 N N . LEU B 1 392 ? -5.102 -33.125 -8.461 1 96.5 392 LEU B N 1
ATOM 6085 C CA . LEU B 1 392 ? -6.355 -32.406 -8.281 1 96.5 392 LEU B CA 1
ATOM 6086 C C . LEU B 1 392 ? -6.355 -31.625 -6.961 1 96.5 392 LEU B C 1
ATOM 6088 O O . LEU B 1 392 ? -6.148 -32.219 -5.898 1 96.5 392 LEU B O 1
ATOM 6092 N N . LEU B 1 393 ? -6.488 -30.359 -7.082 1 97.44 393 LEU B N 1
ATOM 6093 C CA . LEU B 1 393 ? -6.535 -29.484 -5.91 1 97.44 393 LEU B CA 1
ATOM 6094 C C . LEU B 1 393 ? -7.875 -28.766 -5.828 1 97.44 393 LEU B C 1
ATOM 6096 O O . LEU B 1 393 ? -8.336 -28.172 -6.812 1 97.44 393 LEU B O 1
ATOM 6100 N N . GLU B 1 394 ? -8.5 -28.828 -4.703 1 97.75 394 GLU B N 1
ATOM 6101 C CA . GLU B 1 394 ? -9.734 -28.094 -4.48 1 97.75 394 GLU B CA 1
ATOM 6102 C C . GLU B 1 394 ? -9.594 -27.109 -3.318 1 97.75 394 GLU B C 1
ATOM 6104 O O . GLU B 1 394 ? -9.297 -27.516 -2.193 1 97.75 394 GLU B O 1
ATOM 6109 N N . PHE B 1 395 ? -9.766 -25.859 -3.617 1 98.38 395 PHE B N 1
ATOM 6110 C CA . PHE B 1 395 ? -9.758 -24.797 -2.621 1 98.38 395 PHE B CA 1
ATOM 6111 C C . PHE B 1 395 ? -11.18 -24.469 -2.174 1 98.38 395 PHE B C 1
ATOM 6113 O O . PHE B 1 395 ? -11.945 -23.859 -2.924 1 98.38 395 PHE B O 1
ATOM 6120 N N . ASP B 1 396 ? -11.492 -24.875 -0.98 1 97.69 396 ASP B N 1
ATOM 6121 C CA . ASP B 1 396 ? -12.805 -24.656 -0.39 1 97.69 396 ASP B CA 1
ATOM 6122 C C . ASP B 1 396 ? -12.781 -23.484 0.599 1 97.69 396 ASP B C 1
ATOM 6124 O O . ASP B 1 396 ? -12.477 -23.672 1.778 1 97.69 396 ASP B O 1
ATOM 6128 N N . LEU B 1 397 ? -13.203 -22.328 0.15 1 97.5 397 LEU B N 1
ATOM 6129 C CA . LEU B 1 397 ? -13.102 -21.141 0.979 1 97.5 397 LEU B CA 1
ATOM 6130 C C . LEU B 1 397 ? -14.312 -21 1.898 1 97.5 397 LEU B C 1
ATOM 6132 O O . LEU B 1 397 ? -14.336 -20.141 2.777 1 97.5 397 LEU B O 1
ATOM 6136 N N . VAL B 1 398 ? -15.242 -21.891 1.688 1 95.94 398 VAL B N 1
ATOM 6137 C CA . VAL B 1 398 ? -16.375 -21.938 2.611 1 95.94 398 VAL B CA 1
ATOM 6138 C C . VAL B 1 398 ? -15.938 -22.562 3.934 1 95.94 398 VAL B C 1
ATOM 6140 O O . VAL B 1 398 ? -16.156 -21.984 5.004 1 95.94 398 VAL B O 1
ATOM 6143 N N . SER B 1 399 ? -15.242 -23.656 3.822 1 96.81 399 SER B N 1
ATOM 6144 C CA . SER B 1 399 ? -14.773 -24.359 5.012 1 96.81 399 SER B CA 1
ATOM 6145 C C . SER B 1 399 ? -13.305 -24.062 5.293 1 96.81 399 SER B C 1
ATOM 6147 O O . SER B 1 399 ? -12.742 -24.531 6.277 1 96.81 399 SER B O 1
ATOM 6149 N N . SER B 1 400 ? -12.672 -23.312 4.469 1 96.75 400 SER B N 1
ATOM 6150 C CA . SER B 1 400 ? -11.266 -22.922 4.582 1 96.75 400 SER B CA 1
ATOM 6151 C C . SER B 1 400 ? -10.359 -24.156 4.574 1 96.75 400 SER B C 1
ATOM 6153 O O . SER B 1 400 ? -9.531 -24.328 5.465 1 96.75 400 SER B O 1
ATOM 6155 N N . LYS B 1 401 ? -10.57 -24.953 3.562 1 97.5 401 LYS B N 1
ATOM 6156 C CA . LYS B 1 401 ? -9.789 -26.188 3.459 1 97.5 401 LYS B CA 1
ATOM 6157 C C . LYS B 1 401 ? -9.227 -26.375 2.053 1 97.5 401 LYS B C 1
ATOM 6159 O O . LYS B 1 401 ? -9.82 -25.891 1.077 1 97.5 401 LYS B O 1
ATOM 6164 N N . LEU B 1 402 ? -8.148 -27.016 2.01 1 97.44 402 LEU B N 1
ATOM 6165 C CA . LEU B 1 402 ? -7.566 -27.5 0.758 1 97.44 402 LEU B CA 1
ATOM 6166 C C . LEU B 1 402 ? -7.727 -29 0.623 1 97.44 402 LEU B C 1
ATOM 6168 O O . LEU B 1 402 ? -7.355 -29.766 1.527 1 97.44 402 LEU B O 1
ATOM 6172 N N . GLY B 1 403 ? -8.328 -29.438 -0.457 1 96.62 403 GLY B N 1
ATOM 6173 C CA . GLY B 1 403 ? -8.328 -30.844 -0.844 1 96.62 403 GLY B CA 1
ATOM 6174 C C . GLY B 1 403 ? -7.309 -31.156 -1.917 1 96.62 403 GLY B C 1
ATOM 6175 O O . GLY B 1 403 ? -7.129 -30.391 -2.863 1 96.62 403 GLY B O 1
ATOM 6176 N N . PHE B 1 404 ? -6.59 -32.281 -1.73 1 95.69 404 PHE B N 1
ATOM 6177 C CA . PHE B 1 404 ? -5.625 -32.625 -2.762 1 95.69 404 PHE B CA 1
ATOM 6178 C C . PHE B 1 404 ? -5.586 -34.156 -2.961 1 95.69 404 PHE B C 1
ATOM 6180 O O . PHE B 1 404 ? -5.867 -34.906 -2.031 1 95.69 404 PHE B O 1
ATOM 6187 N N . SER B 1 405 ? -5.355 -34.656 -4.121 1 91.06 405 SER B N 1
ATOM 6188 C CA . SER B 1 405 ? -5.324 -36.062 -4.477 1 91.06 405 SER B CA 1
ATOM 6189 C C . SER B 1 405 ? -3.959 -36.656 -4.176 1 91.06 405 SER B C 1
ATOM 6191 O O . SER B 1 405 ? -3.834 -37.906 -4.051 1 91.06 405 SER B O 1
ATOM 6193 N N . SER B 1 406 ? -2.949 -36 -3.809 1 80.81 406 SER B N 1
ATOM 6194 C CA . SER B 1 406 ? -1.573 -36.469 -3.688 1 80.81 406 SER B CA 1
ATOM 6195 C C . SER B 1 406 ? -1.129 -37.219 -4.945 1 80.81 406 SER B C 1
ATOM 6197 O O . SER B 1 406 ? -0.61 -38.344 -4.867 1 80.81 406 SER B O 1
ATOM 6199 N N . SER B 1 407 ? -1.555 -36.938 -6.078 1 89.81 407 SER B N 1
ATOM 6200 C CA . SER B 1 407 ? -1.191 -37.375 -7.43 1 89.81 407 SER B CA 1
ATOM 6201 C C . SER B 1 407 ? -2.266 -38.25 -8.039 1 89.81 407 SER B C 1
ATOM 6203 O O . SER B 1 407 ? -2.584 -39.312 -7.496 1 89.81 407 SER B O 1
ATOM 6205 N N . LEU B 1 408 ? -2.658 -37.969 -9.125 1 91.06 408 LEU B N 1
ATOM 6206 C CA . LEU B 1 408 ? -3.633 -38.75 -9.883 1 91.06 408 LEU B CA 1
ATOM 6207 C C . LEU B 1 408 ? -2.961 -39.906 -10.594 1 91.06 408 LEU B C 1
ATOM 6209 O O . LEU B 1 408 ? -3.629 -40.875 -10.977 1 91.06 408 LEU B O 1
ATOM 6213 N N . LEU B 1 409 ? -1.681 -39.812 -10.688 1 90.06 409 LEU B N 1
ATOM 6214 C CA . LEU B 1 409 ? -0.92 -40.844 -11.391 1 90.06 409 LEU B CA 1
ATOM 6215 C C . LEU B 1 409 ? -1 -42.188 -10.656 1 90.06 409 LEU B C 1
ATOM 6217 O O . LEU B 1 409 ? -0.883 -43.219 -11.273 1 90.06 409 LEU B O 1
ATOM 6221 N N . LEU B 1 410 ? -1.167 -42.094 -9.367 1 90.69 410 LEU B N 1
ATOM 6222 C CA . LEU B 1 410 ? -1.312 -43.312 -8.57 1 90.69 410 LEU B CA 1
ATOM 6223 C C . LEU B 1 410 ? -2.537 -44.094 -9.008 1 90.69 410 LEU B C 1
ATOM 6225 O O . LEU B 1 410 ? -2.619 -45.312 -8.766 1 90.69 410 LEU B O 1
ATOM 6229 N N . HIS B 1 411 ? -3.434 -43.438 -9.641 1 89.12 411 HIS B N 1
ATOM 6230 C CA . HIS B 1 411 ? -4.684 -44.062 -10.078 1 89.12 411 HIS B CA 1
ATOM 6231 C C . HIS B 1 411 ? -4.75 -44.156 -11.594 1 89.12 411 HIS B C 1
ATOM 6233 O O . HIS B 1 411 ? -5.836 -44.25 -12.172 1 89.12 411 HIS B O 1
ATOM 6239 N N . ASN B 1 412 ? -3.66 -43.969 -12.211 1 88.06 412 ASN B N 1
ATOM 6240 C CA . ASN B 1 412 ? -3.547 -44.031 -13.664 1 88.06 412 ASN B CA 1
ATOM 6241 C C . ASN B 1 412 ? -4.41 -42.969 -14.336 1 88.06 412 ASN B C 1
ATOM 6243 O O . ASN B 1 412 ? -5.051 -43.219 -15.359 1 88.06 412 ASN B O 1
ATOM 6247 N N . ALA B 1 413 ? -4.5 -41.875 -13.641 1 89.25 413 ALA B N 1
ATOM 6248 C CA . ALA B 1 413 ? -5.25 -40.75 -14.172 1 89.25 413 ALA B CA 1
ATOM 6249 C C . ALA B 1 413 ? -4.355 -39.5 -14.32 1 89.25 413 ALA B C 1
ATOM 6251 O O . ALA B 1 413 ? -3.254 -39.469 -13.773 1 89.25 413 ALA B O 1
ATOM 6252 N N . ARG B 1 414 ? -4.758 -38.531 -15.234 1 91.56 414 ARG B N 1
ATOM 6253 C CA . ARG B 1 414 ? -4.055 -37.281 -15.477 1 91.56 414 ARG B CA 1
ATOM 6254 C C . ARG B 1 414 ? -5.039 -36.125 -15.609 1 91.56 414 ARG B C 1
ATOM 6256 O O . ARG B 1 414 ? -6.238 -36.344 -15.812 1 91.56 414 ARG B O 1
ATOM 6263 N N . CYS B 1 415 ? -4.461 -35 -15.422 1 93 415 CYS B N 1
ATOM 6264 C CA . CYS B 1 415 ? -5.297 -33.812 -15.57 1 93 415 CYS B CA 1
ATOM 6265 C C . CYS B 1 415 ? -5.578 -33.531 -17.047 1 93 415 CYS B C 1
ATOM 6267 O O . CYS B 1 415 ? -6.605 -32.938 -17.375 1 93 415 CYS B O 1
ATOM 6269 N N . SER B 1 416 ? -4.672 -33.812 -18.141 1 85.31 416 SER B N 1
ATOM 6270 C CA . SER B 1 416 ? -4.836 -33.594 -19.578 1 85.31 416 SER B CA 1
ATOM 6271 C C . SER B 1 416 ? -5.93 -34.469 -20.156 1 85.31 416 SER B C 1
ATOM 6273 O O . SER B 1 416 ? -6.367 -34.25 -21.297 1 85.31 416 SER B O 1
ATOM 6275 N N . ASN B 1 417 ? -6.273 -35.688 -19.688 1 61.06 417 ASN B N 1
ATOM 6276 C CA . ASN B 1 417 ? -6.969 -36.75 -20.422 1 61.06 417 ASN B CA 1
ATOM 6277 C C . ASN B 1 417 ? -8.484 -36.562 -20.359 1 61.06 417 ASN B C 1
ATOM 6279 O O . ASN B 1 417 ? -9.203 -36.969 -21.266 1 61.06 417 ASN B O 1
ATOM 6283 N N . SER B 1 418 ? -9.461 -36 -19.484 1 45.28 418 SER B N 1
ATOM 6284 C CA . SER B 1 418 ? -10.719 -36.75 -19.562 1 45.28 418 SER B CA 1
ATOM 6285 C C . SER B 1 418 ? -11.633 -36.188 -20.641 1 45.28 418 SER B C 1
ATOM 6287 O O . SER B 1 418 ? -11.539 -35 -20.984 1 45.28 418 SER B O 1
#

Nearest PDB structures (foldseek):
  3vla-assembly1_A  TM=9.253E-01  e=1.268E-48  Daucus carota
  3vlb-assembly1_A  TM=8.993E-01  e=9.496E-46  Daucus carota
  3vlb-assembly2_C  TM=8.993E-01  e=8.954E-45  Daucus carota
  3hd8-assembly1_A  TM=8.178E-01  e=5.801E-30  Triticum aestivum
  3hd8-assembly2_C  TM=8.162E-01  e=4.132E-29  Triticum aestivum

Solvent-accessible surface area (backbone atoms only — not comparable to full-atom values): 42701 Å² total; per-residue (Å²): 135,85,80,78,80,77,81,78,75,80,77,74,74,75,74,72,70,69,76,69,58,75,56,46,73,40,57,28,42,53,37,86,85,63,50,37,38,29,30,71,38,30,40,32,40,64,74,41,80,39,33,23,31,44,24,50,52,26,56,40,27,33,37,54,32,36,94,83,49,62,40,82,54,53,42,74,35,37,50,70,36,89,84,36,61,86,67,51,28,28,31,55,39,90,43,74,81,48,67,54,27,47,55,25,16,12,27,17,80,46,76,37,89,79,46,93,55,31,32,56,25,28,25,26,27,23,35,35,30,54,84,93,41,79,42,75,70,39,61,31,27,21,25,49,51,84,34,39,75,51,91,64,42,74,64,52,88,49,57,86,78,38,42,37,35,39,9,50,13,72,34,79,43,2,54,39,42,41,44,27,68,30,91,86,43,53,31,53,43,14,31,26,41,18,38,31,83,46,56,89,62,29,44,9,39,35,23,35,40,28,75,46,82,86,39,83,66,50,74,59,78,54,52,74,42,64,50,41,72,47,71,36,52,75,56,78,63,44,44,90,82,40,47,30,43,46,54,25,41,56,42,66,47,46,23,46,64,84,39,72,63,85,60,73,59,65,43,34,36,64,47,99,82,42,31,23,15,31,34,55,33,37,80,32,43,42,25,30,20,24,36,66,55,34,52,44,48,50,54,52,44,53,53,53,28,43,76,68,61,34,44,72,50,77,68,51,88,80,24,83,42,24,27,38,39,89,46,47,52,78,49,78,45,28,41,58,54,67,38,36,29,41,29,29,72,92,74,43,67,46,55,38,38,20,56,32,37,44,35,72,80,49,97,53,34,32,24,41,46,46,34,72,50,36,89,80,45,56,51,23,31,35,44,8,31,45,58,41,31,26,20,48,36,33,44,31,62,78,80,38,29,36,27,33,46,60,37,31,29,81,72,78,41,57,27,15,62,119,129,90,74,82,80,80,80,76,77,80,77,75,75,75,74,74,72,70,75,68,60,75,55,46,74,39,56,28,43,52,37,85,88,64,51,36,37,29,31,73,37,29,41,31,42,64,72,42,81,39,32,24,32,44,24,49,53,25,54,40,27,34,36,56,33,36,95,82,47,62,40,81,53,53,41,73,35,39,51,69,36,89,83,36,61,87,67,51,27,28,30,56,41,91,42,74,80,48,68,55,26,46,54,26,15,13,26,18,80,44,74,37,91,80,46,94,55,31,32,56,26,28,25,26,25,23,36,35,30,52,85,94,41,80,40,73,70,40,61,31,27,21,26,48,52,82,33,38,76,50,91,64,40,75,64,54,89,49,56,88,77,39,41,38,36,39,8,52,13,70,34,78,43,2,54,39,42,41,43,27,67,29,89,84,43,53,31,52,44,15,30,25,42,19,39,31,84,44,56,89,61,29,46,10,40,35,23,34,39,28,75,46,81,86,39,82,66,51,74,59,76,52,52,74,42,64,50,41,75,47,70,36,52,75,56,80,61,45,45,89,81,41,46,29,41,48,54,26,42,56,42,67,47,45,24,48,64,84,39,72,62,87,58,73,58,67,42,33,36,64,48,100,82,41,33,25,15,31,35,55,33,37,82,32,42,42,24,32,20,24,35,68,54,33,54,46,50,49,54,52,43,51,53,52,29,44,74,66,61,33,45,72,51,76,67,51,89,80,24,81,41,22,27,38,38,89,47,46,50,79,48,77,45,29,43,57,53,66,37,37,30,41,30,30,72,92,73,42,68,45,54,38,38,20,57,32,38,44,34,72,80,49,96,53,35,31,24,41,47,47,34,71,50,38,88,80,45,58,49,23,30,34,42,8,31,45,58,41,33,24,21,47,36,33,45,31,64,79,80,38,29,36,26,34,45,60,37,31,28,82,70,78,40,58,26,15,58,126

Sequence (836 aa):
MASFATLFSLLTIAILSFSCSSQFILPIEKDPLTNLFYTSVGIGTPQHNFNLVIDIGGPTIWYDCNKNYNSSTYNPISCDSKLCPKFSGCTGCSGPFKPGCSNNTCAANIINPLVNAIFVGDTGNDVLFISHSKVSNLLSGCTESEVFTGEDVPLKNLPKTSKGILGLARTKLSLPKQLSSSSSHKLPNKFALCLPSSNKKGLGSLFIGGIPQQSSFFKFQLTKIPLVINPFSTAPIFTKGDASYEYFIDVKSIKVGGEILNFKSSLLSIDNKGNGGTKISTMKSFSVLHSSIYSTLVRDFVKKASDKKIKKVALVAPFGACFDFSTIGRTNTGLDVPTIDLVLQGGVEWTIYGGNSMVLVNKKVASLGFVDGGKKPTTSVVIGGHQLEDNLLEFDLVSSKLGFSSSLLLHNARCSNSMASFATLFSLLTIAILSFSCSSQFILPIEKDPLTNLFYTSVGIGTPQHNFNLVIDIGGPTIWYDCNKNYNSSTYNPISCDSKLCPKFSGCTGCSGPFKPGCSNNTCAANIINPLVNAIFVGDTGNDVLFISHSKVSNLLSGCTESEVFTGEDVPLKNLPKTSKGILGLARTKLSLPKQLSSSSSHKLPNKFALCLPSSNKKGLGSLFIGGIPQQSSFFKFQLTKIPLVINPFSTAPIFTKGDASYEYFIDVKSIKVGGEILNFKSSLLSIDNKGNGGTKISTMKSFSVLHSSIYSTLVRDFVKKASDKKIKKVALVAPFGACFDFSTIGRTNTGLDVPTIDLVLQGGVEWTIYGGNSMVLVNKKVASLGFVDGGKKPTTSVVIGGHQLEDNLLEFDLVSSKLGFSSSLLLHNARCSNS

Organism: Medicago truncatula (NCBI:txid3880)